Protein 2NAN (pdb70)

GO terms:
  GO:0005938 cell cortex (C, IDA)
  GO:0030175 filopodium (C, IDA)
  GO:0006909 phagocytosis (P, IDA)
  GO:0005886 plasma membrane (C, EXP)
  GO:0005515 protein binding (F, IPI)
  GO:0016020 membrane (C, HDA)

Nearest PDB structures (foldseek):
  2nan-assembly1_A  TM=9.999E-01  e=1.757E-28  Homo sapiens
  1lit-assembly1_A  TM=7.882E-01  e=9.837E-07  Homo sapiens
  1qdd-assembly1_A  TM=8.097E-01  e=1.261E-06  Homo sapiens
  7juf-assembly2_B  TM=7.656E-01  e=2.655E-06  Homo sapiens
  7jud-assembly2_B  TM=7.962E-01  e=1.253E-05  Homo sapiens

Structure (mmCIF, N/CA/C/O backbone):
data_2NAN
#
_entry.id   2NAN
#
loop_
_atom_site.group_PDB
_atom_site.id
_atom_site.type_symbol
_atom_site.label_atom_id
_atom_site.label_alt_id
_atom_site.label_comp_id
_atom_site.label_asym_id
_atom_site.label_entity_id
_atom_site.label_seq_id
_atom_site.pdbx_PDB_ins_code
_atom_site.Cartn_x
_atom_site.Cartn_y
_atom_site.Cartn_z
_atom_site.occupancy
_atom_site.B_iso_or_equiv
_atom_site.auth_seq_id
_atom_site.auth_comp_id
_atom_site.auth_asym_id
_atom_site.auth_atom_id
_atom_site.pdbx_PDB_model_num
ATOM 1 N N . MET A 1 1 ? -1.049 -22.628 5.256 1.00 0.00 22 MET A N 1
ATOM 2 C CA . MET A 1 1 ? -1.149 -21.269 4.717 1.00 0.00 22 MET A CA 1
ATOM 3 C C . MET A 1 1 ? -2.003 -20.397 5.625 1.00 0.00 22 MET A C 1
ATOM 4 O O . MET A 1 1 ? -3.201 -20.647 5.805 1.00 0.00 22 MET A O 1
ATOM 20 N N . ASP A 1 2 ? -1.389 -19.402 6.229 1.00 0.00 23 ASP A N 1
ATOM 21 C CA . ASP A 1 2 ? -2.114 -18.478 7.097 1.00 0.00 23 ASP A CA 1
ATOM 22 C C . ASP A 1 2 ? -2.832 -17.486 6.249 1.00 0.00 23 ASP A C 1
ATOM 23 O O . ASP A 1 2 ? -3.974 -17.109 6.508 1.00 0.00 23 ASP A O 1
ATOM 32 N N . CYS A 1 3 ? -2.165 -17.099 5.224 1.00 0.00 24 CYS A N 1
ATOM 33 C CA . CYS A 1 3 ? -2.678 -16.194 4.255 1.00 0.00 24 CYS A CA 1
ATOM 34 C C . CYS A 1 3 ? -3.583 -16.961 3.274 1.00 0.00 24 CYS A C 1
ATOM 35 O O . CYS A 1 3 ? -3.464 -18.193 3.153 1.00 0.00 24 CYS A O 1
ATOM 42 N N . PRO A 1 4 ? -4.533 -16.268 2.599 1.00 0.00 25 PRO A N 1
ATOM 43 C CA . PRO A 1 4 ? -5.441 -16.900 1.612 1.00 0.00 25 PRO A CA 1
ATOM 44 C C . PRO A 1 4 ? -4.699 -17.602 0.464 1.00 0.00 25 PRO A C 1
ATOM 45 O O . PRO A 1 4 ? -4.922 -18.783 0.186 1.00 0.00 25 PRO A O 1
ATOM 56 N N . SER A 1 5 ? -3.802 -16.890 -0.166 1.00 0.00 26 SER A N 1
ATOM 57 C CA . SER A 1 5 ? -3.089 -17.403 -1.305 1.00 0.00 26 SER A CA 1
ATOM 58 C C . SER A 1 5 ? -1.604 -17.080 -1.178 1.00 0.00 26 SER A C 1
ATOM 59 O O . SER A 1 5 ? -1.209 -16.341 -0.273 1.00 0.00 26 SER A O 1
ATOM 67 N N . SER A 1 6 ? -0.804 -17.577 -2.100 1.00 0.00 27 SER A N 1
ATOM 68 C CA . SER A 1 6 ? 0.639 -17.427 -2.039 1.00 0.00 27 SER A CA 1
ATOM 69 C C . SER A 1 6 ? 1.103 -16.026 -2.459 1.00 0.00 27 SER A C 1
ATOM 70 O O . SER A 1 6 ? 2.266 -15.669 -2.288 1.00 0.00 27 SER A O 1
ATOM 78 N N . THR A 1 7 ? 0.192 -15.239 -3.000 1.00 0.00 28 THR A N 1
ATOM 79 C CA . THR A 1 7 ? 0.486 -13.868 -3.368 1.00 0.00 28 THR A CA 1
ATOM 80 C C . THR A 1 7 ? 0.415 -12.978 -2.104 1.00 0.00 28 THR A C 1
ATOM 81 O O . THR A 1 7 ? 0.796 -11.802 -2.113 1.00 0.00 28 THR A O 1
ATOM 92 N N . TRP A 1 8 ? -0.045 -13.579 -1.019 1.00 0.00 29 TRP A N 1
ATOM 93 C CA . TRP A 1 8 ? -0.163 -12.911 0.240 1.00 0.00 29 TRP A CA 1
ATOM 94 C C . TRP A 1 8 ? 1.069 -13.165 1.066 1.00 0.00 29 TRP A C 1
ATOM 95 O O . TRP A 1 8 ? 1.435 -14.313 1.351 1.00 0.00 29 TRP A O 1
ATOM 116 N N . ILE A 1 9 ? 1.680 -12.113 1.442 1.00 0.00 30 ILE A N 1
ATOM 117 C CA . ILE A 1 9 ? 2.899 -12.125 2.173 1.00 0.00 30 ILE A CA 1
ATOM 118 C C . ILE A 1 9 ? 2.621 -11.959 3.662 1.00 0.00 30 ILE A C 1
ATOM 119 O O . ILE A 1 9 ? 1.981 -11.004 4.074 1.00 0.00 30 ILE A O 1
ATOM 135 N N . GLN A 1 10 ? 3.061 -12.919 4.441 1.00 0.00 31 GLN A N 1
ATOM 136 C CA . GLN A 1 10 ? 2.826 -12.931 5.873 1.00 0.00 31 GLN A CA 1
ATOM 137 C C . GLN A 1 10 ? 3.925 -12.174 6.583 1.00 0.00 31 GLN A C 1
ATOM 138 O O . GLN A 1 10 ? 5.122 -12.420 6.354 1.00 0.00 31 GLN A O 1
ATOM 152 N N . PHE A 1 11 ? 3.539 -11.263 7.415 1.00 0.00 32 PHE A N 1
ATOM 153 C CA . PHE A 1 11 ? 4.459 -10.485 8.148 1.00 0.00 32 PHE A CA 1
ATOM 154 C C . PHE A 1 11 ? 3.940 -10.256 9.543 1.00 0.00 32 PHE A C 1
ATOM 155 O O . PHE A 1 11 ? 2.862 -9.673 9.724 1.00 0.00 32 PHE A O 1
ATOM 172 N N . GLN A 1 12 ? 4.702 -10.757 10.509 1.00 0.00 33 GLN A N 1
ATOM 173 C CA . GLN A 1 12 ? 4.439 -10.693 11.952 1.00 0.00 33 GLN A CA 1
ATOM 174 C C . GLN A 1 12 ? 3.157 -11.430 12.349 1.00 0.00 33 GLN A C 1
ATOM 175 O O . GLN A 1 12 ? 3.213 -12.472 13.008 1.00 0.00 33 GLN A O 1
ATOM 189 N N . ASP A 1 13 ? 2.029 -10.910 11.936 1.00 0.00 34 ASP A N 1
ATOM 190 C CA . ASP A 1 13 ? 0.727 -11.494 12.243 1.00 0.00 34 ASP A CA 1
ATOM 191 C C . ASP A 1 13 ? -0.296 -11.062 11.209 1.00 0.00 34 ASP A C 1
ATOM 192 O O . ASP A 1 13 ? -1.508 -11.131 11.435 1.00 0.00 34 ASP A O 1
ATOM 201 N N . SER A 1 14 ? 0.163 -10.651 10.066 1.00 0.00 35 SER A N 1
ATOM 202 C CA . SER A 1 14 ? -0.741 -10.204 9.053 1.00 0.00 35 SER A CA 1
ATOM 203 C C . SER A 1 14 ? -0.315 -10.677 7.694 1.00 0.00 35 SER A C 1
ATOM 204 O O . SER A 1 14 ? 0.792 -11.181 7.517 1.00 0.00 35 SER A O 1
ATOM 212 N N . CYS A 1 15 ? -1.190 -10.493 6.757 1.00 0.00 36 CYS A N 1
ATOM 213 C CA . CYS A 1 15 ? -0.982 -10.849 5.400 1.00 0.00 36 CYS A CA 1
ATOM 214 C C . CYS A 1 15 ? -1.187 -9.661 4.518 1.00 0.00 36 CYS A C 1
ATOM 215 O O . CYS A 1 15 ? -2.096 -8.844 4.717 1.00 0.00 36 CYS A O 1
ATOM 222 N N . TYR A 1 16 ? -0.283 -9.553 3.617 1.00 0.00 37 TYR A N 1
ATOM 223 C CA . TYR A 1 16 ? -0.117 -8.448 2.747 1.00 0.00 37 TYR A CA 1
ATOM 224 C C . TYR A 1 16 ? -0.234 -8.848 1.294 1.00 0.00 37 TYR A C 1
ATOM 225 O O . TYR A 1 16 ? 0.242 -9.896 0.908 1.00 0.00 37 TYR A O 1
ATOM 243 N N . ILE A 1 17 ? -0.876 -8.022 0.505 1.00 0.00 38 ILE A N 1
ATOM 244 C CA . ILE A 1 17 ? -0.996 -8.260 -0.925 1.00 0.00 38 ILE A CA 1
ATOM 245 C C . ILE A 1 17 ? -1.088 -6.935 -1.682 1.00 0.00 38 ILE A C 1
ATOM 246 O O . ILE A 1 17 ? -1.745 -6.006 -1.217 1.00 0.00 38 ILE A O 1
ATOM 262 N N . PHE A 1 18 ? -0.380 -6.809 -2.791 1.00 0.00 39 PHE A N 1
ATOM 263 C CA . PHE A 1 18 ? -0.506 -5.623 -3.607 1.00 0.00 39 PHE A CA 1
ATOM 264 C C . PHE A 1 18 ? -1.264 -5.984 -4.785 1.00 0.00 39 PHE A C 1
ATOM 265 O O . PHE A 1 18 ? -0.893 -6.918 -5.517 1.00 0.00 39 PHE A O 1
ATOM 282 N N . LEU A 1 19 ? -2.296 -5.328 -4.983 1.00 0.00 40 LEU A N 1
ATOM 283 C CA . LEU A 1 19 ? -3.015 -5.515 -6.109 1.00 0.00 40 LEU A CA 1
ATOM 284 C C . LEU A 1 19 ? -3.147 -4.235 -6.823 1.00 0.00 40 LEU A C 1
ATOM 285 O O . LEU A 1 19 ? -3.863 -3.336 -6.393 1.00 0.00 40 LEU A O 1
ATOM 301 N N . GLN A 1 20 ? -2.325 -4.062 -7.794 1.00 0.00 41 GLN A N 1
ATOM 302 C CA . GLN A 1 20 ? -2.496 -2.929 -8.631 1.00 0.00 41 GLN A CA 1
ATOM 303 C C . GLN A 1 20 ? -3.787 -3.050 -9.451 1.00 0.00 41 GLN A C 1
ATOM 304 O O . GLN A 1 20 ? -3.829 -3.668 -10.522 1.00 0.00 41 GLN A O 1
ATOM 318 N N . GLU A 1 21 ? -4.825 -2.455 -8.908 1.00 0.00 42 GLU A N 1
ATOM 319 C CA . GLU A 1 21 ? -6.143 -2.413 -9.491 1.00 0.00 42 GLU A CA 1
ATOM 320 C C . GLU A 1 21 ? -6.493 -0.989 -9.877 1.00 0.00 42 GLU A C 1
ATOM 321 O O . GLU A 1 21 ? -6.505 -0.095 -9.029 1.00 0.00 42 GLU A O 1
ATOM 333 N N . ALA A 1 22 ? -6.765 -0.770 -11.129 1.00 0.00 43 ALA A N 1
ATOM 334 C CA . ALA A 1 22 ? -7.189 0.532 -11.578 1.00 0.00 43 ALA A CA 1
ATOM 335 C C . ALA A 1 22 ? -8.693 0.625 -11.431 1.00 0.00 43 ALA A C 1
ATOM 336 O O . ALA A 1 22 ? -9.428 -0.144 -12.055 1.00 0.00 43 ALA A O 1
ATOM 343 N N . ILE A 1 23 ? -9.143 1.530 -10.595 1.00 0.00 44 ILE A N 1
ATOM 344 C CA . ILE A 1 23 ? -10.575 1.736 -10.336 1.00 0.00 44 ILE A CA 1
ATOM 345 C C . ILE A 1 23 ? -10.835 3.201 -10.067 1.00 0.00 44 ILE A C 1
ATOM 346 O O . ILE A 1 23 ? -9.911 3.945 -9.703 1.00 0.00 44 ILE A O 1
ATOM 362 N N . LYS A 1 24 ? -12.048 3.631 -10.292 1.00 0.00 45 LYS A N 1
ATOM 363 C CA . LYS A 1 24 ? -12.444 4.972 -9.988 1.00 0.00 45 LYS A CA 1
ATOM 364 C C . LYS A 1 24 ? -12.435 5.155 -8.473 1.00 0.00 45 LYS A C 1
ATOM 365 O O . LYS A 1 24 ? -13.258 4.583 -7.763 1.00 0.00 45 LYS A O 1
ATOM 384 N N . VAL A 1 25 ? -11.497 5.890 -7.992 1.00 0.00 46 VAL A N 1
ATOM 385 C CA . VAL A 1 25 ? -11.404 6.166 -6.592 1.00 0.00 46 VAL A CA 1
ATOM 386 C C . VAL A 1 25 ? -11.988 7.523 -6.308 1.00 0.00 46 VAL A C 1
ATOM 387 O O . VAL A 1 25 ? -11.490 8.555 -6.762 1.00 0.00 46 VAL A O 1
ATOM 400 N N . GLU A 1 26 ? -13.056 7.501 -5.626 1.00 0.00 47 GLU A N 1
ATOM 401 C CA . GLU A 1 26 ? -13.760 8.687 -5.246 1.00 0.00 47 GLU A CA 1
ATOM 402 C C . GLU A 1 26 ? -13.180 9.196 -3.940 1.00 0.00 47 GLU A C 1
ATOM 403 O O . GLU A 1 26 ? -12.925 10.391 -3.761 1.00 0.00 47 GLU A O 1
ATOM 415 N N . SER A 1 27 ? -12.931 8.274 -3.075 1.00 0.00 48 SER A N 1
ATOM 416 C CA . SER A 1 27 ? -12.424 8.515 -1.784 1.00 0.00 48 SER A CA 1
ATOM 417 C C . SER A 1 27 ? -11.480 7.432 -1.465 1.00 0.00 48 SER A C 1
ATOM 418 O O . SER A 1 27 ? -11.481 6.419 -2.140 1.00 0.00 48 SER A O 1
ATOM 426 N N . ILE A 1 28 ? -10.684 7.593 -0.444 1.00 0.00 49 ILE A N 1
ATOM 427 C CA . ILE A 1 28 ? -9.753 6.581 -0.103 1.00 0.00 49 ILE A CA 1
ATOM 428 C C . ILE A 1 28 ? -10.478 5.290 0.325 1.00 0.00 49 ILE A C 1
ATOM 429 O O . ILE A 1 28 ? -9.972 4.207 0.204 1.00 0.00 49 ILE A O 1
ATOM 445 N N . GLU A 1 29 ? -11.671 5.445 0.751 1.00 0.00 50 GLU A N 1
ATOM 446 C CA . GLU A 1 29 ? -12.548 4.316 1.063 1.00 0.00 50 GLU A CA 1
ATOM 447 C C . GLU A 1 29 ? -12.745 3.438 -0.203 1.00 0.00 50 GLU A C 1
ATOM 448 O O . GLU A 1 29 ? -12.893 2.235 -0.106 1.00 0.00 50 GLU A O 1
ATOM 460 N N . ASP A 1 30 ? -12.693 4.058 -1.370 1.00 0.00 51 ASP A N 1
ATOM 461 C CA . ASP A 1 30 ? -12.878 3.398 -2.638 1.00 0.00 51 ASP A CA 1
ATOM 462 C C . ASP A 1 30 ? -11.700 2.572 -3.007 1.00 0.00 51 ASP A C 1
ATOM 463 O O . ASP A 1 30 ? -11.829 1.512 -3.567 1.00 0.00 51 ASP A O 1
ATOM 472 N N . VAL A 1 31 ? -10.559 3.040 -2.656 1.00 0.00 52 VAL A N 1
ATOM 473 C CA . VAL A 1 31 ? -9.340 2.379 -3.006 1.00 0.00 52 VAL A CA 1
ATOM 474 C C . VAL A 1 31 ? -9.050 1.329 -2.005 1.00 0.00 52 VAL A C 1
ATOM 475 O O . VAL A 1 31 ? -8.527 0.271 -2.302 1.00 0.00 52 VAL A O 1
ATOM 488 N N . ARG A 1 32 ? -9.483 1.595 -0.834 1.00 0.00 53 ARG A N 1
ATOM 489 C CA . ARG A 1 32 ? -9.301 0.728 0.239 1.00 0.00 53 ARG A CA 1
ATOM 490 C C . ARG A 1 32 ? -10.235 -0.498 0.045 1.00 0.00 53 ARG A C 1
ATOM 491 O O . ARG A 1 32 ? -9.987 -1.593 0.556 1.00 0.00 53 ARG A O 1
ATOM 512 N N . ASN A 1 33 ? -11.250 -0.282 -0.790 1.00 0.00 54 ASN A N 1
ATOM 513 C CA . ASN A 1 33 ? -12.217 -1.310 -1.222 1.00 0.00 54 ASN A CA 1
ATOM 514 C C . ASN A 1 33 ? -11.539 -2.420 -1.968 1.00 0.00 54 ASN A C 1
ATOM 515 O O . ASN A 1 33 ? -11.976 -3.565 -1.915 1.00 0.00 54 ASN A O 1
ATOM 526 N N . GLN A 1 34 ? -10.459 -2.084 -2.657 1.00 0.00 55 GLN A N 1
ATOM 527 C CA . GLN A 1 34 ? -9.695 -3.056 -3.432 1.00 0.00 55 GLN A CA 1
ATOM 528 C C . GLN A 1 34 ? -9.180 -4.126 -2.507 1.00 0.00 55 GLN A C 1
ATOM 529 O O . GLN A 1 34 ? -9.145 -5.295 -2.841 1.00 0.00 55 GLN A O 1
ATOM 543 N N . CYS A 1 35 ? -8.842 -3.720 -1.313 1.00 0.00 56 CYS A N 1
ATOM 544 C CA . CYS A 1 35 ? -8.362 -4.607 -0.337 1.00 0.00 56 CYS A CA 1
ATOM 545 C C . CYS A 1 35 ? -9.473 -5.308 0.375 1.00 0.00 56 CYS A C 1
ATOM 546 O O . CYS A 1 35 ? -9.392 -6.525 0.608 1.00 0.00 56 CYS A O 1
ATOM 553 N N . THR A 1 36 ? -10.533 -4.581 0.686 1.00 0.00 57 THR A N 1
ATOM 554 C CA . THR A 1 36 ? -11.652 -5.141 1.422 1.00 0.00 57 THR A CA 1
ATOM 555 C C . THR A 1 36 ? -12.359 -6.194 0.615 1.00 0.00 57 THR A C 1
ATOM 556 O O . THR A 1 36 ? -13.001 -7.092 1.157 1.00 0.00 57 THR A O 1
ATOM 567 N N . ASP A 1 37 ? -12.149 -6.126 -0.677 1.00 0.00 58 ASP A N 1
ATOM 568 C CA . ASP A 1 37 ? -12.670 -7.108 -1.618 1.00 0.00 58 ASP A CA 1
ATOM 569 C C . ASP A 1 37 ? -12.052 -8.472 -1.348 1.00 0.00 58 ASP A C 1
ATOM 570 O O . ASP A 1 37 ? -12.663 -9.502 -1.578 1.00 0.00 58 ASP A O 1
ATOM 579 N N . HIS A 1 38 ? -10.863 -8.464 -0.775 1.00 0.00 59 HIS A N 1
ATOM 580 C CA . HIS A 1 38 ? -10.129 -9.682 -0.513 1.00 0.00 59 HIS A CA 1
ATOM 581 C C . HIS A 1 38 ? -10.253 -10.055 0.941 1.00 0.00 59 HIS A C 1
ATOM 582 O O . HIS A 1 38 ? -9.596 -10.978 1.406 1.00 0.00 59 HIS A O 1
ATOM 597 N N . GLY A 1 39 ? -11.097 -9.337 1.660 1.00 0.00 60 GLY A N 1
ATOM 598 C CA . GLY A 1 39 ? -11.220 -9.574 3.078 1.00 0.00 60 GLY A CA 1
ATOM 599 C C . GLY A 1 39 ? -10.084 -8.925 3.836 1.00 0.00 60 GLY A C 1
ATOM 600 O O . GLY A 1 39 ? -9.779 -9.276 4.968 1.00 0.00 60 GLY A O 1
ATOM 604 N N . ALA A 1 40 ? -9.463 -7.981 3.192 1.00 0.00 61 ALA A N 1
ATOM 605 C CA . ALA A 1 40 ? -8.341 -7.261 3.747 1.00 0.00 61 ALA A CA 1
ATOM 606 C C . ALA A 1 40 ? -8.711 -5.809 3.837 1.00 0.00 61 ALA A C 1
ATOM 607 O O . ALA A 1 40 ? -9.830 -5.460 3.560 1.00 0.00 61 ALA A O 1
ATOM 614 N N . ASP A 1 41 ? -7.831 -4.995 4.287 1.00 0.00 62 ASP A N 1
ATOM 615 C CA . ASP A 1 41 ? -8.043 -3.561 4.264 1.00 0.00 62 ASP A CA 1
ATOM 616 C C . ASP A 1 41 ? -6.704 -2.972 3.909 1.00 0.00 62 ASP A C 1
ATOM 617 O O . ASP A 1 41 ? -5.748 -3.731 3.792 1.00 0.00 62 ASP A O 1
ATOM 626 N N . MET A 1 42 ? -6.614 -1.706 3.635 1.00 0.00 63 MET A N 1
ATOM 627 C CA . MET A 1 42 ? -5.324 -1.125 3.240 1.00 0.00 63 MET A CA 1
ATOM 628 C C . MET A 1 42 ? -4.255 -1.252 4.338 1.00 0.00 63 MET A C 1
ATOM 629 O O . MET A 1 42 ? -4.565 -1.361 5.537 1.00 0.00 63 MET A O 1
ATOM 643 N N . ILE A 1 43 ? -3.023 -1.336 3.875 1.00 0.00 64 ILE A N 1
ATOM 644 C CA . ILE A 1 43 ? -1.779 -1.390 4.673 1.00 0.00 64 ILE A CA 1
ATOM 645 C C . ILE A 1 43 ? -1.782 -0.430 5.910 1.00 0.00 64 ILE A C 1
ATOM 646 O O . ILE A 1 43 ? -2.393 0.618 5.890 1.00 0.00 64 ILE A O 1
ATOM 662 N N . SER A 1 44 ? -1.060 -0.783 6.958 1.00 0.00 65 SER A N 1
ATOM 663 C CA . SER A 1 44 ? -1.043 -0.016 8.179 1.00 0.00 65 SER A CA 1
ATOM 664 C C . SER A 1 44 ? 0.230 -0.284 8.962 1.00 0.00 65 SER A C 1
ATOM 665 O O . SER A 1 44 ? 0.481 -1.408 9.424 1.00 0.00 65 SER A O 1
ATOM 673 N N . ILE A 1 45 ? 0.974 0.764 9.162 1.00 0.00 66 ILE A N 1
ATOM 674 C CA . ILE A 1 45 ? 2.290 0.697 9.717 1.00 0.00 66 ILE A CA 1
ATOM 675 C C . ILE A 1 45 ? 2.297 1.048 11.173 1.00 0.00 66 ILE A C 1
ATOM 676 O O . ILE A 1 45 ? 1.843 2.112 11.584 1.00 0.00 66 ILE A O 1
ATOM 692 N N . HIS A 1 46 ? 2.777 0.153 11.955 1.00 0.00 67 HIS A N 1
ATOM 693 C CA . HIS A 1 46 ? 2.909 0.404 13.348 1.00 0.00 67 HIS A CA 1
ATOM 694 C C . HIS A 1 46 ? 4.348 0.365 13.757 1.00 0.00 67 HIS A C 1
ATOM 695 O O . HIS A 1 46 ? 4.659 0.594 14.917 1.00 0.00 67 HIS A O 1
ATOM 710 N N . ASN A 1 47 ? 5.262 0.110 12.789 1.00 0.00 68 ASN A N 1
ATOM 711 C CA . ASN A 1 47 ? 6.700 0.033 13.099 1.00 0.00 68 ASN A CA 1
ATOM 712 C C . ASN A 1 47 ? 7.430 0.165 11.806 1.00 0.00 68 ASN A C 1
ATOM 713 O O . ASN A 1 47 ? 6.846 -0.075 10.760 1.00 0.00 68 ASN A O 1
ATOM 724 N N . GLU A 1 48 ? 8.718 0.488 11.852 1.00 0.00 69 GLU A N 1
ATOM 725 C CA . GLU A 1 48 ? 9.492 0.570 10.648 1.00 0.00 69 GLU A CA 1
ATOM 726 C C . GLU A 1 48 ? 9.711 -0.791 10.079 1.00 0.00 69 GLU A C 1
ATOM 727 O O . GLU A 1 48 ? 10.045 -0.927 8.923 1.00 0.00 69 GLU A O 1
ATOM 739 N N . GLU A 1 49 ? 9.509 -1.792 10.915 1.00 0.00 70 GLU A N 1
ATOM 740 C CA . GLU A 1 49 ? 9.560 -3.151 10.525 1.00 0.00 70 GLU A CA 1
ATOM 741 C C . GLU A 1 49 ? 8.568 -3.340 9.383 1.00 0.00 70 GLU A C 1
ATOM 742 O O . GLU A 1 49 ? 8.923 -3.853 8.343 1.00 0.00 70 GLU A O 1
ATOM 754 N N . GLU A 1 50 ? 7.346 -2.832 9.590 1.00 0.00 71 GLU A N 1
ATOM 755 C CA . GLU A 1 50 ? 6.271 -2.881 8.595 1.00 0.00 71 GLU A CA 1
ATOM 756 C C . GLU A 1 50 ? 6.679 -1.997 7.450 1.00 0.00 71 GLU A C 1
ATOM 757 O O . GLU A 1 50 ? 6.813 -2.457 6.352 1.00 0.00 71 GLU A O 1
ATOM 769 N N . ASN A 1 51 ? 7.014 -0.750 7.775 1.00 0.00 72 ASN A N 1
ATOM 770 C CA . ASN A 1 51 ? 7.277 0.286 6.800 1.00 0.00 72 ASN A CA 1
ATOM 771 C C . ASN A 1 51 ? 8.301 -0.174 5.781 1.00 0.00 72 ASN A C 1
ATOM 772 O O . ASN A 1 51 ? 8.076 -0.177 4.571 1.00 0.00 72 ASN A O 1
ATOM 783 N N . ALA A 1 52 ? 9.404 -0.615 6.298 1.00 0.00 73 ALA A N 1
ATOM 784 C CA . ALA A 1 52 ? 10.516 -1.038 5.510 1.00 0.00 73 ALA A CA 1
ATOM 785 C C . ALA A 1 52 ? 10.301 -2.446 4.916 1.00 0.00 73 ALA A C 1
ATOM 786 O O . ALA A 1 52 ? 10.986 -2.837 3.962 1.00 0.00 73 ALA A O 1
ATOM 793 N N . PHE A 1 53 ? 9.366 -3.199 5.489 1.00 0.00 74 PHE A N 1
ATOM 794 C CA . PHE A 1 53 ? 8.937 -4.490 4.943 1.00 0.00 74 PHE A CA 1
ATOM 795 C C . PHE A 1 53 ? 8.294 -4.255 3.611 1.00 0.00 74 PHE A C 1
ATOM 796 O O . PHE A 1 53 ? 8.760 -4.731 2.595 1.00 0.00 74 PHE A O 1
ATOM 813 N N . ILE A 1 54 ? 7.294 -3.395 3.648 1.00 0.00 75 ILE A N 1
ATOM 814 C CA . ILE A 1 54 ? 6.356 -3.081 2.548 1.00 0.00 75 ILE A CA 1
ATOM 815 C C . ILE A 1 54 ? 7.137 -2.607 1.432 1.00 0.00 75 ILE A C 1
ATOM 816 O O . ILE A 1 54 ? 6.966 -3.003 0.297 1.00 0.00 75 ILE A O 1
ATOM 832 N N . LEU A 1 55 ? 8.053 -1.837 1.816 1.00 0.00 76 LEU A N 1
ATOM 833 C CA . LEU A 1 55 ? 8.928 -1.163 1.007 1.00 0.00 76 LEU A CA 1
ATOM 834 C C . LEU A 1 55 ? 9.672 -2.077 0.060 1.00 0.00 76 LEU A C 1
ATOM 835 O O . LEU A 1 55 ? 9.754 -1.817 -1.106 1.00 0.00 76 LEU A O 1
ATOM 851 N N . ASP A 1 56 ? 10.217 -3.118 0.566 1.00 0.00 77 ASP A N 1
ATOM 852 C CA . ASP A 1 56 ? 10.941 -4.079 -0.290 1.00 0.00 77 ASP A CA 1
ATOM 853 C C . ASP A 1 56 ? 10.007 -5.075 -0.850 1.00 0.00 77 ASP A C 1
ATOM 854 O O . ASP A 1 56 ? 10.135 -5.485 -1.979 1.00 0.00 77 ASP A O 1
ATOM 863 N N . THR A 1 57 ? 9.012 -5.360 -0.092 1.00 0.00 78 THR A N 1
ATOM 864 C CA . THR A 1 57 ? 8.137 -6.466 -0.328 1.00 0.00 78 THR A CA 1
ATOM 865 C C . THR A 1 57 ? 7.298 -6.213 -1.517 1.00 0.00 78 THR A C 1
ATOM 866 O O . THR A 1 57 ? 6.964 -7.134 -2.290 1.00 0.00 78 THR A O 1
ATOM 877 N N . LEU A 1 58 ? 7.018 -4.967 -1.677 1.00 0.00 79 LEU A N 1
ATOM 878 C CA . LEU A 1 58 ? 6.286 -4.486 -2.730 1.00 0.00 79 LEU A CA 1
ATOM 879 C C . LEU A 1 58 ? 6.939 -4.911 -4.031 1.00 0.00 79 LEU A C 1
ATOM 880 O O . LEU A 1 58 ? 6.367 -5.621 -4.831 1.00 0.00 79 LEU A O 1
ATOM 896 N N . LYS A 1 59 ? 8.147 -4.477 -4.186 1.00 0.00 80 LYS A N 1
ATOM 897 C CA . LYS A 1 59 ? 8.956 -4.784 -5.343 1.00 0.00 80 LYS A CA 1
ATOM 898 C C . LYS A 1 59 ? 9.457 -6.246 -5.393 1.00 0.00 80 LYS A C 1
ATOM 899 O O . LYS A 1 59 ? 9.675 -6.787 -6.479 1.00 0.00 80 LYS A O 1
ATOM 918 N N . LYS A 1 60 ? 9.678 -6.866 -4.238 1.00 0.00 81 LYS A N 1
ATOM 919 C CA . LYS A 1 60 ? 10.166 -8.183 -4.164 1.00 0.00 81 LYS A CA 1
ATOM 920 C C . LYS A 1 60 ? 9.158 -9.233 -4.705 1.00 0.00 81 LYS A C 1
ATOM 921 O O . LYS A 1 60 ? 9.544 -10.144 -5.432 1.00 0.00 81 LYS A O 1
ATOM 940 N N . GLN A 1 61 ? 7.885 -9.092 -4.366 1.00 0.00 82 GLN A N 1
ATOM 941 C CA . GLN A 1 61 ? 6.871 -10.037 -4.807 1.00 0.00 82 GLN A CA 1
ATOM 942 C C . GLN A 1 61 ? 6.095 -9.504 -5.974 1.00 0.00 82 GLN A C 1
ATOM 943 O O . GLN A 1 61 ? 5.837 -10.216 -6.954 1.00 0.00 82 GLN A O 1
ATOM 957 N N . TRP A 1 62 ? 5.735 -8.259 -5.875 1.00 0.00 83 TRP A N 1
ATOM 958 C CA . TRP A 1 62 ? 4.847 -7.643 -6.812 1.00 0.00 83 TRP A CA 1
ATOM 959 C C . TRP A 1 62 ? 5.640 -6.662 -7.688 1.00 0.00 83 TRP A C 1
ATOM 960 O O . TRP A 1 62 ? 6.864 -6.777 -7.777 1.00 0.00 83 TRP A O 1
ATOM 981 N N . LYS A 1 63 ? 4.965 -5.740 -8.350 1.00 0.00 84 LYS A N 1
ATOM 982 C CA . LYS A 1 63 ? 5.649 -4.779 -9.220 1.00 0.00 84 LYS A CA 1
ATOM 983 C C . LYS A 1 63 ? 6.454 -3.784 -8.406 1.00 0.00 84 LYS A C 1
ATOM 984 O O . LYS A 1 63 ? 7.684 -3.877 -8.299 1.00 0.00 84 LYS A O 1
ATOM 1003 N N . GLY A 1 64 ? 5.759 -2.857 -7.844 1.00 0.00 85 GLY A N 1
ATOM 1004 C CA . GLY A 1 64 ? 6.324 -1.862 -7.071 1.00 0.00 85 GLY A CA 1
ATOM 1005 C C . GLY A 1 64 ? 6.377 -0.574 -7.762 1.00 0.00 85 GLY A C 1
ATOM 1006 O O . GLY A 1 64 ? 7.025 -0.419 -8.788 1.00 0.00 85 GLY A O 1
ATOM 1010 N N . PRO A 1 65 ? 5.661 0.327 -7.250 1.00 0.00 86 PRO A N 1
ATOM 1011 C CA . PRO A 1 65 ? 5.638 1.682 -7.688 1.00 0.00 86 PRO A CA 1
ATOM 1012 C C . PRO A 1 65 ? 6.704 2.476 -6.947 1.00 0.00 86 PRO A C 1
ATOM 1013 O O . PRO A 1 65 ? 7.488 1.891 -6.212 1.00 0.00 86 PRO A O 1
ATOM 1024 N N . ASP A 1 66 ? 6.808 3.756 -7.187 1.00 0.00 87 ASP A N 1
ATOM 1025 C CA . ASP A 1 66 ? 7.797 4.562 -6.432 1.00 0.00 87 ASP A CA 1
ATOM 1026 C C . ASP A 1 66 ? 7.273 4.791 -5.058 1.00 0.00 87 ASP A C 1
ATOM 1027 O O . ASP A 1 66 ? 8.013 4.942 -4.101 1.00 0.00 87 ASP A O 1
ATOM 1036 N N . ASP A 1 67 ? 5.988 4.842 -4.986 1.00 0.00 88 ASP A N 1
ATOM 1037 C CA . ASP A 1 67 ? 5.261 4.972 -3.747 1.00 0.00 88 ASP A CA 1
ATOM 1038 C C . ASP A 1 67 ? 3.924 4.284 -3.817 1.00 0.00 88 ASP A C 1
ATOM 1039 O O . ASP A 1 67 ? 3.214 4.352 -4.827 1.00 0.00 88 ASP A O 1
ATOM 1048 N N . ILE A 1 68 ? 3.622 3.580 -2.762 1.00 0.00 89 ILE A N 1
ATOM 1049 C CA . ILE A 1 68 ? 2.384 2.816 -2.600 1.00 0.00 89 ILE A CA 1
ATOM 1050 C C . ILE A 1 68 ? 1.491 3.544 -1.672 1.00 0.00 89 ILE A C 1
ATOM 1051 O O . ILE A 1 68 ? 1.977 4.264 -0.806 1.00 0.00 89 ILE A O 1
ATOM 1067 N N . LEU A 1 69 ? 0.213 3.389 -1.804 1.00 0.00 90 LEU A N 1
ATOM 1068 C CA . LEU A 1 69 ? -0.640 4.099 -0.938 1.00 0.00 90 LEU A CA 1
ATOM 1069 C C . LEU A 1 69 ? -0.591 3.469 0.425 1.00 0.00 90 LEU A C 1
ATOM 1070 O O . LEU A 1 69 ? -0.557 2.245 0.549 1.00 0.00 90 LEU A O 1
ATOM 1086 N N . LEU A 1 70 ? -0.549 4.306 1.427 1.00 0.00 91 LEU A N 1
ATOM 1087 C CA . LEU A 1 70 ? -0.628 3.846 2.756 1.00 0.00 91 LEU A CA 1
ATOM 1088 C C . LEU A 1 70 ? -2.047 3.709 3.052 1.00 0.00 91 LEU A C 1
ATOM 1089 O O . LEU A 1 70 ? -2.884 4.401 2.481 1.00 0.00 91 LEU A O 1
ATOM 1105 N N . GLY A 1 71 ? -2.314 2.929 3.990 1.00 0.00 92 GLY A N 1
ATOM 1106 C CA . GLY A 1 71 ? -3.661 2.670 4.332 1.00 0.00 92 GLY A CA 1
ATOM 1107 C C . GLY A 1 71 ? -4.073 3.583 5.411 1.00 0.00 92 GLY A C 1
ATOM 1108 O O . GLY A 1 71 ? -4.559 3.162 6.460 1.00 0.00 92 GLY A O 1
ATOM 1112 N N . MET A 1 72 ? -3.873 4.835 5.158 1.00 0.00 93 MET A N 1
ATOM 1113 C CA . MET A 1 72 ? -4.086 5.824 6.092 1.00 0.00 93 MET A CA 1
ATOM 1114 C C . MET A 1 72 ? -4.955 6.850 5.515 1.00 0.00 93 MET A C 1
ATOM 1115 O O . MET A 1 72 ? -4.763 7.259 4.367 1.00 0.00 93 MET A O 1
ATOM 1129 N N . PHE A 1 73 ? -5.885 7.280 6.266 1.00 0.00 94 PHE A N 1
ATOM 1130 C CA . PHE A 1 73 ? -6.822 8.170 5.760 1.00 0.00 94 PHE A CA 1
ATOM 1131 C C . PHE A 1 73 ? -6.833 9.385 6.561 1.00 0.00 94 PHE A C 1
ATOM 1132 O O . PHE A 1 73 ? -6.432 9.377 7.719 1.00 0.00 94 PHE A O 1
ATOM 1149 N N . TYR A 1 74 ? -7.266 10.411 5.971 1.00 0.00 95 TYR A N 1
ATOM 1150 C CA . TYR A 1 74 ? -7.280 11.660 6.618 1.00 0.00 95 TYR A CA 1
ATOM 1151 C C . TYR A 1 74 ? -8.689 12.018 6.976 1.00 0.00 95 TYR A C 1
ATOM 1152 O O . TYR A 1 74 ? -9.509 12.352 6.121 1.00 0.00 95 TYR A O 1
ATOM 1170 N N . ASP A 1 75 ? -8.973 11.873 8.235 1.00 0.00 96 ASP A N 1
ATOM 1171 C CA . ASP A 1 75 ? -10.239 12.226 8.778 1.00 0.00 96 ASP A CA 1
ATOM 1172 C C . ASP A 1 75 ? -10.170 13.697 8.922 1.00 0.00 96 ASP A C 1
ATOM 1173 O O . ASP A 1 75 ? -9.330 14.173 9.653 1.00 0.00 96 ASP A O 1
ATOM 1182 N N . THR A 1 76 ? -10.957 14.415 8.219 1.00 0.00 97 THR A N 1
ATOM 1183 C CA . THR A 1 76 ? -10.836 15.852 8.219 1.00 0.00 97 THR A CA 1
ATOM 1184 C C . THR A 1 76 ? -11.488 16.502 9.419 1.00 0.00 97 THR A C 1
ATOM 1185 O O . THR A 1 76 ? -11.225 17.664 9.739 1.00 0.00 97 THR A O 1
ATOM 1196 N N . ASP A 1 77 ? -12.316 15.761 10.082 1.00 0.00 98 ASP A N 1
ATOM 1197 C CA . ASP A 1 77 ? -12.987 16.246 11.279 1.00 0.00 98 ASP A CA 1
ATOM 1198 C C . ASP A 1 77 ? -12.030 16.243 12.437 1.00 0.00 98 ASP A C 1
ATOM 1199 O O . ASP A 1 77 ? -11.867 17.246 13.148 1.00 0.00 98 ASP A O 1
ATOM 1208 N N . ASP A 1 78 ? -11.351 15.138 12.576 1.00 0.00 99 ASP A N 1
ATOM 1209 C CA . ASP A 1 78 ? -10.382 14.940 13.649 1.00 0.00 99 ASP A CA 1
ATOM 1210 C C . ASP A 1 78 ? -9.102 15.573 13.218 1.00 0.00 99 ASP A C 1
ATOM 1211 O O . ASP A 1 78 ? -8.256 15.971 14.035 1.00 0.00 99 ASP A O 1
ATOM 1220 N N . ALA A 1 79 ? -8.998 15.690 11.901 1.00 0.00 100 ALA A N 1
ATOM 1221 C CA . ALA A 1 79 ? -7.835 16.149 11.207 1.00 0.00 100 ALA A CA 1
ATOM 1222 C C . ALA A 1 79 ? -6.677 15.235 11.539 1.00 0.00 100 ALA A C 1
ATOM 1223 O O . ALA A 1 79 ? -5.600 15.666 11.948 1.00 0.00 100 ALA A O 1
ATOM 1230 N N . SER A 1 80 ? -6.912 13.951 11.365 1.00 0.00 101 SER A N 1
ATOM 1231 C CA . SER A 1 80 ? -5.940 12.988 11.705 1.00 0.00 101 SER A CA 1
ATOM 1232 C C . SER A 1 80 ? -5.783 11.979 10.657 1.00 0.00 101 SER A C 1
ATOM 1233 O O . SER A 1 80 ? -6.708 11.701 9.876 1.00 0.00 101 SER A O 1
ATOM 1241 N N . PHE A 1 81 ? -4.624 11.447 10.636 1.00 0.00 102 PHE A N 1
ATOM 1242 C CA . PHE A 1 81 ? -4.314 10.382 9.797 1.00 0.00 102 PHE A CA 1
ATOM 1243 C C . PHE A 1 81 ? -4.546 9.109 10.544 1.00 0.00 102 PHE A C 1
ATOM 1244 O O . PHE A 1 81 ? -4.032 8.909 11.652 1.00 0.00 102 PHE A O 1
ATOM 1261 N N . LYS A 1 82 ? -5.314 8.266 9.959 1.00 0.00 103 LYS A N 1
ATOM 1262 C CA . LYS A 1 82 ? -5.801 7.104 10.621 1.00 0.00 103 LYS A CA 1
ATOM 1263 C C . LYS A 1 82 ? -5.535 5.909 9.788 1.00 0.00 103 LYS A C 1
ATOM 1264 O O . LYS A 1 82 ? -5.580 5.997 8.593 1.00 0.00 103 LYS A O 1
ATOM 1283 N N . TRP A 1 83 ? -5.251 4.816 10.399 1.00 0.00 104 TRP A N 1
ATOM 1284 C CA . TRP A 1 83 ? -5.048 3.605 9.681 1.00 0.00 104 TRP A CA 1
ATOM 1285 C C . TRP A 1 83 ? -6.368 2.950 9.413 1.00 0.00 104 TRP A C 1
ATOM 1286 O O . TRP A 1 83 ? -7.249 2.938 10.283 1.00 0.00 104 TRP A O 1
ATOM 1307 N N . PHE A 1 84 ? -6.510 2.382 8.231 1.00 0.00 105 PHE A N 1
ATOM 1308 C CA . PHE A 1 84 ? -7.686 1.599 7.917 1.00 0.00 105 PHE A CA 1
ATOM 1309 C C . PHE A 1 84 ? -7.702 0.315 8.741 1.00 0.00 105 PHE A C 1
ATOM 1310 O O . PHE A 1 84 ? -8.720 -0.365 8.843 1.00 0.00 105 PHE A O 1
ATOM 1327 N N . ASP A 1 85 ? -6.554 0.017 9.365 1.00 0.00 106 ASP A N 1
ATOM 1328 C CA . ASP A 1 85 ? -6.415 -1.129 10.307 1.00 0.00 106 ASP A CA 1
ATOM 1329 C C . ASP A 1 85 ? -7.265 -0.865 11.555 1.00 0.00 106 ASP A C 1
ATOM 1330 O O . ASP A 1 85 ? -7.507 -1.765 12.359 1.00 0.00 106 ASP A O 1
ATOM 1339 N N . ASN A 1 86 ? -7.714 0.405 11.689 1.00 0.00 107 ASN A N 1
ATOM 1340 C CA . ASN A 1 86 ? -8.593 0.891 12.778 1.00 0.00 107 ASN A CA 1
ATOM 1341 C C . ASN A 1 86 ? -7.834 1.017 14.068 1.00 0.00 107 ASN A C 1
ATOM 1342 O O . ASN A 1 86 ? -8.421 1.128 15.152 1.00 0.00 107 ASN A O 1
ATOM 1353 N N . SER A 1 87 ? -6.543 1.053 13.951 1.00 0.00 108 SER A N 1
ATOM 1354 C CA . SER A 1 87 ? -5.695 1.137 15.086 1.00 0.00 108 SER A CA 1
ATOM 1355 C C . SER A 1 87 ? -4.883 2.414 15.019 1.00 0.00 108 SER A C 1
ATOM 1356 O O . SER A 1 87 ? -4.648 2.938 13.923 1.00 0.00 108 SER A O 1
ATOM 1364 N N . ASN A 1 88 ? -4.471 2.902 16.178 1.00 0.00 109 ASN A N 1
ATOM 1365 C CA . ASN A 1 88 ? -3.718 4.159 16.322 1.00 0.00 109 ASN A CA 1
ATOM 1366 C C . ASN A 1 88 ? -2.465 4.164 15.476 1.00 0.00 109 ASN A C 1
ATOM 1367 O O . ASN A 1 88 ? -1.807 3.127 15.303 1.00 0.00 109 ASN A O 1
ATOM 1378 N N . MET A 1 89 ? -2.136 5.306 14.949 1.00 0.00 110 MET A N 1
ATOM 1379 C CA . MET A 1 89 ? -0.897 5.464 14.258 1.00 0.00 110 MET A CA 1
ATOM 1380 C C . MET A 1 89 ? 0.202 5.632 15.288 1.00 0.00 110 MET A C 1
ATOM 1381 O O . MET A 1 89 ? 0.481 6.735 15.761 1.00 0.00 110 MET A O 1
ATOM 1395 N N . THR A 1 90 ? 0.768 4.521 15.670 1.00 0.00 111 THR A N 1
ATOM 1396 C CA . THR A 1 90 ? 1.757 4.466 16.702 1.00 0.00 111 THR A CA 1
ATOM 1397 C C . THR A 1 90 ? 3.182 4.602 16.149 1.00 0.00 111 THR A C 1
ATOM 1398 O O . THR A 1 90 ? 4.151 4.670 16.905 1.00 0.00 111 THR A O 1
ATOM 1409 N N . PHE A 1 91 ? 3.296 4.638 14.837 1.00 0.00 112 PHE A N 1
ATOM 1410 C CA . PHE A 1 91 ? 4.565 4.807 14.185 1.00 0.00 112 PHE A CA 1
ATOM 1411 C C . PHE A 1 91 ? 4.343 5.595 12.953 1.00 0.00 112 PHE A C 1
ATOM 1412 O O . PHE A 1 91 ? 3.259 5.504 12.360 1.00 0.00 112 PHE A O 1
ATOM 1429 N N . ASP A 1 92 ? 5.335 6.355 12.553 1.00 0.00 113 ASP A N 1
ATOM 1430 C CA . ASP A 1 92 ? 5.243 7.133 11.363 1.00 0.00 113 ASP A CA 1
ATOM 1431 C C . ASP A 1 92 ? 6.572 7.460 10.780 1.00 0.00 113 ASP A C 1
ATOM 1432 O O . ASP A 1 92 ? 7.554 7.653 11.486 1.00 0.00 113 ASP A O 1
ATOM 1441 N N . LYS A 1 93 ? 6.610 7.461 9.472 1.00 0.00 114 LYS A N 1
ATOM 1442 C CA . LYS A 1 93 ? 7.781 7.823 8.755 1.00 0.00 114 LYS A CA 1
ATOM 1443 C C . LYS A 1 93 ? 7.450 9.023 7.911 1.00 0.00 114 LYS A C 1
ATOM 1444 O O . LYS A 1 93 ? 7.403 8.955 6.697 1.00 0.00 114 LYS A O 1
ATOM 1463 N N . TRP A 1 94 ? 7.221 10.111 8.550 1.00 0.00 115 TRP A N 1
ATOM 1464 C CA . TRP A 1 94 ? 6.869 11.318 7.851 1.00 0.00 115 TRP A CA 1
ATOM 1465 C C . TRP A 1 94 ? 8.101 12.045 7.385 1.00 0.00 115 TRP A C 1
ATOM 1466 O O . TRP A 1 94 ? 9.065 12.227 8.153 1.00 0.00 115 TRP A O 1
ATOM 1487 N N . THR A 1 95 ? 8.091 12.434 6.148 1.00 0.00 116 THR A N 1
ATOM 1488 C CA . THR A 1 95 ? 9.164 13.194 5.591 1.00 0.00 116 THR A CA 1
ATOM 1489 C C . THR A 1 95 ? 8.743 14.655 5.626 1.00 0.00 116 THR A C 1
ATOM 1490 O O . THR A 1 95 ? 7.558 14.951 5.898 1.00 0.00 116 THR A O 1
ATOM 1501 N N . ASP A 1 96 ? 9.653 15.561 5.401 1.00 0.00 117 ASP A N 1
ATOM 1502 C CA . ASP A 1 96 ? 9.266 16.953 5.392 1.00 0.00 117 ASP A CA 1
ATOM 1503 C C . ASP A 1 96 ? 8.742 17.292 4.022 1.00 0.00 117 ASP A C 1
ATOM 1504 O O . ASP A 1 96 ? 9.470 17.231 3.025 1.00 0.00 117 ASP A O 1
ATOM 1513 N N . GLN A 1 97 ? 7.489 17.613 3.971 1.00 0.00 118 GLN A N 1
ATOM 1514 C CA . GLN A 1 97 ? 6.775 17.820 2.811 1.00 0.00 118 GLN A CA 1
ATOM 1515 C C . GLN A 1 97 ? 6.198 19.219 2.898 1.00 0.00 118 GLN A C 1
ATOM 1516 O O . GLN A 1 97 ? 6.307 19.887 3.932 1.00 0.00 118 GLN A O 1
ATOM 1530 N N . ASP A 1 98 ? 5.583 19.625 1.863 1.00 0.00 119 ASP A N 1
ATOM 1531 C CA . ASP A 1 98 ? 4.872 20.837 1.817 1.00 0.00 119 ASP A CA 1
ATOM 1532 C C . ASP A 1 98 ? 3.473 20.560 2.333 1.00 0.00 119 ASP A C 1
ATOM 1533 O O . ASP A 1 98 ? 2.903 19.491 2.079 1.00 0.00 119 ASP A O 1
ATOM 1542 N N . ASP A 1 99 ? 2.937 21.472 3.054 1.00 0.00 120 ASP A N 1
ATOM 1543 C CA . ASP A 1 99 ? 1.699 21.241 3.773 1.00 0.00 120 ASP A CA 1
ATOM 1544 C C . ASP A 1 99 ? 0.938 22.544 3.917 1.00 0.00 120 ASP A C 1
ATOM 1545 O O . ASP A 1 99 ? 1.443 23.520 4.477 1.00 0.00 120 ASP A O 1
ATOM 1554 N N . ASP A 1 100 ? -0.234 22.581 3.332 1.00 0.00 121 ASP A N 1
ATOM 1555 C CA . ASP A 1 100 ? -1.091 23.758 3.360 1.00 0.00 121 ASP A CA 1
ATOM 1556 C C . ASP A 1 100 ? -2.084 23.559 4.511 1.00 0.00 121 ASP A C 1
ATOM 1557 O O . ASP A 1 100 ? -1.728 22.929 5.498 1.00 0.00 121 ASP A O 1
ATOM 1566 N N . GLU A 1 101 ? -3.278 24.107 4.440 1.00 0.00 122 GLU A N 1
ATOM 1567 C CA . GLU A 1 101 ? -4.251 23.902 5.493 1.00 0.00 122 GLU A CA 1
ATOM 1568 C C . GLU A 1 101 ? -4.695 22.487 5.411 1.00 0.00 122 GLU A C 1
ATOM 1569 O O . GLU A 1 101 ? -4.544 21.687 6.336 1.00 0.00 122 GLU A O 1
ATOM 1581 N N . ASP A 1 102 ? -5.229 22.204 4.280 1.00 0.00 123 ASP A N 1
ATOM 1582 C CA . ASP A 1 102 ? -5.737 20.911 3.951 1.00 0.00 123 ASP A CA 1
ATOM 1583 C C . ASP A 1 102 ? -4.762 20.227 3.095 1.00 0.00 123 ASP A C 1
ATOM 1584 O O . ASP A 1 102 ? -4.252 20.800 2.134 1.00 0.00 123 ASP A O 1
ATOM 1593 N N . LEU A 1 103 ? -4.504 19.019 3.415 1.00 0.00 124 LEU A N 1
ATOM 1594 C CA . LEU A 1 103 ? -3.664 18.205 2.627 1.00 0.00 124 LEU A CA 1
ATOM 1595 C C . LEU A 1 103 ? -4.510 17.122 1.995 1.00 0.00 124 LEU A C 1
ATOM 1596 O O . LEU A 1 103 ? -4.068 16.029 1.718 1.00 0.00 124 LEU A O 1
ATOM 1612 N N . VAL A 1 104 ? -5.731 17.492 1.715 1.00 0.00 125 VAL A N 1
ATOM 1613 C CA . VAL A 1 104 ? -6.720 16.603 1.150 1.00 0.00 125 VAL A CA 1
ATOM 1614 C C . VAL A 1 104 ? -6.445 16.419 -0.348 1.00 0.00 125 VAL A C 1
ATOM 1615 O O . VAL A 1 104 ? -6.861 15.441 -0.960 1.00 0.00 125 VAL A O 1
ATOM 1628 N N . ASP A 1 105 ? -5.690 17.354 -0.889 1.00 0.00 126 ASP A N 1
ATOM 1629 C CA . ASP A 1 105 ? -5.287 17.382 -2.315 1.00 0.00 126 ASP A CA 1
ATOM 1630 C C . ASP A 1 105 ? -4.341 16.235 -2.666 1.00 0.00 126 ASP A C 1
ATOM 1631 O O . ASP A 1 105 ? -4.249 15.801 -3.822 1.00 0.00 126 ASP A O 1
ATOM 1640 N N . THR A 1 106 ? -3.716 15.731 -1.671 1.00 0.00 127 THR A N 1
ATOM 1641 C CA . THR A 1 106 ? -2.730 14.703 -1.786 1.00 0.00 127 THR A CA 1
ATOM 1642 C C . THR A 1 106 ? -3.168 13.532 -0.920 1.00 0.00 127 THR A C 1
ATOM 1643 O O . THR A 1 106 ? -4.175 13.634 -0.205 1.00 0.00 127 THR A O 1
ATOM 1654 N N . CYS A 1 107 ? -2.449 12.445 -0.974 1.00 0.00 128 CYS A N 1
ATOM 1655 C CA . CYS A 1 107 ? -2.782 11.291 -0.184 1.00 0.00 128 CYS A CA 1
ATOM 1656 C C . CYS A 1 107 ? -1.552 10.847 0.559 1.00 0.00 128 CYS A C 1
ATOM 1657 O O . CYS A 1 107 ? -0.520 11.515 0.500 1.00 0.00 128 CYS A O 1
ATOM 1664 N N . ALA A 1 108 ? -1.603 9.683 1.178 1.00 0.00 129 ALA A N 1
ATOM 1665 C CA . ALA A 1 108 ? -0.470 9.247 1.896 1.00 0.00 129 ALA A CA 1
ATOM 1666 C C . ALA A 1 108 ? 0.097 8.087 1.205 1.00 0.00 129 ALA A C 1
ATOM 1667 O O . ALA A 1 108 ? -0.540 7.066 1.076 1.00 0.00 129 ALA A O 1
ATOM 1674 N N . PHE A 1 109 ? 1.298 8.201 0.794 1.00 0.00 130 PHE A N 1
ATOM 1675 C CA . PHE A 1 109 ? 1.923 7.095 0.184 1.00 0.00 130 PHE A CA 1
ATOM 1676 C C . PHE A 1 109 ? 3.231 6.907 0.792 1.00 0.00 130 PHE A C 1
ATOM 1677 O O . PHE A 1 109 ? 3.946 7.874 1.063 1.00 0.00 130 PHE A O 1
ATOM 1694 N N . LEU A 1 110 ? 3.495 5.715 1.083 1.00 0.00 131 LEU A N 1
ATOM 1695 C CA . LEU A 1 110 ? 4.796 5.300 1.476 1.00 0.00 131 LEU A CA 1
ATOM 1696 C C . LEU A 1 110 ? 5.734 5.189 0.268 1.00 0.00 131 LEU A C 1
ATOM 1697 O O . LEU A 1 110 ? 5.434 4.530 -0.720 1.00 0.00 131 LEU A O 1
ATOM 1713 N N . HIS A 1 111 ? 6.849 5.862 0.367 1.00 0.00 132 HIS A N 1
ATOM 1714 C CA . HIS A 1 111 ? 7.875 5.879 -0.657 1.00 0.00 132 HIS A CA 1
ATOM 1715 C C . HIS A 1 111 ? 8.634 4.582 -0.647 1.00 0.00 132 HIS A C 1
ATOM 1716 O O . HIS A 1 111 ? 9.296 4.278 0.294 1.00 0.00 132 HIS A O 1
ATOM 1731 N N . ILE A 1 112 ? 8.599 3.916 -1.744 1.00 0.00 133 ILE A N 1
ATOM 1732 C CA . ILE A 1 112 ? 9.243 2.646 -1.971 1.00 0.00 133 ILE A CA 1
ATOM 1733 C C . ILE A 1 112 ? 10.744 2.735 -1.866 1.00 0.00 133 ILE A C 1
ATOM 1734 O O . ILE A 1 112 ? 11.419 1.759 -1.524 1.00 0.00 133 ILE A O 1
ATOM 1750 N N . LYS A 1 113 ? 11.252 3.888 -2.134 1.00 0.00 134 LYS A N 1
ATOM 1751 C CA . LYS A 1 113 ? 12.680 4.063 -2.118 1.00 0.00 134 LYS A CA 1
ATOM 1752 C C . LYS A 1 113 ? 13.215 4.235 -0.710 1.00 0.00 134 LYS A C 1
ATOM 1753 O O . LYS A 1 113 ? 14.044 3.449 -0.257 1.00 0.00 134 LYS A O 1
ATOM 1772 N N . THR A 1 114 ? 12.692 5.203 -0.002 1.00 0.00 135 THR A N 1
ATOM 1773 C CA . THR A 1 114 ? 13.229 5.547 1.301 1.00 0.00 135 THR A CA 1
ATOM 1774 C C . THR A 1 114 ? 12.338 5.095 2.449 1.00 0.00 135 THR A C 1
ATOM 1775 O O . THR A 1 114 ? 12.816 4.806 3.542 1.00 0.00 135 THR A O 1
ATOM 1786 N N . GLY A 1 115 ? 11.058 5.019 2.200 1.00 0.00 136 GLY A N 1
ATOM 1787 C CA . GLY A 1 115 ? 10.144 4.618 3.243 1.00 0.00 136 GLY A CA 1
ATOM 1788 C C . GLY A 1 115 ? 9.643 5.774 3.996 1.00 0.00 136 GLY A C 1
ATOM 1789 O O . GLY A 1 115 ? 9.584 5.751 5.205 1.00 0.00 136 GLY A O 1
ATOM 1793 N N . GLU A 1 116 ? 9.294 6.777 3.273 1.00 0.00 137 GLU A N 1
ATOM 1794 C CA . GLU A 1 116 ? 8.808 7.993 3.827 1.00 0.00 137 GLU A CA 1
ATOM 1795 C C . GLU A 1 116 ? 7.422 8.243 3.331 1.00 0.00 137 GLU A C 1
ATOM 1796 O O . GLU A 1 116 ? 7.067 7.784 2.250 1.00 0.00 137 GLU A O 1
ATOM 1808 N N . TRP A 1 117 ? 6.644 8.928 4.110 1.00 0.00 138 TRP A N 1
ATOM 1809 C CA . TRP A 1 117 ? 5.250 9.097 3.821 1.00 0.00 138 TRP A CA 1
ATOM 1810 C C . TRP A 1 117 ? 4.907 10.502 3.437 1.00 0.00 138 TRP A C 1
ATOM 1811 O O . TRP A 1 117 ? 5.568 11.461 3.831 1.00 0.00 138 TRP A O 1
ATOM 1832 N N . LYS A 1 118 ? 3.838 10.590 2.722 1.00 0.00 139 LYS A N 1
ATOM 1833 C CA . LYS A 1 118 ? 3.225 11.819 2.299 1.00 0.00 139 LYS A CA 1
ATOM 1834 C C . LYS A 1 118 ? 1.941 11.939 2.980 1.00 0.00 139 LYS A C 1
ATOM 1835 O O . LYS A 1 118 ? 1.327 10.954 3.320 1.00 0.00 139 LYS A O 1
ATOM 1854 N N . LYS A 1 119 ? 1.581 13.117 3.218 1.00 0.00 140 LYS A N 1
ATOM 1855 C CA . LYS A 1 119 ? 0.359 13.415 3.923 1.00 0.00 140 LYS A CA 1
ATOM 1856 C C . LYS A 1 119 ? -0.795 13.491 2.990 1.00 0.00 140 LYS A C 1
ATOM 1857 O O . LYS A 1 119 ? -0.638 13.939 1.874 1.00 0.00 140 LYS A O 1
ATOM 1876 N N . GLY A 1 120 ? -1.939 13.040 3.440 1.00 0.00 141 GLY A N 1
ATOM 1877 C CA . GLY A 1 120 ? -3.134 13.209 2.694 1.00 0.00 141 GLY A CA 1
ATOM 1878 C C . GLY A 1 120 ? -4.084 12.050 2.808 1.00 0.00 141 GLY A C 1
ATOM 1879 O O . GLY A 1 120 ? -3.939 11.184 3.666 1.00 0.00 141 GLY A O 1
ATOM 1883 N N . ASN A 1 121 ? -5.026 12.048 1.916 1.00 0.00 142 ASN A N 1
ATOM 1884 C CA . ASN A 1 121 ? -6.044 11.033 1.775 1.00 0.00 142 ASN A CA 1
ATOM 1885 C C . ASN A 1 121 ? -6.318 10.865 0.306 1.00 0.00 142 ASN A C 1
ATOM 1886 O O . ASN A 1 121 ? -6.354 11.844 -0.422 1.00 0.00 142 ASN A O 1
ATOM 1897 N N . CYS A 1 122 ? -6.487 9.671 -0.159 1.00 0.00 143 CYS A N 1
ATOM 1898 C CA . CYS A 1 122 ? -6.657 9.495 -1.568 1.00 0.00 143 CYS A CA 1
ATOM 1899 C C . CYS A 1 122 ? -8.046 9.648 -2.026 1.00 0.00 143 CYS A C 1
ATOM 1900 O O . CYS A 1 122 ? -8.730 8.700 -2.343 1.00 0.00 143 CYS A O 1
ATOM 1907 N N . GLU A 1 123 ? -8.449 10.861 -2.021 1.00 0.00 144 GLU A N 1
ATOM 1908 C CA . GLU A 1 123 ? -9.736 11.277 -2.506 1.00 0.00 144 GLU A CA 1
ATOM 1909 C C . GLU A 1 123 ? -9.615 11.631 -3.996 1.00 0.00 144 GLU A C 1
ATOM 1910 O O . GLU A 1 123 ? -10.365 12.448 -4.541 1.00 0.00 144 GLU A O 1
ATOM 1922 N N . VAL A 1 124 ? -8.693 10.967 -4.636 1.00 0.00 145 VAL A N 1
ATOM 1923 C CA . VAL A 1 124 ? -8.402 11.123 -6.042 1.00 0.00 145 VAL A CA 1
ATOM 1924 C C . VAL A 1 124 ? -8.572 9.789 -6.722 1.00 0.00 145 VAL A C 1
ATOM 1925 O O . VAL A 1 124 ? -8.396 8.750 -6.101 1.00 0.00 145 VAL A O 1
ATOM 1938 N N . SER A 1 125 ? -8.884 9.819 -7.979 1.00 0.00 146 SER A N 1
ATOM 1939 C CA . SER A 1 125 ? -9.118 8.612 -8.738 1.00 0.00 146 SER A CA 1
ATOM 1940 C C . SER A 1 125 ? -7.829 7.995 -9.250 1.00 0.00 146 SER A C 1
ATOM 1941 O O . SER A 1 125 ? -7.822 6.890 -9.773 1.00 0.00 146 SER A O 1
ATOM 1949 N N . SER A 1 126 ? -6.745 8.687 -9.026 1.00 0.00 147 SER A N 1
ATOM 1950 C CA . SER A 1 126 ? -5.438 8.342 -9.541 1.00 0.00 147 SER A CA 1
ATOM 1951 C C . SER A 1 126 ? -4.759 7.161 -8.799 1.00 0.00 147 SER A C 1
ATOM 1952 O O . SER A 1 126 ? -3.536 7.000 -8.858 1.00 0.00 147 SER A O 1
ATOM 1960 N N . VAL A 1 127 ? -5.529 6.327 -8.147 1.00 0.00 148 VAL A N 1
ATOM 1961 C CA . VAL A 1 127 ? -4.940 5.195 -7.457 1.00 0.00 148 VAL A CA 1
ATOM 1962 C C . VAL A 1 127 ? -5.215 3.934 -8.212 1.00 0.00 148 VAL A C 1
ATOM 1963 O O . VAL A 1 127 ? -6.365 3.581 -8.480 1.00 0.00 148 VAL A O 1
ATOM 1976 N N . GLU A 1 128 ? -4.166 3.289 -8.563 1.00 0.00 149 GLU A N 1
ATOM 1977 C CA . GLU A 1 128 ? -4.199 2.092 -9.361 1.00 0.00 149 GLU A CA 1
ATOM 1978 C C . GLU A 1 128 ? -3.564 0.933 -8.655 1.00 0.00 149 GLU A C 1
ATOM 1979 O O . GLU A 1 128 ? -3.240 -0.061 -9.283 1.00 0.00 149 GLU A O 1
ATOM 1991 N N . GLY A 1 129 ? -3.296 1.090 -7.392 1.00 0.00 150 GLY A N 1
ATOM 1992 C CA . GLY A 1 129 ? -2.749 0.017 -6.641 1.00 0.00 150 GLY A CA 1
ATOM 1993 C C . GLY A 1 129 ? -2.611 0.350 -5.199 1.00 0.00 150 GLY A C 1
ATOM 1994 O O . GLY A 1 129 ? -2.157 1.437 -4.841 1.00 0.00 150 GLY A O 1
ATOM 1998 N N . THR A 1 130 ? -2.997 -0.564 -4.378 1.00 0.00 151 THR A N 1
ATOM 1999 C CA . THR A 1 130 ? -2.906 -0.408 -2.971 1.00 0.00 151 THR A CA 1
ATOM 2000 C C . THR A 1 130 ? -2.392 -1.678 -2.360 1.00 0.00 151 THR A C 1
ATOM 2001 O O . THR A 1 130 ? -2.543 -2.774 -2.943 1.00 0.00 151 THR A O 1
ATOM 2012 N N . LEU A 1 131 ? -1.728 -1.543 -1.243 1.00 0.00 152 LEU A N 1
ATOM 2013 C CA . LEU A 1 131 ? -1.284 -2.671 -0.530 1.00 0.00 152 LEU A CA 1
ATOM 2014 C C . LEU A 1 131 ? -2.317 -2.989 0.491 1.00 0.00 152 LEU A C 1
ATOM 2015 O O . LEU A 1 131 ? -2.853 -2.093 1.154 1.00 0.00 152 LEU A O 1
ATOM 2031 N N . CYS A 1 132 ? -2.617 -4.208 0.610 1.00 0.00 153 CYS A N 1
ATOM 2032 C CA . CYS A 1 132 ? -3.587 -4.625 1.531 1.00 0.00 153 CYS A CA 1
ATOM 2033 C C . CYS A 1 132 ? -2.946 -5.335 2.665 1.00 0.00 153 CYS A C 1
ATOM 2034 O O . CYS A 1 132 ? -1.975 -6.072 2.487 1.00 0.00 153 CYS A O 1
ATOM 2041 N N . LYS A 1 133 ? -3.474 -5.102 3.803 1.00 0.00 154 LYS A N 1
ATOM 2042 C CA . LYS A 1 133 ? -3.059 -5.726 4.998 1.00 0.00 154 LYS A CA 1
ATOM 2043 C C . LYS A 1 133 ? -4.287 -6.273 5.679 1.00 0.00 154 LYS A C 1
ATOM 2044 O O . LYS A 1 133 ? -5.297 -5.585 5.820 1.00 0.00 154 LYS A O 1
ATOM 2063 N N . THR A 1 134 ? -4.215 -7.476 6.048 1.00 0.00 155 THR A N 1
ATOM 2064 C CA . THR A 1 134 ? -5.257 -8.126 6.751 1.00 0.00 155 THR A CA 1
ATOM 2065 C C . THR A 1 134 ? -4.549 -8.879 7.825 1.00 0.00 155 THR A C 1
ATOM 2066 O O . THR A 1 134 ? -3.400 -9.264 7.620 1.00 0.00 155 THR A O 1
ATOM 2077 N N . ALA A 1 135 ? -5.125 -9.036 8.943 1.00 0.00 156 ALA A N 1
ATOM 2078 C CA . ALA A 1 135 ? -4.462 -9.793 9.947 1.00 0.00 156 ALA A CA 1
ATOM 2079 C C . ALA A 1 135 ? -4.940 -11.183 9.901 1.00 0.00 156 ALA A C 1
ATOM 2080 O O . ALA A 1 135 ? -6.050 -11.453 9.429 1.00 0.00 156 ALA A O 1
ATOM 2087 N N . ILE A 1 136 ? -4.132 -12.063 10.374 1.00 0.00 157 ILE A N 1
ATOM 2088 C CA . ILE A 1 136 ? -4.488 -13.404 10.410 1.00 0.00 157 ILE A CA 1
ATOM 2089 C C . ILE A 1 136 ? -4.839 -13.856 11.812 1.00 0.00 157 ILE A C 1
ATOM 2090 O O . ILE A 1 136 ? -4.003 -13.912 12.713 1.00 0.00 157 ILE A O 1
ATOM 2106 N N . PRO A 1 137 ? -6.096 -14.170 11.997 1.00 0.00 158 PRO A N 1
ATOM 2107 C CA . PRO A 1 137 ? -6.661 -14.683 13.254 1.00 0.00 158 PRO A CA 1
ATOM 2108 C C . PRO A 1 137 ? -6.064 -16.017 13.673 1.00 0.00 158 PRO A C 1
ATOM 2109 O O . PRO A 1 137 ? -6.260 -16.492 14.776 1.00 0.00 158 PRO A O 1
ATOM 2120 N N . TYR A 1 138 ? -5.304 -16.552 12.792 1.00 0.00 159 TYR A N 1
ATOM 2121 C CA . TYR A 1 138 ? -4.579 -17.789 12.993 1.00 0.00 159 TYR A CA 1
ATOM 2122 C C . TYR A 1 138 ? -3.470 -17.532 14.003 1.00 0.00 159 TYR A C 1
ATOM 2123 O O . TYR A 1 138 ? -3.151 -18.367 14.847 1.00 0.00 159 TYR A O 1
ATOM 2141 N N . LYS A 1 139 ? -2.928 -16.331 13.917 1.00 0.00 160 LYS A N 1
ATOM 2142 C CA . LYS A 1 139 ? -1.808 -15.888 14.725 1.00 0.00 160 LYS A CA 1
ATOM 2143 C C . LYS A 1 139 ? -2.228 -14.697 15.584 1.00 0.00 160 LYS A C 1
ATOM 2144 O O . LYS A 1 139 ? -1.382 -13.913 16.050 1.00 0.00 160 LYS A O 1
ATOM 2163 N N . ARG A 1 140 ? -3.514 -14.578 15.815 1.00 0.00 161 ARG A N 1
ATOM 2164 C CA . ARG A 1 140 ? -4.046 -13.496 16.607 1.00 0.00 161 ARG A CA 1
ATOM 2165 C C . ARG A 1 140 ? -4.565 -14.085 17.898 1.00 0.00 161 ARG A C 1
ATOM 2166 O O . ARG A 1 140 ? -5.734 -14.493 17.940 1.00 0.00 161 ARG A O 1
ATOM 2188 N N . MET A 1 1 ? -1.902 -21.790 5.277 1.00 0.00 22 MET A N 2
ATOM 2189 C CA . MET A 1 1 ? -3.343 -21.533 5.209 1.00 0.00 22 MET A CA 2
ATOM 2190 C C . MET A 1 1 ? -3.720 -20.244 5.930 1.00 0.00 22 MET A C 2
ATOM 2191 O O . MET A 1 1 ? -4.901 -19.895 5.997 1.00 0.00 22 MET A O 2
ATOM 2207 N N . ASP A 1 2 ? -2.719 -19.520 6.454 1.00 0.00 23 ASP A N 2
ATOM 2208 C CA . ASP A 1 2 ? -2.970 -18.241 7.144 1.00 0.00 23 ASP A CA 2
ATOM 2209 C C . ASP A 1 2 ? -3.443 -17.235 6.136 1.00 0.00 23 ASP A C 2
ATOM 2210 O O . ASP A 1 2 ? -4.428 -16.515 6.334 1.00 0.00 23 ASP A O 2
ATOM 2219 N N . CYS A 1 3 ? -2.743 -17.215 5.065 1.00 0.00 24 CYS A N 2
ATOM 2220 C CA . CYS A 1 3 ? -3.001 -16.354 3.969 1.00 0.00 24 CYS A CA 2
ATOM 2221 C C . CYS A 1 3 ? -3.781 -17.113 2.884 1.00 0.00 24 CYS A C 2
ATOM 2222 O O . CYS A 1 3 ? -3.598 -18.330 2.730 1.00 0.00 24 CYS A O 2
ATOM 2229 N N . PRO A 1 4 ? -4.691 -16.432 2.155 1.00 0.00 25 PRO A N 2
ATOM 2230 C CA . PRO A 1 4 ? -5.475 -17.050 1.065 1.00 0.00 25 PRO A CA 2
ATOM 2231 C C . PRO A 1 4 ? -4.597 -17.737 0.002 1.00 0.00 25 PRO A C 2
ATOM 2232 O O . PRO A 1 4 ? -4.777 -18.923 -0.303 1.00 0.00 25 PRO A O 2
ATOM 2243 N N . SER A 1 5 ? -3.626 -17.026 -0.517 1.00 0.00 26 SER A N 2
ATOM 2244 C CA . SER A 1 5 ? -2.764 -17.573 -1.530 1.00 0.00 26 SER A CA 2
ATOM 2245 C C . SER A 1 5 ? -1.317 -17.164 -1.281 1.00 0.00 26 SER A C 2
ATOM 2246 O O . SER A 1 5 ? -1.045 -16.375 -0.380 1.00 0.00 26 SER A O 2
ATOM 2254 N N . SER A 1 6 ? -0.401 -17.674 -2.082 1.00 0.00 27 SER A N 2
ATOM 2255 C CA . SER A 1 6 ? 1.015 -17.399 -1.925 1.00 0.00 27 SER A CA 2
ATOM 2256 C C . SER A 1 6 ? 1.398 -16.020 -2.485 1.00 0.00 27 SER A C 2
ATOM 2257 O O . SER A 1 6 ? 2.564 -15.613 -2.450 1.00 0.00 27 SER A O 2
ATOM 2265 N N . THR A 1 7 ? 0.409 -15.308 -2.998 1.00 0.00 28 THR A N 2
ATOM 2266 C CA . THR A 1 7 ? 0.585 -13.948 -3.452 1.00 0.00 28 THR A CA 2
ATOM 2267 C C . THR A 1 7 ? 0.548 -13.040 -2.217 1.00 0.00 28 THR A C 2
ATOM 2268 O O . THR A 1 7 ? 0.952 -11.873 -2.249 1.00 0.00 28 THR A O 2
ATOM 2279 N N . TRP A 1 8 ? 0.059 -13.620 -1.142 1.00 0.00 29 TRP A N 2
ATOM 2280 C CA . TRP A 1 8 ? -0.067 -12.974 0.113 1.00 0.00 29 TRP A CA 2
ATOM 2281 C C . TRP A 1 8 ? 1.189 -13.193 0.918 1.00 0.00 29 TRP A C 2
ATOM 2282 O O . TRP A 1 8 ? 1.712 -14.313 1.007 1.00 0.00 29 TRP A O 2
ATOM 2303 N N . ILE A 1 9 ? 1.666 -12.137 1.468 1.00 0.00 30 ILE A N 2
ATOM 2304 C CA . ILE A 1 9 ? 2.892 -12.111 2.195 1.00 0.00 30 ILE A CA 2
ATOM 2305 C C . ILE A 1 9 ? 2.632 -11.871 3.666 1.00 0.00 30 ILE A C 2
ATOM 2306 O O . ILE A 1 9 ? 2.175 -10.813 4.060 1.00 0.00 30 ILE A O 2
ATOM 2322 N N . GLN A 1 10 ? 2.892 -12.864 4.454 1.00 0.00 31 GLN A N 2
ATOM 2323 C CA . GLN A 1 10 ? 2.671 -12.796 5.870 1.00 0.00 31 GLN A CA 2
ATOM 2324 C C . GLN A 1 10 ? 3.840 -12.104 6.526 1.00 0.00 31 GLN A C 2
ATOM 2325 O O . GLN A 1 10 ? 5.003 -12.408 6.227 1.00 0.00 31 GLN A O 2
ATOM 2339 N N . PHE A 1 11 ? 3.538 -11.175 7.374 1.00 0.00 32 PHE A N 2
ATOM 2340 C CA . PHE A 1 11 ? 4.506 -10.468 8.106 1.00 0.00 32 PHE A CA 2
ATOM 2341 C C . PHE A 1 11 ? 3.987 -10.269 9.505 1.00 0.00 32 PHE A C 2
ATOM 2342 O O . PHE A 1 11 ? 2.924 -9.659 9.701 1.00 0.00 32 PHE A O 2
ATOM 2359 N N . GLN A 1 12 ? 4.715 -10.830 10.456 1.00 0.00 33 GLN A N 2
ATOM 2360 C CA . GLN A 1 12 ? 4.374 -10.840 11.876 1.00 0.00 33 GLN A CA 2
ATOM 2361 C C . GLN A 1 12 ? 3.047 -11.541 12.150 1.00 0.00 33 GLN A C 2
ATOM 2362 O O . GLN A 1 12 ? 3.020 -12.748 12.415 1.00 0.00 33 GLN A O 2
ATOM 2376 N N . ASP A 1 13 ? 1.964 -10.823 12.050 1.00 0.00 34 ASP A N 2
ATOM 2377 C CA . ASP A 1 13 ? 0.656 -11.396 12.304 1.00 0.00 34 ASP A CA 2
ATOM 2378 C C . ASP A 1 13 ? -0.346 -10.886 11.296 1.00 0.00 34 ASP A C 2
ATOM 2379 O O . ASP A 1 13 ? -1.555 -10.963 11.499 1.00 0.00 34 ASP A O 2
ATOM 2388 N N . SER A 1 14 ? 0.140 -10.391 10.202 1.00 0.00 35 SER A N 2
ATOM 2389 C CA . SER A 1 14 ? -0.728 -9.952 9.154 1.00 0.00 35 SER A CA 2
ATOM 2390 C C . SER A 1 14 ? -0.276 -10.504 7.831 1.00 0.00 35 SER A C 2
ATOM 2391 O O . SER A 1 14 ? 0.840 -10.995 7.709 1.00 0.00 35 SER A O 2
ATOM 2399 N N . CYS A 1 15 ? -1.130 -10.420 6.862 1.00 0.00 36 CYS A N 2
ATOM 2400 C CA . CYS A 1 15 ? -0.801 -10.830 5.542 1.00 0.00 36 CYS A CA 2
ATOM 2401 C C . CYS A 1 15 ? -1.066 -9.692 4.612 1.00 0.00 36 CYS A C 2
ATOM 2402 O O . CYS A 1 15 ? -1.985 -8.887 4.814 1.00 0.00 36 CYS A O 2
ATOM 2409 N N . TYR A 1 16 ? -0.204 -9.590 3.677 1.00 0.00 37 TYR A N 2
ATOM 2410 C CA . TYR A 1 16 ? -0.109 -8.498 2.782 1.00 0.00 37 TYR A CA 2
ATOM 2411 C C . TYR A 1 16 ? -0.254 -8.898 1.337 1.00 0.00 37 TYR A C 2
ATOM 2412 O O . TYR A 1 16 ? 0.209 -9.946 0.940 1.00 0.00 37 TYR A O 2
ATOM 2430 N N . ILE A 1 17 ? -0.902 -8.061 0.566 1.00 0.00 38 ILE A N 2
ATOM 2431 C CA . ILE A 1 17 ? -1.024 -8.270 -0.863 1.00 0.00 38 ILE A CA 2
ATOM 2432 C C . ILE A 1 17 ? -1.127 -6.927 -1.585 1.00 0.00 38 ILE A C 2
ATOM 2433 O O . ILE A 1 17 ? -1.779 -6.012 -1.089 1.00 0.00 38 ILE A O 2
ATOM 2449 N N . PHE A 1 18 ? -0.430 -6.777 -2.694 1.00 0.00 39 PHE A N 2
ATOM 2450 C CA . PHE A 1 18 ? -0.559 -5.574 -3.486 1.00 0.00 39 PHE A CA 2
ATOM 2451 C C . PHE A 1 18 ? -1.290 -5.930 -4.680 1.00 0.00 39 PHE A C 2
ATOM 2452 O O . PHE A 1 18 ? -0.906 -6.866 -5.398 1.00 0.00 39 PHE A O 2
ATOM 2469 N N . LEU A 1 19 ? -2.313 -5.270 -4.907 1.00 0.00 40 LEU A N 2
ATOM 2470 C CA . LEU A 1 19 ? -3.005 -5.475 -6.045 1.00 0.00 40 LEU A CA 2
ATOM 2471 C C . LEU A 1 19 ? -3.125 -4.214 -6.799 1.00 0.00 40 LEU A C 2
ATOM 2472 O O . LEU A 1 19 ? -3.877 -3.316 -6.425 1.00 0.00 40 LEU A O 2
ATOM 2488 N N . GLN A 1 20 ? -2.263 -4.045 -7.753 1.00 0.00 41 GLN A N 2
ATOM 2489 C CA . GLN A 1 20 ? -2.437 -2.927 -8.620 1.00 0.00 41 GLN A CA 2
ATOM 2490 C C . GLN A 1 20 ? -3.687 -3.097 -9.492 1.00 0.00 41 GLN A C 2
ATOM 2491 O O . GLN A 1 20 ? -3.675 -3.766 -10.536 1.00 0.00 41 GLN A O 2
ATOM 2505 N N . GLU A 1 21 ? -4.757 -2.520 -9.000 1.00 0.00 42 GLU A N 2
ATOM 2506 C CA . GLU A 1 21 ? -6.051 -2.469 -9.645 1.00 0.00 42 GLU A CA 2
ATOM 2507 C C . GLU A 1 21 ? -6.386 -1.017 -9.979 1.00 0.00 42 GLU A C 2
ATOM 2508 O O . GLU A 1 21 ? -6.527 -0.186 -9.081 1.00 0.00 42 GLU A O 2
ATOM 2520 N N . ALA A 1 22 ? -6.493 -0.708 -11.236 1.00 0.00 43 ALA A N 2
ATOM 2521 C CA . ALA A 1 22 ? -6.838 0.641 -11.653 1.00 0.00 43 ALA A CA 2
ATOM 2522 C C . ALA A 1 22 ? -8.344 0.810 -11.618 1.00 0.00 43 ALA A C 2
ATOM 2523 O O . ALA A 1 22 ? -9.070 0.124 -12.355 1.00 0.00 43 ALA A O 2
ATOM 2530 N N . ILE A 1 23 ? -8.815 1.695 -10.774 1.00 0.00 44 ILE A N 2
ATOM 2531 C CA . ILE A 1 23 ? -10.243 1.931 -10.606 1.00 0.00 44 ILE A CA 2
ATOM 2532 C C . ILE A 1 23 ? -10.481 3.409 -10.386 1.00 0.00 44 ILE A C 2
ATOM 2533 O O . ILE A 1 23 ? -9.557 4.138 -10.004 1.00 0.00 44 ILE A O 2
ATOM 2549 N N . LYS A 1 24 ? -11.671 3.860 -10.688 1.00 0.00 45 LYS A N 2
ATOM 2550 C CA . LYS A 1 24 ? -12.056 5.202 -10.432 1.00 0.00 45 LYS A CA 2
ATOM 2551 C C . LYS A 1 24 ? -12.154 5.396 -8.928 1.00 0.00 45 LYS A C 2
ATOM 2552 O O . LYS A 1 24 ? -13.053 4.868 -8.279 1.00 0.00 45 LYS A O 2
ATOM 2571 N N . VAL A 1 25 ? -11.228 6.101 -8.388 1.00 0.00 46 VAL A N 2
ATOM 2572 C CA . VAL A 1 25 ? -11.204 6.356 -6.993 1.00 0.00 46 VAL A CA 2
ATOM 2573 C C . VAL A 1 25 ? -11.798 7.704 -6.722 1.00 0.00 46 VAL A C 2
ATOM 2574 O O . VAL A 1 25 ? -11.335 8.722 -7.218 1.00 0.00 46 VAL A O 2
ATOM 2587 N N . GLU A 1 26 ? -12.858 7.682 -6.016 1.00 0.00 47 GLU A N 2
ATOM 2588 C CA . GLU A 1 26 ? -13.551 8.865 -5.627 1.00 0.00 47 GLU A CA 2
ATOM 2589 C C . GLU A 1 26 ? -13.036 9.301 -4.273 1.00 0.00 47 GLU A C 2
ATOM 2590 O O . GLU A 1 26 ? -12.824 10.487 -4.003 1.00 0.00 47 GLU A O 2
ATOM 2602 N N . SER A 1 27 ? -12.805 8.330 -3.448 1.00 0.00 48 SER A N 2
ATOM 2603 C CA . SER A 1 27 ? -12.356 8.517 -2.122 1.00 0.00 48 SER A CA 2
ATOM 2604 C C . SER A 1 27 ? -11.418 7.431 -1.805 1.00 0.00 48 SER A C 2
ATOM 2605 O O . SER A 1 27 ? -11.406 6.436 -2.497 1.00 0.00 48 SER A O 2
ATOM 2613 N N . ILE A 1 28 ? -10.653 7.570 -0.751 1.00 0.00 49 ILE A N 2
ATOM 2614 C CA . ILE A 1 28 ? -9.737 6.552 -0.380 1.00 0.00 49 ILE A CA 2
ATOM 2615 C C . ILE A 1 28 ? -10.506 5.273 -0.009 1.00 0.00 49 ILE A C 2
ATOM 2616 O O . ILE A 1 28 ? -10.021 4.182 -0.126 1.00 0.00 49 ILE A O 2
ATOM 2632 N N . GLU A 1 29 ? -11.715 5.467 0.373 1.00 0.00 50 GLU A N 2
ATOM 2633 C CA . GLU A 1 29 ? -12.679 4.390 0.590 1.00 0.00 50 GLU A CA 2
ATOM 2634 C C . GLU A 1 29 ? -12.821 3.528 -0.675 1.00 0.00 50 GLU A C 2
ATOM 2635 O O . GLU A 1 29 ? -12.952 2.331 -0.596 1.00 0.00 50 GLU A O 2
ATOM 2647 N N . ASP A 1 30 ? -12.733 4.147 -1.820 1.00 0.00 51 ASP A N 2
ATOM 2648 C CA . ASP A 1 30 ? -12.848 3.474 -3.077 1.00 0.00 51 ASP A CA 2
ATOM 2649 C C . ASP A 1 30 ? -11.665 2.585 -3.320 1.00 0.00 51 ASP A C 2
ATOM 2650 O O . ASP A 1 30 ? -11.795 1.503 -3.844 1.00 0.00 51 ASP A O 2
ATOM 2659 N N . VAL A 1 31 ? -10.528 3.016 -2.867 1.00 0.00 52 VAL A N 2
ATOM 2660 C CA . VAL A 1 31 ? -9.309 2.326 -3.132 1.00 0.00 52 VAL A CA 2
ATOM 2661 C C . VAL A 1 31 ? -9.076 1.287 -2.078 1.00 0.00 52 VAL A C 2
ATOM 2662 O O . VAL A 1 31 ? -8.598 0.204 -2.342 1.00 0.00 52 VAL A O 2
ATOM 2675 N N . ARG A 1 32 ? -9.490 1.604 -0.896 1.00 0.00 53 ARG A N 2
ATOM 2676 C CA . ARG A 1 32 ? -9.376 0.739 0.205 1.00 0.00 53 ARG A CA 2
ATOM 2677 C C . ARG A 1 32 ? -10.270 -0.510 -0.025 1.00 0.00 53 ARG A C 2
ATOM 2678 O O . ARG A 1 32 ? -9.987 -1.605 0.473 1.00 0.00 53 ARG A O 2
ATOM 2699 N N . ASN A 1 33 ? -11.310 -0.312 -0.855 1.00 0.00 54 ASN A N 2
ATOM 2700 C CA . ASN A 1 33 ? -12.278 -1.356 -1.244 1.00 0.00 54 ASN A CA 2
ATOM 2701 C C . ASN A 1 33 ? -11.595 -2.492 -1.940 1.00 0.00 54 ASN A C 2
ATOM 2702 O O . ASN A 1 33 ? -12.057 -3.631 -1.908 1.00 0.00 54 ASN A O 2
ATOM 2713 N N . GLN A 1 34 ? -10.492 -2.175 -2.558 1.00 0.00 55 GLN A N 2
ATOM 2714 C CA . GLN A 1 34 ? -9.688 -3.146 -3.276 1.00 0.00 55 GLN A CA 2
ATOM 2715 C C . GLN A 1 34 ? -9.122 -4.170 -2.305 1.00 0.00 55 GLN A C 2
ATOM 2716 O O . GLN A 1 34 ? -8.996 -5.342 -2.625 1.00 0.00 55 GLN A O 2
ATOM 2730 N N . CYS A 1 35 ? -8.818 -3.734 -1.109 1.00 0.00 56 CYS A N 2
ATOM 2731 C CA . CYS A 1 35 ? -8.287 -4.595 -0.122 1.00 0.00 56 CYS A CA 2
ATOM 2732 C C . CYS A 1 35 ? -9.363 -5.305 0.623 1.00 0.00 56 CYS A C 2
ATOM 2733 O O . CYS A 1 35 ? -9.261 -6.517 0.874 1.00 0.00 56 CYS A O 2
ATOM 2740 N N . THR A 1 36 ? -10.428 -4.591 0.925 1.00 0.00 57 THR A N 2
ATOM 2741 C CA . THR A 1 36 ? -11.545 -5.142 1.669 1.00 0.00 57 THR A CA 2
ATOM 2742 C C . THR A 1 36 ? -12.237 -6.221 0.867 1.00 0.00 57 THR A C 2
ATOM 2743 O O . THR A 1 36 ? -12.895 -7.103 1.405 1.00 0.00 57 THR A O 2
ATOM 2754 N N . ASP A 1 37 ? -11.982 -6.178 -0.423 1.00 0.00 58 ASP A N 2
ATOM 2755 C CA . ASP A 1 37 ? -12.457 -7.156 -1.396 1.00 0.00 58 ASP A CA 2
ATOM 2756 C C . ASP A 1 37 ? -11.837 -8.534 -1.132 1.00 0.00 58 ASP A C 2
ATOM 2757 O O . ASP A 1 37 ? -12.324 -9.558 -1.605 1.00 0.00 58 ASP A O 2
ATOM 2766 N N . HIS A 1 38 ? -10.770 -8.557 -0.360 1.00 0.00 59 HIS A N 2
ATOM 2767 C CA . HIS A 1 38 ? -10.074 -9.793 -0.065 1.00 0.00 59 HIS A CA 2
ATOM 2768 C C . HIS A 1 38 ? -10.121 -10.083 1.419 1.00 0.00 59 HIS A C 2
ATOM 2769 O O . HIS A 1 38 ? -9.340 -10.891 1.919 1.00 0.00 59 HIS A O 2
ATOM 2784 N N . GLY A 1 39 ? -11.012 -9.425 2.130 1.00 0.00 60 GLY A N 2
ATOM 2785 C CA . GLY A 1 39 ? -11.050 -9.606 3.565 1.00 0.00 60 GLY A CA 2
ATOM 2786 C C . GLY A 1 39 ? -9.847 -8.966 4.219 1.00 0.00 60 GLY A C 2
ATOM 2787 O O . GLY A 1 39 ? -9.377 -9.390 5.275 1.00 0.00 60 GLY A O 2
ATOM 2791 N N . ALA A 1 40 ? -9.326 -7.979 3.561 1.00 0.00 61 ALA A N 2
ATOM 2792 C CA . ALA A 1 40 ? -8.190 -7.240 4.041 1.00 0.00 61 ALA A CA 2
ATOM 2793 C C . ALA A 1 40 ? -8.588 -5.792 4.110 1.00 0.00 61 ALA A C 2
ATOM 2794 O O . ALA A 1 40 ? -9.709 -5.471 3.817 1.00 0.00 61 ALA A O 2
ATOM 2801 N N . ASP A 1 41 ? -7.718 -4.946 4.516 1.00 0.00 62 ASP A N 2
ATOM 2802 C CA . ASP A 1 41 ? -7.968 -3.517 4.455 1.00 0.00 62 ASP A CA 2
ATOM 2803 C C . ASP A 1 41 ? -6.652 -2.902 4.084 1.00 0.00 62 ASP A C 2
ATOM 2804 O O . ASP A 1 41 ? -5.664 -3.636 3.992 1.00 0.00 62 ASP A O 2
ATOM 2813 N N . MET A 1 42 ? -6.610 -1.643 3.773 1.00 0.00 63 MET A N 2
ATOM 2814 C CA . MET A 1 42 ? -5.344 -1.045 3.352 1.00 0.00 63 MET A CA 2
ATOM 2815 C C . MET A 1 42 ? -4.266 -1.115 4.445 1.00 0.00 63 MET A C 2
ATOM 2816 O O . MET A 1 42 ? -4.559 -1.073 5.646 1.00 0.00 63 MET A O 2
ATOM 2830 N N . ILE A 1 43 ? -3.046 -1.266 3.973 1.00 0.00 64 ILE A N 2
ATOM 2831 C CA . ILE A 1 43 ? -1.786 -1.352 4.743 1.00 0.00 64 ILE A CA 2
ATOM 2832 C C . ILE A 1 43 ? -1.711 -0.434 6.006 1.00 0.00 64 ILE A C 2
ATOM 2833 O O . ILE A 1 43 ? -2.203 0.689 6.015 1.00 0.00 64 ILE A O 2
ATOM 2849 N N . SER A 1 44 ? -1.032 -0.907 7.037 1.00 0.00 65 SER A N 2
ATOM 2850 C CA . SER A 1 44 ? -0.926 -0.176 8.256 1.00 0.00 65 SER A CA 2
ATOM 2851 C C . SER A 1 44 ? 0.416 -0.424 8.918 1.00 0.00 65 SER A C 2
ATOM 2852 O O . SER A 1 44 ? 0.747 -1.559 9.292 1.00 0.00 65 SER A O 2
ATOM 2860 N N . ILE A 1 45 ? 1.131 0.650 9.142 1.00 0.00 66 ILE A N 2
ATOM 2861 C CA . ILE A 1 45 ? 2.451 0.586 9.661 1.00 0.00 66 ILE A CA 2
ATOM 2862 C C . ILE A 1 45 ? 2.472 0.852 11.132 1.00 0.00 66 ILE A C 2
ATOM 2863 O O . ILE A 1 45 ? 2.053 1.914 11.611 1.00 0.00 66 ILE A O 2
ATOM 2879 N N . HIS A 1 46 ? 2.922 -0.123 11.854 1.00 0.00 67 HIS A N 2
ATOM 2880 C CA . HIS A 1 46 ? 3.072 0.010 13.265 1.00 0.00 67 HIS A CA 2
ATOM 2881 C C . HIS A 1 46 ? 4.531 -0.018 13.651 1.00 0.00 67 HIS A C 2
ATOM 2882 O O . HIS A 1 46 ? 4.858 0.165 14.819 1.00 0.00 67 HIS A O 2
ATOM 2897 N N . ASN A 1 47 ? 5.438 -0.174 12.654 1.00 0.00 68 ASN A N 2
ATOM 2898 C CA . ASN A 1 47 ? 6.886 -0.237 12.942 1.00 0.00 68 ASN A CA 2
ATOM 2899 C C . ASN A 1 47 ? 7.654 0.022 11.679 1.00 0.00 68 ASN A C 2
ATOM 2900 O O . ASN A 1 47 ? 7.103 -0.069 10.596 1.00 0.00 68 ASN A O 2
ATOM 2911 N N . GLU A 1 48 ? 8.950 0.286 11.826 1.00 0.00 69 GLU A N 2
ATOM 2912 C CA . GLU A 1 48 ? 9.862 0.432 10.711 1.00 0.00 69 GLU A CA 2
ATOM 2913 C C . GLU A 1 48 ? 9.931 -0.886 9.991 1.00 0.00 69 GLU A C 2
ATOM 2914 O O . GLU A 1 48 ? 10.176 -0.946 8.818 1.00 0.00 69 GLU A O 2
ATOM 2926 N N . GLU A 1 49 ? 9.683 -1.936 10.756 1.00 0.00 70 GLU A N 2
ATOM 2927 C CA . GLU A 1 49 ? 9.653 -3.240 10.342 1.00 0.00 70 GLU A CA 2
ATOM 2928 C C . GLU A 1 49 ? 8.639 -3.400 9.250 1.00 0.00 70 GLU A C 2
ATOM 2929 O O . GLU A 1 49 ? 8.952 -3.906 8.210 1.00 0.00 70 GLU A O 2
ATOM 2941 N N . GLU A 1 50 ? 7.442 -2.904 9.502 1.00 0.00 71 GLU A N 2
ATOM 2942 C CA . GLU A 1 50 ? 6.357 -2.918 8.536 1.00 0.00 71 GLU A CA 2
ATOM 2943 C C . GLU A 1 50 ? 6.770 -2.008 7.394 1.00 0.00 71 GLU A C 2
ATOM 2944 O O . GLU A 1 50 ? 6.863 -2.438 6.284 1.00 0.00 71 GLU A O 2
ATOM 2956 N N . ASN A 1 51 ? 7.169 -0.783 7.742 1.00 0.00 72 ASN A N 2
ATOM 2957 C CA . ASN A 1 51 ? 7.465 0.259 6.778 1.00 0.00 72 ASN A CA 2
ATOM 2958 C C . ASN A 1 51 ? 8.478 -0.223 5.738 1.00 0.00 72 ASN A C 2
ATOM 2959 O O . ASN A 1 51 ? 8.246 -0.166 4.537 1.00 0.00 72 ASN A O 2
ATOM 2970 N N . ALA A 1 52 ? 9.571 -0.732 6.234 1.00 0.00 73 ALA A N 2
ATOM 2971 C CA . ALA A 1 52 ? 10.663 -1.217 5.422 1.00 0.00 73 ALA A CA 2
ATOM 2972 C C . ALA A 1 52 ? 10.347 -2.580 4.783 1.00 0.00 73 ALA A C 2
ATOM 2973 O O . ALA A 1 52 ? 10.948 -2.959 3.761 1.00 0.00 73 ALA A O 2
ATOM 2980 N N . PHE A 1 53 ? 9.429 -3.314 5.395 1.00 0.00 74 PHE A N 2
ATOM 2981 C CA . PHE A 1 53 ? 8.915 -4.556 4.843 1.00 0.00 74 PHE A CA 2
ATOM 2982 C C . PHE A 1 53 ? 8.265 -4.266 3.528 1.00 0.00 74 PHE A C 2
ATOM 2983 O O . PHE A 1 53 ? 8.719 -4.709 2.495 1.00 0.00 74 PHE A O 2
ATOM 3000 N N . ILE A 1 54 ? 7.290 -3.388 3.599 1.00 0.00 75 ILE A N 2
ATOM 3001 C CA . ILE A 1 54 ? 6.348 -3.039 2.521 1.00 0.00 75 ILE A CA 2
ATOM 3002 C C . ILE A 1 54 ? 7.125 -2.560 1.398 1.00 0.00 75 ILE A C 2
ATOM 3003 O O . ILE A 1 54 ? 6.953 -2.964 0.258 1.00 0.00 75 ILE A O 2
ATOM 3019 N N . LEU A 1 55 ? 8.040 -1.788 1.782 1.00 0.00 76 LEU A N 2
ATOM 3020 C CA . LEU A 1 55 ? 8.923 -1.115 0.972 1.00 0.00 76 LEU A CA 2
ATOM 3021 C C . LEU A 1 55 ? 9.654 -2.036 0.008 1.00 0.00 76 LEU A C 2
ATOM 3022 O O . LEU A 1 55 ? 9.726 -1.771 -1.160 1.00 0.00 76 LEU A O 2
ATOM 3038 N N . ASP A 1 56 ? 10.186 -3.091 0.499 1.00 0.00 77 ASP A N 2
ATOM 3039 C CA . ASP A 1 56 ? 10.907 -4.059 -0.360 1.00 0.00 77 ASP A CA 2
ATOM 3040 C C . ASP A 1 56 ? 9.958 -5.040 -0.932 1.00 0.00 77 ASP A C 2
ATOM 3041 O O . ASP A 1 56 ? 10.069 -5.424 -2.071 1.00 0.00 77 ASP A O 2
ATOM 3050 N N . THR A 1 57 ? 8.953 -5.323 -0.169 1.00 0.00 78 THR A N 2
ATOM 3051 C CA . THR A 1 57 ? 8.066 -6.429 -0.406 1.00 0.00 78 THR A CA 2
ATO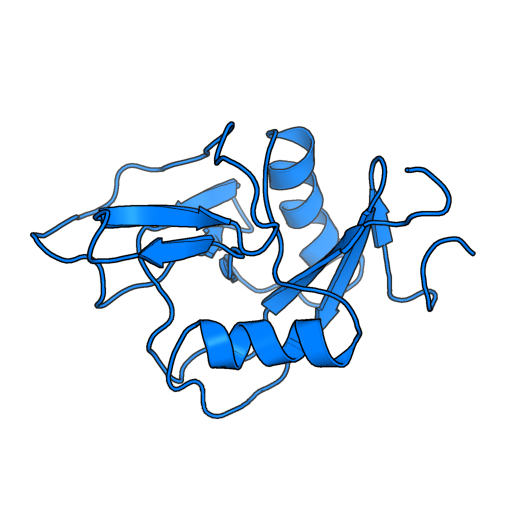M 3052 C C . THR A 1 57 ? 7.225 -6.177 -1.593 1.00 0.00 78 THR A C 2
ATOM 3053 O O . THR A 1 57 ? 6.880 -7.095 -2.363 1.00 0.00 78 THR A O 2
ATOM 3064 N N . LEU A 1 58 ? 6.958 -4.940 -1.757 1.00 0.00 79 LEU A N 2
ATOM 3065 C CA . LEU A 1 58 ? 6.221 -4.456 -2.804 1.00 0.00 79 LEU A CA 2
ATOM 3066 C C . LEU A 1 58 ? 6.862 -4.867 -4.121 1.00 0.00 79 LEU A C 2
ATOM 3067 O O . LEU A 1 58 ? 6.266 -5.545 -4.932 1.00 0.00 79 LEU A O 2
ATOM 3083 N N . LYS A 1 59 ? 8.074 -4.445 -4.279 1.00 0.00 80 LYS A N 2
ATOM 3084 C CA . LYS A 1 59 ? 8.886 -4.750 -5.441 1.00 0.00 80 LYS A CA 2
ATOM 3085 C C . LYS A 1 59 ? 9.367 -6.216 -5.488 1.00 0.00 80 LYS A C 2
ATOM 3086 O O . LYS A 1 59 ? 9.586 -6.768 -6.565 1.00 0.00 80 LYS A O 2
ATOM 3105 N N . LYS A 1 60 ? 9.572 -6.827 -4.330 1.00 0.00 81 LYS A N 2
ATOM 3106 C CA . LYS A 1 60 ? 10.047 -8.141 -4.246 1.00 0.00 81 LYS A CA 2
ATOM 3107 C C . LYS A 1 60 ? 9.024 -9.196 -4.762 1.00 0.00 81 LYS A C 2
ATOM 3108 O O . LYS A 1 60 ? 9.398 -10.155 -5.451 1.00 0.00 81 LYS A O 2
ATOM 3127 N N . GLN A 1 61 ? 7.758 -9.038 -4.417 1.00 0.00 82 GLN A N 2
ATOM 3128 C CA . GLN A 1 61 ? 6.742 -9.986 -4.835 1.00 0.00 82 GLN A CA 2
ATOM 3129 C C . GLN A 1 61 ? 5.944 -9.469 -6.002 1.00 0.00 82 GLN A C 2
ATOM 3130 O O . GLN A 1 61 ? 5.647 -10.201 -6.954 1.00 0.00 82 GLN A O 2
ATOM 3144 N N . TRP A 1 62 ? 5.586 -8.224 -5.922 1.00 0.00 83 TRP A N 2
ATOM 3145 C CA . TRP A 1 62 ? 4.688 -7.632 -6.866 1.00 0.00 83 TRP A CA 2
ATOM 3146 C C . TRP A 1 62 ? 5.468 -6.650 -7.738 1.00 0.00 83 TRP A C 2
ATOM 3147 O O . TRP A 1 62 ? 6.691 -6.758 -7.836 1.00 0.00 83 TRP A O 2
ATOM 3168 N N . LYS A 1 63 ? 4.777 -5.728 -8.373 1.00 0.00 84 LYS A N 2
ATOM 3169 C CA . LYS A 1 63 ? 5.419 -4.757 -9.255 1.00 0.00 84 LYS A CA 2
ATOM 3170 C C . LYS A 1 63 ? 6.285 -3.776 -8.478 1.00 0.00 84 LYS A C 2
ATOM 3171 O O . LYS A 1 63 ? 7.516 -3.818 -8.526 1.00 0.00 84 LYS A O 2
ATOM 3190 N N . GLY A 1 64 ? 5.633 -2.911 -7.785 1.00 0.00 85 GLY A N 2
ATOM 3191 C CA . GLY A 1 64 ? 6.265 -1.911 -7.047 1.00 0.00 85 GLY A CA 2
ATOM 3192 C C . GLY A 1 64 ? 6.331 -0.625 -7.752 1.00 0.00 85 GLY A C 2
ATOM 3193 O O . GLY A 1 64 ? 7.044 -0.459 -8.747 1.00 0.00 85 GLY A O 2
ATOM 3197 N N . PRO A 1 65 ? 5.568 0.272 -7.273 1.00 0.00 86 PRO A N 2
ATOM 3198 C CA . PRO A 1 65 ? 5.488 1.619 -7.750 1.00 0.00 86 PRO A CA 2
ATOM 3199 C C . PRO A 1 65 ? 6.498 2.518 -7.034 1.00 0.00 86 PRO A C 2
ATOM 3200 O O . PRO A 1 65 ? 7.284 2.031 -6.233 1.00 0.00 86 PRO A O 2
ATOM 3211 N N . ASP A 1 66 ? 6.518 3.796 -7.361 1.00 0.00 87 ASP A N 2
ATOM 3212 C CA . ASP A 1 66 ? 7.406 4.751 -6.659 1.00 0.00 87 ASP A CA 2
ATOM 3213 C C . ASP A 1 66 ? 6.982 4.886 -5.222 1.00 0.00 87 ASP A C 2
ATOM 3214 O O . ASP A 1 66 ? 7.813 4.875 -4.306 1.00 0.00 87 ASP A O 2
ATOM 3223 N N . ASP A 1 67 ? 5.696 5.019 -5.012 1.00 0.00 88 ASP A N 2
ATOM 3224 C CA . ASP A 1 67 ? 5.147 5.009 -3.677 1.00 0.00 88 ASP A CA 2
ATOM 3225 C C . ASP A 1 67 ? 3.891 4.219 -3.733 1.00 0.00 88 ASP A C 2
ATOM 3226 O O . ASP A 1 67 ? 3.211 4.181 -4.770 1.00 0.00 88 ASP A O 2
ATOM 3235 N N . ILE A 1 68 ? 3.608 3.565 -2.675 1.00 0.00 89 ILE A N 2
ATOM 3236 C CA . ILE A 1 68 ? 2.393 2.791 -2.523 1.00 0.00 89 ILE A CA 2
ATOM 3237 C C . ILE A 1 68 ? 1.472 3.522 -1.624 1.00 0.00 89 ILE A C 2
ATOM 3238 O O . ILE A 1 68 ? 1.931 4.268 -0.763 1.00 0.00 89 ILE A O 2
ATOM 3254 N N . LEU A 1 69 ? 0.192 3.343 -1.776 1.00 0.00 90 LEU A N 2
ATOM 3255 C CA . LEU A 1 69 ? -0.677 4.032 -0.919 1.00 0.00 90 LEU A CA 2
ATOM 3256 C C . LEU A 1 69 ? -0.637 3.385 0.429 1.00 0.00 90 LEU A C 2
ATOM 3257 O O . LEU A 1 69 ? -0.605 2.160 0.539 1.00 0.00 90 LEU A O 2
ATOM 3273 N N . LEU A 1 70 ? -0.592 4.209 1.426 1.00 0.00 91 LEU A N 2
ATOM 3274 C CA . LEU A 1 70 ? -0.643 3.761 2.763 1.00 0.00 91 LEU A CA 2
ATOM 3275 C C . LEU A 1 70 ? -2.053 3.627 3.064 1.00 0.00 91 LEU A C 2
ATOM 3276 O O . LEU A 1 70 ? -2.897 4.286 2.463 1.00 0.00 91 LEU A O 2
ATOM 3292 N N . GLY A 1 71 ? -2.313 2.897 4.028 1.00 0.00 92 GLY A N 2
ATOM 3293 C CA . GLY A 1 71 ? -3.666 2.647 4.373 1.00 0.00 92 GLY A CA 2
ATOM 3294 C C . GLY A 1 71 ? -4.063 3.595 5.413 1.00 0.00 92 GLY A C 2
ATOM 3295 O O . GLY A 1 71 ? -4.552 3.229 6.478 1.00 0.00 92 GLY A O 2
ATOM 3299 N N . MET A 1 72 ? -3.843 4.819 5.100 1.00 0.00 93 MET A N 2
ATOM 3300 C CA . MET A 1 72 ? -3.973 5.850 5.967 1.00 0.00 93 MET A CA 2
ATOM 3301 C C . MET A 1 72 ? -4.899 6.835 5.418 1.00 0.00 93 MET A C 2
ATOM 3302 O O . MET A 1 72 ? -4.752 7.259 4.271 1.00 0.00 93 MET A O 2
ATOM 3316 N N . PHE A 1 73 ? -5.831 7.223 6.197 1.00 0.00 94 PHE A N 2
ATOM 3317 C CA . PHE A 1 73 ? -6.778 8.118 5.717 1.00 0.00 94 PHE A CA 2
ATOM 3318 C C . PHE A 1 73 ? -6.779 9.325 6.517 1.00 0.00 94 PHE A C 2
ATOM 3319 O O . PHE A 1 73 ? -6.589 9.289 7.729 1.00 0.00 94 PHE A O 2
ATOM 3336 N N . TYR A 1 74 ? -6.946 10.380 5.859 1.00 0.00 95 TYR A N 2
ATOM 3337 C CA . TYR A 1 74 ? -6.957 11.637 6.501 1.00 0.00 95 TYR A CA 2
ATOM 3338 C C . TYR A 1 74 ? -8.364 11.982 6.848 1.00 0.00 95 TYR A C 2
ATOM 3339 O O . TYR A 1 74 ? -9.151 12.375 6.000 1.00 0.00 95 TYR A O 2
ATOM 3357 N N . ASP A 1 75 ? -8.691 11.777 8.078 1.00 0.00 96 ASP A N 2
ATOM 3358 C CA . ASP A 1 75 ? -9.980 12.099 8.561 1.00 0.00 96 ASP A CA 2
ATOM 3359 C C . ASP A 1 75 ? -9.964 13.561 8.775 1.00 0.00 96 ASP A C 2
ATOM 3360 O O . ASP A 1 75 ? -9.212 14.029 9.590 1.00 0.00 96 ASP A O 2
ATOM 3369 N N . THR A 1 76 ? -10.719 14.277 8.039 1.00 0.00 97 THR A N 2
ATOM 3370 C CA . THR A 1 76 ? -10.684 15.716 8.093 1.00 0.00 97 THR A CA 2
ATOM 3371 C C . THR A 1 76 ? -11.447 16.268 9.279 1.00 0.00 97 THR A C 2
ATOM 3372 O O . THR A 1 76 ? -11.268 17.415 9.684 1.00 0.00 97 THR A O 2
ATOM 3383 N N . ASP A 1 77 ? -12.262 15.438 9.842 1.00 0.00 98 ASP A N 2
ATOM 3384 C CA . ASP A 1 77 ? -13.063 15.794 10.998 1.00 0.00 98 ASP A CA 2
ATOM 3385 C C . ASP A 1 77 ? -12.184 15.838 12.234 1.00 0.00 98 ASP A C 2
ATOM 3386 O O . ASP A 1 77 ? -12.222 16.780 13.014 1.00 0.00 98 ASP A O 2
ATOM 3395 N N . ASP A 1 78 ? -11.381 14.814 12.377 1.00 0.00 99 ASP A N 2
ATOM 3396 C CA . ASP A 1 78 ? -10.412 14.681 13.487 1.00 0.00 99 ASP A CA 2
ATOM 3397 C C . ASP A 1 78 ? -9.183 15.422 13.109 1.00 0.00 99 ASP A C 2
ATOM 3398 O O . ASP A 1 78 ? -8.395 15.853 13.950 1.00 0.00 99 ASP A O 2
ATOM 3407 N N . ALA A 1 79 ? -9.042 15.547 11.809 1.00 0.00 100 ALA A N 2
ATOM 3408 C CA . ALA A 1 79 ? -7.937 16.155 11.154 1.00 0.00 100 ALA A CA 2
ATOM 3409 C C . ALA A 1 79 ? -6.685 15.339 11.391 1.00 0.00 100 ALA A C 2
ATOM 3410 O O . ALA A 1 79 ? -5.611 15.882 11.622 1.00 0.00 100 ALA A O 2
ATOM 3417 N N . SER A 1 80 ? -6.801 14.019 11.274 1.00 0.00 101 SER A N 2
ATOM 3418 C CA . SER A 1 80 ? -5.659 13.215 11.500 1.00 0.00 101 SER A CA 2
ATOM 3419 C C . SER A 1 80 ? -5.631 12.094 10.564 1.00 0.00 101 SER A C 2
ATOM 3420 O O . SER A 1 80 ? -6.623 11.770 9.897 1.00 0.00 101 SER A O 2
ATOM 3428 N N . PHE A 1 81 ? -4.530 11.484 10.560 1.00 0.00 102 PHE A N 2
ATOM 3429 C CA . PHE A 1 81 ? -4.299 10.370 9.751 1.00 0.00 102 PHE A CA 2
ATOM 3430 C C . PHE A 1 81 ? -4.618 9.141 10.522 1.00 0.00 102 PHE A C 2
ATOM 3431 O O . PHE A 1 81 ? -4.434 9.106 11.733 1.00 0.00 102 PHE A O 2
ATOM 3448 N N . LYS A 1 82 ? -5.096 8.132 9.850 1.00 0.00 103 LYS A N 2
ATOM 3449 C CA . LYS A 1 82 ? -5.672 6.996 10.524 1.00 0.00 103 LYS A CA 2
ATOM 3450 C C . LYS A 1 82 ? -5.400 5.791 9.731 1.00 0.00 103 LYS A C 2
ATOM 3451 O O . LYS A 1 82 ? -5.236 5.890 8.538 1.00 0.00 103 LYS A O 2
ATOM 3470 N N . TRP A 1 83 ? -5.338 4.677 10.362 1.00 0.00 104 TRP A N 2
ATOM 3471 C CA . TRP A 1 83 ? -5.135 3.469 9.667 1.00 0.00 104 TRP A CA 2
ATOM 3472 C C . TRP A 1 83 ? -6.444 2.831 9.334 1.00 0.00 104 TRP A C 2
ATOM 3473 O O . TRP A 1 83 ? -7.336 2.744 10.180 1.00 0.00 104 TRP A O 2
ATOM 3494 N N . PHE A 1 84 ? -6.551 2.354 8.110 1.00 0.00 105 PHE A N 2
ATOM 3495 C CA . PHE A 1 84 ? -7.693 1.572 7.692 1.00 0.00 105 PHE A CA 2
ATOM 3496 C C . PHE A 1 84 ? -7.723 0.261 8.451 1.00 0.00 105 PHE A C 2
ATOM 3497 O O . PHE A 1 84 ? -8.740 -0.386 8.561 1.00 0.00 105 PHE A O 2
ATOM 3514 N N . ASP A 1 85 ? -6.590 -0.075 9.037 1.00 0.00 106 ASP A N 2
ATOM 3515 C CA . ASP A 1 85 ? -6.454 -1.279 9.878 1.00 0.00 106 ASP A CA 2
ATOM 3516 C C . ASP A 1 85 ? -7.307 -1.150 11.157 1.00 0.00 106 ASP A C 2
ATOM 3517 O O . ASP A 1 85 ? -7.561 -2.136 11.858 1.00 0.00 106 ASP A O 2
ATOM 3526 N N . ASN A 1 86 ? -7.766 0.093 11.419 1.00 0.00 107 ASN A N 2
ATOM 3527 C CA . ASN A 1 86 ? -8.638 0.485 12.554 1.00 0.00 107 ASN A CA 2
ATOM 3528 C C . ASN A 1 86 ? -7.850 0.739 13.811 1.00 0.00 107 ASN A C 2
ATOM 3529 O O . ASN A 1 86 ? -8.368 1.302 14.782 1.00 0.00 107 ASN A O 2
ATOM 3540 N N . SER A 1 87 ? -6.603 0.370 13.784 1.00 0.00 108 SER A N 2
ATOM 3541 C CA . SER A 1 87 ? -5.749 0.509 14.924 1.00 0.00 108 SER A CA 2
ATOM 3542 C C . SER A 1 87 ? -5.073 1.886 14.949 1.00 0.00 108 SER A C 2
ATOM 3543 O O . SER A 1 87 ? -5.112 2.632 13.952 1.00 0.00 108 SER A O 2
ATOM 3551 N N . ASN A 1 88 ? -4.478 2.208 16.084 1.00 0.00 109 ASN A N 2
ATOM 3552 C CA . ASN A 1 88 ? -3.802 3.487 16.323 1.00 0.00 109 ASN A CA 2
ATOM 3553 C C . ASN A 1 88 ? -2.585 3.636 15.444 1.00 0.00 109 ASN A C 2
ATOM 3554 O O . ASN A 1 88 ? -1.882 2.650 15.148 1.00 0.00 109 ASN A O 2
ATOM 3565 N N . MET A 1 89 ? -2.338 4.835 15.012 1.00 0.00 110 MET A N 2
ATOM 3566 C CA . MET A 1 89 ? -1.124 5.134 14.329 1.00 0.00 110 MET A CA 2
ATOM 3567 C C . MET A 1 89 ? -0.020 5.274 15.353 1.00 0.00 110 MET A C 2
ATOM 3568 O O . MET A 1 89 ? 0.175 6.328 15.959 1.00 0.00 110 MET A O 2
ATOM 3582 N N . THR A 1 90 ? 0.627 4.182 15.607 1.00 0.00 111 THR A N 2
ATOM 3583 C CA . THR A 1 90 ? 1.635 4.117 16.596 1.00 0.00 111 THR A CA 2
ATOM 3584 C C . THR A 1 90 ? 3.017 4.486 16.033 1.00 0.00 111 THR A C 2
ATOM 3585 O O . THR A 1 90 ? 3.812 5.143 16.702 1.00 0.00 111 THR A O 2
ATOM 3596 N N . PHE A 1 91 ? 3.278 4.125 14.791 1.00 0.00 112 PHE A N 2
ATOM 3597 C CA . PHE A 1 91 ? 4.567 4.402 14.181 1.00 0.00 112 PHE A CA 2
ATOM 3598 C C . PHE A 1 91 ? 4.383 5.300 12.997 1.00 0.00 112 PHE A C 2
ATOM 3599 O O . PHE A 1 91 ? 3.292 5.329 12.412 1.00 0.00 112 PHE A O 2
ATOM 3616 N N . ASP A 1 92 ? 5.431 6.024 12.641 1.00 0.00 113 ASP A N 2
ATOM 3617 C CA . ASP A 1 92 ? 5.384 6.922 11.523 1.00 0.00 113 ASP A CA 2
ATOM 3618 C C . ASP A 1 92 ? 6.730 7.179 10.953 1.00 0.00 113 ASP A C 2
ATOM 3619 O O . ASP A 1 92 ? 7.737 7.177 11.653 1.00 0.00 113 ASP A O 2
ATOM 3628 N N . LYS A 1 93 ? 6.736 7.324 9.655 1.00 0.00 114 LYS A N 2
ATOM 3629 C CA . LYS A 1 93 ? 7.896 7.699 8.920 1.00 0.00 114 LYS A CA 2
ATOM 3630 C C . LYS A 1 93 ? 7.519 8.872 8.045 1.00 0.00 114 LYS A C 2
ATOM 3631 O O . LYS A 1 93 ? 7.430 8.755 6.837 1.00 0.00 114 LYS A O 2
ATOM 3650 N N . TRP A 1 94 ? 7.277 9.980 8.648 1.00 0.00 115 TRP A N 2
ATOM 3651 C CA . TRP A 1 94 ? 6.848 11.148 7.916 1.00 0.00 115 TRP A CA 2
ATOM 3652 C C . TRP A 1 94 ? 7.999 11.903 7.331 1.00 0.00 115 TRP A C 2
ATOM 3653 O O . TRP A 1 94 ? 9.139 11.802 7.800 1.00 0.00 115 TRP A O 2
ATOM 3674 N N . THR A 1 95 ? 7.714 12.623 6.299 1.00 0.00 116 THR A N 2
ATOM 3675 C CA . THR A 1 95 ? 8.658 13.486 5.708 1.00 0.00 116 THR A CA 2
ATOM 3676 C C . THR A 1 95 ? 7.996 14.840 5.565 1.00 0.00 116 THR A C 2
ATOM 3677 O O . THR A 1 95 ? 6.766 14.956 5.731 1.00 0.00 116 THR A O 2
ATOM 3688 N N . ASP A 1 96 ? 8.761 15.847 5.298 1.00 0.00 117 ASP A N 2
ATOM 3689 C CA . ASP A 1 96 ? 8.205 17.165 5.096 1.00 0.00 117 ASP A CA 2
ATOM 3690 C C . ASP A 1 96 ? 7.698 17.299 3.687 1.00 0.00 117 ASP A C 2
ATOM 3691 O O . ASP A 1 96 ? 8.474 17.239 2.717 1.00 0.00 117 ASP A O 2
ATOM 3700 N N . GLN A 1 97 ? 6.406 17.461 3.559 1.00 0.00 118 GLN A N 2
ATOM 3701 C CA . GLN A 1 97 ? 5.762 17.573 2.350 1.00 0.00 118 GLN A CA 2
ATOM 3702 C C . GLN A 1 97 ? 5.138 18.949 2.307 1.00 0.00 118 GLN A C 2
ATOM 3703 O O . GLN A 1 97 ? 5.091 19.652 3.321 1.00 0.00 118 GLN A O 2
ATOM 3717 N N . ASP A 1 98 ? 4.717 19.316 1.158 1.00 0.00 119 ASP A N 2
ATOM 3718 C CA . ASP A 1 98 ? 3.917 20.459 0.931 1.00 0.00 119 ASP A CA 2
ATOM 3719 C C . ASP A 1 98 ? 2.660 20.437 1.770 1.00 0.00 119 ASP A C 2
ATOM 3720 O O . ASP A 1 98 ? 2.041 19.368 2.027 1.00 0.00 119 ASP A O 2
ATOM 3729 N N . ASP A 1 99 ? 2.316 21.609 2.141 1.00 0.00 120 ASP A N 2
ATOM 3730 C CA . ASP A 1 99 ? 1.174 21.974 3.004 1.00 0.00 120 ASP A CA 2
ATOM 3731 C C . ASP A 1 99 ? 1.367 21.561 4.465 1.00 0.00 120 ASP A C 2
ATOM 3732 O O . ASP A 1 99 ? 2.371 20.934 4.844 1.00 0.00 120 ASP A O 2
ATOM 3741 N N . ASP A 1 100 ? 0.382 21.905 5.269 1.00 0.00 121 ASP A N 2
ATOM 3742 C CA . ASP A 1 100 ? 0.359 21.657 6.699 1.00 0.00 121 ASP A CA 2
ATOM 3743 C C . ASP A 1 100 ? -1.061 21.483 7.153 1.00 0.00 121 ASP A C 2
ATOM 3744 O O . ASP A 1 100 ? -1.355 20.636 7.996 1.00 0.00 121 ASP A O 2
ATOM 3753 N N . GLU A 1 101 ? -1.948 22.274 6.576 1.00 0.00 122 GLU A N 2
ATOM 3754 C CA . GLU A 1 101 ? -3.311 22.311 6.976 1.00 0.00 122 GLU A CA 2
ATOM 3755 C C . GLU A 1 101 ? -4.114 21.326 6.160 1.00 0.00 122 GLU A C 2
ATOM 3756 O O . GLU A 1 101 ? -4.471 20.255 6.639 1.00 0.00 122 GLU A O 2
ATOM 3768 N N . ASP A 1 102 ? -4.367 21.668 4.924 1.00 0.00 123 ASP A N 2
ATOM 3769 C CA . ASP A 1 102 ? -5.137 20.826 4.068 1.00 0.00 123 ASP A CA 2
ATOM 3770 C C . ASP A 1 102 ? -4.289 20.167 3.046 1.00 0.00 123 ASP A C 2
ATOM 3771 O O . ASP A 1 102 ? -3.793 20.779 2.114 1.00 0.00 123 ASP A O 2
ATOM 3780 N N . LEU A 1 103 ? -4.106 18.919 3.240 1.00 0.00 124 LEU A N 2
ATOM 3781 C CA . LEU A 1 103 ? -3.359 18.102 2.347 1.00 0.00 124 LEU A CA 2
ATOM 3782 C C . LEU A 1 103 ? -4.277 17.075 1.723 1.00 0.00 124 LEU A C 2
ATOM 3783 O O . LEU A 1 103 ? -3.888 15.972 1.400 1.00 0.00 124 LEU A O 2
ATOM 3799 N N . VAL A 1 104 ? -5.487 17.497 1.488 1.00 0.00 125 VAL A N 2
ATOM 3800 C CA . VAL A 1 104 ? -6.540 16.641 0.979 1.00 0.00 125 VAL A CA 2
ATOM 3801 C C . VAL A 1 104 ? -6.376 16.454 -0.544 1.00 0.00 125 VAL A C 2
ATOM 3802 O O . VAL A 1 104 ? -6.967 15.555 -1.159 1.00 0.00 125 VAL A O 2
ATOM 3815 N N . ASP A 1 105 ? -5.530 17.278 -1.123 1.00 0.00 126 ASP A N 2
ATOM 3816 C CA . ASP A 1 105 ? -5.256 17.256 -2.571 1.00 0.00 126 ASP A CA 2
ATOM 3817 C C . ASP A 1 105 ? -4.306 16.112 -2.927 1.00 0.00 126 ASP A C 2
ATOM 3818 O O . ASP A 1 105 ? -4.183 15.692 -4.089 1.00 0.00 126 ASP A O 2
ATOM 3827 N N . THR A 1 106 ? -3.702 15.586 -1.922 1.00 0.00 127 THR A N 2
ATOM 3828 C CA . THR A 1 106 ? -2.761 14.526 -2.033 1.00 0.00 127 THR A CA 2
ATOM 3829 C C . THR A 1 106 ? -3.190 13.423 -1.084 1.00 0.00 127 THR A C 2
ATOM 3830 O O . THR A 1 106 ? -4.184 13.581 -0.363 1.00 0.00 127 THR A O 2
ATOM 3841 N N . CYS A 1 107 ? -2.478 12.333 -1.075 1.00 0.00 128 CYS A N 2
ATOM 3842 C CA . CYS A 1 107 ? -2.808 11.236 -0.222 1.00 0.00 128 CYS A CA 2
ATOM 3843 C C . CYS A 1 107 ? -1.572 10.834 0.532 1.00 0.00 128 CYS A C 2
ATOM 3844 O O . CYS A 1 107 ? -0.560 11.544 0.479 1.00 0.00 128 CYS A O 2
ATOM 3851 N N . ALA A 1 108 ? -1.602 9.684 1.170 1.00 0.00 129 ALA A N 2
ATOM 3852 C CA . ALA A 1 108 ? -0.463 9.264 1.889 1.00 0.00 129 ALA A CA 2
ATOM 3853 C C . ALA A 1 108 ? 0.098 8.083 1.215 1.00 0.00 129 ALA A C 2
ATOM 3854 O O . ALA A 1 108 ? -0.543 7.053 1.117 1.00 0.00 129 ALA A O 2
ATOM 3861 N N . PHE A 1 109 ? 1.296 8.192 0.786 1.00 0.00 130 PHE A N 2
ATOM 3862 C CA . PHE A 1 109 ? 1.921 7.094 0.190 1.00 0.00 130 PHE A CA 2
ATOM 3863 C C . PHE A 1 109 ? 3.229 6.928 0.818 1.00 0.00 130 PHE A C 2
ATOM 3864 O O . PHE A 1 109 ? 3.931 7.910 1.076 1.00 0.00 130 PHE A O 2
ATOM 3881 N N . LEU A 1 110 ? 3.506 5.748 1.137 1.00 0.00 131 LEU A N 2
ATOM 3882 C CA . LEU A 1 110 ? 4.812 5.367 1.554 1.00 0.00 131 LEU A CA 2
ATOM 3883 C C . LEU A 1 110 ? 5.751 5.244 0.350 1.00 0.00 131 LEU A C 2
ATOM 3884 O O . LEU A 1 110 ? 5.447 4.567 -0.627 1.00 0.00 131 LEU A O 2
ATOM 3900 N N . HIS A 1 111 ? 6.873 5.919 0.430 1.00 0.00 132 HIS A N 2
ATOM 3901 C CA . HIS A 1 111 ? 7.867 5.911 -0.632 1.00 0.00 132 HIS A CA 2
ATOM 3902 C C . HIS A 1 111 ? 8.622 4.620 -0.652 1.00 0.00 132 HIS A C 2
ATOM 3903 O O . HIS A 1 111 ? 9.327 4.318 0.269 1.00 0.00 132 HIS A O 2
ATOM 3918 N N . ILE A 1 112 ? 8.529 3.939 -1.750 1.00 0.00 133 ILE A N 2
ATOM 3919 C CA . ILE A 1 112 ? 9.199 2.688 -2.001 1.00 0.00 133 ILE A CA 2
ATOM 3920 C C . ILE A 1 112 ? 10.703 2.830 -1.925 1.00 0.00 133 ILE A C 2
ATOM 3921 O O . ILE A 1 112 ? 11.412 1.896 -1.541 1.00 0.00 133 ILE A O 2
ATOM 3937 N N . LYS A 1 113 ? 11.180 3.993 -2.254 1.00 0.00 134 LYS A N 2
ATOM 3938 C CA . LYS A 1 113 ? 12.604 4.212 -2.258 1.00 0.00 134 LYS A CA 2
ATOM 3939 C C . LYS A 1 113 ? 13.152 4.542 -0.882 1.00 0.00 134 LYS A C 2
ATOM 3940 O O . LYS A 1 113 ? 14.129 3.953 -0.459 1.00 0.00 134 LYS A O 2
ATOM 3959 N N . THR A 1 114 ? 12.512 5.451 -0.170 1.00 0.00 135 THR A N 2
ATOM 3960 C CA . THR A 1 114 ? 13.088 5.890 1.110 1.00 0.00 135 THR A CA 2
ATOM 3961 C C . THR A 1 114 ? 12.264 5.501 2.337 1.00 0.00 135 THR A C 2
ATOM 3962 O O . THR A 1 114 ? 12.787 5.445 3.461 1.00 0.00 135 THR A O 2
ATOM 3973 N N . GLY A 1 115 ? 10.995 5.240 2.141 1.00 0.00 136 GLY A N 2
ATOM 3974 C CA . GLY A 1 115 ? 10.150 4.878 3.246 1.00 0.00 136 GLY A CA 2
ATOM 3975 C C . GLY A 1 115 ? 9.699 6.067 4.002 1.00 0.00 136 GLY A C 2
ATOM 3976 O O . GLY A 1 115 ? 9.733 6.080 5.229 1.00 0.00 136 GLY A O 2
ATOM 3980 N N . GLU A 1 116 ? 9.306 7.051 3.264 1.00 0.00 137 GLU A N 2
ATOM 3981 C CA . GLU A 1 116 ? 8.826 8.300 3.792 1.00 0.00 137 GLU A CA 2
ATOM 3982 C C . GLU A 1 116 ? 7.397 8.451 3.396 1.00 0.00 137 GLU A C 2
ATOM 3983 O O . GLU A 1 116 ? 7.016 8.000 2.308 1.00 0.00 137 GLU A O 2
ATOM 3995 N N . TRP A 1 117 ? 6.601 9.003 4.266 1.00 0.00 138 TRP A N 2
ATOM 3996 C CA . TRP A 1 117 ? 5.194 9.127 4.001 1.00 0.00 138 TRP A CA 2
ATOM 3997 C C . TRP A 1 117 ? 4.815 10.525 3.594 1.00 0.00 138 TRP A C 2
ATOM 3998 O O . TRP A 1 117 ? 5.428 11.509 4.013 1.00 0.00 138 TRP A O 2
ATOM 4019 N N . LYS A 1 118 ? 3.768 10.590 2.846 1.00 0.00 139 LYS A N 2
ATOM 4020 C CA . LYS A 1 118 ? 3.197 11.771 2.342 1.00 0.00 139 LYS A CA 2
ATOM 4021 C C . LYS A 1 118 ? 1.898 11.937 2.979 1.00 0.00 139 LYS A C 2
ATOM 4022 O O . LYS A 1 118 ? 1.292 10.979 3.381 1.00 0.00 139 LYS A O 2
ATOM 4041 N N . LYS A 1 119 ? 1.508 13.123 3.129 1.00 0.00 140 LYS A N 2
ATOM 4042 C CA . LYS A 1 119 ? 0.306 13.412 3.856 1.00 0.00 140 LYS A CA 2
ATOM 4043 C C . LYS A 1 119 ? -0.861 13.600 2.957 1.00 0.00 140 LYS A C 2
ATOM 4044 O O . LYS A 1 119 ? -0.751 14.300 1.972 1.00 0.00 140 LYS A O 2
ATOM 4063 N N . GLY A 1 120 ? -1.965 12.978 3.292 1.00 0.00 141 GLY A N 2
ATOM 4064 C CA . GLY A 1 120 ? -3.169 13.191 2.579 1.00 0.00 141 GLY A CA 2
ATOM 4065 C C . GLY A 1 120 ? -4.133 12.047 2.695 1.00 0.00 141 GLY A C 2
ATOM 4066 O O . GLY A 1 120 ? -3.980 11.158 3.526 1.00 0.00 141 GLY A O 2
ATOM 4070 N N . ASN A 1 121 ? -5.086 12.067 1.822 1.00 0.00 142 ASN A N 2
ATOM 4071 C CA . ASN A 1 121 ? -6.125 11.073 1.693 1.00 0.00 142 ASN A CA 2
ATOM 4072 C C . ASN A 1 121 ? -6.376 10.876 0.219 1.00 0.00 142 ASN A C 2
ATOM 4073 O O . ASN A 1 121 ? -6.379 11.843 -0.530 1.00 0.00 142 ASN A O 2
ATOM 4084 N N . CYS A 1 122 ? -6.549 9.672 -0.230 1.00 0.00 143 CYS A N 2
ATOM 4085 C CA . CYS A 1 122 ? -6.699 9.475 -1.648 1.00 0.00 143 CYS A CA 2
ATOM 4086 C C . CYS A 1 122 ? -8.066 9.670 -2.150 1.00 0.00 143 CYS A C 2
ATOM 4087 O O . CYS A 1 122 ? -8.746 8.750 -2.538 1.00 0.00 143 CYS A O 2
ATOM 4094 N N . GLU A 1 123 ? -8.452 10.893 -2.122 1.00 0.00 144 GLU A N 2
ATOM 4095 C CA . GLU A 1 123 ? -9.720 11.335 -2.626 1.00 0.00 144 GLU A CA 2
ATOM 4096 C C . GLU A 1 123 ? -9.549 11.755 -4.089 1.00 0.00 144 GLU A C 2
ATOM 4097 O O . GLU A 1 123 ? -10.268 12.606 -4.610 1.00 0.00 144 GLU A O 2
ATOM 4109 N N . VAL A 1 124 ? -8.605 11.112 -4.727 1.00 0.00 145 VAL A N 2
ATOM 4110 C CA . VAL A 1 124 ? -8.259 11.328 -6.108 1.00 0.00 145 VAL A CA 2
ATOM 4111 C C . VAL A 1 124 ? -8.396 10.014 -6.840 1.00 0.00 145 VAL A C 2
ATOM 4112 O O . VAL A 1 124 ? -8.296 8.955 -6.230 1.00 0.00 145 VAL A O 2
ATOM 4125 N N . SER A 1 125 ? -8.574 10.077 -8.119 1.00 0.00 146 SER A N 2
ATOM 4126 C CA . SER A 1 125 ? -8.813 8.895 -8.917 1.00 0.00 146 SER A CA 2
ATOM 4127 C C . SER A 1 125 ? -7.536 8.209 -9.361 1.00 0.00 146 SER A C 2
ATOM 4128 O O . SER A 1 125 ? -7.570 7.110 -9.925 1.00 0.00 146 SER A O 2
ATOM 4136 N N . SER A 1 126 ? -6.430 8.826 -9.069 1.00 0.00 147 SER A N 2
ATOM 4137 C CA . SER A 1 126 ? -5.129 8.379 -9.519 1.00 0.00 147 SER A CA 2
ATOM 4138 C C . SER A 1 126 ? -4.560 7.157 -8.753 1.00 0.00 147 SER A C 2
ATOM 4139 O O . SER A 1 126 ? -3.351 6.917 -8.777 1.00 0.00 147 SER A O 2
ATOM 4147 N N . VAL A 1 127 ? -5.401 6.370 -8.125 1.00 0.00 148 VAL A N 2
ATOM 4148 C CA . VAL A 1 127 ? -4.886 5.212 -7.418 1.00 0.00 148 VAL A CA 2
ATOM 4149 C C . VAL A 1 127 ? -5.150 3.966 -8.201 1.00 0.00 148 VAL A C 2
ATOM 4150 O O . VAL A 1 127 ? -6.292 3.628 -8.517 1.00 0.00 148 VAL A O 2
ATOM 4163 N N . GLU A 1 128 ? -4.096 3.307 -8.506 1.00 0.00 149 GLU A N 2
ATOM 4164 C CA . GLU A 1 128 ? -4.117 2.143 -9.338 1.00 0.00 149 GLU A CA 2
ATOM 4165 C C . GLU A 1 128 ? -3.562 0.939 -8.636 1.00 0.00 149 GLU A C 2
ATOM 4166 O O . GLU A 1 128 ? -3.272 -0.060 -9.275 1.00 0.00 149 GLU A O 2
ATOM 4178 N N . GLY A 1 129 ? -3.361 1.052 -7.354 1.00 0.00 150 GLY A N 2
ATOM 4179 C CA . GLY A 1 129 ? -2.850 -0.044 -6.603 1.00 0.00 150 GLY A CA 2
ATOM 4180 C C . GLY A 1 129 ? -2.680 0.291 -5.159 1.00 0.00 150 GLY A C 2
ATOM 4181 O O . GLY A 1 129 ? -2.186 1.366 -4.816 1.00 0.00 150 GLY A O 2
ATOM 4185 N N . THR A 1 130 ? -3.086 -0.602 -4.325 1.00 0.00 151 THR A N 2
ATOM 4186 C CA . THR A 1 130 ? -2.976 -0.431 -2.914 1.00 0.00 151 THR A CA 2
ATOM 4187 C C . THR A 1 130 ? -2.452 -1.693 -2.288 1.00 0.00 151 THR A C 2
ATOM 4188 O O . THR A 1 130 ? -2.599 -2.795 -2.857 1.00 0.00 151 THR A O 2
ATOM 4199 N N . LEU A 1 131 ? -1.775 -1.539 -1.173 1.00 0.00 152 LEU A N 2
ATOM 4200 C CA . LEU A 1 131 ? -1.321 -2.658 -0.448 1.00 0.00 152 LEU A CA 2
ATOM 4201 C C . LEU A 1 131 ? -2.337 -2.969 0.589 1.00 0.00 152 LEU A C 2
ATOM 4202 O O . LEU A 1 131 ? -2.886 -2.069 1.236 1.00 0.00 152 LEU A O 2
ATOM 4218 N N . CYS A 1 132 ? -2.605 -4.189 0.739 1.00 0.00 153 CYS A N 2
ATOM 4219 C CA . CYS A 1 132 ? -3.570 -4.616 1.658 1.00 0.00 153 CYS A CA 2
ATOM 4220 C C . CYS A 1 132 ? -2.922 -5.353 2.770 1.00 0.00 153 CYS A C 2
ATOM 4221 O O . CYS A 1 132 ? -1.944 -6.079 2.565 1.00 0.00 153 CYS A O 2
ATOM 4228 N N . LYS A 1 133 ? -3.448 -5.160 3.915 1.00 0.00 154 LYS A N 2
ATOM 4229 C CA . LYS A 1 133 ? -3.021 -5.805 5.089 1.00 0.00 154 LYS A CA 2
ATOM 4230 C C . LYS A 1 133 ? -4.237 -6.439 5.728 1.00 0.00 154 LYS A C 2
ATOM 4231 O O . LYS A 1 133 ? -5.321 -5.868 5.717 1.00 0.00 154 LYS A O 2
ATOM 4250 N N . THR A 1 134 ? -4.079 -7.608 6.205 1.00 0.00 155 THR A N 2
ATOM 4251 C CA . THR A 1 134 ? -5.132 -8.309 6.857 1.00 0.00 155 THR A CA 2
ATOM 4252 C C . THR A 1 134 ? -4.523 -8.998 8.049 1.00 0.00 155 THR A C 2
ATOM 4253 O O . THR A 1 134 ? -3.414 -9.509 7.956 1.00 0.00 155 THR A O 2
ATOM 4264 N N . ALA A 1 135 ? -5.170 -8.949 9.158 1.00 0.00 156 ALA A N 2
ATOM 4265 C CA . ALA A 1 135 ? -4.669 -9.616 10.319 1.00 0.00 156 ALA A CA 2
ATOM 4266 C C . ALA A 1 135 ? -4.983 -11.056 10.195 1.00 0.00 156 ALA A C 2
ATOM 4267 O O . ALA A 1 135 ? -6.090 -11.413 9.751 1.00 0.00 156 ALA A O 2
ATOM 4274 N N . ILE A 1 136 ? -4.051 -11.897 10.516 1.00 0.00 157 ILE A N 2
ATOM 4275 C CA . ILE A 1 136 ? -4.337 -13.250 10.524 1.00 0.00 157 ILE A CA 2
ATOM 4276 C C . ILE A 1 136 ? -4.713 -13.703 11.926 1.00 0.00 157 ILE A C 2
ATOM 4277 O O . ILE A 1 136 ? -3.904 -13.716 12.853 1.00 0.00 157 ILE A O 2
ATOM 4293 N N . PRO A 1 137 ? -5.956 -14.082 12.083 1.00 0.00 158 PRO A N 2
ATOM 4294 C CA . PRO A 1 137 ? -6.523 -14.518 13.353 1.00 0.00 158 PRO A CA 2
ATOM 4295 C C . PRO A 1 137 ? -6.114 -15.930 13.701 1.00 0.00 158 PRO A C 2
ATOM 4296 O O . PRO A 1 137 ? -6.552 -16.509 14.685 1.00 0.00 158 PRO A O 2
ATOM 4307 N N . TYR A 1 138 ? -5.270 -16.448 12.876 1.00 0.00 159 TYR A N 2
ATOM 4308 C CA . TYR A 1 138 ? -4.705 -17.767 13.030 1.00 0.00 159 TYR A CA 2
ATOM 4309 C C . TYR A 1 138 ? -3.635 -17.714 14.095 1.00 0.00 159 TYR A C 2
ATOM 4310 O O . TYR A 1 138 ? -3.419 -18.667 14.841 1.00 0.00 159 TYR A O 2
ATOM 4328 N N . LYS A 1 139 ? -2.986 -16.576 14.169 1.00 0.00 160 LYS A N 2
ATOM 4329 C CA . LYS A 1 139 ? -1.936 -16.333 15.120 1.00 0.00 160 LYS A CA 2
ATOM 4330 C C . LYS A 1 139 ? -2.319 -15.117 15.930 1.00 0.00 160 LYS A C 2
ATOM 4331 O O . LYS A 1 139 ? -1.922 -13.983 15.623 1.00 0.00 160 LYS A O 2
ATOM 4350 N N . ARG A 1 140 ? -3.155 -15.338 16.898 1.00 0.00 161 ARG A N 2
ATOM 4351 C CA . ARG A 1 140 ? -3.684 -14.279 17.689 1.00 0.00 161 ARG A CA 2
ATOM 4352 C C . ARG A 1 140 ? -3.749 -14.724 19.129 1.00 0.00 161 ARG A C 2
ATOM 4353 O O . ARG A 1 140 ? -2.882 -14.314 19.917 1.00 0.00 161 ARG A O 2
ATOM 4375 N N . MET A 1 1 ? -4.459 -22.127 4.942 1.00 0.00 22 MET A N 3
ATOM 4376 C CA . MET A 1 1 ? -3.392 -21.148 5.027 1.00 0.00 22 MET A CA 3
ATOM 4377 C C . MET A 1 1 ? -3.895 -19.965 5.807 1.00 0.00 22 MET A C 3
ATOM 4378 O O . MET A 1 1 ? -5.105 -19.781 5.934 1.00 0.00 22 MET A O 3
ATOM 4394 N N . ASP A 1 2 ? -2.988 -19.174 6.341 1.00 0.00 23 ASP A N 3
ATOM 4395 C CA . ASP A 1 2 ? -3.346 -17.953 7.064 1.00 0.00 23 ASP A CA 3
ATOM 4396 C C . ASP A 1 2 ? -3.829 -16.957 6.051 1.00 0.00 23 ASP A C 3
ATOM 4397 O O . ASP A 1 2 ? -4.813 -16.229 6.245 1.00 0.00 23 ASP A O 3
ATOM 4406 N N . CYS A 1 3 ? -3.135 -16.966 4.970 1.00 0.00 24 CYS A N 3
ATOM 4407 C CA . CYS A 1 3 ? -3.353 -16.104 3.869 1.00 0.00 24 CYS A CA 3
ATOM 4408 C C . CYS A 1 3 ? -4.200 -16.789 2.789 1.00 0.00 24 CYS A C 3
ATOM 4409 O O . CYS A 1 3 ? -4.019 -17.972 2.525 1.00 0.00 24 CYS A O 3
ATOM 4416 N N . PRO A 1 4 ? -5.148 -16.044 2.181 1.00 0.00 25 PRO A N 3
ATOM 4417 C CA . PRO A 1 4 ? -6.034 -16.536 1.092 1.00 0.00 25 PRO A CA 3
ATOM 4418 C C . PRO A 1 4 ? -5.315 -17.298 -0.048 1.00 0.00 25 PRO A C 3
ATOM 4419 O O . PRO A 1 4 ? -5.797 -18.336 -0.522 1.00 0.00 25 PRO A O 3
ATOM 4430 N N . SER A 1 5 ? -4.198 -16.775 -0.507 1.00 0.00 26 SER A N 3
ATOM 4431 C CA . SER A 1 5 ? -3.453 -17.381 -1.600 1.00 0.00 26 SER A CA 3
ATOM 4432 C C . SER A 1 5 ? -1.956 -17.107 -1.425 1.00 0.00 26 SER A C 3
ATOM 4433 O O . SER A 1 5 ? -1.567 -16.376 -0.515 1.00 0.00 26 SER A O 3
ATOM 4441 N N . SER A 1 6 ? -1.132 -17.653 -2.297 1.00 0.00 27 SER A N 3
ATOM 4442 C CA . SER A 1 6 ? 0.309 -17.510 -2.201 1.00 0.00 27 SER A CA 3
ATOM 4443 C C . SER A 1 6 ? 0.806 -16.134 -2.680 1.00 0.00 27 SER A C 3
ATOM 4444 O O . SER A 1 6 ? 1.980 -15.804 -2.535 1.00 0.00 27 SER A O 3
ATOM 4452 N N . THR A 1 7 ? -0.083 -15.331 -3.254 1.00 0.00 28 THR A N 3
ATOM 4453 C CA . THR A 1 7 ? 0.268 -13.966 -3.640 1.00 0.00 28 THR A CA 3
ATOM 4454 C C . THR A 1 7 ? 0.331 -13.095 -2.366 1.00 0.00 28 THR A C 3
ATOM 4455 O O . THR A 1 7 ? 0.871 -11.985 -2.362 1.00 0.00 28 THR A O 3
ATOM 4466 N N . TRP A 1 8 ? -0.209 -13.647 -1.299 1.00 0.00 29 TRP A N 3
ATOM 4467 C CA . TRP A 1 8 ? -0.290 -13.004 -0.026 1.00 0.00 29 TRP A CA 3
ATOM 4468 C C . TRP A 1 8 ? 0.965 -13.276 0.782 1.00 0.00 29 TRP A C 3
ATOM 4469 O O . TRP A 1 8 ? 1.427 -14.422 0.881 1.00 0.00 29 TRP A O 3
ATOM 4490 N N . ILE A 1 9 ? 1.508 -12.235 1.322 1.00 0.00 30 ILE A N 3
ATOM 4491 C CA . ILE A 1 9 ? 2.740 -12.267 2.065 1.00 0.00 30 ILE A CA 3
ATOM 4492 C C . ILE A 1 9 ? 2.478 -12.102 3.548 1.00 0.00 30 ILE A C 3
ATOM 4493 O O . ILE A 1 9 ? 1.969 -11.081 3.982 1.00 0.00 30 ILE A O 3
ATOM 4509 N N . GLN A 1 10 ? 2.796 -13.112 4.306 1.00 0.00 31 GLN A N 3
ATOM 4510 C CA . GLN A 1 10 ? 2.568 -13.091 5.728 1.00 0.00 31 GLN A CA 3
ATOM 4511 C C . GLN A 1 10 ? 3.764 -12.488 6.441 1.00 0.00 31 GLN A C 3
ATOM 4512 O O . GLN A 1 10 ? 4.873 -13.028 6.387 1.00 0.00 31 GLN A O 3
ATOM 4526 N N . PHE A 1 11 ? 3.544 -11.390 7.097 1.00 0.00 32 PHE A N 3
ATOM 4527 C CA . PHE A 1 11 ? 4.574 -10.707 7.805 1.00 0.00 32 PHE A CA 3
ATOM 4528 C C . PHE A 1 11 ? 4.147 -10.526 9.230 1.00 0.00 32 PHE A C 3
ATOM 4529 O O . PHE A 1 11 ? 3.115 -9.897 9.495 1.00 0.00 32 PHE A O 3
ATOM 4546 N N . GLN A 1 12 ? 4.918 -11.117 10.128 1.00 0.00 33 GLN A N 3
ATOM 4547 C CA . GLN A 1 12 ? 4.694 -11.108 11.570 1.00 0.00 33 GLN A CA 3
ATOM 4548 C C . GLN A 1 12 ? 3.351 -11.736 11.954 1.00 0.00 33 GLN A C 3
ATOM 4549 O O . GLN A 1 12 ? 3.295 -12.915 12.301 1.00 0.00 33 GLN A O 3
ATOM 4563 N N . ASP A 1 13 ? 2.283 -10.979 11.858 1.00 0.00 34 ASP A N 3
ATOM 4564 C CA . ASP A 1 13 ? 0.956 -11.471 12.202 1.00 0.00 34 ASP A CA 3
ATOM 4565 C C . ASP A 1 13 ? -0.117 -10.865 11.306 1.00 0.00 34 ASP A C 3
ATOM 4566 O O . ASP A 1 13 ? -1.307 -10.834 11.652 1.00 0.00 34 ASP A O 3
ATOM 4575 N N . SER A 1 14 ? 0.294 -10.445 10.131 1.00 0.00 35 SER A N 3
ATOM 4576 C CA . SER A 1 14 ? -0.619 -9.942 9.131 1.00 0.00 35 SER A CA 3
ATOM 4577 C C . SER A 1 14 ? -0.270 -10.544 7.785 1.00 0.00 35 SER A C 3
ATOM 4578 O O . SER A 1 14 ? 0.784 -11.170 7.632 1.00 0.00 35 SER A O 3
ATOM 4586 N N . CYS A 1 15 ? -1.131 -10.359 6.829 1.00 0.00 36 CYS A N 3
ATOM 4587 C CA . CYS A 1 15 ? -0.869 -10.792 5.492 1.00 0.00 36 CYS A CA 3
ATOM 4588 C C . CYS A 1 15 ? -1.094 -9.644 4.567 1.00 0.00 36 CYS A C 3
ATOM 4589 O O . CYS A 1 15 ? -1.952 -8.788 4.801 1.00 0.00 36 CYS A O 3
ATOM 4596 N N . TYR A 1 16 ? -0.274 -9.604 3.586 1.00 0.00 37 TYR A N 3
ATOM 4597 C CA . TYR A 1 16 ? -0.141 -8.511 2.694 1.00 0.00 37 TYR A CA 3
ATOM 4598 C C . TYR A 1 16 ? -0.284 -8.907 1.257 1.00 0.00 37 TYR A C 3
ATOM 4599 O O . TYR A 1 16 ? 0.154 -9.970 0.861 1.00 0.00 37 TYR A O 3
ATOM 4617 N N . ILE A 1 17 ? -0.912 -8.064 0.493 1.00 0.00 38 ILE A N 3
ATOM 4618 C CA . ILE A 1 17 ? -1.023 -8.263 -0.927 1.00 0.00 38 ILE A CA 3
ATOM 4619 C C . ILE A 1 17 ? -1.120 -6.922 -1.647 1.00 0.00 38 ILE A C 3
ATOM 4620 O O . ILE A 1 17 ? -1.774 -6.006 -1.156 1.00 0.00 38 ILE A O 3
ATOM 4636 N N . PHE A 1 18 ? -0.426 -6.774 -2.755 1.00 0.00 39 PHE A N 3
ATOM 4637 C CA . PHE A 1 18 ? -0.568 -5.586 -3.546 1.00 0.00 39 PHE A CA 3
ATOM 4638 C C . PHE A 1 18 ? -1.328 -5.978 -4.703 1.00 0.00 39 PHE A C 3
ATOM 4639 O O . PHE A 1 18 ? -0.973 -6.947 -5.378 1.00 0.00 39 PHE A O 3
ATOM 4656 N N . LEU A 1 19 ? -2.352 -5.327 -4.929 1.00 0.00 40 LEU A N 3
ATOM 4657 C CA . LEU A 1 19 ? -3.063 -5.559 -6.055 1.00 0.00 40 LEU A CA 3
ATOM 4658 C C . LEU A 1 19 ? -3.167 -4.309 -6.812 1.00 0.00 40 LEU A C 3
ATOM 4659 O O . LEU A 1 19 ? -3.883 -3.391 -6.426 1.00 0.00 40 LEU A O 3
ATOM 4675 N N . GLN A 1 20 ? -2.321 -4.178 -7.784 1.00 0.00 41 GLN A N 3
ATOM 4676 C CA . GLN A 1 20 ? -2.434 -3.039 -8.626 1.00 0.00 41 GLN A CA 3
ATOM 4677 C C . GLN A 1 20 ? -3.705 -3.167 -9.468 1.00 0.00 41 GLN A C 3
ATOM 4678 O O . GLN A 1 20 ? -3.732 -3.837 -10.504 1.00 0.00 41 GLN A O 3
ATOM 4692 N N . GLU A 1 21 ? -4.748 -2.559 -8.959 1.00 0.00 42 GLU A N 3
ATOM 4693 C CA . GLU A 1 21 ? -6.044 -2.496 -9.576 1.00 0.00 42 GLU A CA 3
ATOM 4694 C C . GLU A 1 21 ? -6.358 -1.055 -9.940 1.00 0.00 42 GLU A C 3
ATOM 4695 O O . GLU A 1 21 ? -6.448 -0.193 -9.068 1.00 0.00 42 GLU A O 3
ATOM 4707 N N . ALA A 1 22 ? -6.498 -0.794 -11.203 1.00 0.00 43 ALA A N 3
ATOM 4708 C CA . ALA A 1 22 ? -6.841 0.532 -11.666 1.00 0.00 43 ALA A CA 3
ATOM 4709 C C . ALA A 1 22 ? -8.345 0.695 -11.573 1.00 0.00 43 ALA A C 3
ATOM 4710 O O . ALA A 1 22 ? -9.099 -0.042 -12.223 1.00 0.00 43 ALA A O 3
ATOM 4717 N N . ILE A 1 23 ? -8.786 1.618 -10.756 1.00 0.00 44 ILE A N 3
ATOM 4718 C CA . ILE A 1 23 ? -10.213 1.855 -10.559 1.00 0.00 44 ILE A CA 3
ATOM 4719 C C . ILE A 1 23 ? -10.458 3.330 -10.355 1.00 0.00 44 ILE A C 3
ATOM 4720 O O . ILE A 1 23 ? -9.534 4.079 -9.992 1.00 0.00 44 ILE A O 3
ATOM 4736 N N . LYS A 1 24 ? -11.658 3.761 -10.648 1.00 0.00 45 LYS A N 3
ATOM 4737 C CA . LYS A 1 24 ? -12.068 5.085 -10.370 1.00 0.00 45 LYS A CA 3
ATOM 4738 C C . LYS A 1 24 ? -12.128 5.255 -8.855 1.00 0.00 45 LYS A C 3
ATOM 4739 O O . LYS A 1 24 ? -13.002 4.699 -8.184 1.00 0.00 45 LYS A O 3
ATOM 4758 N N . VAL A 1 25 ? -11.194 5.977 -8.332 1.00 0.00 46 VAL A N 3
ATOM 4759 C CA . VAL A 1 25 ? -11.129 6.231 -6.935 1.00 0.00 46 VAL A CA 3
ATOM 4760 C C . VAL A 1 25 ? -11.682 7.576 -6.675 1.00 0.00 46 VAL A C 3
ATOM 4761 O O . VAL A 1 25 ? -11.242 8.575 -7.242 1.00 0.00 46 VAL A O 3
ATOM 4774 N N . GLU A 1 26 ? -12.675 7.592 -5.892 1.00 0.00 47 GLU A N 3
ATOM 4775 C CA . GLU A 1 26 ? -13.342 8.780 -5.575 1.00 0.00 47 GLU A CA 3
ATOM 4776 C C . GLU A 1 26 ? -12.921 9.240 -4.215 1.00 0.00 47 GLU A C 3
ATOM 4777 O O . GLU A 1 26 ? -12.743 10.436 -3.965 1.00 0.00 47 GLU A O 3
ATOM 4789 N N . SER A 1 27 ? -12.730 8.287 -3.375 1.00 0.00 48 SER A N 3
ATOM 4790 C CA . SER A 1 27 ? -12.304 8.477 -2.036 1.00 0.00 48 SER A CA 3
ATOM 4791 C C . SER A 1 27 ? -11.333 7.416 -1.719 1.00 0.00 48 SER A C 3
ATOM 4792 O O . SER A 1 27 ? -11.290 6.421 -2.417 1.00 0.00 48 SER A O 3
ATOM 4800 N N . ILE A 1 28 ? -10.584 7.562 -0.651 1.00 0.00 49 ILE A N 3
ATOM 4801 C CA . ILE A 1 28 ? -9.672 6.541 -0.277 1.00 0.00 49 ILE A CA 3
ATOM 4802 C C . ILE A 1 28 ? -10.464 5.288 0.123 1.00 0.00 49 ILE A C 3
ATOM 4803 O O . ILE A 1 28 ? -10.010 4.179 0.020 1.00 0.00 49 ILE A O 3
ATOM 4819 N N . GLU A 1 29 ? -11.673 5.521 0.497 1.00 0.00 50 GLU A N 3
ATOM 4820 C CA . GLU A 1 29 ? -12.651 4.479 0.777 1.00 0.00 50 GLU A CA 3
ATOM 4821 C C . GLU A 1 29 ? -12.862 3.599 -0.495 1.00 0.00 50 GLU A C 3
ATOM 4822 O O . GLU A 1 29 ? -13.158 2.430 -0.393 1.00 0.00 50 GLU A O 3
ATOM 4834 N N . ASP A 1 30 ? -12.655 4.173 -1.671 1.00 0.00 51 ASP A N 3
ATOM 4835 C CA . ASP A 1 30 ? -12.799 3.476 -2.927 1.00 0.00 51 ASP A CA 3
ATOM 4836 C C . ASP A 1 30 ? -11.637 2.580 -3.192 1.00 0.00 51 ASP A C 3
ATOM 4837 O O . ASP A 1 30 ? -11.784 1.502 -3.730 1.00 0.00 51 ASP A O 3
ATOM 4846 N N . VAL A 1 31 ? -10.498 3.000 -2.763 1.00 0.00 52 VAL A N 3
ATOM 4847 C CA . VAL A 1 31 ? -9.288 2.295 -3.034 1.00 0.00 52 VAL A CA 3
ATOM 4848 C C . VAL A 1 31 ? -9.067 1.263 -1.975 1.00 0.00 52 VAL A C 3
ATOM 4849 O O . VAL A 1 31 ? -8.579 0.180 -2.221 1.00 0.00 52 VAL A O 3
ATOM 4862 N N . ARG A 1 32 ? -9.522 1.580 -0.812 1.00 0.00 53 ARG A N 3
ATOM 4863 C CA . ARG A 1 32 ? -9.443 0.716 0.294 1.00 0.00 53 ARG A CA 3
ATOM 4864 C C . ARG A 1 32 ? -10.387 -0.496 0.056 1.00 0.00 53 ARG A C 3
ATOM 4865 O O . ARG A 1 32 ? -10.204 -1.579 0.626 1.00 0.00 53 ARG A O 3
ATOM 4886 N N . ASN A 1 33 ? -11.366 -0.283 -0.845 1.00 0.00 54 ASN A N 3
ATOM 4887 C CA . ASN A 1 33 ? -12.340 -1.306 -1.272 1.00 0.00 54 ASN A CA 3
ATOM 4888 C C . ASN A 1 33 ? -11.643 -2.440 -1.949 1.00 0.00 54 ASN A C 3
ATOM 4889 O O . ASN A 1 33 ? -12.085 -3.583 -1.888 1.00 0.00 54 ASN A O 3
ATOM 4900 N N . GLN A 1 34 ? -10.537 -2.119 -2.569 1.00 0.00 55 GLN A N 3
ATOM 4901 C CA . GLN A 1 34 ? -9.740 -3.092 -3.305 1.00 0.00 55 GLN A CA 3
ATOM 4902 C C . GLN A 1 34 ? -9.209 -4.151 -2.363 1.00 0.00 55 GLN A C 3
ATOM 4903 O O . GLN A 1 34 ? -9.061 -5.312 -2.729 1.00 0.00 55 GLN A O 3
ATOM 4917 N N . CYS A 1 35 ? -8.950 -3.757 -1.147 1.00 0.00 56 CYS A N 3
ATOM 4918 C CA . CYS A 1 35 ? -8.464 -4.649 -0.174 1.00 0.00 56 CYS A CA 3
ATOM 4919 C C . CYS A 1 35 ? -9.578 -5.385 0.497 1.00 0.00 56 CYS A C 3
ATOM 4920 O O . CYS A 1 35 ? -9.490 -6.601 0.707 1.00 0.00 56 CYS A O 3
ATOM 4927 N N . THR A 1 36 ? -10.655 -4.680 0.783 1.00 0.00 57 THR A N 3
ATOM 4928 C CA . THR A 1 36 ? -11.799 -5.262 1.468 1.00 0.00 57 THR A CA 3
ATOM 4929 C C . THR A 1 36 ? -12.480 -6.293 0.585 1.00 0.00 57 THR A C 3
ATOM 4930 O O . THR A 1 36 ? -13.183 -7.175 1.053 1.00 0.00 57 THR A O 3
ATOM 4941 N N . ASP A 1 37 ? -12.168 -6.199 -0.693 1.00 0.00 58 ASP A N 3
ATOM 4942 C CA . ASP A 1 37 ? -12.589 -7.153 -1.727 1.00 0.00 58 ASP A CA 3
ATOM 4943 C C . ASP A 1 37 ? -12.040 -8.537 -1.411 1.00 0.00 58 ASP A C 3
ATOM 4944 O O . ASP A 1 37 ? -12.633 -9.553 -1.733 1.00 0.00 58 ASP A O 3
ATOM 4953 N N . HIS A 1 38 ? -10.918 -8.556 -0.724 1.00 0.00 59 HIS A N 3
ATOM 4954 C CA . HIS A 1 38 ? -10.252 -9.788 -0.380 1.00 0.00 59 HIS A CA 3
ATOM 4955 C C . HIS A 1 38 ? -10.407 -10.052 1.097 1.00 0.00 59 HIS A C 3
ATOM 4956 O O . HIS A 1 38 ? -9.783 -10.962 1.647 1.00 0.00 59 HIS A O 3
ATOM 4971 N N . GLY A 1 39 ? -11.252 -9.265 1.733 1.00 0.00 60 GLY A N 3
ATOM 4972 C CA . GLY A 1 39 ? -11.435 -9.379 3.153 1.00 0.00 60 GLY A CA 3
ATOM 4973 C C . GLY A 1 39 ? -10.267 -8.797 3.911 1.00 0.00 60 GLY A C 3
ATOM 4974 O O . GLY A 1 39 ? -9.999 -9.166 5.049 1.00 0.00 60 GLY A O 3
ATOM 4978 N N . ALA A 1 40 ? -9.569 -7.909 3.268 1.00 0.00 61 ALA A N 3
ATOM 4979 C CA . ALA A 1 40 ? -8.415 -7.252 3.858 1.00 0.00 61 ALA A CA 3
ATOM 4980 C C . ALA A 1 40 ? -8.698 -5.765 3.978 1.00 0.00 61 ALA A C 3
ATOM 4981 O O . ALA A 1 40 ? -9.782 -5.328 3.639 1.00 0.00 61 ALA A O 3
ATOM 4988 N N . ASP A 1 41 ? -7.774 -5.014 4.479 1.00 0.00 62 ASP A N 3
ATOM 4989 C CA . ASP A 1 41 ? -7.887 -3.559 4.551 1.00 0.00 62 ASP A CA 3
ATOM 4990 C C . ASP A 1 41 ? -6.604 -2.971 4.066 1.00 0.00 62 ASP A C 3
ATOM 4991 O O . ASP A 1 41 ? -5.681 -3.717 3.784 1.00 0.00 62 ASP A O 3
ATOM 5000 N N . MET A 1 42 ? -6.553 -1.682 3.841 1.00 0.00 63 MET A N 3
ATOM 5001 C CA . MET A 1 42 ? -5.307 -1.094 3.381 1.00 0.00 63 MET A CA 3
ATOM 5002 C C . MET A 1 42 ? -4.243 -1.131 4.465 1.00 0.00 63 MET A C 3
ATOM 5003 O O . MET A 1 42 ? -4.539 -1.024 5.653 1.00 0.00 63 MET A O 3
ATOM 5017 N N . ILE A 1 43 ? -3.031 -1.305 4.007 1.00 0.00 64 ILE A N 3
ATOM 5018 C CA . ILE A 1 43 ? -1.785 -1.368 4.790 1.00 0.00 64 ILE A CA 3
ATOM 5019 C C . ILE A 1 43 ? -1.721 -0.401 6.024 1.00 0.00 64 ILE A C 3
ATOM 5020 O O . ILE A 1 43 ? -2.168 0.726 5.975 1.00 0.00 64 ILE A O 3
ATOM 5036 N N . SER A 1 44 ? -1.095 -0.849 7.094 1.00 0.00 65 SER A N 3
ATOM 5037 C CA . SER A 1 44 ? -0.998 -0.066 8.284 1.00 0.00 65 SER A CA 3
ATOM 5038 C C . SER A 1 44 ? 0.321 -0.319 9.021 1.00 0.00 65 SER A C 3
ATOM 5039 O O . SER A 1 44 ? 0.608 -1.437 9.454 1.00 0.00 65 SER A O 3
ATOM 5047 N N . ILE A 1 45 ? 1.080 0.740 9.201 1.00 0.00 66 ILE A N 3
ATOM 5048 C CA . ILE A 1 45 ? 2.398 0.666 9.766 1.00 0.00 66 ILE A CA 3
ATOM 5049 C C . ILE A 1 45 ? 2.425 1.037 11.223 1.00 0.00 66 ILE A C 3
ATOM 5050 O O . ILE A 1 45 ? 2.001 2.120 11.632 1.00 0.00 66 ILE A O 3
ATOM 5066 N N . HIS A 1 46 ? 2.896 0.119 12.008 1.00 0.00 67 HIS A N 3
ATOM 5067 C CA . HIS A 1 46 ? 3.089 0.344 13.407 1.00 0.00 67 HIS A CA 3
ATOM 5068 C C . HIS A 1 46 ? 4.566 0.177 13.747 1.00 0.00 67 HIS A C 3
ATOM 5069 O O . HIS A 1 46 ? 4.935 0.167 14.914 1.00 0.00 67 HIS A O 3
ATOM 5084 N N . ASN A 1 47 ? 5.429 0.074 12.710 1.00 0.00 68 ASN A N 3
ATOM 5085 C CA . ASN A 1 47 ? 6.885 -0.076 12.908 1.00 0.00 68 ASN A CA 3
ATOM 5086 C C . ASN A 1 47 ? 7.645 0.107 11.659 1.00 0.00 68 ASN A C 3
ATOM 5087 O O . ASN A 1 47 ? 7.110 0.012 10.571 1.00 0.00 68 ASN A O 3
ATOM 5098 N N . GLU A 1 48 ? 8.922 0.345 11.830 1.00 0.00 69 GLU A N 3
ATOM 5099 C CA . GLU A 1 48 ? 9.838 0.504 10.753 1.00 0.00 69 GLU A CA 3
ATOM 5100 C C . GLU A 1 48 ? 9.990 -0.796 10.047 1.00 0.00 69 GLU A C 3
ATOM 5101 O O . GLU A 1 48 ? 10.271 -0.813 8.864 1.00 0.00 69 GLU A O 3
ATOM 5113 N N . GLU A 1 49 ? 9.718 -1.896 10.760 1.00 0.00 70 GLU A N 3
ATOM 5114 C CA . GLU A 1 49 ? 9.827 -3.154 10.188 1.00 0.00 70 GLU A CA 3
ATOM 5115 C C . GLU A 1 49 ? 8.740 -3.343 9.164 1.00 0.00 70 GLU A C 3
ATOM 5116 O O . GLU A 1 49 ? 8.995 -3.855 8.094 1.00 0.00 70 GLU A O 3
ATOM 5128 N N . GLU A 1 50 ? 7.543 -2.886 9.505 1.00 0.00 71 GLU A N 3
ATOM 5129 C CA . GLU A 1 50 ? 6.407 -2.874 8.596 1.00 0.00 71 GLU A CA 3
ATOM 5130 C C . GLU A 1 50 ? 6.783 -1.986 7.432 1.00 0.00 71 GLU A C 3
ATOM 5131 O O . GLU A 1 50 ? 6.837 -2.424 6.316 1.00 0.00 71 GLU A O 3
ATOM 5143 N N . ASN A 1 51 ? 7.171 -0.748 7.761 1.00 0.00 72 ASN A N 3
ATOM 5144 C CA . ASN A 1 51 ? 7.443 0.285 6.791 1.00 0.00 72 ASN A CA 3
ATOM 5145 C C . ASN A 1 51 ? 8.420 -0.201 5.748 1.00 0.00 72 ASN A C 3
ATOM 5146 O O . ASN A 1 51 ? 8.164 -0.147 4.548 1.00 0.00 72 ASN A O 3
ATOM 5157 N N . ALA A 1 52 ? 9.514 -0.706 6.231 1.00 0.00 73 ALA A N 3
ATOM 5158 C CA . ALA A 1 52 ? 10.577 -1.181 5.386 1.00 0.00 73 ALA A CA 3
ATOM 5159 C C . ALA A 1 52 ? 10.229 -2.504 4.683 1.00 0.00 73 ALA A C 3
ATOM 5160 O O . ALA A 1 52 ? 10.769 -2.804 3.617 1.00 0.00 73 ALA A O 3
ATOM 5167 N N . PHE A 1 53 ? 9.328 -3.262 5.266 1.00 0.00 74 PHE A N 3
ATOM 5168 C CA . PHE A 1 53 ? 8.839 -4.509 4.676 1.00 0.00 74 PHE A CA 3
ATOM 5169 C C . PHE A 1 53 ? 8.075 -4.205 3.436 1.00 0.00 74 PHE A C 3
ATOM 5170 O O . PHE A 1 53 ? 8.326 -4.748 2.396 1.00 0.00 74 PHE A O 3
ATOM 5187 N N . ILE A 1 54 ? 7.176 -3.291 3.573 1.00 0.00 75 ILE A N 3
ATOM 5188 C CA . ILE A 1 54 ? 6.219 -2.922 2.549 1.00 0.00 75 ILE A CA 3
ATOM 5189 C C . ILE A 1 54 ? 6.976 -2.431 1.415 1.00 0.00 75 ILE A C 3
ATOM 5190 O O . ILE A 1 54 ? 6.754 -2.784 0.271 1.00 0.00 75 ILE A O 3
ATOM 5206 N N . LEU A 1 55 ? 7.937 -1.720 1.789 1.00 0.00 76 LEU A N 3
ATOM 5207 C CA . LEU A 1 55 ? 8.835 -1.111 0.965 1.00 0.00 76 LEU A CA 3
ATOM 5208 C C . LEU A 1 55 ? 9.558 -2.109 0.077 1.00 0.00 76 LEU A C 3
ATOM 5209 O O . LEU A 1 55 ? 9.631 -1.932 -1.103 1.00 0.00 76 LEU A O 3
ATOM 5225 N N . ASP A 1 56 ? 10.058 -3.147 0.644 1.00 0.00 77 ASP A N 3
ATOM 5226 C CA . ASP A 1 56 ? 10.845 -4.122 -0.135 1.00 0.00 77 ASP A CA 3
ATOM 5227 C C . ASP A 1 56 ? 9.956 -5.107 -0.799 1.00 0.00 77 ASP A C 3
ATOM 5228 O O . ASP A 1 56 ? 10.141 -5.441 -1.951 1.00 0.00 77 ASP A O 3
ATOM 5237 N N . THR A 1 57 ? 8.942 -5.435 -0.121 1.00 0.00 78 THR A N 3
ATOM 5238 C CA . THR A 1 57 ? 8.104 -6.533 -0.438 1.00 0.00 78 THR A CA 3
ATOM 5239 C C . THR A 1 57 ? 7.267 -6.235 -1.608 1.00 0.00 78 THR A C 3
ATOM 5240 O O . THR A 1 57 ? 6.945 -7.129 -2.420 1.00 0.00 78 THR A O 3
ATOM 5251 N N . LEU A 1 58 ? 6.991 -4.979 -1.730 1.00 0.00 79 LEU A N 3
ATOM 5252 C CA . LEU A 1 58 ? 6.254 -4.472 -2.773 1.00 0.00 79 LEU A CA 3
ATOM 5253 C C . LEU A 1 58 ? 6.925 -4.838 -4.087 1.00 0.00 79 LEU A C 3
ATOM 5254 O O . LEU A 1 58 ? 6.368 -5.520 -4.916 1.00 0.00 79 LEU A O 3
ATOM 5270 N N . LYS A 1 59 ? 8.138 -4.390 -4.213 1.00 0.00 80 LYS A N 3
ATOM 5271 C CA . LYS A 1 59 ? 8.969 -4.633 -5.384 1.00 0.00 80 LYS A CA 3
ATOM 5272 C C . LYS A 1 59 ? 9.473 -6.063 -5.487 1.00 0.00 80 LYS A C 3
ATOM 5273 O O . LYS A 1 59 ? 9.821 -6.537 -6.567 1.00 0.00 80 LYS A O 3
ATOM 5292 N N . LYS A 1 60 ? 9.532 -6.718 -4.374 1.00 0.00 81 LYS A N 3
ATOM 5293 C CA . LYS A 1 60 ? 10.079 -8.046 -4.275 1.00 0.00 81 LYS A CA 3
ATOM 5294 C C . LYS A 1 60 ? 9.144 -9.090 -4.863 1.00 0.00 81 LYS A C 3
ATOM 5295 O O . LYS A 1 60 ? 9.520 -9.862 -5.749 1.00 0.00 81 LYS A O 3
ATOM 5314 N N . GLN A 1 61 ? 7.935 -9.070 -4.415 1.00 0.00 82 GLN A N 3
ATOM 5315 C CA . GLN A 1 61 ? 6.948 -10.040 -4.852 1.00 0.00 82 GLN A CA 3
ATOM 5316 C C . GLN A 1 61 ? 6.131 -9.506 -5.997 1.00 0.00 82 GLN A C 3
ATOM 5317 O O . GLN A 1 61 ? 5.875 -10.206 -6.978 1.00 0.00 82 GLN A O 3
ATOM 5331 N N . TRP A 1 62 ? 5.741 -8.278 -5.880 1.00 0.00 83 TRP A N 3
ATOM 5332 C CA . TRP A 1 62 ? 4.881 -7.667 -6.840 1.00 0.00 83 TRP A CA 3
ATOM 5333 C C . TRP A 1 62 ? 5.734 -6.699 -7.678 1.00 0.00 83 TRP A C 3
ATOM 5334 O O . TRP A 1 62 ? 6.971 -6.842 -7.705 1.00 0.00 83 TRP A O 3
ATOM 5355 N N . LYS A 1 63 ? 5.127 -5.764 -8.369 1.00 0.00 84 LYS A N 3
ATOM 5356 C CA . LYS A 1 63 ? 5.902 -4.831 -9.184 1.00 0.00 84 LYS A CA 3
ATOM 5357 C C . LYS A 1 63 ? 6.607 -3.802 -8.331 1.00 0.00 84 LYS A C 3
ATOM 5358 O O . LYS A 1 63 ? 7.832 -3.819 -8.175 1.00 0.00 84 LYS A O 3
ATOM 5377 N N . GLY A 1 64 ? 5.843 -2.916 -7.804 1.00 0.00 85 GLY A N 3
ATOM 5378 C CA . GLY A 1 64 ? 6.328 -1.903 -6.986 1.00 0.00 85 GLY A CA 3
ATOM 5379 C C . GLY A 1 64 ? 6.434 -0.614 -7.671 1.00 0.00 85 GLY A C 3
ATOM 5380 O O . GLY A 1 64 ? 7.261 -0.423 -8.566 1.00 0.00 85 GLY A O 3
ATOM 5384 N N . PRO A 1 65 ? 5.624 0.267 -7.265 1.00 0.00 86 PRO A N 3
ATOM 5385 C CA . PRO A 1 65 ? 5.579 1.603 -7.756 1.00 0.00 86 PRO A CA 3
ATOM 5386 C C . PRO A 1 65 ? 6.525 2.504 -6.957 1.00 0.00 86 PRO A C 3
ATOM 5387 O O . PRO A 1 65 ? 7.238 2.015 -6.094 1.00 0.00 86 PRO A O 3
ATOM 5398 N N . ASP A 1 66 ? 6.580 3.778 -7.274 1.00 0.00 87 ASP A N 3
ATOM 5399 C CA . ASP A 1 66 ? 7.461 4.700 -6.541 1.00 0.00 87 ASP A CA 3
ATOM 5400 C C . ASP A 1 66 ? 6.999 4.863 -5.122 1.00 0.00 87 ASP A C 3
ATOM 5401 O O . ASP A 1 66 ? 7.802 4.845 -4.192 1.00 0.00 87 ASP A O 3
ATOM 5410 N N . ASP A 1 67 ? 5.720 5.027 -4.938 1.00 0.00 88 ASP A N 3
ATOM 5411 C CA . ASP A 1 67 ? 5.157 5.049 -3.612 1.00 0.00 88 ASP A CA 3
ATOM 5412 C C . ASP A 1 67 ? 3.890 4.275 -3.678 1.00 0.00 88 ASP A C 3
ATOM 5413 O O . ASP A 1 67 ? 3.214 4.274 -4.703 1.00 0.00 88 ASP A O 3
ATOM 5422 N N . ILE A 1 68 ? 3.598 3.594 -2.641 1.00 0.00 89 ILE A N 3
ATOM 5423 C CA . ILE A 1 68 ? 2.381 2.812 -2.523 1.00 0.00 89 ILE A CA 3
ATOM 5424 C C . ILE A 1 68 ? 1.444 3.516 -1.614 1.00 0.00 89 ILE A C 3
ATOM 5425 O O . ILE A 1 68 ? 1.896 4.252 -0.732 1.00 0.00 89 ILE A O 3
ATOM 5441 N N . LEU A 1 69 ? 0.159 3.338 -1.779 1.00 0.00 90 LEU A N 3
ATOM 5442 C CA . LEU A 1 69 ? -0.716 4.016 -0.915 1.00 0.00 90 LEU A CA 3
ATOM 5443 C C . LEU A 1 69 ? -0.657 3.385 0.441 1.00 0.00 90 LEU A C 3
ATOM 5444 O O . LEU A 1 69 ? -0.623 2.161 0.566 1.00 0.00 90 LEU A O 3
ATOM 5460 N N . LEU A 1 70 ? -0.598 4.223 1.433 1.00 0.00 91 LEU A N 3
ATOM 5461 C CA . LEU A 1 70 ? -0.646 3.778 2.771 1.00 0.00 91 LEU A CA 3
ATOM 5462 C C . LEU A 1 70 ? -2.056 3.653 3.095 1.00 0.00 91 LEU A C 3
ATOM 5463 O O . LEU A 1 70 ? -2.903 4.327 2.514 1.00 0.00 91 LEU A O 3
ATOM 5479 N N . GLY A 1 71 ? -2.311 2.907 4.051 1.00 0.00 92 GLY A N 3
ATOM 5480 C CA . GLY A 1 71 ? -3.655 2.653 4.406 1.00 0.00 92 GLY A CA 3
ATOM 5481 C C . GLY A 1 71 ? -4.069 3.593 5.457 1.00 0.00 92 GLY A C 3
ATOM 5482 O O . GLY A 1 71 ? -4.577 3.204 6.506 1.00 0.00 92 GLY A O 3
ATOM 5486 N N . MET A 1 72 ? -3.857 4.837 5.172 1.00 0.00 93 MET A N 3
ATOM 5487 C CA . MET A 1 72 ? -4.067 5.852 6.073 1.00 0.00 93 MET A CA 3
ATOM 5488 C C . MET A 1 72 ? -4.942 6.868 5.488 1.00 0.00 93 MET A C 3
ATOM 5489 O O . MET A 1 72 ? -4.752 7.270 4.337 1.00 0.00 93 MET A O 3
ATOM 5503 N N . PHE A 1 73 ? -5.877 7.297 6.242 1.00 0.00 94 PHE A N 3
ATOM 5504 C CA . PHE A 1 73 ? -6.809 8.201 5.744 1.00 0.00 94 PHE A CA 3
ATOM 5505 C C . PHE A 1 73 ? -6.802 9.412 6.563 1.00 0.00 94 PHE A C 3
ATOM 5506 O O . PHE A 1 73 ? -6.391 9.380 7.724 1.00 0.00 94 PHE A O 3
ATOM 5523 N N . TYR A 1 74 ? -7.224 10.458 5.998 1.00 0.00 95 TYR A N 3
ATOM 5524 C CA . TYR A 1 74 ? -7.169 11.700 6.675 1.00 0.00 95 TYR A CA 3
ATOM 5525 C C . TYR A 1 74 ? -8.530 12.123 7.082 1.00 0.00 95 TYR A C 3
ATOM 5526 O O . TYR A 1 74 ? -9.320 12.622 6.283 1.00 0.00 95 TYR A O 3
ATOM 5544 N N . ASP A 1 75 ? -8.814 11.869 8.316 1.00 0.00 96 ASP A N 3
ATOM 5545 C CA . ASP A 1 75 ? -10.043 12.256 8.899 1.00 0.00 96 ASP A CA 3
ATOM 5546 C C . ASP A 1 75 ? -9.911 13.701 9.220 1.00 0.00 96 ASP A C 3
ATOM 5547 O O . ASP A 1 75 ? -9.135 14.056 10.092 1.00 0.00 96 ASP A O 3
ATOM 5556 N N . THR A 1 76 ? -10.601 14.530 8.520 1.00 0.00 97 THR A N 3
ATOM 5557 C CA . THR A 1 76 ? -10.460 15.949 8.675 1.00 0.00 97 THR A CA 3
ATOM 5558 C C . THR A 1 76 ? -11.197 16.436 9.903 1.00 0.00 97 THR A C 3
ATOM 5559 O O . THR A 1 76 ? -10.867 17.474 10.476 1.00 0.00 97 THR A O 3
ATOM 5570 N N . ASP A 1 77 ? -12.151 15.644 10.320 1.00 0.00 98 ASP A N 3
ATOM 5571 C CA . ASP A 1 77 ? -12.982 15.924 11.472 1.00 0.00 98 ASP A CA 3
ATOM 5572 C C . ASP A 1 77 ? -12.135 15.968 12.732 1.00 0.00 98 ASP A C 3
ATOM 5573 O O . ASP A 1 77 ? -12.215 16.908 13.532 1.00 0.00 98 ASP A O 3
ATOM 5582 N N . ASP A 1 78 ? -11.301 14.973 12.885 1.00 0.00 99 ASP A N 3
ATOM 5583 C CA . ASP A 1 78 ? -10.383 14.891 14.028 1.00 0.00 99 ASP A CA 3
ATOM 5584 C C . ASP A 1 78 ? -9.106 15.572 13.657 1.00 0.00 99 ASP A C 3
ATOM 5585 O O . ASP A 1 78 ? -8.338 16.031 14.516 1.00 0.00 99 ASP A O 3
ATOM 5594 N N . ALA A 1 79 ? -8.907 15.635 12.352 1.00 0.00 100 ALA A N 3
ATOM 5595 C CA . ALA A 1 79 ? -7.703 16.095 11.720 1.00 0.00 100 ALA A CA 3
ATOM 5596 C C . ALA A 1 79 ? -6.590 15.128 12.054 1.00 0.00 100 ALA A C 3
ATOM 5597 O O . ALA A 1 79 ? -5.536 15.509 12.553 1.00 0.00 100 ALA A O 3
ATOM 5604 N N . SER A 1 80 ? -6.851 13.860 11.802 1.00 0.00 101 SER A N 3
ATOM 5605 C CA . SER A 1 80 ? -5.924 12.833 12.110 1.00 0.00 101 SER A CA 3
ATOM 5606 C C . SER A 1 80 ? -5.769 11.894 10.990 1.00 0.00 101 SER A C 3
ATOM 5607 O O . SER A 1 80 ? -6.699 11.678 10.193 1.00 0.00 101 SER A O 3
ATOM 5615 N N . PHE A 1 81 ? -4.609 11.360 10.907 1.00 0.00 102 PHE A N 3
ATOM 5616 C CA . PHE A 1 81 ? -4.348 10.342 9.993 1.00 0.00 102 PHE A CA 3
ATOM 5617 C C . PHE A 1 81 ? -4.625 9.051 10.655 1.00 0.00 102 PHE A C 3
ATOM 5618 O O . PHE A 1 81 ? -4.186 8.802 11.785 1.00 0.00 102 PHE A O 3
ATOM 5635 N N . LYS A 1 82 ? -5.355 8.247 9.990 1.00 0.00 103 LYS A N 3
ATOM 5636 C CA . LYS A 1 82 ? -5.890 7.088 10.585 1.00 0.00 103 LYS A CA 3
ATOM 5637 C C . LYS A 1 82 ? -5.593 5.912 9.768 1.00 0.00 103 LYS A C 3
ATOM 5638 O O . LYS A 1 82 ? -5.623 5.988 8.565 1.00 0.00 103 LYS A O 3
ATOM 5657 N N . TRP A 1 83 ? -5.289 4.842 10.393 1.00 0.00 104 TRP A N 3
ATOM 5658 C CA . TRP A 1 83 ? -5.085 3.641 9.695 1.00 0.00 104 TRP A CA 3
ATOM 5659 C C . TRP A 1 83 ? -6.417 3.020 9.393 1.00 0.00 104 TRP A C 3
ATOM 5660 O O . TRP A 1 83 ? -7.336 3.078 10.212 1.00 0.00 104 TRP A O 3
ATOM 5681 N N . PHE A 1 84 ? -6.529 2.419 8.228 1.00 0.00 105 PHE A N 3
ATOM 5682 C CA . PHE A 1 84 ? -7.694 1.614 7.887 1.00 0.00 105 PHE A CA 3
ATOM 5683 C C . PHE A 1 84 ? -7.744 0.366 8.775 1.00 0.00 105 PHE A C 3
ATOM 5684 O O . PHE A 1 84 ? -8.731 -0.376 8.808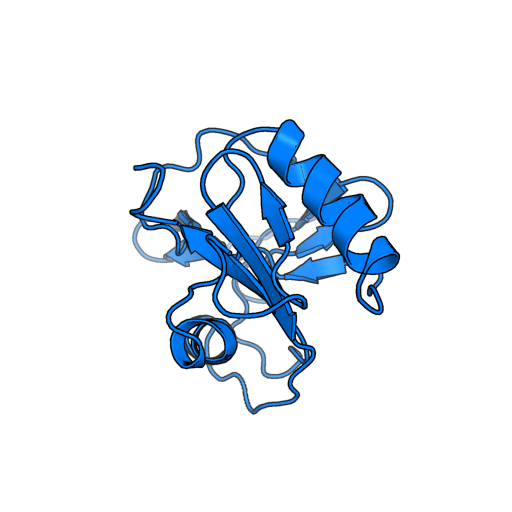 1.00 0.00 105 PHE A O 3
ATOM 5701 N N . ASP A 1 85 ? -6.641 0.164 9.488 1.00 0.00 106 ASP A N 3
ATOM 5702 C CA . ASP A 1 85 ? -6.498 -0.887 10.498 1.00 0.00 106 ASP A CA 3
ATOM 5703 C C . ASP A 1 85 ? -7.330 -0.528 11.739 1.00 0.00 106 ASP A C 3
ATOM 5704 O O . ASP A 1 85 ? -7.588 -1.370 12.598 1.00 0.00 106 ASP A O 3
ATOM 5713 N N . ASN A 1 86 ? -7.758 0.748 11.805 1.00 0.00 107 ASN A N 3
ATOM 5714 C CA . ASN A 1 86 ? -8.529 1.328 12.933 1.00 0.00 107 ASN A CA 3
ATOM 5715 C C . ASN A 1 86 ? -7.723 1.425 14.202 1.00 0.00 107 ASN A C 3
ATOM 5716 O O . ASN A 1 86 ? -8.235 1.811 15.258 1.00 0.00 107 ASN A O 3
ATOM 5727 N N . SER A 1 87 ? -6.473 1.109 14.111 1.00 0.00 108 SER A N 3
ATOM 5728 C CA . SER A 1 87 ? -5.619 1.197 15.232 1.00 0.00 108 SER A CA 3
ATOM 5729 C C . SER A 1 87 ? -4.833 2.479 15.136 1.00 0.00 108 SER A C 3
ATOM 5730 O O . SER A 1 87 ? -4.675 3.029 14.036 1.00 0.00 108 SER A O 3
ATOM 5738 N N . ASN A 1 88 ? -4.377 2.956 16.265 1.00 0.00 109 ASN A N 3
ATOM 5739 C CA . ASN A 1 88 ? -3.635 4.205 16.369 1.00 0.00 109 ASN A CA 3
ATOM 5740 C C . ASN A 1 88 ? -2.393 4.175 15.512 1.00 0.00 109 ASN A C 3
ATOM 5741 O O . ASN A 1 88 ? -1.743 3.127 15.363 1.00 0.00 109 ASN A O 3
ATOM 5752 N N . MET A 1 89 ? -2.070 5.288 14.939 1.00 0.00 110 MET A N 3
ATOM 5753 C CA . MET A 1 89 ? -0.843 5.410 14.236 1.00 0.00 110 MET A CA 3
ATOM 5754 C C . MET A 1 89 ? 0.266 5.598 15.251 1.00 0.00 110 MET A C 3
ATOM 5755 O O . MET A 1 89 ? 0.532 6.700 15.707 1.00 0.00 110 MET A O 3
ATOM 5769 N N . THR A 1 90 ? 0.840 4.499 15.653 1.00 0.00 111 THR A N 3
ATOM 5770 C CA . THR A 1 90 ? 1.839 4.478 16.680 1.00 0.00 111 THR A CA 3
ATOM 5771 C C . THR A 1 90 ? 3.265 4.605 16.123 1.00 0.00 111 THR A C 3
ATOM 5772 O O . THR A 1 90 ? 4.234 4.705 16.884 1.00 0.00 111 THR A O 3
ATOM 5783 N N . PHE A 1 91 ? 3.394 4.602 14.808 1.00 0.00 112 PHE A N 3
ATOM 5784 C CA . PHE A 1 91 ? 4.677 4.732 14.167 1.00 0.00 112 PHE A CA 3
ATOM 5785 C C . PHE A 1 91 ? 4.506 5.581 12.962 1.00 0.00 112 PHE A C 3
ATOM 5786 O O . PHE A 1 91 ? 3.406 5.619 12.402 1.00 0.00 112 PHE A O 3
ATOM 5803 N N . ASP A 1 92 ? 5.563 6.247 12.547 1.00 0.00 113 ASP A N 3
ATOM 5804 C CA . ASP A 1 92 ? 5.506 7.071 11.378 1.00 0.00 113 ASP A CA 3
ATOM 5805 C C . ASP A 1 92 ? 6.844 7.296 10.796 1.00 0.00 113 ASP A C 3
ATOM 5806 O O . ASP A 1 92 ? 7.859 7.313 11.496 1.00 0.00 113 ASP A O 3
ATOM 5815 N N . LYS A 1 93 ? 6.842 7.397 9.500 1.00 0.00 114 LYS A N 3
ATOM 5816 C CA . LYS A 1 93 ? 7.993 7.748 8.750 1.00 0.00 114 LYS A CA 3
ATOM 5817 C C . LYS A 1 93 ? 7.599 8.903 7.852 1.00 0.00 114 LYS A C 3
ATOM 5818 O O . LYS A 1 93 ? 7.486 8.760 6.650 1.00 0.00 114 LYS A O 3
ATOM 5837 N N . TRP A 1 94 ? 7.362 10.025 8.438 1.00 0.00 115 TRP A N 3
ATOM 5838 C CA . TRP A 1 94 ? 6.900 11.178 7.698 1.00 0.00 115 TRP A CA 3
ATOM 5839 C C . TRP A 1 94 ? 8.037 11.944 7.063 1.00 0.00 115 TRP A C 3
ATOM 5840 O O . TRP A 1 94 ? 9.194 11.848 7.489 1.00 0.00 115 TRP A O 3
ATOM 5861 N N . THR A 1 95 ? 7.704 12.683 6.040 1.00 0.00 116 THR A N 3
ATOM 5862 C CA . THR A 1 95 ? 8.635 13.528 5.379 1.00 0.00 116 THR A CA 3
ATOM 5863 C C . THR A 1 95 ? 8.030 14.920 5.327 1.00 0.00 116 THR A C 3
ATOM 5864 O O . THR A 1 95 ? 6.843 15.090 5.666 1.00 0.00 116 THR A O 3
ATOM 5875 N N . ASP A 1 96 ? 8.795 15.894 4.914 1.00 0.00 117 ASP A N 3
ATOM 5876 C CA . ASP A 1 96 ? 8.286 17.238 4.823 1.00 0.00 117 ASP A CA 3
ATOM 5877 C C . ASP A 1 96 ? 7.660 17.459 3.463 1.00 0.00 117 ASP A C 3
ATOM 5878 O O . ASP A 1 96 ? 8.332 17.382 2.425 1.00 0.00 117 ASP A O 3
ATOM 5887 N N . GLN A 1 97 ? 6.384 17.675 3.478 1.00 0.00 118 GLN A N 3
ATOM 5888 C CA . GLN A 1 97 ? 5.603 17.953 2.387 1.00 0.00 118 GLN A CA 3
ATOM 5889 C C . GLN A 1 97 ? 4.917 19.232 2.791 1.00 0.00 118 GLN A C 3
ATOM 5890 O O . GLN A 1 97 ? 5.183 19.756 3.892 1.00 0.00 118 GLN A O 3
ATOM 5904 N N . ASP A 1 98 ? 4.115 19.763 1.955 1.00 0.00 119 ASP A N 3
ATOM 5905 C CA . ASP A 1 98 ? 3.251 20.817 2.349 1.00 0.00 119 ASP A CA 3
ATOM 5906 C C . ASP A 1 98 ? 2.271 20.272 3.380 1.00 0.00 119 ASP A C 3
ATOM 5907 O O . ASP A 1 98 ? 1.722 19.155 3.225 1.00 0.00 119 ASP A O 3
ATOM 5916 N N . ASP A 1 99 ? 2.119 21.021 4.435 1.00 0.00 120 ASP A N 3
ATOM 5917 C CA . ASP A 1 99 ? 1.324 20.631 5.587 1.00 0.00 120 ASP A CA 3
ATOM 5918 C C . ASP A 1 99 ? 1.253 21.751 6.589 1.00 0.00 120 ASP A C 3
ATOM 5919 O O . ASP A 1 99 ? 2.155 21.933 7.421 1.00 0.00 120 ASP A O 3
ATOM 5928 N N . ASP A 1 100 ? 0.262 22.565 6.441 1.00 0.00 121 ASP A N 3
ATOM 5929 C CA . ASP A 1 100 ? -0.020 23.587 7.407 1.00 0.00 121 ASP A CA 3
ATOM 5930 C C . ASP A 1 100 ? -1.420 23.365 7.894 1.00 0.00 121 ASP A C 3
ATOM 5931 O O . ASP A 1 100 ? -1.637 22.956 9.025 1.00 0.00 121 ASP A O 3
ATOM 5940 N N . GLU A 1 101 ? -2.365 23.586 7.013 1.00 0.00 122 GLU A N 3
ATOM 5941 C CA . GLU A 1 101 ? -3.735 23.371 7.297 1.00 0.00 122 GLU A CA 3
ATOM 5942 C C . GLU A 1 101 ? -4.204 22.042 6.755 1.00 0.00 122 GLU A C 3
ATOM 5943 O O . GLU A 1 101 ? -3.961 20.990 7.338 1.00 0.00 122 GLU A O 3
ATOM 5955 N N . ASP A 1 102 ? -4.835 22.105 5.632 1.00 0.00 123 ASP A N 3
ATOM 5956 C CA . ASP A 1 102 ? -5.366 20.936 4.965 1.00 0.00 123 ASP A CA 3
ATOM 5957 C C . ASP A 1 102 ? -4.395 20.393 3.942 1.00 0.00 123 ASP A C 3
ATOM 5958 O O . ASP A 1 102 ? -3.669 21.141 3.281 1.00 0.00 123 ASP A O 3
ATOM 5967 N N . LEU A 1 103 ? -4.339 19.086 3.875 1.00 0.00 124 LEU A N 3
ATOM 5968 C CA . LEU A 1 103 ? -3.535 18.369 2.925 1.00 0.00 124 LEU A CA 3
ATOM 5969 C C . LEU A 1 103 ? -4.408 17.342 2.202 1.00 0.00 124 LEU A C 3
ATOM 5970 O O . LEU A 1 103 ? -3.975 16.270 1.815 1.00 0.00 124 LEU A O 3
ATOM 5986 N N . VAL A 1 104 ? -5.619 17.749 1.957 1.00 0.00 125 VAL A N 3
ATOM 5987 C CA . VAL A 1 104 ? -6.666 16.906 1.400 1.00 0.00 125 VAL A CA 3
ATOM 5988 C C . VAL A 1 104 ? -6.519 16.793 -0.133 1.00 0.00 125 VAL A C 3
ATOM 5989 O O . VAL A 1 104 ? -7.160 15.958 -0.789 1.00 0.00 125 VAL A O 3
ATOM 6002 N N . ASP A 1 105 ? -5.659 17.604 -0.676 1.00 0.00 126 ASP A N 3
ATOM 6003 C CA . ASP A 1 105 ? -5.400 17.627 -2.118 1.00 0.00 126 ASP A CA 3
ATOM 6004 C C . ASP A 1 105 ? -4.498 16.464 -2.544 1.00 0.00 126 ASP A C 3
ATOM 6005 O O . ASP A 1 105 ? -4.444 16.079 -3.710 1.00 0.00 126 ASP A O 3
ATOM 6014 N N . THR A 1 106 ? -3.862 15.882 -1.590 1.00 0.00 127 THR A N 3
ATOM 6015 C CA . THR A 1 106 ? -2.914 14.826 -1.812 1.00 0.00 127 THR A CA 3
ATOM 6016 C C . THR A 1 106 ? -3.289 13.646 -0.926 1.00 0.00 127 THR A C 3
ATOM 6017 O O . THR A 1 106 ? -4.242 13.752 -0.147 1.00 0.00 127 THR A O 3
ATOM 6028 N N . CYS A 1 107 ? -2.571 12.541 -1.034 1.00 0.00 128 CYS A N 3
ATOM 6029 C CA . CYS A 1 107 ? -2.869 11.371 -0.235 1.00 0.00 128 CYS A CA 3
ATOM 6030 C C . CYS A 1 107 ? -1.634 10.951 0.542 1.00 0.00 128 CYS A C 3
ATOM 6031 O O . CYS A 1 107 ? -0.636 11.676 0.564 1.00 0.00 128 CYS A O 3
ATOM 6038 N N . ALA A 1 108 ? -1.671 9.755 1.137 1.00 0.00 129 ALA A N 3
ATOM 6039 C CA . ALA A 1 108 ? -0.537 9.284 1.859 1.00 0.00 129 ALA A CA 3
ATOM 6040 C C . ALA A 1 108 ? 0.035 8.110 1.156 1.00 0.00 129 ALA A C 3
ATOM 6041 O O . ALA A 1 108 ? -0.608 7.092 1.024 1.00 0.00 129 ALA A O 3
ATOM 6048 N N . PHE A 1 109 ? 1.250 8.207 0.755 1.00 0.00 130 PHE A N 3
ATOM 6049 C CA . PHE A 1 109 ? 1.879 7.096 0.158 1.00 0.00 130 PHE A CA 3
ATOM 6050 C C . PHE A 1 109 ? 3.204 6.933 0.774 1.00 0.00 130 PHE A C 3
ATOM 6051 O O . PHE A 1 109 ? 3.916 7.918 1.005 1.00 0.00 130 PHE A O 3
ATOM 6068 N N . LEU A 1 110 ? 3.491 5.750 1.102 1.00 0.00 131 LEU A N 3
ATOM 6069 C CA . LEU A 1 110 ? 4.807 5.375 1.519 1.00 0.00 131 LEU A CA 3
ATOM 6070 C C . LEU A 1 110 ? 5.754 5.246 0.324 1.00 0.00 131 LEU A C 3
ATOM 6071 O O . LEU A 1 110 ? 5.463 4.549 -0.638 1.00 0.00 131 LEU A O 3
ATOM 6087 N N . HIS A 1 111 ? 6.873 5.931 0.400 1.00 0.00 132 HIS A N 3
ATOM 6088 C CA . HIS A 1 111 ? 7.872 5.909 -0.654 1.00 0.00 132 HIS A CA 3
ATOM 6089 C C . HIS A 1 111 ? 8.638 4.626 -0.633 1.00 0.00 132 HIS A C 3
ATOM 6090 O O . HIS A 1 111 ? 9.373 4.376 0.272 1.00 0.00 132 HIS A O 3
ATOM 6105 N N . ILE A 1 112 ? 8.520 3.901 -1.684 1.00 0.00 133 ILE A N 3
ATOM 6106 C CA . ILE A 1 112 ? 9.193 2.651 -1.918 1.00 0.00 133 ILE A CA 3
ATOM 6107 C C . ILE A 1 112 ? 10.703 2.777 -1.850 1.00 0.00 133 ILE A C 3
ATOM 6108 O O . ILE A 1 112 ? 11.401 1.820 -1.524 1.00 0.00 133 ILE A O 3
ATOM 6124 N N . LYS A 1 113 ? 11.187 3.934 -2.163 1.00 0.00 134 LYS A N 3
ATOM 6125 C CA . LYS A 1 113 ? 12.606 4.155 -2.158 1.00 0.00 134 LYS A CA 3
ATOM 6126 C C . LYS A 1 113 ? 13.126 4.513 -0.780 1.00 0.00 134 LYS A C 3
ATOM 6127 O O . LYS A 1 113 ? 14.035 3.869 -0.283 1.00 0.00 134 LYS A O 3
ATOM 6146 N N . THR A 1 114 ? 12.526 5.505 -0.152 1.00 0.00 135 THR A N 3
ATOM 6147 C CA . THR A 1 114 ? 13.086 6.012 1.113 1.00 0.00 135 THR A CA 3
ATOM 6148 C C . THR A 1 114 ? 12.270 5.636 2.338 1.00 0.00 135 THR A C 3
ATOM 6149 O O . THR A 1 114 ? 12.751 5.725 3.463 1.00 0.00 135 THR A O 3
ATOM 6160 N N . GLY A 1 115 ? 11.038 5.249 2.125 1.00 0.00 136 GLY A N 3
ATOM 6161 C CA . GLY A 1 115 ? 10.187 4.901 3.225 1.00 0.00 136 GLY A CA 3
ATOM 6162 C C . GLY A 1 115 ? 9.699 6.114 3.919 1.00 0.00 136 GLY A C 3
ATOM 6163 O O . GLY A 1 115 ? 9.715 6.188 5.136 1.00 0.00 136 GLY A O 3
ATOM 6167 N N . GLU A 1 116 ? 9.298 7.064 3.126 1.00 0.00 137 GLU A N 3
ATOM 6168 C CA . GLU A 1 116 ? 8.807 8.329 3.594 1.00 0.00 137 GLU A CA 3
ATOM 6169 C C . GLU A 1 116 ? 7.363 8.457 3.224 1.00 0.00 137 GLU A C 3
ATOM 6170 O O . GLU A 1 116 ? 6.967 8.048 2.128 1.00 0.00 137 GLU A O 3
ATOM 6182 N N . TRP A 1 117 ? 6.581 8.972 4.116 1.00 0.00 138 TRP A N 3
ATOM 6183 C CA . TRP A 1 117 ? 5.168 9.086 3.892 1.00 0.00 138 TRP A CA 3
ATOM 6184 C C . TRP A 1 117 ? 4.774 10.482 3.508 1.00 0.00 138 TRP A C 3
ATOM 6185 O O . TRP A 1 117 ? 5.400 11.455 3.914 1.00 0.00 138 TRP A O 3
ATOM 6206 N N . LYS A 1 118 ? 3.706 10.558 2.790 1.00 0.00 139 LYS A N 3
ATOM 6207 C CA . LYS A 1 118 ? 3.116 11.787 2.339 1.00 0.00 139 LYS A CA 3
ATOM 6208 C C . LYS A 1 118 ? 1.842 11.947 3.016 1.00 0.00 139 LYS A C 3
ATOM 6209 O O . LYS A 1 118 ? 1.205 10.982 3.345 1.00 0.00 139 LYS A O 3
ATOM 6228 N N . LYS A 1 119 ? 1.515 13.134 3.290 1.00 0.00 140 LYS A N 3
ATOM 6229 C CA . LYS A 1 119 ? 0.312 13.413 4.028 1.00 0.00 140 LYS A CA 3
ATOM 6230 C C . LYS A 1 119 ? -0.841 13.638 3.124 1.00 0.00 140 LYS A C 3
ATOM 6231 O O . LYS A 1 119 ? -0.698 14.315 2.135 1.00 0.00 140 LYS A O 3
ATOM 6250 N N . GLY A 1 120 ? -1.968 13.062 3.458 1.00 0.00 141 GLY A N 3
ATOM 6251 C CA . GLY A 1 120 ? -3.145 13.286 2.704 1.00 0.00 141 GLY A CA 3
ATOM 6252 C C . GLY A 1 120 ? -4.131 12.164 2.817 1.00 0.00 141 GLY A C 3
ATOM 6253 O O . GLY A 1 120 ? -3.985 11.265 3.640 1.00 0.00 141 GLY A O 3
ATOM 6257 N N . ASN A 1 121 ? -5.098 12.222 1.959 1.00 0.00 142 ASN A N 3
ATOM 6258 C CA . ASN A 1 121 ? -6.161 11.261 1.831 1.00 0.00 142 ASN A CA 3
ATOM 6259 C C . ASN A 1 121 ? -6.383 11.025 0.357 1.00 0.00 142 ASN A C 3
ATOM 6260 O O . ASN A 1 121 ? -6.408 11.972 -0.417 1.00 0.00 142 ASN A O 3
ATOM 6271 N N . CYS A 1 122 ? -6.501 9.801 -0.071 1.00 0.00 143 CYS A N 3
ATOM 6272 C CA . CYS A 1 122 ? -6.588 9.575 -1.489 1.00 0.00 143 CYS A CA 3
ATOM 6273 C C . CYS A 1 122 ? -7.955 9.690 -2.035 1.00 0.00 143 CYS A C 3
ATOM 6274 O O . CYS A 1 122 ? -8.585 8.727 -2.412 1.00 0.00 143 CYS A O 3
ATOM 6281 N N . GLU A 1 123 ? -8.398 10.893 -2.046 1.00 0.00 144 GLU A N 3
ATOM 6282 C CA . GLU A 1 123 ? -9.667 11.274 -2.591 1.00 0.00 144 GLU A CA 3
ATOM 6283 C C . GLU A 1 123 ? -9.468 11.680 -4.064 1.00 0.00 144 GLU A C 3
ATOM 6284 O O . GLU A 1 123 ? -10.132 12.577 -4.593 1.00 0.00 144 GLU A O 3
ATOM 6296 N N . VAL A 1 124 ? -8.562 10.985 -4.708 1.00 0.00 145 VAL A N 3
ATOM 6297 C CA . VAL A 1 124 ? -8.226 11.195 -6.100 1.00 0.00 145 VAL A CA 3
ATOM 6298 C C . VAL A 1 124 ? -8.298 9.866 -6.820 1.00 0.00 145 VAL A C 3
ATOM 6299 O O . VAL A 1 124 ? -8.150 8.820 -6.203 1.00 0.00 145 VAL A O 3
ATOM 6312 N N . SER A 1 125 ? -8.481 9.910 -8.105 1.00 0.00 146 SER A N 3
ATOM 6313 C CA . SER A 1 125 ? -8.648 8.711 -8.905 1.00 0.00 146 SER A CA 3
ATOM 6314 C C . SER A 1 125 ? -7.344 8.056 -9.314 1.00 0.00 146 SER A C 3
ATOM 6315 O O . SER A 1 125 ? -7.346 6.966 -9.876 1.00 0.00 146 SER A O 3
ATOM 6323 N N . SER A 1 126 ? -6.247 8.688 -8.997 1.00 0.00 147 SER A N 3
ATOM 6324 C CA . SER A 1 126 ? -4.937 8.265 -9.450 1.00 0.00 147 SER A CA 3
ATOM 6325 C C . SER A 1 126 ? -4.377 7.027 -8.706 1.00 0.00 147 SER A C 3
ATOM 6326 O O . SER A 1 126 ? -3.171 6.769 -8.744 1.00 0.00 147 SER A O 3
ATOM 6334 N N . VAL A 1 127 ? -5.230 6.236 -8.105 1.00 0.00 148 VAL A N 3
ATOM 6335 C CA . VAL A 1 127 ? -4.742 5.070 -7.407 1.00 0.00 148 VAL A CA 3
ATOM 6336 C C . VAL A 1 127 ? -5.023 3.831 -8.203 1.00 0.00 148 VAL A C 3
ATOM 6337 O O . VAL A 1 127 ? -6.171 3.509 -8.520 1.00 0.00 148 VAL A O 3
ATOM 6350 N N . GLU A 1 128 ? -3.973 3.167 -8.522 1.00 0.00 149 GLU A N 3
ATOM 6351 C CA . GLU A 1 128 ? -4.005 1.992 -9.353 1.00 0.00 149 GLU A CA 3
ATOM 6352 C C . GLU A 1 128 ? -3.440 0.804 -8.645 1.00 0.00 149 GLU A C 3
ATOM 6353 O O . GLU A 1 128 ? -3.176 -0.208 -9.267 1.00 0.00 149 GLU A O 3
ATOM 6365 N N . GLY A 1 129 ? -3.220 0.941 -7.373 1.00 0.00 150 GLY A N 3
ATOM 6366 C CA . GLY A 1 129 ? -2.696 -0.130 -6.605 1.00 0.00 150 GLY A CA 3
ATOM 6367 C C . GLY A 1 129 ? -2.615 0.232 -5.162 1.00 0.00 150 GLY A C 3
ATOM 6368 O O . GLY A 1 129 ? -2.191 1.334 -4.818 1.00 0.00 150 GLY A O 3
ATOM 6372 N N . THR A 1 130 ? -3.028 -0.656 -4.332 1.00 0.00 151 THR A N 3
ATOM 6373 C CA . THR A 1 130 ? -2.941 -0.467 -2.927 1.00 0.00 151 THR A CA 3
ATOM 6374 C C . THR A 1 130 ? -2.419 -1.713 -2.309 1.00 0.00 151 THR A C 3
ATOM 6375 O O . THR A 1 130 ? -2.558 -2.818 -2.882 1.00 0.00 151 THR A O 3
ATOM 6386 N N . LEU A 1 131 ? -1.761 -1.559 -1.203 1.00 0.00 152 LEU A N 3
ATOM 6387 C CA . LEU A 1 131 ? -1.317 -2.667 -0.496 1.00 0.00 152 LEU A CA 3
ATOM 6388 C C . LEU A 1 131 ? -2.344 -2.976 0.530 1.00 0.00 152 LEU A C 3
ATOM 6389 O O . LEU A 1 131 ? -2.859 -2.080 1.215 1.00 0.00 152 LEU A O 3
ATOM 6405 N N . CYS A 1 132 ? -2.656 -4.182 0.628 1.00 0.00 153 CYS A N 3
ATOM 6406 C CA . CYS A 1 132 ? -3.618 -4.604 1.540 1.00 0.00 153 CYS A CA 3
ATOM 6407 C C . CYS A 1 132 ? -2.963 -5.362 2.620 1.00 0.00 153 CYS A C 3
ATOM 6408 O O . CYS A 1 132 ? -2.001 -6.103 2.388 1.00 0.00 153 CYS A O 3
ATOM 6415 N N . LYS A 1 133 ? -3.460 -5.172 3.767 1.00 0.00 154 LYS A N 3
ATOM 6416 C CA . LYS A 1 133 ? -2.991 -5.793 4.929 1.00 0.00 154 LYS A CA 3
ATOM 6417 C C . LYS A 1 133 ? -4.176 -6.347 5.662 1.00 0.00 154 LYS A C 3
ATOM 6418 O O . LYS A 1 133 ? -5.230 -5.729 5.721 1.00 0.00 154 LYS A O 3
ATOM 6437 N N . THR A 1 134 ? -4.037 -7.511 6.132 1.00 0.00 155 THR A N 3
ATOM 6438 C CA . THR A 1 134 ? -5.075 -8.142 6.837 1.00 0.00 155 THR A CA 3
ATOM 6439 C C . THR A 1 134 ? -4.482 -8.783 8.057 1.00 0.00 155 THR A C 3
ATOM 6440 O O . THR A 1 134 ? -3.406 -9.389 7.983 1.00 0.00 155 THR A O 3
ATOM 6451 N N . ALA A 1 135 ? -5.084 -8.556 9.175 1.00 0.00 156 ALA A N 3
ATOM 6452 C CA . ALA A 1 135 ? -4.701 -9.254 10.347 1.00 0.00 156 ALA A CA 3
ATOM 6453 C C . ALA A 1 135 ? -5.173 -10.634 10.188 1.00 0.00 156 ALA A C 3
ATOM 6454 O O . ALA A 1 135 ? -6.298 -10.853 9.716 1.00 0.00 156 ALA A O 3
ATOM 6461 N N . ILE A 1 136 ? -4.367 -11.556 10.526 1.00 0.00 157 ILE A N 3
ATOM 6462 C CA . ILE A 1 136 ? -4.760 -12.878 10.410 1.00 0.00 157 ILE A CA 3
ATOM 6463 C C . ILE A 1 136 ? -5.175 -13.461 11.740 1.00 0.00 157 ILE A C 3
ATOM 6464 O O . ILE A 1 136 ? -4.370 -13.626 12.658 1.00 0.00 157 ILE A O 3
ATOM 6480 N N . PRO A 1 137 ? -6.450 -13.792 11.840 1.00 0.00 158 PRO A N 3
ATOM 6481 C CA . PRO A 1 137 ? -7.078 -14.369 13.045 1.00 0.00 158 PRO A CA 3
ATOM 6482 C C . PRO A 1 137 ? -6.521 -15.736 13.412 1.00 0.00 158 PRO A C 3
ATOM 6483 O O . PRO A 1 137 ? -6.856 -16.324 14.436 1.00 0.00 158 PRO A O 3
ATOM 6494 N N . TYR A 1 138 ? -5.669 -16.196 12.580 1.00 0.00 159 TYR A N 3
ATOM 6495 C CA . TYR A 1 138 ? -4.970 -17.443 12.757 1.00 0.00 159 TYR A CA 3
ATOM 6496 C C . TYR A 1 138 ? -3.901 -17.274 13.821 1.00 0.00 159 TYR A C 3
ATOM 6497 O O . TYR A 1 138 ? -3.600 -18.187 14.582 1.00 0.00 159 TYR A O 3
ATOM 6515 N N . LYS A 1 139 ? -3.384 -16.059 13.909 1.00 0.00 160 LYS A N 3
ATOM 6516 C CA . LYS A 1 139 ? -2.374 -15.699 14.892 1.00 0.00 160 LYS A CA 3
ATOM 6517 C C . LYS A 1 139 ? -3.047 -15.015 16.080 1.00 0.00 160 LYS A C 3
ATOM 6518 O O . LYS A 1 139 ? -2.399 -14.377 16.908 1.00 0.00 160 LYS A O 3
ATOM 6537 N N . ARG A 1 140 ? -4.344 -15.146 16.142 1.00 0.00 161 ARG A N 3
ATOM 6538 C CA . ARG A 1 140 ? -5.118 -14.617 17.220 1.00 0.00 161 ARG A CA 3
ATOM 6539 C C . ARG A 1 140 ? -5.495 -15.766 18.114 1.00 0.00 161 ARG A C 3
ATOM 6540 O O . ARG A 1 140 ? -4.985 -15.850 19.248 1.00 0.00 161 ARG A O 3
ATOM 6562 N N . MET A 1 1 ? -4.123 -20.834 3.563 1.00 0.00 22 MET A N 4
ATOM 6563 C CA . MET A 1 1 ? -4.316 -21.319 4.935 1.00 0.00 22 MET A CA 4
ATOM 6564 C C . MET A 1 1 ? -4.545 -20.145 5.890 1.00 0.00 22 MET A C 4
ATOM 6565 O O . MET A 1 1 ? -5.661 -19.911 6.322 1.00 0.00 22 MET A O 4
ATOM 6581 N N . ASP A 1 2 ? -3.492 -19.400 6.201 1.00 0.00 23 ASP A N 4
ATOM 6582 C CA . ASP A 1 2 ? -3.610 -18.215 7.065 1.00 0.00 23 ASP A CA 4
ATOM 6583 C C . ASP A 1 2 ? -3.961 -17.076 6.171 1.00 0.00 23 ASP A C 4
ATOM 6584 O O . ASP A 1 2 ? -4.863 -16.269 6.434 1.00 0.00 23 ASP A O 4
ATOM 6593 N N . CYS A 1 3 ? -3.232 -17.028 5.121 1.00 0.00 24 CYS A N 4
ATOM 6594 C CA . CYS A 1 3 ? -3.428 -16.123 4.060 1.00 0.00 24 CYS A CA 4
ATOM 6595 C C . CYS A 1 3 ? -4.186 -16.845 2.938 1.00 0.00 24 CYS A C 4
ATOM 6596 O O . CYS A 1 3 ? -4.061 -18.069 2.802 1.00 0.00 24 CYS A O 4
ATOM 6603 N N . PRO A 1 4 ? -5.022 -16.123 2.168 1.00 0.00 25 PRO A N 4
ATOM 6604 C CA . PRO A 1 4 ? -5.784 -16.692 1.030 1.00 0.00 25 PRO A CA 4
ATOM 6605 C C . PRO A 1 4 ? -4.919 -17.382 -0.042 1.00 0.00 25 PRO A C 4
ATOM 6606 O O . PRO A 1 4 ? -5.353 -18.355 -0.657 1.00 0.00 25 PRO A O 4
ATOM 6617 N N . SER A 1 5 ? -3.722 -16.888 -0.266 1.00 0.00 26 SER A N 4
ATOM 6618 C CA . SER A 1 5 ? -2.864 -17.426 -1.292 1.00 0.00 26 SER A CA 4
ATOM 6619 C C . SER A 1 5 ? -1.407 -17.126 -0.955 1.00 0.00 26 SER A C 4
ATOM 6620 O O . SER A 1 5 ? -1.131 -16.393 -0.002 1.00 0.00 26 SER A O 4
ATOM 6628 N N . SER A 1 6 ? -0.499 -17.658 -1.751 1.00 0.00 27 SER A N 4
ATOM 6629 C CA . SER A 1 6 ? 0.921 -17.470 -1.594 1.00 0.00 27 SER A CA 4
ATOM 6630 C C . SER A 1 6 ? 1.352 -16.091 -2.112 1.00 0.00 27 SER A C 4
ATOM 6631 O O . SER A 1 6 ? 2.478 -15.649 -1.895 1.00 0.00 27 SER A O 4
ATOM 6639 N N . THR A 1 7 ? 0.431 -15.420 -2.800 1.00 0.00 28 THR A N 4
ATOM 6640 C CA . THR A 1 7 ? 0.637 -14.057 -3.267 1.00 0.00 28 THR A CA 4
ATOM 6641 C C . THR A 1 7 ? 0.541 -13.097 -2.065 1.00 0.00 28 THR A C 4
ATOM 6642 O O . THR A 1 7 ? 0.931 -11.923 -2.130 1.00 0.00 28 THR A O 4
ATOM 6653 N N . TRP A 1 8 ? 0.034 -13.631 -0.980 1.00 0.00 29 TRP A N 4
ATOM 6654 C CA . TRP A 1 8 ? -0.116 -12.930 0.235 1.00 0.00 29 TRP A CA 4
ATOM 6655 C C . TRP A 1 8 ? 1.124 -13.133 1.071 1.00 0.00 29 TRP A C 4
ATOM 6656 O O . TRP A 1 8 ? 1.626 -14.258 1.222 1.00 0.00 29 TRP A O 4
ATOM 6677 N N . ILE A 1 9 ? 1.619 -12.066 1.569 1.00 0.00 30 ILE A N 4
ATOM 6678 C CA . ILE A 1 9 ? 2.837 -12.026 2.316 1.00 0.00 30 ILE A CA 4
ATOM 6679 C C . ILE A 1 9 ? 2.533 -11.748 3.778 1.00 0.00 30 ILE A C 4
ATOM 6680 O O . ILE A 1 9 ? 1.947 -10.739 4.109 1.00 0.00 30 ILE A O 4
ATOM 6696 N N . GLN A 1 10 ? 2.912 -12.649 4.633 1.00 0.00 31 GLN A N 4
ATOM 6697 C CA . GLN A 1 10 ? 2.564 -12.558 6.036 1.00 0.00 31 GLN A CA 4
ATOM 6698 C C . GLN A 1 10 ? 3.684 -11.902 6.834 1.00 0.00 31 GLN A C 4
ATOM 6699 O O . GLN A 1 10 ? 4.794 -12.447 6.924 1.00 0.00 31 GLN A O 4
ATOM 6713 N N . PHE A 1 11 ? 3.419 -10.745 7.402 1.00 0.00 32 PHE A N 4
ATOM 6714 C CA . PHE A 1 11 ? 4.382 -10.073 8.170 1.00 0.00 32 PHE A CA 4
ATOM 6715 C C . PHE A 1 11 ? 3.880 -9.936 9.583 1.00 0.00 32 PHE A C 4
ATOM 6716 O O . PHE A 1 11 ? 2.786 -9.394 9.804 1.00 0.00 32 PHE A O 4
ATOM 6733 N N . GLN A 1 12 ? 4.670 -10.439 10.524 1.00 0.00 33 GLN A N 4
ATOM 6734 C CA . GLN A 1 12 ? 4.373 -10.455 11.956 1.00 0.00 33 GLN A CA 4
ATOM 6735 C C . GLN A 1 12 ? 3.122 -11.286 12.286 1.00 0.00 33 GLN A C 4
ATOM 6736 O O . GLN A 1 12 ? 3.225 -12.423 12.746 1.00 0.00 33 GLN A O 4
ATOM 6750 N N . ASP A 1 13 ? 1.971 -10.726 12.030 1.00 0.00 34 ASP A N 4
ATOM 6751 C CA . ASP A 1 13 ? 0.699 -11.375 12.297 1.00 0.00 34 ASP A CA 4
ATOM 6752 C C . ASP A 1 13 ? -0.364 -10.811 11.363 1.00 0.00 34 ASP A C 4
ATOM 6753 O O . ASP A 1 13 ? -1.567 -10.870 11.637 1.00 0.00 34 ASP A O 4
ATOM 6762 N N . SER A 1 14 ? 0.080 -10.331 10.230 1.00 0.00 35 SER A N 4
ATOM 6763 C CA . SER A 1 14 ? -0.803 -9.780 9.236 1.00 0.00 35 SER A CA 4
ATOM 6764 C C . SER A 1 14 ? -0.432 -10.332 7.892 1.00 0.00 35 SER A C 4
ATOM 6765 O O . SER A 1 14 ? 0.636 -10.898 7.738 1.00 0.00 35 SER A O 4
ATOM 6773 N N . CYS A 1 15 ? -1.280 -10.148 6.926 1.00 0.00 36 CYS A N 4
ATOM 6774 C CA . CYS A 1 15 ? -0.987 -10.591 5.603 1.00 0.00 36 CYS A CA 4
ATOM 6775 C C . CYS A 1 15 ? -1.216 -9.471 4.640 1.00 0.00 36 CYS A C 4
ATOM 6776 O O . CYS A 1 15 ? -2.142 -8.669 4.786 1.00 0.00 36 CYS A O 4
ATOM 6783 N N . TYR A 1 16 ? -0.316 -9.403 3.727 1.00 0.00 37 TYR A N 4
ATOM 6784 C CA . TYR A 1 16 ? -0.162 -8.345 2.798 1.00 0.00 37 TYR A CA 4
ATOM 6785 C C . TYR A 1 16 ? -0.272 -8.789 1.366 1.00 0.00 37 TYR A C 4
ATOM 6786 O O . TYR A 1 16 ? 0.185 -9.858 1.013 1.00 0.00 37 TYR A O 4
ATOM 6804 N N . ILE A 1 17 ? -0.906 -7.973 0.563 1.00 0.00 38 ILE A N 4
ATOM 6805 C CA . ILE A 1 17 ? -1.006 -8.206 -0.859 1.00 0.00 38 ILE A CA 4
ATOM 6806 C C . ILE A 1 17 ? -1.106 -6.876 -1.600 1.00 0.00 38 ILE A C 4
ATOM 6807 O O . ILE A 1 17 ? -1.763 -5.954 -1.120 1.00 0.00 38 ILE A O 4
ATOM 6823 N N . PHE A 1 18 ? -0.397 -6.739 -2.704 1.00 0.00 39 PHE A N 4
ATOM 6824 C CA . PHE A 1 18 ? -0.522 -5.550 -3.509 1.00 0.00 39 PHE A CA 4
ATOM 6825 C C . PHE A 1 18 ? -1.289 -5.911 -4.672 1.00 0.00 39 PHE A C 4
ATOM 6826 O O . PHE A 1 18 ? -0.954 -6.874 -5.373 1.00 0.00 39 PHE A O 4
ATOM 6843 N N . LEU A 1 19 ? -2.295 -5.228 -4.892 1.00 0.00 40 LEU A N 4
ATOM 6844 C CA . LEU A 1 19 ? -3.002 -5.430 -6.021 1.00 0.00 40 LEU A CA 4
ATOM 6845 C C . LEU A 1 19 ? -3.094 -4.179 -6.778 1.00 0.00 40 LEU A C 4
ATOM 6846 O O . LEU A 1 19 ? -3.788 -3.242 -6.385 1.00 0.00 40 LEU A O 4
ATOM 6862 N N . GLN A 1 20 ? -2.271 -4.073 -7.764 1.00 0.00 41 GLN A N 4
ATOM 6863 C CA . GLN A 1 20 ? -2.434 -2.981 -8.650 1.00 0.00 41 GLN A CA 4
ATOM 6864 C C . GLN A 1 20 ? -3.712 -3.166 -9.472 1.00 0.00 41 GLN A C 4
ATOM 6865 O O . GLN A 1 20 ? -3.751 -3.901 -10.460 1.00 0.00 41 GLN A O 4
ATOM 6879 N N . GLU A 1 21 ? -4.763 -2.555 -8.966 1.00 0.00 42 GLU A N 4
ATOM 6880 C CA . GLU A 1 21 ? -6.077 -2.501 -9.573 1.00 0.00 42 GLU A CA 4
ATOM 6881 C C . GLU A 1 21 ? -6.392 -1.053 -9.934 1.00 0.00 42 GLU A C 4
ATOM 6882 O O . GLU A 1 21 ? -6.426 -0.185 -9.055 1.00 0.00 42 GLU A O 4
ATOM 6894 N N . ALA A 1 22 ? -6.620 -0.785 -11.184 1.00 0.00 43 ALA A N 4
ATOM 6895 C CA . ALA A 1 22 ? -6.936 0.563 -11.602 1.00 0.00 43 ALA A CA 4
ATOM 6896 C C . ALA A 1 22 ? -8.437 0.750 -11.550 1.00 0.00 43 ALA A C 4
ATOM 6897 O O . ALA A 1 22 ? -9.183 0.118 -12.317 1.00 0.00 43 ALA A O 4
ATOM 6904 N N . ILE A 1 23 ? -8.881 1.628 -10.693 1.00 0.00 44 ILE A N 4
ATOM 6905 C CA . ILE A 1 23 ? -10.302 1.870 -10.490 1.00 0.00 44 ILE A CA 4
ATOM 6906 C C . ILE A 1 23 ? -10.530 3.336 -10.231 1.00 0.00 44 ILE A C 4
ATOM 6907 O O . ILE A 1 23 ? -9.602 4.049 -9.830 1.00 0.00 44 ILE A O 4
ATOM 6923 N N . LYS A 1 24 ? -11.726 3.793 -10.506 1.00 0.00 45 LYS A N 4
ATOM 6924 C CA . LYS A 1 24 ? -12.102 5.132 -10.252 1.00 0.00 45 LYS A CA 4
ATOM 6925 C C . LYS A 1 24 ? -12.194 5.338 -8.750 1.00 0.00 45 LYS A C 4
ATOM 6926 O O . LYS A 1 24 ? -13.095 4.799 -8.083 1.00 0.00 45 LYS A O 4
ATOM 6945 N N . VAL A 1 25 ? -11.261 6.063 -8.229 1.00 0.00 46 VAL A N 4
ATOM 6946 C CA . VAL A 1 25 ? -11.203 6.330 -6.831 1.00 0.00 46 VAL A CA 4
ATOM 6947 C C . VAL A 1 25 ? -11.761 7.695 -6.554 1.00 0.00 46 VAL A C 4
ATOM 6948 O O . VAL A 1 25 ? -11.253 8.707 -7.021 1.00 0.00 46 VAL A O 4
ATOM 6961 N N . GLU A 1 26 ? -12.829 7.693 -5.863 1.00 0.00 47 GLU A N 4
ATOM 6962 C CA . GLU A 1 26 ? -13.511 8.886 -5.468 1.00 0.00 47 GLU A CA 4
ATOM 6963 C C . GLU A 1 26 ? -13.050 9.301 -4.088 1.00 0.00 47 GLU A C 4
ATOM 6964 O O . GLU A 1 26 ? -12.893 10.484 -3.784 1.00 0.00 47 GLU A O 4
ATOM 6976 N N . SER A 1 27 ? -12.812 8.317 -3.287 1.00 0.00 48 SER A N 4
ATOM 6977 C CA . SER A 1 27 ? -12.399 8.476 -1.953 1.00 0.00 48 SER A CA 4
ATOM 6978 C C . SER A 1 27 ? -11.437 7.410 -1.657 1.00 0.00 48 SER A C 4
ATOM 6979 O O . SER A 1 27 ? -11.395 6.433 -2.378 1.00 0.00 48 SER A O 4
ATOM 6987 N N . ILE A 1 28 ? -10.687 7.535 -0.592 1.00 0.00 49 ILE A N 4
ATOM 6988 C CA . ILE A 1 28 ? -9.757 6.520 -0.248 1.00 0.00 49 ILE A CA 4
ATOM 6989 C C . ILE A 1 28 ? -10.514 5.233 0.093 1.00 0.00 49 ILE A C 4
ATOM 6990 O O . ILE A 1 28 ? -10.025 4.150 -0.044 1.00 0.00 49 ILE A O 4
ATOM 7006 N N . GLU A 1 29 ? -11.729 5.418 0.462 1.00 0.00 50 GLU A N 4
ATOM 7007 C CA . GLU A 1 29 ? -12.696 4.348 0.676 1.00 0.00 50 GLU A CA 4
ATOM 7008 C C . GLU A 1 29 ? -12.838 3.492 -0.599 1.00 0.00 50 GLU A C 4
ATOM 7009 O O . GLU A 1 29 ? -13.004 2.300 -0.527 1.00 0.00 50 GLU A O 4
ATOM 7021 N N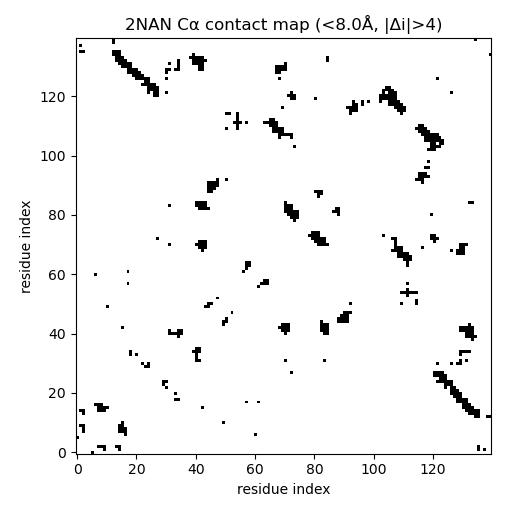 . ASP A 1 30 ? -12.706 4.113 -1.743 1.00 0.00 51 ASP A N 4
ATOM 7022 C CA . ASP A 1 30 ? -12.818 3.452 -3.010 1.00 0.00 51 ASP A CA 4
ATOM 7023 C C . ASP A 1 30 ? -11.628 2.592 -3.271 1.00 0.00 51 ASP A C 4
ATOM 7024 O O . ASP A 1 30 ? -11.740 1.519 -3.816 1.00 0.00 51 ASP A O 4
ATOM 7033 N N . VAL A 1 31 ? -10.500 3.035 -2.820 1.00 0.00 52 VAL A N 4
ATOM 7034 C CA . VAL A 1 31 ? -9.276 2.366 -3.099 1.00 0.00 52 VAL A CA 4
ATOM 7035 C C . VAL A 1 31 ? -9.036 1.322 -2.059 1.00 0.00 52 VAL A C 4
ATOM 7036 O O . VAL A 1 31 ? -8.525 0.255 -2.328 1.00 0.00 52 VAL A O 4
ATOM 7049 N N . ARG A 1 32 ? -9.493 1.609 -0.886 1.00 0.00 53 ARG A N 4
ATOM 7050 C CA . ARG A 1 32 ? -9.396 0.722 0.195 1.00 0.00 53 ARG A CA 4
ATOM 7051 C C . ARG A 1 32 ? -10.320 -0.493 -0.064 1.00 0.00 53 ARG A C 4
ATOM 7052 O O . ARG A 1 32 ? -10.095 -1.592 0.450 1.00 0.00 53 ARG A O 4
ATOM 7073 N N . ASN A 1 33 ? -11.328 -0.262 -0.925 1.00 0.00 54 ASN A N 4
ATOM 7074 C CA . ASN A 1 33 ? -12.313 -1.283 -1.342 1.00 0.00 54 ASN A CA 4
ATOM 7075 C C . ASN A 1 33 ? -11.622 -2.425 -1.993 1.00 0.00 54 ASN A C 4
ATOM 7076 O O . ASN A 1 33 ? -12.045 -3.569 -1.889 1.00 0.00 54 ASN A O 4
ATOM 7087 N N . GLN A 1 34 ? -10.535 -2.105 -2.641 1.00 0.00 55 GLN A N 4
ATOM 7088 C CA . GLN A 1 34 ? -9.730 -3.083 -3.356 1.00 0.00 55 GLN A CA 4
ATOM 7089 C C . GLN A 1 34 ? -9.209 -4.128 -2.390 1.00 0.00 55 GLN A C 4
ATOM 7090 O O . GLN A 1 34 ? -9.157 -5.304 -2.699 1.00 0.00 55 GLN A O 4
ATOM 7104 N N . CYS A 1 35 ? -8.883 -3.698 -1.203 1.00 0.00 56 CYS A N 4
ATOM 7105 C CA . CYS A 1 35 ? -8.377 -4.572 -0.221 1.00 0.00 56 CYS A CA 4
ATOM 7106 C C . CYS A 1 35 ? -9.468 -5.276 0.521 1.00 0.00 56 CYS A C 4
ATOM 7107 O O . CYS A 1 35 ? -9.366 -6.481 0.789 1.00 0.00 56 CYS A O 4
ATOM 7114 N N . THR A 1 36 ? -10.532 -4.561 0.821 1.00 0.00 57 THR A N 4
ATOM 7115 C CA . THR A 1 36 ? -11.642 -5.122 1.574 1.00 0.00 57 THR A CA 4
ATOM 7116 C C . THR A 1 36 ? -12.352 -6.192 0.777 1.00 0.00 57 THR A C 4
ATOM 7117 O O . THR A 1 36 ? -12.973 -7.105 1.327 1.00 0.00 57 THR A O 4
ATOM 7128 N N . ASP A 1 37 ? -12.139 -6.120 -0.519 1.00 0.00 58 ASP A N 4
ATOM 7129 C CA . ASP A 1 37 ? -12.634 -7.100 -1.491 1.00 0.00 58 ASP A CA 4
ATOM 7130 C C . ASP A 1 37 ? -11.992 -8.461 -1.228 1.00 0.00 58 ASP A C 4
ATOM 7131 O O . ASP A 1 37 ? -12.552 -9.507 -1.545 1.00 0.00 58 ASP A O 4
ATOM 7140 N N . HIS A 1 38 ? -10.831 -8.434 -0.591 1.00 0.00 59 HIS A N 4
ATOM 7141 C CA . HIS A 1 38 ? -10.075 -9.634 -0.326 1.00 0.00 59 HIS A CA 4
ATOM 7142 C C . HIS A 1 38 ? -10.138 -9.991 1.132 1.00 0.00 59 HIS A C 4
ATOM 7143 O O . HIS A 1 38 ? -9.412 -10.869 1.587 1.00 0.00 59 HIS A O 4
ATOM 7158 N N . GLY A 1 39 ? -10.996 -9.321 1.871 1.00 0.00 60 GLY A N 4
ATOM 7159 C CA . GLY A 1 39 ? -11.063 -9.575 3.289 1.00 0.00 60 GLY A CA 4
ATOM 7160 C C . GLY A 1 39 ? -9.886 -8.958 4.003 1.00 0.00 60 GLY A C 4
ATOM 7161 O O . GLY A 1 39 ? -9.432 -9.426 5.056 1.00 0.00 60 GLY A O 4
ATOM 7165 N N . ALA A 1 40 ? -9.374 -7.940 3.397 1.00 0.00 61 ALA A N 4
ATOM 7166 C CA . ALA A 1 40 ? -8.252 -7.192 3.904 1.00 0.00 61 ALA A CA 4
ATOM 7167 C C . ALA A 1 40 ? -8.661 -5.746 3.978 1.00 0.00 61 ALA A C 4
ATOM 7168 O O . ALA A 1 40 ? -9.806 -5.440 3.739 1.00 0.00 61 ALA A O 4
ATOM 7175 N N . ASP A 1 41 ? -7.793 -4.896 4.382 1.00 0.00 62 ASP A N 4
ATOM 7176 C CA . ASP A 1 41 ? -8.047 -3.467 4.349 1.00 0.00 62 ASP A CA 4
ATOM 7177 C C . ASP A 1 41 ? -6.735 -2.847 3.968 1.00 0.00 62 ASP A C 4
ATOM 7178 O O . ASP A 1 41 ? -5.762 -3.582 3.835 1.00 0.00 62 ASP A O 4
ATOM 7187 N N . MET A 1 42 ? -6.684 -1.584 3.681 1.00 0.00 63 MET A N 4
ATOM 7188 C CA . MET A 1 42 ? -5.406 -0.994 3.266 1.00 0.00 63 MET A CA 4
ATOM 7189 C C . MET A 1 42 ? -4.319 -1.094 4.347 1.00 0.00 63 MET A C 4
ATOM 7190 O O . MET A 1 42 ? -4.600 -1.129 5.550 1.00 0.00 63 MET A O 4
ATOM 7204 N N . ILE A 1 43 ? -3.104 -1.188 3.860 1.00 0.00 64 ILE A N 4
ATOM 7205 C CA . ILE A 1 43 ? -1.847 -1.302 4.612 1.00 0.00 64 ILE A CA 4
ATOM 7206 C C . ILE A 1 43 ? -1.734 -0.403 5.885 1.00 0.00 64 ILE A C 4
ATOM 7207 O O . ILE A 1 43 ? -2.248 0.690 5.949 1.00 0.00 64 ILE A O 4
ATOM 7223 N N . SER A 1 44 ? -0.982 -0.877 6.849 1.00 0.00 65 SER A N 4
ATOM 7224 C CA . SER A 1 44 ? -0.774 -0.198 8.069 1.00 0.00 65 SER A CA 4
ATOM 7225 C C . SER A 1 44 ? 0.593 -0.557 8.589 1.00 0.00 65 SER A C 4
ATOM 7226 O O . SER A 1 44 ? 0.985 -1.708 8.562 1.00 0.00 65 SER A O 4
ATOM 7234 N N . ILE A 1 45 ? 1.306 0.432 9.023 1.00 0.00 66 ILE A N 4
ATOM 7235 C CA . ILE A 1 45 ? 2.626 0.275 9.528 1.00 0.00 66 ILE A CA 4
ATOM 7236 C C . ILE A 1 45 ? 2.633 0.568 10.988 1.00 0.00 66 ILE A C 4
ATOM 7237 O O . ILE A 1 45 ? 2.235 1.649 11.425 1.00 0.00 66 ILE A O 4
ATOM 7253 N N . HIS A 1 46 ? 3.031 -0.387 11.751 1.00 0.00 67 HIS A N 4
ATOM 7254 C CA . HIS A 1 46 ? 3.142 -0.177 13.153 1.00 0.00 67 HIS A CA 4
ATOM 7255 C C . HIS A 1 46 ? 4.594 -0.177 13.580 1.00 0.00 67 HIS A C 4
ATOM 7256 O O . HIS A 1 46 ? 4.887 -0.001 14.762 1.00 0.00 67 HIS A O 4
ATOM 7271 N N . ASN A 1 47 ? 5.533 -0.316 12.601 1.00 0.00 68 ASN A N 4
ATOM 7272 C CA . ASN A 1 47 ? 6.983 -0.356 12.925 1.00 0.00 68 ASN A CA 4
ATOM 7273 C C . ASN A 1 47 ? 7.779 -0.077 11.679 1.00 0.00 68 ASN A C 4
ATOM 7274 O O . ASN A 1 47 ? 7.256 -0.198 10.590 1.00 0.00 68 ASN A O 4
ATOM 7285 N N . GLU A 1 48 ? 9.069 0.240 11.831 1.00 0.00 69 GLU A N 4
ATOM 7286 C CA . GLU A 1 48 ? 9.938 0.423 10.697 1.00 0.00 69 GLU A CA 4
ATOM 7287 C C . GLU A 1 48 ? 10.142 -0.896 10.039 1.00 0.00 69 GLU A C 4
ATOM 7288 O O . GLU A 1 48 ? 10.391 -0.958 8.855 1.00 0.00 69 GLU A O 4
ATOM 7300 N N . GLU A 1 49 ? 10.004 -1.965 10.831 1.00 0.00 70 GLU A N 4
ATOM 7301 C CA . GLU A 1 49 ? 10.084 -3.276 10.359 1.00 0.00 70 GLU A CA 4
ATOM 7302 C C . GLU A 1 49 ? 9.028 -3.470 9.290 1.00 0.00 70 GLU A C 4
ATOM 7303 O O . GLU A 1 49 ? 9.300 -4.016 8.242 1.00 0.00 70 GLU A O 4
ATOM 7315 N N . GLU A 1 50 ? 7.846 -2.925 9.559 1.00 0.00 71 GLU A N 4
ATOM 7316 C CA . GLU A 1 50 ? 6.716 -2.994 8.651 1.00 0.00 71 GLU A CA 4
ATOM 7317 C C . GLU A 1 50 ? 6.967 -2.058 7.498 1.00 0.00 71 GLU A C 4
ATOM 7318 O O . GLU A 1 50 ? 6.830 -2.420 6.373 1.00 0.00 71 GLU A O 4
ATOM 7330 N N . ASN A 1 51 ? 7.401 -0.853 7.808 1.00 0.00 72 ASN A N 4
ATOM 7331 C CA . ASN A 1 51 ? 7.615 0.167 6.810 1.00 0.00 72 ASN A CA 4
ATOM 7332 C C . ASN A 1 51 ? 8.603 -0.302 5.772 1.00 0.00 72 ASN A C 4
ATOM 7333 O O . ASN A 1 51 ? 8.323 -0.308 4.577 1.00 0.00 72 ASN A O 4
ATOM 7344 N N . ALA A 1 52 ? 9.725 -0.748 6.251 1.00 0.00 73 ALA A N 4
ATOM 7345 C CA . ALA A 1 52 ? 10.786 -1.210 5.423 1.00 0.00 73 ALA A CA 4
ATOM 7346 C C . ALA A 1 52 ? 10.440 -2.575 4.795 1.00 0.00 73 ALA A C 4
ATOM 7347 O O . ALA A 1 52 ? 10.996 -2.952 3.751 1.00 0.00 73 ALA A O 4
ATOM 7354 N N . PHE A 1 53 ? 9.522 -3.303 5.438 1.00 0.00 74 PHE A N 4
ATOM 7355 C CA . PHE A 1 53 ? 8.965 -4.534 4.893 1.00 0.00 74 PHE A CA 4
ATOM 7356 C C . PHE A 1 53 ? 8.302 -4.236 3.592 1.00 0.00 74 PHE A C 4
ATOM 7357 O O . PHE A 1 53 ? 8.733 -4.692 2.555 1.00 0.00 74 PHE A O 4
ATOM 7374 N N . ILE A 1 54 ? 7.335 -3.335 3.675 1.00 0.00 75 ILE A N 4
ATOM 7375 C CA . ILE A 1 54 ? 6.387 -3.000 2.616 1.00 0.00 75 ILE A CA 4
ATOM 7376 C C . ILE A 1 54 ? 7.158 -2.531 1.474 1.00 0.00 75 ILE A C 4
ATOM 7377 O O . ILE A 1 54 ? 6.953 -2.926 0.337 1.00 0.00 75 ILE A O 4
ATOM 7393 N N . LEU A 1 55 ? 8.109 -1.787 1.837 1.00 0.00 76 LEU A N 4
ATOM 7394 C CA . LEU A 1 55 ? 8.992 -1.143 1.001 1.00 0.00 76 LEU A CA 4
ATOM 7395 C C . LEU A 1 55 ? 9.688 -2.100 0.044 1.00 0.00 76 LEU A C 4
ATOM 7396 O O . LEU A 1 55 ? 9.688 -1.895 -1.138 1.00 0.00 76 LEU A O 4
ATOM 7412 N N . ASP A 1 56 ? 10.238 -3.141 0.547 1.00 0.00 77 ASP A N 4
ATOM 7413 C CA . ASP A 1 56 ? 10.938 -4.121 -0.322 1.00 0.00 77 ASP A CA 4
ATOM 7414 C C . ASP A 1 56 ? 9.979 -5.096 -0.866 1.00 0.00 77 ASP A C 4
ATOM 7415 O O . ASP A 1 56 ? 10.104 -5.530 -1.999 1.00 0.00 77 ASP A O 4
ATOM 7424 N N . THR A 1 57 ? 8.967 -5.330 -0.107 1.00 0.00 78 THR A N 4
ATOM 7425 C CA . THR A 1 57 ? 8.069 -6.419 -0.322 1.00 0.00 78 THR A CA 4
ATOM 7426 C C . THR A 1 57 ? 7.217 -6.165 -1.492 1.00 0.00 78 THR A C 4
ATOM 7427 O O . THR A 1 57 ? 6.848 -7.084 -2.248 1.00 0.00 78 THR A O 4
ATOM 7438 N N . LEU A 1 58 ? 6.973 -4.927 -1.668 1.00 0.00 79 LEU A N 4
ATOM 7439 C CA . LEU A 1 58 ? 6.239 -4.452 -2.715 1.00 0.00 79 LEU A CA 4
ATOM 7440 C C . LEU A 1 58 ? 6.879 -4.879 -4.027 1.00 0.00 79 LEU A C 4
ATOM 7441 O O . LEU A 1 58 ? 6.291 -5.577 -4.821 1.00 0.00 79 LEU A O 4
ATOM 7457 N N . LYS A 1 59 ? 8.095 -4.459 -4.193 1.00 0.00 80 LYS A N 4
ATOM 7458 C CA . LYS A 1 59 ? 8.881 -4.758 -5.370 1.00 0.00 80 LYS A CA 4
ATOM 7459 C C . LYS A 1 59 ? 9.347 -6.221 -5.459 1.00 0.00 80 LYS A C 4
ATOM 7460 O O . LYS A 1 59 ? 9.528 -6.746 -6.558 1.00 0.00 80 LYS A O 4
ATOM 7479 N N . LYS A 1 60 ? 9.566 -6.864 -4.313 1.00 0.00 81 LYS A N 4
ATOM 7480 C CA . LYS A 1 60 ? 10.056 -8.177 -4.257 1.00 0.00 81 LYS A CA 4
ATOM 7481 C C . LYS A 1 60 ? 9.061 -9.219 -4.830 1.00 0.00 81 LYS A C 4
ATOM 7482 O O . LYS A 1 60 ? 9.435 -10.052 -5.653 1.00 0.00 81 LYS A O 4
ATOM 7501 N N . GLN A 1 61 ? 7.811 -9.146 -4.424 1.00 0.00 82 GLN A N 4
ATOM 7502 C CA . GLN A 1 61 ? 6.820 -10.121 -4.822 1.00 0.00 82 GLN A CA 4
ATOM 7503 C C . GLN A 1 61 ? 5.970 -9.589 -5.932 1.00 0.00 82 GLN A C 4
ATOM 7504 O O . GLN A 1 61 ? 5.660 -10.292 -6.904 1.00 0.00 82 GLN A O 4
ATOM 7518 N N . TRP A 1 62 ? 5.594 -8.353 -5.791 1.00 0.00 83 TRP A N 4
ATOM 7519 C CA . TRP A 1 62 ? 4.697 -7.728 -6.697 1.00 0.00 83 TRP A CA 4
ATOM 7520 C C . TRP A 1 62 ? 5.498 -6.754 -7.572 1.00 0.00 83 TRP A C 4
ATOM 7521 O O . TRP A 1 62 ? 6.733 -6.817 -7.588 1.00 0.00 83 TRP A O 4
ATOM 7542 N N . LYS A 1 63 ? 4.824 -5.885 -8.294 1.00 0.00 84 LYS A N 4
ATOM 7543 C CA . LYS A 1 63 ? 5.496 -4.933 -9.184 1.00 0.00 84 LYS A CA 4
ATOM 7544 C C . LYS A 1 63 ? 6.325 -3.929 -8.405 1.00 0.00 84 LYS A C 4
ATOM 7545 O O . LYS A 1 63 ? 7.566 -3.972 -8.403 1.00 0.00 84 LYS A O 4
ATOM 7564 N N . GLY A 1 64 ? 5.642 -3.044 -7.765 1.00 0.00 85 GLY A N 4
ATOM 7565 C CA . GLY A 1 64 ? 6.235 -2.047 -6.998 1.00 0.00 85 GLY A CA 4
ATOM 7566 C C . GLY A 1 64 ? 6.343 -0.762 -7.693 1.00 0.00 85 GLY A C 4
ATOM 7567 O O . GLY A 1 64 ? 7.116 -0.593 -8.631 1.00 0.00 85 GLY A O 4
ATOM 7571 N N . PRO A 1 65 ? 5.588 0.144 -7.245 1.00 0.00 86 PRO A N 4
ATOM 7572 C CA . PRO A 1 65 ? 5.572 1.480 -7.729 1.00 0.00 86 PRO A CA 4
ATOM 7573 C C . PRO A 1 65 ? 6.599 2.308 -6.973 1.00 0.00 86 PRO A C 4
ATOM 7574 O O . PRO A 1 65 ? 7.348 1.756 -6.182 1.00 0.00 86 PRO A O 4
ATOM 7585 N N . ASP A 1 66 ? 6.709 3.578 -7.251 1.00 0.00 87 ASP A N 4
ATOM 7586 C CA . ASP A 1 66 ? 7.705 4.388 -6.522 1.00 0.00 87 ASP A CA 4
ATOM 7587 C C . ASP A 1 66 ? 7.187 4.684 -5.159 1.00 0.00 87 ASP A C 4
ATOM 7588 O O . ASP A 1 66 ? 7.928 4.783 -4.198 1.00 0.00 87 ASP A O 4
ATOM 7597 N N . ASP A 1 67 ? 5.919 4.849 -5.093 1.00 0.00 88 ASP A N 4
ATOM 7598 C CA . ASP A 1 67 ? 5.221 5.004 -3.840 1.00 0.00 88 ASP A CA 4
ATOM 7599 C C . ASP A 1 67 ? 3.887 4.319 -3.868 1.00 0.00 88 ASP A C 4
ATOM 7600 O O . ASP A 1 67 ? 3.157 4.387 -4.850 1.00 0.00 88 ASP A O 4
ATOM 7609 N N . ILE A 1 68 ? 3.614 3.605 -2.812 1.00 0.00 89 ILE A N 4
ATOM 7610 C CA . ILE A 1 68 ? 2.378 2.839 -2.645 1.00 0.00 89 ILE A CA 4
ATOM 7611 C C . ILE A 1 68 ? 1.485 3.562 -1.712 1.00 0.00 89 ILE A C 4
ATOM 7612 O O . ILE A 1 68 ? 1.970 4.274 -0.843 1.00 0.00 89 ILE A O 4
ATOM 7628 N N . LEU A 1 69 ? 0.199 3.407 -1.845 1.00 0.00 90 LEU A N 4
ATOM 7629 C CA . LEU A 1 69 ? -0.653 4.096 -0.963 1.00 0.00 90 LEU A CA 4
ATOM 7630 C C . LEU A 1 69 ? -0.589 3.434 0.380 1.00 0.00 90 LEU A C 4
ATOM 7631 O O . LEU A 1 69 ? -0.552 2.208 0.470 1.00 0.00 90 LEU A O 4
ATOM 7647 N N . LEU A 1 70 ? -0.532 4.244 1.400 1.00 0.00 91 LEU A N 4
ATOM 7648 C CA . LEU A 1 70 ? -0.608 3.757 2.722 1.00 0.00 91 LEU A CA 4
ATOM 7649 C C . LEU A 1 70 ? -2.020 3.634 3.021 1.00 0.00 91 LEU A C 4
ATOM 7650 O O . LEU A 1 70 ? -2.855 4.332 2.451 1.00 0.00 91 LEU A O 4
ATOM 7666 N N . GLY A 1 71 ? -2.293 2.85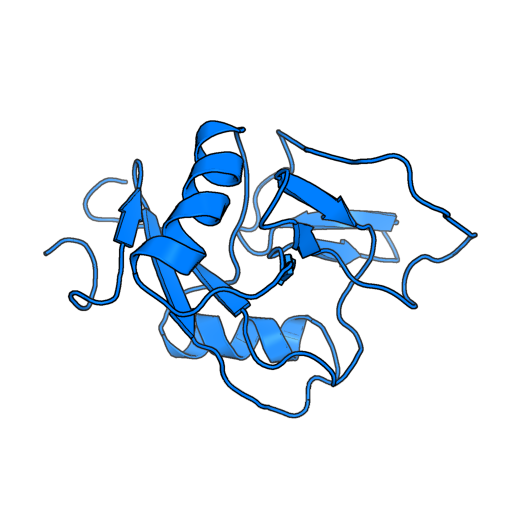9 3.951 1.00 0.00 92 GLY A N 4
ATOM 7667 C CA . GLY A 1 71 ? -3.637 2.628 4.290 1.00 0.00 92 GLY A CA 4
ATOM 7668 C C . GLY A 1 71 ? -4.025 3.524 5.380 1.00 0.00 92 GLY A C 4
ATOM 7669 O O . GLY A 1 71 ? -4.505 3.095 6.424 1.00 0.00 92 GLY A O 4
ATOM 7673 N N . MET A 1 72 ? -3.807 4.773 5.150 1.00 0.00 93 MET A N 4
ATOM 7674 C CA . MET A 1 72 ? -4.046 5.734 6.099 1.00 0.00 93 MET A CA 4
ATOM 7675 C C . MET A 1 72 ? -4.927 6.748 5.520 1.00 0.00 93 MET A C 4
ATOM 7676 O O . MET A 1 72 ? -4.755 7.142 4.361 1.00 0.00 93 MET A O 4
ATOM 7690 N N . PHE A 1 73 ? -5.850 7.171 6.271 1.00 0.00 94 PHE A N 4
ATOM 7691 C CA . PHE A 1 73 ? -6.793 8.059 5.777 1.00 0.00 94 PHE A CA 4
ATOM 7692 C C . PHE A 1 73 ? -6.847 9.246 6.604 1.00 0.00 94 PHE A C 4
ATOM 7693 O O . PHE A 1 73 ? -6.640 9.191 7.814 1.00 0.00 94 PHE A O 4
ATOM 7710 N N . TYR A 1 74 ? -7.088 10.306 5.978 1.00 0.00 95 TYR A N 4
ATOM 7711 C CA . TYR A 1 74 ? -7.158 11.535 6.662 1.00 0.00 95 TYR A CA 4
ATOM 7712 C C . TYR A 1 74 ? -8.567 11.788 7.046 1.00 0.00 95 TYR A C 4
ATOM 7713 O O . TYR A 1 74 ? -9.406 12.119 6.223 1.00 0.00 95 TYR A O 4
ATOM 7731 N N . ASP A 1 75 ? -8.829 11.556 8.270 1.00 0.00 96 ASP A N 4
ATOM 7732 C CA . ASP A 1 75 ? -10.092 11.803 8.823 1.00 0.00 96 ASP A CA 4
ATOM 7733 C C . ASP A 1 75 ? -10.149 13.257 9.083 1.00 0.00 96 ASP A C 4
ATOM 7734 O O . ASP A 1 75 ? -9.331 13.759 9.831 1.00 0.00 96 ASP A O 4
ATOM 7743 N N . THR A 1 76 ? -11.035 13.938 8.477 1.00 0.00 97 THR A N 4
ATOM 7744 C CA . THR A 1 76 ? -11.085 15.364 8.619 1.00 0.00 97 THR A CA 4
ATOM 7745 C C . THR A 1 76 ? -11.914 15.799 9.815 1.00 0.00 97 THR A C 4
ATOM 7746 O O . THR A 1 76 ? -11.913 16.965 10.205 1.00 0.00 97 THR A O 4
ATOM 7757 N N . ASP A 1 77 ? -12.585 14.856 10.403 1.00 0.00 98 ASP A N 4
ATOM 7758 C CA . ASP A 1 77 ? -13.459 15.124 11.541 1.00 0.00 98 ASP A CA 4
ATOM 7759 C C . ASP A 1 77 ? -12.618 15.351 12.786 1.00 0.00 98 ASP A C 4
ATOM 7760 O O . ASP A 1 77 ? -12.818 16.313 13.530 1.00 0.00 98 ASP A O 4
ATOM 7769 N N . ASP A 1 78 ? -11.659 14.480 12.981 1.00 0.00 99 ASP A N 4
ATOM 7770 C CA . ASP A 1 78 ? -10.691 14.604 14.084 1.00 0.00 99 ASP A CA 4
ATOM 7771 C C . ASP A 1 78 ? -9.486 15.313 13.590 1.00 0.00 99 ASP A C 4
ATOM 7772 O O . ASP A 1 78 ? -8.749 15.944 14.354 1.00 0.00 99 ASP A O 4
ATOM 7781 N N . ALA A 1 79 ? -9.301 15.208 12.291 1.00 0.00 100 ALA A N 4
ATOM 7782 C CA . ALA A 1 79 ? -8.171 15.714 11.584 1.00 0.00 100 ALA A CA 4
ATOM 7783 C C . ALA A 1 79 ? -6.940 14.960 11.980 1.00 0.00 100 ALA A C 4
ATOM 7784 O O . ALA A 1 79 ? -6.013 15.499 12.577 1.00 0.00 100 ALA A O 4
ATOM 7791 N N . SER A 1 80 ? -6.973 13.679 11.703 1.00 0.00 101 SER A N 4
ATOM 7792 C CA . SER A 1 80 ? -5.902 12.801 12.023 1.00 0.00 101 SER A CA 4
ATOM 7793 C C . SER A 1 80 ? -5.769 11.798 10.906 1.00 0.00 101 SER A C 4
ATOM 7794 O O . SER A 1 80 ? -6.725 11.571 10.149 1.00 0.00 101 SER A O 4
ATOM 7802 N N . PHE A 1 81 ? -4.632 11.229 10.797 1.00 0.00 102 PHE A N 4
ATOM 7803 C CA . PHE A 1 81 ? -4.394 10.183 9.870 1.00 0.00 102 PHE A CA 4
ATOM 7804 C C . PHE A 1 81 ? -4.627 8.906 10.578 1.00 0.00 102 PHE A C 4
ATOM 7805 O O . PHE A 1 81 ? -4.082 8.664 11.661 1.00 0.00 102 PHE A O 4
ATOM 7822 N N . LYS A 1 82 ? -5.442 8.119 10.006 1.00 0.00 103 LYS A N 4
ATOM 7823 C CA . LYS A 1 82 ? -5.928 6.954 10.636 1.00 0.00 103 LYS A CA 4
ATOM 7824 C C . LYS A 1 82 ? -5.618 5.781 9.791 1.00 0.00 103 LYS A C 4
ATOM 7825 O O . LYS A 1 82 ? -5.612 5.891 8.594 1.00 0.00 103 LYS A O 4
ATOM 7844 N N . TRP A 1 83 ? -5.333 4.686 10.391 1.00 0.00 104 TRP A N 4
ATOM 7845 C CA . TRP A 1 83 ? -5.069 3.506 9.656 1.00 0.00 104 TRP A CA 4
ATOM 7846 C C . TRP A 1 83 ? -6.360 2.818 9.322 1.00 0.00 104 TRP A C 4
ATOM 7847 O O . TRP A 1 83 ? -7.264 2.743 10.156 1.00 0.00 104 TRP A O 4
ATOM 7868 N N . PHE A 1 84 ? -6.443 2.281 8.123 1.00 0.00 105 PHE A N 4
ATOM 7869 C CA . PHE A 1 84 ? -7.569 1.458 7.747 1.00 0.00 105 PHE A CA 4
ATOM 7870 C C . PHE A 1 84 ? -7.545 0.149 8.532 1.00 0.00 105 PHE A C 4
ATOM 7871 O O . PHE A 1 84 ? -8.509 -0.581 8.568 1.00 0.00 105 PHE A O 4
ATOM 7888 N N . ASP A 1 85 ? -6.413 -0.096 9.183 1.00 0.00 106 ASP A N 4
ATOM 7889 C CA . ASP A 1 85 ? -6.214 -1.241 10.094 1.00 0.00 106 ASP A CA 4
ATOM 7890 C C . ASP A 1 85 ? -7.057 -1.049 11.360 1.00 0.00 106 ASP A C 4
ATOM 7891 O O . ASP A 1 85 ? -7.244 -1.975 12.150 1.00 0.00 106 ASP A O 4
ATOM 7900 N N . ASN A 1 86 ? -7.555 0.193 11.528 1.00 0.00 107 ASN A N 4
ATOM 7901 C CA . ASN A 1 86 ? -8.434 0.619 12.633 1.00 0.00 107 ASN A CA 4
ATOM 7902 C C . ASN A 1 86 ? -7.684 0.747 13.932 1.00 0.00 107 ASN A C 4
ATOM 7903 O O . ASN A 1 86 ? -8.274 0.944 14.989 1.00 0.00 107 ASN A O 4
ATOM 7914 N N . SER A 1 87 ? -6.395 0.673 13.852 1.00 0.00 108 SER A N 4
ATOM 7915 C CA . SER A 1 87 ? -5.569 0.799 15.005 1.00 0.00 108 SER A CA 4
ATOM 7916 C C . SER A 1 87 ? -4.852 2.138 14.954 1.00 0.00 108 SER A C 4
ATOM 7917 O O . SER A 1 87 ? -4.774 2.759 13.879 1.00 0.00 108 SER A O 4
ATOM 7925 N N . ASN A 1 88 ? -4.363 2.586 16.093 1.00 0.00 109 ASN A N 4
ATOM 7926 C CA . ASN A 1 88 ? -3.649 3.861 16.216 1.00 0.00 109 ASN A CA 4
ATOM 7927 C C . ASN A 1 88 ? -2.409 3.886 15.339 1.00 0.00 109 ASN A C 4
ATOM 7928 O O . ASN A 1 88 ? -1.767 2.841 15.104 1.00 0.00 109 ASN A O 4
ATOM 7939 N N . MET A 1 89 ? -2.073 5.052 14.844 1.00 0.00 110 MET A N 4
ATOM 7940 C CA . MET A 1 89 ? -0.846 5.219 14.147 1.00 0.00 110 MET A CA 4
ATOM 7941 C C . MET A 1 89 ? 0.242 5.375 15.185 1.00 0.00 110 MET A C 4
ATOM 7942 O O . MET A 1 89 ? 0.499 6.463 15.700 1.00 0.00 110 MET A O 4
ATOM 7956 N N . THR A 1 90 ? 0.801 4.263 15.546 1.00 0.00 111 THR A N 4
ATOM 7957 C CA . THR A 1 90 ? 1.776 4.185 16.582 1.00 0.00 111 THR A CA 4
ATOM 7958 C C . THR A 1 90 ? 3.192 4.353 16.033 1.00 0.00 111 THR A C 4
ATOM 7959 O O . THR A 1 90 ? 4.132 4.636 16.774 1.00 0.00 111 THR A O 4
ATOM 7970 N N . PHE A 1 91 ? 3.337 4.188 14.733 1.00 0.00 112 PHE A N 4
ATOM 7971 C CA . PHE A 1 91 ? 4.603 4.361 14.085 1.00 0.00 112 PHE A CA 4
ATOM 7972 C C . PHE A 1 91 ? 4.390 5.205 12.877 1.00 0.00 112 PHE A C 4
ATOM 7973 O O . PHE A 1 91 ? 3.271 5.243 12.352 1.00 0.00 112 PHE A O 4
ATOM 7990 N N . ASP A 1 92 ? 5.431 5.878 12.436 1.00 0.00 113 ASP A N 4
ATOM 7991 C CA . ASP A 1 92 ? 5.348 6.717 11.285 1.00 0.00 113 ASP A CA 4
ATOM 7992 C C . ASP A 1 92 ? 6.680 6.967 10.711 1.00 0.00 113 ASP A C 4
ATOM 7993 O O . ASP A 1 92 ? 7.702 6.897 11.404 1.00 0.00 113 ASP A O 4
ATOM 8002 N N . LYS A 1 93 ? 6.674 7.183 9.431 1.00 0.00 114 LYS A N 4
ATOM 8003 C CA . LYS A 1 93 ? 7.828 7.588 8.729 1.00 0.00 114 LYS A CA 4
ATOM 8004 C C . LYS A 1 93 ? 7.466 8.813 7.910 1.00 0.00 114 LYS A C 4
ATOM 8005 O O . LYS A 1 93 ? 7.407 8.768 6.698 1.00 0.00 114 LYS A O 4
ATOM 8024 N N . TRP A 1 94 ? 7.221 9.886 8.568 1.00 0.00 115 TRP A N 4
ATOM 8025 C CA . TRP A 1 94 ? 6.793 11.094 7.904 1.00 0.00 115 TRP A CA 4
ATOM 8026 C C . TRP A 1 94 ? 7.952 11.909 7.383 1.00 0.00 115 TRP A C 4
ATOM 8027 O O . TRP A 1 94 ? 8.993 12.032 8.047 1.00 0.00 115 TRP A O 4
ATOM 8048 N N . THR A 1 95 ? 7.775 12.442 6.201 1.00 0.00 116 THR A N 4
ATOM 8049 C CA . THR A 1 95 ? 8.719 13.345 5.616 1.00 0.00 116 THR A CA 4
ATOM 8050 C C . THR A 1 95 ? 8.066 14.724 5.616 1.00 0.00 116 THR A C 4
ATOM 8051 O O . THR A 1 95 ? 6.857 14.837 5.894 1.00 0.00 116 THR A O 4
ATOM 8062 N N . ASP A 1 96 ? 8.816 15.749 5.337 1.00 0.00 117 ASP A N 4
ATOM 8063 C CA . ASP A 1 96 ? 8.262 17.095 5.345 1.00 0.00 117 ASP A CA 4
ATOM 8064 C C . ASP A 1 96 ? 7.642 17.403 4.004 1.00 0.00 117 ASP A C 4
ATOM 8065 O O . ASP A 1 96 ? 8.338 17.448 2.986 1.00 0.00 117 ASP A O 4
ATOM 8074 N N . GLN A 1 97 ? 6.354 17.600 3.982 1.00 0.00 118 GLN A N 4
ATOM 8075 C CA . GLN A 1 97 ? 5.657 17.819 2.827 1.00 0.00 118 GLN A CA 4
ATOM 8076 C C . GLN A 1 97 ? 5.099 19.239 2.892 1.00 0.00 118 GLN A C 4
ATOM 8077 O O . GLN A 1 97 ? 5.234 19.939 3.905 1.00 0.00 118 GLN A O 4
ATOM 8091 N N . ASP A 1 98 ? 4.509 19.620 1.838 1.00 0.00 119 ASP A N 4
ATOM 8092 C CA . ASP A 1 98 ? 3.842 20.851 1.659 1.00 0.00 119 ASP A CA 4
ATOM 8093 C C . ASP A 1 98 ? 2.452 20.830 2.276 1.00 0.00 119 ASP A C 4
ATOM 8094 O O . ASP A 1 98 ? 1.970 19.770 2.743 1.00 0.00 119 ASP A O 4
ATOM 8103 N N . ASP A 1 99 ? 1.879 22.018 2.329 1.00 0.00 120 ASP A N 4
ATOM 8104 C CA . ASP A 1 99 ? 0.516 22.318 2.783 1.00 0.00 120 ASP A CA 4
ATOM 8105 C C . ASP A 1 99 ? 0.478 22.507 4.282 1.00 0.00 120 ASP A C 4
ATOM 8106 O O . ASP A 1 99 ? 1.495 22.328 4.960 1.00 0.00 120 ASP A O 4
ATOM 8115 N N . ASP A 1 100 ? -0.666 22.868 4.804 1.00 0.00 121 ASP A N 4
ATOM 8116 C CA . ASP A 1 100 ? -0.778 23.213 6.204 1.00 0.00 121 ASP A CA 4
ATOM 8117 C C . ASP A 1 100 ? -1.860 22.421 6.909 1.00 0.00 121 ASP A C 4
ATOM 8118 O O . ASP A 1 100 ? -1.594 21.375 7.503 1.00 0.00 121 ASP A O 4
ATOM 8127 N N . GLU A 1 101 ? -3.084 22.894 6.790 1.00 0.00 122 GLU A N 4
ATOM 8128 C CA . GLU A 1 101 ? -4.191 22.359 7.527 1.00 0.00 122 GLU A CA 4
ATOM 8129 C C . GLU A 1 101 ? -4.895 21.286 6.733 1.00 0.00 122 GLU A C 4
ATOM 8130 O O . GLU A 1 101 ? -5.050 20.159 7.189 1.00 0.00 122 GLU A O 4
ATOM 8142 N N . ASP A 1 102 ? -5.316 21.634 5.553 1.00 0.00 123 ASP A N 4
ATOM 8143 C CA . ASP A 1 102 ? -6.024 20.708 4.715 1.00 0.00 123 ASP A CA 4
ATOM 8144 C C . ASP A 1 102 ? -5.126 20.144 3.663 1.00 0.00 123 ASP A C 4
ATOM 8145 O O . ASP A 1 102 ? -4.650 20.832 2.784 1.00 0.00 123 ASP A O 4
ATOM 8154 N N . LEU A 1 103 ? -4.858 18.904 3.797 1.00 0.00 124 LEU A N 4
ATOM 8155 C CA . LEU A 1 103 ? -4.101 18.187 2.837 1.00 0.00 124 LEU A CA 4
ATOM 8156 C C . LEU A 1 103 ? -4.963 17.097 2.213 1.00 0.00 124 LEU A C 4
ATOM 8157 O O . LEU A 1 103 ? -4.555 15.960 2.038 1.00 0.00 124 LEU A O 4
ATOM 8173 N N . VAL A 1 104 ? -6.145 17.488 1.842 1.00 0.00 125 VAL A N 4
ATOM 8174 C CA . VAL A 1 104 ? -7.146 16.587 1.309 1.00 0.00 125 VAL A CA 4
ATOM 8175 C C . VAL A 1 104 ? -6.927 16.377 -0.204 1.00 0.00 125 VAL A C 4
ATOM 8176 O O . VAL A 1 104 ? -7.493 15.473 -0.826 1.00 0.00 125 VAL A O 4
ATOM 8189 N N . ASP A 1 105 ? -6.064 17.179 -0.762 1.00 0.00 126 ASP A N 4
ATOM 8190 C CA . ASP A 1 105 ? -5.752 17.110 -2.203 1.00 0.00 126 ASP A CA 4
ATOM 8191 C C . ASP A 1 105 ? -4.661 16.074 -2.470 1.00 0.00 126 ASP A C 4
ATOM 8192 O O . ASP A 1 105 ? -4.414 15.654 -3.602 1.00 0.00 126 ASP A O 4
ATOM 8201 N N . THR A 1 106 ? -4.060 15.635 -1.421 1.00 0.00 127 THR A N 4
ATOM 8202 C CA . THR A 1 106 ? -3.013 14.665 -1.480 1.00 0.00 127 THR A CA 4
ATOM 8203 C C . THR A 1 106 ? -3.429 13.471 -0.650 1.00 0.00 127 THR A C 4
ATOM 8204 O O . THR A 1 106 ? -4.455 13.527 0.026 1.00 0.00 127 THR A O 4
ATOM 8215 N N . CYS A 1 107 ? -2.648 12.421 -0.685 1.00 0.00 128 CYS A N 4
ATOM 8216 C CA . CYS A 1 107 ? -2.944 11.218 0.045 1.00 0.00 128 CYS A CA 4
ATOM 8217 C C . CYS A 1 107 ? -1.679 10.764 0.729 1.00 0.00 128 CYS A C 4
ATOM 8218 O O . CYS A 1 107 ? -0.654 11.441 0.629 1.00 0.00 128 CYS A O 4
ATOM 8225 N N . ALA A 1 108 ? -1.691 9.583 1.316 1.00 0.00 129 ALA A N 4
ATOM 8226 C CA . ALA A 1 108 ? -0.525 9.137 1.986 1.00 0.00 129 ALA A CA 4
ATOM 8227 C C . ALA A 1 108 ? 0.042 7.993 1.255 1.00 0.00 129 ALA A C 4
ATOM 8228 O O . ALA A 1 108 ? -0.580 6.972 1.124 1.00 0.00 129 ALA A O 4
ATOM 8235 N N . PHE A 1 109 ? 1.233 8.128 0.818 1.00 0.00 130 PHE A N 4
ATOM 8236 C CA . PHE A 1 109 ? 1.875 7.049 0.169 1.00 0.00 130 PHE A CA 4
ATOM 8237 C C . PHE A 1 109 ? 3.200 6.899 0.751 1.00 0.00 130 PHE A C 4
ATOM 8238 O O . PHE A 1 109 ? 3.897 7.887 0.988 1.00 0.00 130 PHE A O 4
ATOM 8255 N N . LEU A 1 110 ? 3.500 5.721 1.056 1.00 0.00 131 LEU A N 4
ATOM 8256 C CA . LEU A 1 110 ? 4.817 5.347 1.433 1.00 0.00 131 LEU A CA 4
ATOM 8257 C C . LEU A 1 110 ? 5.733 5.237 0.212 1.00 0.00 131 LEU A C 4
ATOM 8258 O O . LEU A 1 110 ? 5.405 4.591 -0.773 1.00 0.00 131 LEU A O 4
ATOM 8274 N N . HIS A 1 111 ? 6.856 5.904 0.285 1.00 0.00 132 HIS A N 4
ATOM 8275 C CA . HIS A 1 111 ? 7.854 5.877 -0.769 1.00 0.00 132 HIS A CA 4
ATOM 8276 C C . HIS A 1 111 ? 8.632 4.588 -0.712 1.00 0.00 132 HIS A C 4
ATOM 8277 O O . HIS A 1 111 ? 9.292 4.320 0.246 1.00 0.00 132 HIS A O 4
ATOM 8292 N N . ILE A 1 112 ? 8.613 3.890 -1.791 1.00 0.00 133 ILE A N 4
ATOM 8293 C CA . ILE A 1 112 ? 9.264 2.617 -1.988 1.00 0.00 133 ILE A CA 4
ATOM 8294 C C . ILE A 1 112 ? 10.783 2.678 -1.860 1.00 0.00 133 ILE A C 4
ATOM 8295 O O . ILE A 1 112 ? 11.432 1.671 -1.567 1.00 0.00 133 ILE A O 4
ATOM 8311 N N . LYS A 1 113 ? 11.335 3.828 -2.078 1.00 0.00 134 LYS A N 4
ATOM 8312 C CA . LYS A 1 113 ? 12.789 3.957 -1.974 1.00 0.00 134 LYS A CA 4
ATOM 8313 C C . LYS A 1 113 ? 13.209 4.246 -0.562 1.00 0.00 134 LYS A C 4
ATOM 8314 O O . LYS A 1 113 ? 13.991 3.525 0.038 1.00 0.00 134 LYS A O 4
ATOM 8333 N N . THR A 1 114 ? 12.660 5.294 -0.036 1.00 0.00 135 THR A N 4
ATOM 8334 C CA . THR A 1 114 ? 13.137 5.847 1.188 1.00 0.00 135 THR A CA 4
ATOM 8335 C C . THR A 1 114 ? 12.277 5.437 2.365 1.00 0.00 135 THR A C 4
ATOM 8336 O O . THR A 1 114 ? 12.763 5.241 3.468 1.00 0.00 135 THR A O 4
ATOM 8347 N N . GLY A 1 115 ? 11.009 5.276 2.116 1.00 0.00 136 GLY A N 4
ATOM 8348 C CA . GLY A 1 115 ? 10.117 4.907 3.169 1.00 0.00 136 GLY A CA 4
ATOM 8349 C C . GLY A 1 115 ? 9.617 6.093 3.888 1.00 0.00 136 GLY A C 4
ATOM 8350 O O . GLY A 1 115 ? 9.586 6.115 5.104 1.00 0.00 136 GLY A O 4
ATOM 8354 N N . GLU A 1 116 ? 9.252 7.067 3.133 1.00 0.00 137 GLU A N 4
ATOM 8355 C CA . GLU A 1 116 ? 8.753 8.309 3.638 1.00 0.00 137 GLU A CA 4
ATOM 8356 C C . GLU A 1 116 ? 7.316 8.416 3.275 1.00 0.00 137 GLU A C 4
ATOM 8357 O O . GLU A 1 116 ? 6.912 7.927 2.211 1.00 0.00 137 GLU A O 4
ATOM 8369 N N . TRP A 1 117 ? 6.539 8.976 4.153 1.00 0.00 138 TRP A N 4
ATOM 8370 C CA . TRP A 1 117 ? 5.127 9.075 3.939 1.00 0.00 138 TRP A CA 4
ATOM 8371 C C . TRP A 1 117 ? 4.715 10.472 3.550 1.00 0.00 138 TRP A C 4
ATOM 8372 O O . TRP A 1 117 ? 5.341 11.456 3.942 1.00 0.00 138 TRP A O 4
ATOM 8393 N N . LYS A 1 118 ? 3.636 10.532 2.840 1.00 0.00 139 LYS A N 4
ATOM 8394 C CA . LYS A 1 118 ? 3.014 11.744 2.389 1.00 0.00 139 LYS A CA 4
ATOM 8395 C C . LYS A 1 118 ? 1.745 11.873 3.087 1.00 0.00 139 LYS A C 4
ATOM 8396 O O . LYS A 1 118 ? 1.172 10.895 3.500 1.00 0.00 139 LYS A O 4
ATOM 8415 N N . LYS A 1 119 ? 1.345 13.051 3.263 1.00 0.00 140 LYS A N 4
ATOM 8416 C CA . LYS A 1 119 ? 0.144 13.329 4.027 1.00 0.00 140 LYS A CA 4
ATOM 8417 C C . LYS A 1 119 ? -1.040 13.419 3.135 1.00 0.00 140 LYS A C 4
ATOM 8418 O O . LYS A 1 119 ? -0.910 13.885 2.024 1.00 0.00 140 LYS A O 4
ATOM 8437 N N . GLY A 1 120 ? -2.172 12.943 3.602 1.00 0.00 141 GLY A N 4
ATOM 8438 C CA . GLY A 1 120 ? -3.393 13.129 2.889 1.00 0.00 141 GLY A CA 4
ATOM 8439 C C . GLY A 1 120 ? -4.339 11.960 2.968 1.00 0.00 141 GLY A C 4
ATOM 8440 O O . GLY A 1 120 ? -4.140 11.018 3.731 1.00 0.00 141 GLY A O 4
ATOM 8444 N N . ASN A 1 121 ? -5.345 12.039 2.152 1.00 0.00 142 ASN A N 4
ATOM 8445 C CA . ASN A 1 121 ? -6.361 11.032 1.965 1.00 0.00 142 ASN A CA 4
ATOM 8446 C C . ASN A 1 121 ? -6.546 10.859 0.479 1.00 0.00 142 ASN A C 4
ATOM 8447 O O . ASN A 1 121 ? -6.593 11.837 -0.244 1.00 0.00 142 ASN A O 4
ATOM 8458 N N . CYS A 1 122 ? -6.627 9.664 -0.007 1.00 0.00 143 CYS A N 4
ATOM 8459 C CA . CYS A 1 122 ? -6.693 9.513 -1.432 1.00 0.00 143 CYS A CA 4
ATOM 8460 C C . CYS A 1 122 ? -8.060 9.608 -1.970 1.00 0.00 143 CYS A C 4
ATOM 8461 O O . CYS A 1 122 ? -8.665 8.638 -2.364 1.00 0.00 143 CYS A O 4
ATOM 8468 N N . GLU A 1 123 ? -8.537 10.800 -1.949 1.00 0.00 144 GLU A N 4
ATOM 8469 C CA . GLU A 1 123 ? -9.828 11.154 -2.479 1.00 0.00 144 GLU A CA 4
ATOM 8470 C C . GLU A 1 123 ? -9.672 11.557 -3.953 1.00 0.00 144 GLU A C 4
ATOM 8471 O O . GLU A 1 123 ? -10.448 12.351 -4.503 1.00 0.00 144 GLU A O 4
ATOM 8483 N N . VAL A 1 124 ? -8.681 10.966 -4.573 1.00 0.00 145 VAL A N 4
ATOM 8484 C CA . VAL A 1 124 ? -8.335 11.204 -5.952 1.00 0.00 145 VAL A CA 4
ATOM 8485 C C . VAL A 1 124 ? -8.316 9.886 -6.705 1.00 0.00 145 VAL A C 4
ATOM 8486 O O . VAL A 1 124 ? -8.042 8.839 -6.126 1.00 0.00 145 VAL A O 4
ATOM 8499 N N . SER A 1 125 ? -8.563 9.950 -7.977 1.00 0.00 146 SER A N 4
ATOM 8500 C CA . SER A 1 125 ? -8.658 8.776 -8.823 1.00 0.00 146 SER A CA 4
ATOM 8501 C C . SER A 1 125 ? -7.312 8.232 -9.255 1.00 0.00 146 SER A C 4
ATOM 8502 O O . SER A 1 125 ? -7.234 7.177 -9.880 1.00 0.00 146 SER A O 4
ATOM 8510 N N . SER A 1 126 ? -6.268 8.918 -8.896 1.00 0.00 147 SER A N 4
ATOM 8511 C CA . SER A 1 126 ? -4.925 8.611 -9.334 1.00 0.00 147 SER A CA 4
ATOM 8512 C C . SER A 1 126 ? -4.310 7.370 -8.632 1.00 0.00 147 SER A C 4
ATOM 8513 O O . SER A 1 126 ? -3.091 7.219 -8.591 1.00 0.00 147 SER A O 4
ATOM 8521 N N . VAL A 1 127 ? -5.139 6.487 -8.111 1.00 0.00 148 VAL A N 4
ATOM 8522 C CA . VAL A 1 127 ? -4.627 5.292 -7.457 1.00 0.00 148 VAL A CA 4
ATOM 8523 C C . VAL A 1 127 ? -4.937 4.066 -8.278 1.00 0.00 148 VAL A C 4
ATOM 8524 O O . VAL A 1 127 ? -6.092 3.816 -8.653 1.00 0.00 148 VAL A O 4
ATOM 8537 N N . GLU A 1 128 ? -3.910 3.339 -8.578 1.00 0.00 149 GLU A N 4
ATOM 8538 C CA . GLU A 1 128 ? -4.006 2.142 -9.391 1.00 0.00 149 GLU A CA 4
ATOM 8539 C C . GLU A 1 128 ? -3.491 0.932 -8.681 1.00 0.00 149 GLU A C 4
ATOM 8540 O O . GLU A 1 128 ? -3.314 -0.109 -9.293 1.00 0.00 149 GLU A O 4
ATOM 8552 N N . GLY A 1 129 ? -3.218 1.067 -7.420 1.00 0.00 150 GLY A N 4
ATOM 8553 C CA . GLY A 1 129 ? -2.748 -0.039 -6.668 1.00 0.00 150 GLY A CA 4
ATOM 8554 C C . GLY A 1 129 ? -2.600 0.296 -5.230 1.00 0.00 150 GLY A C 4
ATOM 8555 O O . GLY A 1 129 ? -2.091 1.363 -4.884 1.00 0.00 150 GLY A O 4
ATOM 8559 N N . THR A 1 130 ? -3.040 -0.578 -4.401 1.00 0.00 151 THR A N 4
ATOM 8560 C CA . THR A 1 130 ? -2.943 -0.392 -2.996 1.00 0.00 151 THR A CA 4
ATOM 8561 C C . THR A 1 130 ? -2.425 -1.647 -2.361 1.00 0.00 151 THR A C 4
ATOM 8562 O O . THR A 1 130 ? -2.575 -2.754 -2.923 1.00 0.00 151 THR A O 4
ATOM 8573 N N . LEU A 1 131 ? -1.754 -1.489 -1.250 1.00 0.00 152 LEU A N 4
ATOM 8574 C CA . LEU A 1 131 ? -1.309 -2.604 -0.521 1.00 0.00 152 LEU A CA 4
ATOM 8575 C C . LEU A 1 131 ? -2.332 -2.894 0.513 1.00 0.00 152 LEU A C 4
ATOM 8576 O O . LEU A 1 131 ? -2.897 -1.981 1.126 1.00 0.00 152 LEU A O 4
ATOM 8592 N N . CYS A 1 132 ? -2.594 -4.107 0.696 1.00 0.00 153 CYS A N 4
ATOM 8593 C CA . CYS A 1 132 ? -3.571 -4.506 1.616 1.00 0.00 153 CYS A CA 4
ATOM 8594 C C . CYS A 1 132 ? -2.942 -5.214 2.753 1.00 0.00 153 CYS A C 4
ATOM 8595 O O . CYS A 1 132 ? -1.961 -5.942 2.580 1.00 0.00 153 CYS A O 4
ATOM 8602 N N . LYS A 1 133 ? -3.489 -4.994 3.886 1.00 0.00 154 LYS A N 4
ATOM 8603 C CA . LYS A 1 133 ? -3.094 -5.621 5.084 1.00 0.00 154 LYS A CA 4
ATOM 8604 C C . LYS A 1 133 ? -4.322 -6.235 5.699 1.00 0.00 154 LYS A C 4
ATOM 8605 O O . LYS A 1 133 ? -5.413 -5.690 5.602 1.00 0.00 154 LYS A O 4
ATOM 8624 N N . THR A 1 134 ? -4.168 -7.352 6.254 1.00 0.00 155 THR A N 4
ATOM 8625 C CA . THR A 1 134 ? -5.222 -7.970 6.960 1.00 0.00 155 THR A CA 4
ATOM 8626 C C . THR A 1 134 ? -4.597 -8.590 8.181 1.00 0.00 155 THR A C 4
ATOM 8627 O O . THR A 1 134 ? -3.467 -9.060 8.109 1.00 0.00 155 THR A O 4
ATOM 8638 N N . ALA A 1 135 ? -5.241 -8.509 9.292 1.00 0.00 156 ALA A N 4
ATOM 8639 C CA . ALA A 1 135 ? -4.741 -9.153 10.463 1.00 0.00 156 ALA A CA 4
ATOM 8640 C C . ALA A 1 135 ? -5.163 -10.574 10.401 1.00 0.00 156 ALA A C 4
ATOM 8641 O O . ALA A 1 135 ? -6.303 -10.870 9.995 1.00 0.00 156 ALA A O 4
ATOM 8648 N N . ILE A 1 136 ? -4.287 -11.470 10.714 1.00 0.00 157 ILE A N 4
ATOM 8649 C CA . ILE A 1 136 ? -4.675 -12.790 10.758 1.00 0.00 157 ILE A CA 4
ATOM 8650 C C . ILE A 1 136 ? -4.877 -13.254 12.203 1.00 0.00 157 ILE A C 4
ATOM 8651 O O . ILE A 1 136 ? -3.949 -13.286 13.024 1.00 0.00 157 ILE A O 4
ATOM 8667 N N . PRO A 1 137 ? -6.104 -13.621 12.518 1.00 0.00 158 PRO A N 4
ATOM 8668 C CA . PRO A 1 137 ? -6.498 -14.130 13.835 1.00 0.00 158 PRO A CA 4
ATOM 8669 C C . PRO A 1 137 ? -5.963 -15.522 14.072 1.00 0.00 158 PRO A C 4
ATOM 8670 O O . PRO A 1 137 ? -6.085 -16.091 15.138 1.00 0.00 158 PRO A O 4
ATOM 8681 N N . TYR A 1 138 ? -5.326 -16.008 13.071 1.00 0.00 159 TYR A N 4
ATOM 8682 C CA . TYR A 1 138 ? -4.698 -17.307 13.057 1.00 0.00 159 TYR A CA 4
ATOM 8683 C C . TYR A 1 138 ? -3.504 -17.293 13.994 1.00 0.00 159 TYR A C 4
ATOM 8684 O O . TYR A 1 138 ? -3.138 -18.303 14.590 1.00 0.00 159 TYR A O 4
ATOM 8702 N N . LYS A 1 139 ? -2.927 -16.121 14.152 1.00 0.00 160 LYS A N 4
ATOM 8703 C CA . LYS A 1 139 ? -1.765 -15.941 14.993 1.00 0.00 160 LYS A CA 4
ATOM 8704 C C . LYS A 1 139 ? -2.049 -14.906 16.065 1.00 0.00 160 LYS A C 4
ATOM 8705 O O . LYS A 1 139 ? -1.134 -14.369 16.675 1.00 0.00 160 LYS A O 4
ATOM 8724 N N . ARG A 1 140 ? -3.312 -14.655 16.309 1.00 0.00 161 ARG A N 4
ATOM 8725 C CA . ARG A 1 140 ? -3.707 -13.670 17.286 1.00 0.00 161 ARG A CA 4
ATOM 8726 C C . ARG A 1 140 ? -3.959 -14.372 18.599 1.00 0.00 161 ARG A C 4
ATOM 8727 O O . ARG A 1 140 ? -5.037 -14.941 18.774 1.00 0.00 161 ARG A O 4
ATOM 8749 N N . MET A 1 1 ? -1.687 -21.646 4.916 1.00 0.00 22 MET A N 5
ATOM 8750 C CA . MET A 1 1 ? -3.127 -21.457 4.719 1.00 0.00 22 MET A CA 5
ATOM 8751 C C . MET A 1 1 ? -3.692 -20.355 5.619 1.00 0.00 22 MET A C 5
ATOM 8752 O O . MET A 1 1 ? -4.913 -20.198 5.725 1.00 0.00 22 MET A O 5
ATOM 8768 N N . ASP A 1 2 ? -2.820 -19.573 6.255 1.00 0.00 23 ASP A N 5
ATOM 8769 C CA . ASP A 1 2 ? -3.268 -18.468 7.121 1.00 0.00 23 ASP A CA 5
ATOM 8770 C C . ASP A 1 2 ? -3.730 -17.326 6.256 1.00 0.00 23 ASP A C 5
ATOM 8771 O O . ASP A 1 2 ? -4.663 -16.595 6.583 1.00 0.00 23 ASP A O 5
ATOM 8780 N N . CYS A 1 3 ? -3.101 -17.224 5.142 1.00 0.00 24 CYS A N 5
ATOM 8781 C CA . CYS A 1 3 ? -3.400 -16.255 4.145 1.00 0.00 24 CYS A CA 5
ATOM 8782 C C . CYS A 1 3 ? -4.276 -16.897 3.072 1.00 0.00 24 CYS A C 5
ATOM 8783 O O . CYS A 1 3 ? -4.258 -18.117 2.920 1.00 0.00 24 CYS A O 5
ATOM 8790 N N . PRO A 1 4 ? -5.086 -16.098 2.348 1.00 0.00 25 PRO A N 5
ATOM 8791 C CA . PRO A 1 4 ? -5.947 -16.595 1.255 1.00 0.00 25 PRO A CA 5
ATOM 8792 C C . PRO A 1 4 ? -5.184 -17.357 0.161 1.00 0.00 25 PRO A C 5
ATOM 8793 O O . PRO A 1 4 ? -5.571 -18.453 -0.226 1.00 0.00 25 PRO A O 5
ATOM 8804 N N . SER A 1 5 ? -4.095 -16.793 -0.312 1.00 0.00 26 SER A N 5
ATOM 8805 C CA . SER A 1 5 ? -3.377 -17.381 -1.412 1.00 0.00 26 SER A CA 5
ATOM 8806 C C . SER A 1 5 ? -1.867 -17.156 -1.238 1.00 0.00 26 SER A C 5
ATOM 8807 O O . SER A 1 5 ? -1.437 -16.536 -0.259 1.00 0.00 26 SER A O 5
ATOM 8815 N N . SER A 1 6 ? -1.088 -17.627 -2.190 1.00 0.00 27 SER A N 5
ATOM 8816 C CA . SER A 1 6 ? 0.357 -17.544 -2.154 1.00 0.00 27 SER A CA 5
ATOM 8817 C C . SER A 1 6 ? 0.865 -16.157 -2.563 1.00 0.00 27 SER A C 5
ATOM 8818 O O . SER A 1 6 ? 2.024 -15.814 -2.330 1.00 0.00 27 SER A O 5
ATOM 8826 N N . THR A 1 7 ? -0.018 -15.356 -3.156 1.00 0.00 28 THR A N 5
ATOM 8827 C CA . THR A 1 7 ? 0.310 -13.983 -3.532 1.00 0.00 28 THR A CA 5
ATOM 8828 C C . THR A 1 7 ? 0.324 -13.096 -2.264 1.00 0.00 28 THR A C 5
ATOM 8829 O O . THR A 1 7 ? 0.777 -11.943 -2.279 1.00 0.00 28 THR A O 5
ATOM 8840 N N . TRP A 1 8 ? -0.157 -13.672 -1.180 1.00 0.00 29 TRP A N 5
ATOM 8841 C CA . TRP A 1 8 ? -0.260 -13.018 0.080 1.00 0.00 29 TRP A CA 5
ATOM 8842 C C . TRP A 1 8 ? 0.988 -13.271 0.886 1.00 0.00 29 TRP A C 5
ATOM 8843 O O . TRP A 1 8 ? 1.452 -14.406 0.999 1.00 0.00 29 TRP A O 5
ATOM 8864 N N . ILE A 1 9 ? 1.522 -12.225 1.408 1.00 0.00 30 ILE A N 5
ATOM 8865 C CA . ILE A 1 9 ? 2.749 -12.234 2.148 1.00 0.00 30 ILE A CA 5
ATOM 8866 C C . ILE A 1 9 ? 2.471 -12.001 3.615 1.00 0.00 30 ILE A C 5
ATOM 8867 O O . ILE A 1 9 ? 1.964 -10.963 3.992 1.00 0.00 30 ILE A O 5
ATOM 8883 N N . GLN A 1 10 ? 2.766 -12.974 4.425 1.00 0.00 31 GLN A N 5
ATOM 8884 C CA . GLN A 1 10 ? 2.479 -12.881 5.824 1.00 0.00 31 GLN A CA 5
ATOM 8885 C C . GLN A 1 10 ? 3.637 -12.231 6.548 1.00 0.00 31 GLN A C 5
ATOM 8886 O O . GLN A 1 10 ? 4.792 -12.608 6.346 1.00 0.00 31 GLN A O 5
ATOM 8900 N N . PHE A 1 11 ? 3.337 -11.273 7.367 1.00 0.00 32 PHE A N 5
ATOM 8901 C CA . PHE A 1 11 ? 4.316 -10.581 8.115 1.00 0.00 32 PHE A CA 5
ATOM 8902 C C . PHE A 1 11 ? 3.756 -10.317 9.495 1.00 0.00 32 PHE A C 5
ATOM 8903 O O . PHE A 1 11 ? 2.636 -9.801 9.621 1.00 0.00 32 PHE A O 5
ATOM 8920 N N . GLN A 1 12 ? 4.520 -10.711 10.511 1.00 0.00 33 GLN A N 5
ATOM 8921 C CA . GLN A 1 12 ? 4.141 -10.616 11.925 1.00 0.00 33 GLN A CA 5
ATOM 8922 C C . GLN A 1 12 ? 2.874 -11.424 12.243 1.00 0.00 33 GLN A C 5
ATOM 8923 O O . GLN A 1 12 ? 2.956 -12.607 12.606 1.00 0.00 33 GLN A O 5
ATOM 8937 N N . ASP A 1 13 ? 1.728 -10.815 12.063 1.00 0.00 34 ASP A N 5
ATOM 8938 C CA . ASP A 1 13 ? 0.449 -11.462 12.315 1.00 0.00 34 ASP A CA 5
ATOM 8939 C C . ASP A 1 13 ? -0.576 -10.951 11.318 1.00 0.00 34 ASP A C 5
ATOM 8940 O O . ASP A 1 13 ? -1.780 -10.961 11.555 1.00 0.00 34 ASP A O 5
ATOM 8949 N N . SER A 1 14 ? -0.101 -10.528 10.184 1.00 0.00 35 SER A N 5
ATOM 8950 C CA . SER A 1 14 ? -0.965 -10.070 9.141 1.00 0.00 35 SER A CA 5
ATOM 8951 C C . SER A 1 14 ? -0.494 -10.570 7.811 1.00 0.00 35 SER A C 5
ATOM 8952 O O . SER A 1 14 ? 0.621 -11.053 7.685 1.00 0.00 35 SER A O 5
ATOM 8960 N N . CYS A 1 15 ? -1.327 -10.434 6.834 1.00 0.00 36 CYS A N 5
ATOM 8961 C CA . CYS A 1 15 ? -0.998 -10.825 5.519 1.00 0.00 36 CYS A CA 5
ATOM 8962 C C . CYS A 1 15 ? -1.210 -9.671 4.600 1.00 0.00 36 CYS A C 5
ATOM 8963 O O . CYS A 1 15 ? -2.113 -8.842 4.792 1.00 0.00 36 CYS A O 5
ATOM 8970 N N . TYR A 1 16 ? -0.327 -9.594 3.677 1.00 0.00 37 TYR A N 5
ATOM 8971 C CA . TYR A 1 16 ? -0.167 -8.504 2.791 1.00 0.00 37 TYR A CA 5
ATOM 8972 C C . TYR A 1 16 ? -0.289 -8.901 1.352 1.00 0.00 37 TYR A C 5
ATOM 8973 O O . TYR A 1 16 ? 0.154 -9.964 0.963 1.00 0.00 37 TYR A O 5
ATOM 8991 N N . ILE A 1 17 ? -0.903 -8.059 0.575 1.00 0.00 38 ILE A N 5
ATOM 8992 C CA . ILE A 1 17 ? -0.992 -8.269 -0.846 1.00 0.00 38 ILE A CA 5
ATOM 8993 C C . ILE A 1 17 ? -1.077 -6.931 -1.575 1.00 0.00 38 ILE A C 5
ATOM 8994 O O . ILE A 1 17 ? -1.726 -6.008 -1.088 1.00 0.00 38 ILE A O 5
ATOM 9010 N N . PHE A 1 18 ? -0.373 -6.793 -2.678 1.00 0.00 39 PHE A N 5
ATOM 9011 C CA . PHE A 1 18 ? -0.493 -5.595 -3.471 1.00 0.00 39 PHE A CA 5
ATOM 9012 C C . PHE A 1 18 ? -1.239 -5.944 -4.648 1.00 0.00 39 PHE A C 5
ATOM 9013 O O . PHE A 1 18 ? -0.858 -6.868 -5.384 1.00 0.00 39 PHE A O 5
ATOM 9030 N N . LEU A 1 19 ? -2.264 -5.286 -4.855 1.00 0.00 40 LEU A N 5
ATOM 9031 C CA . LEU A 1 19 ? -2.963 -5.487 -5.983 1.00 0.00 40 LEU A CA 5
ATOM 9032 C C . LEU A 1 19 ? -3.089 -4.226 -6.723 1.00 0.00 40 LEU A C 5
ATOM 9033 O O . LEU A 1 19 ? -3.813 -3.318 -6.323 1.00 0.00 40 LEU A O 5
ATOM 9049 N N . GLN A 1 20 ? -2.258 -4.076 -7.695 1.00 0.00 41 GLN A N 5
ATOM 9050 C CA . GLN A 1 20 ? -2.449 -2.984 -8.575 1.00 0.00 41 GLN A CA 5
ATOM 9051 C C . GLN A 1 20 ? -3.742 -3.186 -9.378 1.00 0.00 41 GLN A C 5
ATOM 9052 O O . GLN A 1 20 ? -3.783 -3.920 -10.374 1.00 0.00 41 GLN A O 5
ATOM 9066 N N . GLU A 1 21 ? -4.800 -2.589 -8.858 1.00 0.00 42 GLU A N 5
ATOM 9067 C CA . GLU A 1 21 ? -6.114 -2.565 -9.457 1.00 0.00 42 GLU A CA 5
ATOM 9068 C C . GLU A 1 21 ? -6.459 -1.138 -9.864 1.00 0.00 42 GLU A C 5
ATOM 9069 O O . GLU A 1 21 ? -6.558 -0.251 -9.013 1.00 0.00 42 GLU A O 5
ATOM 9081 N N . ALA A 1 22 ? -6.646 -0.914 -11.134 1.00 0.00 43 ALA A N 5
ATOM 9082 C CA . ALA A 1 22 ? -6.994 0.412 -11.618 1.00 0.00 43 ALA A CA 5
ATOM 9083 C C . ALA A 1 22 ? -8.501 0.594 -11.529 1.00 0.00 43 ALA A C 5
ATOM 9084 O O . ALA A 1 22 ? -9.273 -0.118 -12.203 1.00 0.00 43 ALA A O 5
ATOM 9091 N N . ILE A 1 23 ? -8.924 1.525 -10.714 1.00 0.00 44 ILE A N 5
ATOM 9092 C CA . ILE A 1 23 ? -10.342 1.777 -10.479 1.00 0.00 44 ILE A CA 5
ATOM 9093 C C . ILE A 1 23 ? -10.569 3.251 -10.245 1.00 0.00 44 ILE A C 5
ATOM 9094 O O . ILE A 1 23 ? -9.630 3.974 -9.884 1.00 0.00 44 ILE A O 5
ATOM 9110 N N . LYS A 1 24 ? -11.776 3.702 -10.498 1.00 0.00 45 LYS A N 5
ATOM 9111 C CA . LYS A 1 24 ? -12.147 5.053 -10.216 1.00 0.00 45 LYS A CA 5
ATOM 9112 C C . LYS A 1 24 ? -12.149 5.261 -8.712 1.00 0.00 45 LYS A C 5
ATOM 9113 O O . LYS A 1 24 ? -13.000 4.718 -7.998 1.00 0.00 45 LYS A O 5
ATOM 9132 N N . VAL A 1 25 ? -11.198 5.985 -8.230 1.00 0.00 46 VAL A N 5
ATOM 9133 C CA . VAL A 1 25 ? -11.129 6.263 -6.839 1.00 0.00 46 VAL A CA 5
ATOM 9134 C C . VAL A 1 25 ? -11.752 7.600 -6.568 1.00 0.00 46 VAL A C 5
ATOM 9135 O O . VAL A 1 25 ? -11.276 8.655 -7.015 1.00 0.00 46 VAL A O 5
ATOM 9148 N N . GLU A 1 26 ? -12.842 7.532 -5.918 1.00 0.00 47 GLU A N 5
ATOM 9149 C CA . GLU A 1 26 ? -13.609 8.675 -5.541 1.00 0.00 47 GLU A CA 5
ATOM 9150 C C . GLU A 1 26 ? -13.127 9.143 -4.193 1.00 0.00 47 GLU A C 5
ATOM 9151 O O . GLU A 1 26 ? -12.971 10.338 -3.941 1.00 0.00 47 GLU A O 5
ATOM 9163 N N . SER A 1 27 ? -12.855 8.181 -3.364 1.00 0.00 48 SER A N 5
ATOM 9164 C CA . SER A 1 27 ? -12.434 8.384 -2.033 1.00 0.00 48 SER A CA 5
ATOM 9165 C C . SER A 1 27 ? -11.454 7.330 -1.708 1.00 0.00 48 SER A C 5
ATOM 9166 O O . SER A 1 27 ? -11.390 6.340 -2.417 1.00 0.00 48 SER A O 5
ATOM 9174 N N . ILE A 1 28 ? -10.718 7.477 -0.627 1.00 0.00 49 ILE A N 5
ATOM 9175 C CA . ILE A 1 28 ? -9.771 6.485 -0.261 1.00 0.00 49 ILE A CA 5
ATOM 9176 C C . ILE A 1 28 ? -10.509 5.188 0.095 1.00 0.00 49 ILE A C 5
ATOM 9177 O O . ILE A 1 28 ? -10.006 4.110 -0.032 1.00 0.00 49 ILE A O 5
ATOM 9193 N N . GLU A 1 29 ? -11.726 5.355 0.462 1.00 0.00 50 GLU A N 5
ATOM 9194 C CA . GLU A 1 29 ? -12.664 4.264 0.695 1.00 0.00 50 GLU A CA 5
ATOM 9195 C C . GLU A 1 29 ? -12.803 3.402 -0.583 1.00 0.00 50 GLU A C 5
ATOM 9196 O O . GLU A 1 29 ? -12.994 2.215 -0.506 1.00 0.00 50 GLU A O 5
ATOM 9208 N N . ASP A 1 30 ? -12.652 4.015 -1.737 1.00 0.00 51 ASP A N 5
ATOM 9209 C CA . ASP A 1 30 ? -12.748 3.334 -2.997 1.00 0.00 51 ASP A CA 5
ATOM 9210 C C . ASP A 1 30 ? -11.537 2.519 -3.264 1.00 0.00 51 ASP A C 5
ATOM 9211 O O . ASP A 1 30 ? -11.616 1.447 -3.804 1.00 0.00 51 ASP A O 5
ATOM 9220 N N . VAL A 1 31 ? -10.427 2.991 -2.822 1.00 0.00 52 VAL A N 5
ATOM 9221 C CA . VAL A 1 31 ? -9.189 2.345 -3.102 1.00 0.00 52 VAL A CA 5
ATOM 9222 C C . VAL A 1 31 ? -8.934 1.310 -2.065 1.00 0.00 52 VAL A C 5
ATOM 9223 O O . VAL A 1 31 ? -8.371 0.269 -2.320 1.00 0.00 52 VAL A O 5
ATOM 9236 N N . ARG A 1 32 ? -9.433 1.575 -0.913 1.00 0.00 53 ARG A N 5
ATOM 9237 C CA . ARG A 1 32 ? -9.331 0.694 0.162 1.00 0.00 53 ARG A CA 5
ATOM 9238 C C . ARG A 1 32 ? -10.255 -0.533 -0.120 1.00 0.00 53 ARG A C 5
ATOM 9239 O O . ARG A 1 32 ? -10.036 -1.631 0.403 1.00 0.00 53 ARG A O 5
ATOM 9260 N N . ASN A 1 33 ? -11.249 -0.309 -1.022 1.00 0.00 54 ASN A N 5
ATOM 9261 C CA . ASN A 1 33 ? -12.216 -1.348 -1.483 1.00 0.00 54 ASN A CA 5
ATOM 9262 C C . ASN A 1 33 ? -11.488 -2.466 -2.137 1.00 0.00 54 ASN A C 5
ATOM 9263 O O . ASN A 1 33 ? -11.913 -3.609 -2.114 1.00 0.00 54 ASN A O 5
ATOM 9274 N N . GLN A 1 34 ? -10.365 -2.121 -2.703 1.00 0.00 55 GLN A N 5
ATOM 9275 C CA . GLN A 1 34 ? -9.526 -3.066 -3.409 1.00 0.00 55 GLN A CA 5
ATOM 9276 C C . GLN A 1 34 ? -9.019 -4.121 -2.449 1.00 0.00 55 GLN A C 5
ATOM 9277 O O . GLN A 1 34 ? -8.868 -5.278 -2.802 1.00 0.00 55 GLN A O 5
ATOM 9291 N N . CYS A 1 35 ? -8.801 -3.727 -1.229 1.00 0.00 56 CYS A N 5
ATOM 9292 C CA . CYS A 1 35 ? -8.340 -4.617 -0.245 1.00 0.00 56 CYS A CA 5
ATOM 9293 C C . CYS A 1 35 ? -9.467 -5.336 0.416 1.00 0.00 56 CYS A C 5
ATOM 9294 O O . CYS A 1 35 ? -9.388 -6.553 0.648 1.00 0.00 56 CYS A O 5
ATOM 9301 N N . THR A 1 36 ? -10.539 -4.620 0.676 1.00 0.00 57 THR A N 5
ATOM 9302 C CA . THR A 1 36 ? -11.701 -5.178 1.339 1.00 0.00 57 THR A CA 5
ATOM 9303 C C . THR A 1 36 ? -12.377 -6.207 0.462 1.00 0.00 57 THR A C 5
ATOM 9304 O O . THR A 1 36 ? -13.066 -7.103 0.933 1.00 0.00 57 THR A O 5
ATOM 9315 N N . ASP A 1 37 ? -12.066 -6.120 -0.810 1.00 0.00 58 ASP A N 5
ATOM 9316 C CA . ASP A 1 37 ? -12.523 -7.065 -1.838 1.00 0.00 58 ASP A CA 5
ATOM 9317 C C . ASP A 1 37 ? -11.958 -8.452 -1.531 1.00 0.00 58 ASP A C 5
ATOM 9318 O O . ASP A 1 37 ? -12.526 -9.481 -1.891 1.00 0.00 58 ASP A O 5
ATOM 9327 N N . HIS A 1 38 ? -10.852 -8.459 -0.807 1.00 0.00 59 HIS A N 5
ATOM 9328 C CA . HIS A 1 38 ? -10.176 -9.678 -0.441 1.00 0.00 59 HIS A CA 5
ATOM 9329 C C . HIS A 1 38 ? -10.376 -9.952 1.031 1.00 0.00 59 HIS A C 5
ATOM 9330 O O . HIS A 1 38 ? -9.736 -10.837 1.600 1.00 0.00 59 HIS A O 5
ATOM 9345 N N . GLY A 1 39 ? -11.254 -9.189 1.656 1.00 0.00 60 GLY A N 5
ATOM 9346 C CA . GLY A 1 39 ? -11.469 -9.332 3.076 1.00 0.00 60 GLY A CA 5
ATOM 9347 C C . GLY A 1 39 ? -10.293 -8.794 3.864 1.00 0.00 60 GLY A C 5
ATOM 9348 O O . GLY A 1 39 ? -10.009 -9.240 4.973 1.00 0.00 60 GLY A O 5
ATOM 9352 N N . ALA A 1 40 ? -9.586 -7.890 3.252 1.00 0.00 61 ALA A N 5
ATOM 9353 C CA . ALA A 1 40 ? -8.437 -7.236 3.851 1.00 0.00 61 ALA A CA 5
ATOM 9354 C C . ALA A 1 40 ? -8.733 -5.757 3.911 1.00 0.00 61 ALA A C 5
ATOM 9355 O O . ALA A 1 40 ? -9.798 -5.354 3.531 1.00 0.00 61 ALA A O 5
ATOM 9362 N N . ASP A 1 41 ? -7.836 -4.966 4.402 1.00 0.00 62 ASP A N 5
ATOM 9363 C CA . ASP A 1 41 ? -8.017 -3.519 4.366 1.00 0.00 62 ASP A CA 5
ATOM 9364 C C . ASP A 1 41 ? -6.691 -2.946 3.957 1.00 0.00 62 ASP A C 5
ATOM 9365 O O . ASP A 1 41 ? -5.737 -3.708 3.817 1.00 0.00 62 ASP A O 5
ATOM 9374 N N . MET A 1 42 ? -6.616 -1.677 3.666 1.00 0.00 63 MET A N 5
ATOM 9375 C CA . MET A 1 42 ? -5.340 -1.094 3.242 1.00 0.00 63 MET A CA 5
ATOM 9376 C C . MET A 1 42 ? -4.269 -1.199 4.333 1.00 0.00 63 MET A C 5
ATOM 9377 O O . MET A 1 42 ? -4.577 -1.257 5.530 1.00 0.00 63 MET A O 5
ATOM 9391 N N . ILE A 1 43 ? -3.037 -1.293 3.876 1.00 0.00 64 ILE A N 5
ATOM 9392 C CA . ILE A 1 43 ? -1.802 -1.371 4.683 1.00 0.00 64 ILE A CA 5
ATOM 9393 C C . ILE A 1 43 ? -1.789 -0.413 5.927 1.00 0.00 64 ILE A C 5
ATOM 9394 O O . ILE A 1 43 ? -2.372 0.643 5.912 1.00 0.00 64 ILE A O 5
ATOM 9410 N N . SER A 1 44 ? -1.083 -0.784 6.975 1.00 0.00 65 SER A N 5
ATOM 9411 C CA . SER A 1 44 ? -1.059 -0.020 8.195 1.00 0.00 65 SER A CA 5
ATOM 9412 C C . SER A 1 44 ? 0.228 -0.276 8.968 1.00 0.00 65 SER A C 5
ATOM 9413 O O . SER A 1 44 ? 0.473 -1.379 9.463 1.00 0.00 65 SER A O 5
ATOM 9421 N N . ILE A 1 45 ? 0.992 0.769 9.128 1.00 0.00 66 ILE A N 5
ATOM 9422 C CA . ILE A 1 45 ? 2.310 0.693 9.677 1.00 0.00 66 ILE A CA 5
ATOM 9423 C C . ILE A 1 45 ? 2.335 1.074 11.122 1.00 0.00 66 ILE A C 5
ATOM 9424 O O . ILE A 1 45 ? 1.935 2.167 11.517 1.00 0.00 66 ILE A O 5
ATOM 9440 N N . HIS A 1 46 ? 2.771 0.170 11.912 1.00 0.00 67 HIS A N 5
ATOM 9441 C CA . HIS A 1 46 ? 2.947 0.432 13.290 1.00 0.00 67 HIS A CA 5
ATOM 9442 C C . HIS A 1 46 ? 4.399 0.214 13.662 1.00 0.00 67 HIS A C 5
ATOM 9443 O O . HIS A 1 46 ? 4.761 0.304 14.829 1.00 0.00 67 HIS A O 5
ATOM 9458 N N . ASN A 1 47 ? 5.272 -0.007 12.638 1.00 0.00 68 ASN A N 5
ATOM 9459 C CA . ASN A 1 47 ? 6.704 -0.229 12.894 1.00 0.00 68 ASN A CA 5
ATOM 9460 C C . ASN A 1 47 ? 7.470 0.031 11.630 1.00 0.00 68 ASN A C 5
ATOM 9461 O O . ASN A 1 47 ? 6.913 -0.060 10.555 1.00 0.00 68 ASN A O 5
ATOM 9472 N N . GLU A 1 48 ? 8.768 0.284 11.747 1.00 0.00 69 GLU A N 5
ATOM 9473 C CA . GLU A 1 48 ? 9.598 0.402 10.588 1.00 0.00 69 GLU A CA 5
ATOM 9474 C C . GLU A 1 48 ? 9.757 -0.948 9.973 1.00 0.00 69 GLU A C 5
ATOM 9475 O O . GLU A 1 48 ? 10.059 -1.055 8.815 1.00 0.00 69 GLU A O 5
ATOM 9487 N N . GLU A 1 49 ? 9.516 -1.976 10.785 1.00 0.00 70 GLU A N 5
ATOM 9488 C CA . GLU A 1 49 ? 9.498 -3.300 10.380 1.00 0.00 70 GLU A CA 5
ATOM 9489 C C . GLU A 1 49 ? 8.501 -3.458 9.262 1.00 0.00 70 GLU A C 5
ATOM 9490 O O . GLU A 1 49 ? 8.822 -3.996 8.223 1.00 0.00 70 GLU A O 5
ATOM 9502 N N . GLU A 1 50 ? 7.310 -2.917 9.493 1.00 0.00 71 GLU A N 5
ATOM 9503 C CA . GLU A 1 50 ? 6.225 -2.939 8.536 1.00 0.00 71 GLU A CA 5
ATOM 9504 C C . GLU A 1 50 ? 6.657 -2.064 7.380 1.00 0.00 71 GLU A C 5
ATOM 9505 O O . GLU A 1 50 ? 6.823 -2.547 6.299 1.00 0.00 71 GLU A O 5
ATOM 9517 N N . ASN A 1 51 ? 7.023 -0.809 7.697 1.00 0.00 72 ASN A N 5
ATOM 9518 C CA . ASN A 1 51 ? 7.317 0.217 6.715 1.00 0.00 72 ASN A CA 5
ATOM 9519 C C . ASN A 1 51 ? 8.329 -0.270 5.691 1.00 0.00 72 ASN A C 5
ATOM 9520 O O . ASN A 1 51 ? 8.109 -0.217 4.484 1.00 0.00 72 ASN A O 5
ATOM 9531 N N . ALA A 1 52 ? 9.418 -0.773 6.200 1.00 0.00 73 ALA A N 5
ATOM 9532 C CA . ALA A 1 52 ? 10.518 -1.241 5.391 1.00 0.00 73 ALA A CA 5
ATOM 9533 C C . ALA A 1 52 ? 10.207 -2.557 4.684 1.00 0.00 73 ALA A C 5
ATOM 9534 O O . ALA A 1 52 ? 10.758 -2.840 3.613 1.00 0.00 73 ALA A O 5
ATOM 9541 N N . PHE A 1 53 ? 9.333 -3.342 5.280 1.00 0.00 74 PHE A N 5
ATOM 9542 C CA . PHE A 1 53 ? 8.867 -4.599 4.704 1.00 0.00 74 PHE A CA 5
ATOM 9543 C C . PHE A 1 53 ? 8.115 -4.312 3.445 1.00 0.00 74 PHE A C 5
ATOM 9544 O O . PHE A 1 53 ? 8.394 -4.854 2.413 1.00 0.00 74 PHE A O 5
ATOM 9561 N N . ILE A 1 54 ? 7.200 -3.402 3.566 1.00 0.00 75 ILE A N 5
ATOM 9562 C CA . ILE A 1 54 ? 6.246 -3.029 2.523 1.00 0.00 75 ILE A CA 5
ATOM 9563 C C . ILE A 1 54 ? 7.011 -2.572 1.395 1.00 0.00 75 ILE A C 5
ATOM 9564 O O . ILE A 1 54 ? 6.837 -2.998 0.268 1.00 0.00 75 ILE A O 5
ATOM 9580 N N . LEU A 1 55 ? 7.927 -1.790 1.761 1.00 0.00 76 LEU A N 5
ATOM 9581 C CA . LEU A 1 55 ? 8.822 -1.164 0.936 1.00 0.00 76 LEU A CA 5
ATOM 9582 C C . LEU A 1 55 ? 9.554 -2.142 0.040 1.00 0.00 76 LEU A C 5
ATOM 9583 O O . LEU A 1 55 ? 9.610 -1.963 -1.144 1.00 0.00 76 LEU A O 5
ATOM 9599 N N . ASP A 1 56 ? 10.080 -3.167 0.604 1.00 0.00 77 ASP A N 5
ATOM 9600 C CA . ASP A 1 56 ? 10.865 -4.139 -0.177 1.00 0.00 77 ASP A CA 5
ATOM 9601 C C . ASP A 1 56 ? 9.964 -5.123 -0.844 1.00 0.00 77 ASP A C 5
ATOM 9602 O O . ASP A 1 56 ? 10.128 -5.439 -2.005 1.00 0.00 77 ASP A O 5
ATOM 9611 N N . THR A 1 57 ? 8.959 -5.465 -0.153 1.00 0.00 78 THR A N 5
ATOM 9612 C CA . THR A 1 57 ? 8.116 -6.566 -0.475 1.00 0.00 78 THR A CA 5
ATOM 9613 C C . THR A 1 57 ? 7.286 -6.262 -1.655 1.00 0.00 78 THR A C 5
ATOM 9614 O O . THR A 1 57 ? 6.977 -7.148 -2.483 1.00 0.00 78 THR A O 5
ATOM 9625 N N . LEU A 1 58 ? 7.002 -5.009 -1.762 1.00 0.00 79 LEU A N 5
ATOM 9626 C CA . LEU A 1 58 ? 6.266 -4.482 -2.794 1.00 0.00 79 LEU A CA 5
ATOM 9627 C C . LEU A 1 58 ? 6.920 -4.828 -4.126 1.00 0.00 79 LEU A C 5
ATOM 9628 O O . LEU A 1 58 ? 6.347 -5.502 -4.959 1.00 0.00 79 LEU A O 5
ATOM 9644 N N . LYS A 1 59 ? 8.126 -4.362 -4.273 1.00 0.00 80 LYS A N 5
ATOM 9645 C CA . LYS A 1 59 ? 8.934 -4.595 -5.463 1.00 0.00 80 LYS A CA 5
ATOM 9646 C C . LYS A 1 59 ? 9.409 -6.034 -5.593 1.00 0.00 80 LYS A C 5
ATOM 9647 O O . LYS A 1 59 ? 9.602 -6.546 -6.694 1.00 0.00 80 LYS A O 5
ATOM 9666 N N . LYS A 1 60 ? 9.600 -6.661 -4.477 1.00 0.00 81 LYS A N 5
ATOM 9667 C CA . LYS A 1 60 ? 10.144 -7.998 -4.394 1.00 0.00 81 LYS A CA 5
ATOM 9668 C C . LYS A 1 60 ? 9.191 -9.050 -4.950 1.00 0.00 81 LYS A C 5
ATOM 9669 O O . LYS A 1 60 ? 9.549 -9.829 -5.833 1.00 0.00 81 LYS A O 5
ATOM 9688 N N . GLN A 1 61 ? 7.986 -9.040 -4.468 1.00 0.00 82 GLN A N 5
ATOM 9689 C CA . GLN A 1 61 ? 6.998 -10.028 -4.884 1.00 0.00 82 GLN A CA 5
ATOM 9690 C C . GLN A 1 61 ? 6.143 -9.510 -6.014 1.00 0.00 82 GLN A C 5
ATOM 9691 O O . GLN A 1 61 ? 5.866 -10.222 -6.989 1.00 0.00 82 GLN A O 5
ATOM 9705 N N . TRP A 1 62 ? 5.735 -8.286 -5.893 1.00 0.00 83 TRP A N 5
ATOM 9706 C CA . TRP A 1 62 ? 4.827 -7.703 -6.831 1.00 0.00 83 TRP A CA 5
ATOM 9707 C C . TRP A 1 62 ? 5.613 -6.725 -7.717 1.00 0.00 83 TRP A C 5
ATOM 9708 O O . TRP A 1 62 ? 6.840 -6.868 -7.855 1.00 0.00 83 TRP A O 5
ATOM 9729 N N . LYS A 1 63 ? 4.940 -5.784 -8.338 1.00 0.00 84 LYS A N 5
ATOM 9730 C CA . LYS A 1 63 ? 5.616 -4.816 -9.198 1.00 0.00 84 LYS A CA 5
ATOM 9731 C C . LYS A 1 63 ? 6.414 -3.816 -8.381 1.00 0.00 84 LYS A C 5
ATOM 9732 O O . LYS A 1 63 ? 7.643 -3.867 -8.321 1.00 0.00 84 LYS A O 5
ATOM 9751 N N . GLY A 1 64 ? 5.709 -2.925 -7.774 1.00 0.00 85 GLY A N 5
ATOM 9752 C CA . GLY A 1 64 ? 6.274 -1.919 -6.992 1.00 0.00 85 GLY A CA 5
ATOM 9753 C C . GLY A 1 64 ? 6.340 -0.631 -7.685 1.00 0.00 85 GLY A C 5
ATOM 9754 O O . GLY A 1 64 ? 7.094 -0.446 -8.633 1.00 0.00 85 GLY A O 5
ATOM 9758 N N . PRO A 1 65 ? 5.549 0.253 -7.233 1.00 0.00 86 PRO A N 5
ATOM 9759 C CA . PRO A 1 65 ? 5.459 1.589 -7.732 1.00 0.00 86 PRO A CA 5
ATOM 9760 C C . PRO A 1 65 ? 6.450 2.502 -7.008 1.00 0.00 86 PRO A C 5
ATOM 9761 O O . PRO A 1 65 ? 7.234 2.025 -6.186 1.00 0.00 86 PRO A O 5
ATOM 9772 N N . ASP A 1 66 ? 6.473 3.773 -7.344 1.00 0.00 87 ASP A N 5
ATOM 9773 C CA . ASP A 1 66 ? 7.376 4.720 -6.659 1.00 0.00 87 ASP A CA 5
ATOM 9774 C C . ASP A 1 66 ? 6.979 4.870 -5.221 1.00 0.00 87 ASP A C 5
ATOM 9775 O O . ASP A 1 66 ? 7.827 4.880 -4.321 1.00 0.00 87 ASP A O 5
ATOM 9784 N N . ASP A 1 67 ? 5.699 4.991 -4.994 1.00 0.00 88 ASP A N 5
ATOM 9785 C CA . ASP A 1 67 ? 5.168 4.990 -3.658 1.00 0.00 88 ASP A CA 5
ATOM 9786 C C . ASP A 1 67 ? 3.918 4.202 -3.704 1.00 0.00 88 ASP A C 5
ATOM 9787 O O . ASP A 1 67 ? 3.240 4.166 -4.728 1.00 0.00 88 ASP A O 5
ATOM 9796 N N . ILE A 1 68 ? 3.629 3.556 -2.651 1.00 0.00 89 ILE A N 5
ATOM 9797 C CA . ILE A 1 68 ? 2.414 2.789 -2.515 1.00 0.00 89 ILE A CA 5
ATOM 9798 C C . ILE A 1 68 ? 1.492 3.535 -1.628 1.00 0.00 89 ILE A C 5
ATOM 9799 O O . ILE A 1 68 ? 1.958 4.281 -0.768 1.00 0.00 89 ILE A O 5
ATOM 9815 N N . LEU A 1 69 ? 0.211 3.380 -1.787 1.00 0.00 90 LEU A N 5
ATOM 9816 C CA . LEU A 1 69 ? -0.648 4.094 -0.936 1.00 0.00 90 LEU A CA 5
ATOM 9817 C C . LEU A 1 69 ? -0.604 3.467 0.427 1.00 0.00 90 LEU A C 5
ATOM 9818 O O . LEU A 1 69 ? -0.577 2.239 0.553 1.00 0.00 90 LEU A O 5
ATOM 9834 N N . LEU A 1 70 ? -0.554 4.301 1.427 1.00 0.00 91 LEU A N 5
ATOM 9835 C CA . LEU A 1 70 ? -0.629 3.836 2.750 1.00 0.00 91 LEU A CA 5
ATOM 9836 C C . LEU A 1 70 ? -2.035 3.697 3.050 1.00 0.00 91 LEU A C 5
ATOM 9837 O O . LEU A 1 70 ? -2.876 4.404 2.505 1.00 0.00 91 LEU A O 5
ATOM 9853 N N . GLY A 1 71 ? -2.290 2.893 3.963 1.00 0.00 92 GLY A N 5
ATOM 9854 C CA . GLY A 1 71 ? -3.618 2.621 4.307 1.00 0.00 92 GLY A CA 5
ATOM 9855 C C . GLY A 1 71 ? -4.027 3.495 5.409 1.00 0.00 92 GLY A C 5
ATOM 9856 O O . GLY A 1 71 ? -4.511 3.037 6.448 1.00 0.00 92 GLY A O 5
ATOM 9860 N N . MET A 1 72 ? -3.823 4.757 5.213 1.00 0.00 93 MET A N 5
ATOM 9861 C CA . MET A 1 72 ? -4.110 5.664 6.194 1.00 0.00 93 MET A CA 5
ATOM 9862 C C . MET A 1 72 ? -5.011 6.642 5.621 1.00 0.00 93 MET A C 5
ATOM 9863 O O . MET A 1 72 ? -4.941 6.932 4.430 1.00 0.00 93 MET A O 5
ATOM 9877 N N . PHE A 1 73 ? -5.798 7.167 6.413 1.00 0.00 94 PHE A N 5
ATOM 9878 C CA . PHE A 1 73 ? -6.740 8.062 5.967 1.00 0.00 94 PHE A CA 5
ATOM 9879 C C . PHE A 1 73 ? -6.716 9.261 6.795 1.00 0.00 94 PHE A C 5
ATOM 9880 O O . PHE A 1 73 ? -6.418 9.212 8.001 1.00 0.00 94 PHE A O 5
ATOM 9897 N N . TYR A 1 74 ? -6.998 10.319 6.178 1.00 0.00 95 TYR A N 5
ATOM 9898 C CA . TYR A 1 74 ? -6.983 11.565 6.833 1.00 0.00 95 TYR A CA 5
ATOM 9899 C C . TYR A 1 74 ? -8.363 11.919 7.243 1.00 0.00 95 TYR A C 5
ATOM 9900 O O . TYR A 1 74 ? -9.176 12.363 6.437 1.00 0.00 95 TYR A O 5
ATOM 9918 N N . ASP A 1 75 ? -8.648 11.662 8.477 1.00 0.00 96 ASP A N 5
ATOM 9919 C CA . ASP A 1 75 ? -9.905 12.025 9.027 1.00 0.00 96 ASP A CA 5
ATOM 9920 C C . ASP A 1 75 ? -9.821 13.451 9.375 1.00 0.00 96 ASP A C 5
ATOM 9921 O O . ASP A 1 75 ? -9.022 13.827 10.222 1.00 0.00 96 ASP A O 5
ATOM 9930 N N . THR A 1 76 ? -10.576 14.244 8.704 1.00 0.00 97 THR A N 5
ATOM 9931 C CA . THR A 1 76 ? -10.509 15.666 8.847 1.00 0.00 97 THR A CA 5
ATOM 9932 C C . THR A 1 76 ? -11.211 16.127 10.110 1.00 0.00 97 THR A C 5
ATOM 9933 O O . THR A 1 76 ? -10.924 17.204 10.638 1.00 0.00 97 THR A O 5
ATOM 9944 N N . ASP A 1 77 ? -12.097 15.284 10.603 1.00 0.00 98 ASP A N 5
ATOM 9945 C CA . ASP A 1 77 ? -12.895 15.590 11.792 1.00 0.00 98 ASP A CA 5
ATOM 9946 C C . ASP A 1 77 ? -12.018 15.770 13.008 1.00 0.00 98 ASP A C 5
ATOM 9947 O O . ASP A 1 77 ? -12.186 16.715 13.773 1.00 0.00 98 ASP A O 5
ATOM 9956 N N . ASP A 1 78 ? -11.082 14.870 13.189 1.00 0.00 99 ASP A N 5
ATOM 9957 C CA . ASP A 1 78 ? -10.112 15.025 14.275 1.00 0.00 99 ASP A CA 5
ATOM 9958 C C . ASP A 1 78 ? -8.851 15.601 13.736 1.00 0.00 99 ASP A C 5
ATOM 9959 O O . ASP A 1 78 ? -7.989 16.074 14.480 1.00 0.00 99 ASP A O 5
ATOM 9968 N N . ALA A 1 79 ? -8.755 15.551 12.426 1.00 0.00 100 ALA A N 5
ATOM 9969 C CA . ALA A 1 79 ? -7.613 15.987 11.674 1.00 0.00 100 ALA A CA 5
ATOM 9970 C C . ALA A 1 79 ? -6.398 15.212 12.057 1.00 0.00 100 ALA A C 5
ATOM 9971 O O . ALA A 1 79 ? -5.483 15.698 12.720 1.00 0.00 100 ALA A O 5
ATOM 9978 N N . SER A 1 80 ? -6.437 13.971 11.713 1.00 0.00 101 SER A N 5
ATOM 9979 C CA . SER A 1 80 ? -5.375 13.083 12.004 1.00 0.00 101 SER A CA 5
ATOM 9980 C C . SER A 1 80 ? -5.344 12.026 10.953 1.00 0.00 101 SER A C 5
ATOM 9981 O O . SER A 1 80 ? -6.373 11.725 10.321 1.00 0.00 101 SER A O 5
ATOM 9989 N N . PHE A 1 81 ? -4.217 11.463 10.779 1.00 0.00 102 PHE A N 5
ATOM 9990 C CA . PHE A 1 81 ? -4.059 10.361 9.915 1.00 0.00 102 PHE A CA 5
ATOM 9991 C C . PHE A 1 81 ? -4.191 9.152 10.744 1.00 0.00 102 PHE A C 5
ATOM 9992 O O . PHE A 1 81 ? -3.504 8.995 11.758 1.00 0.00 102 PHE A O 5
ATOM 10009 N N . LYS A 1 82 ? -5.062 8.342 10.366 1.00 0.00 103 LYS A N 5
ATOM 10010 C CA . LYS A 1 82 ? -5.372 7.163 11.084 1.00 0.00 103 LYS A CA 5
ATOM 10011 C C . LYS A 1 82 ? -5.361 6.016 10.147 1.00 0.00 103 LYS A C 5
ATOM 10012 O O . LYS A 1 82 ? -5.496 6.209 8.951 1.00 0.00 103 LYS A O 5
ATOM 10031 N N . TRP A 1 83 ? -5.142 4.864 10.654 1.00 0.00 104 TRP A N 5
ATOM 10032 C CA . TRP A 1 83 ? -4.992 3.707 9.833 1.00 0.00 104 TRP A CA 5
ATOM 10033 C C . TRP A 1 83 ? -6.307 3.061 9.542 1.00 0.00 104 TRP A C 5
ATOM 10034 O O . TRP A 1 83 ? -7.207 3.063 10.384 1.00 0.00 104 TRP A O 5
ATOM 10055 N N . PHE A 1 84 ? -6.413 2.482 8.352 1.00 0.00 105 PHE A N 5
ATOM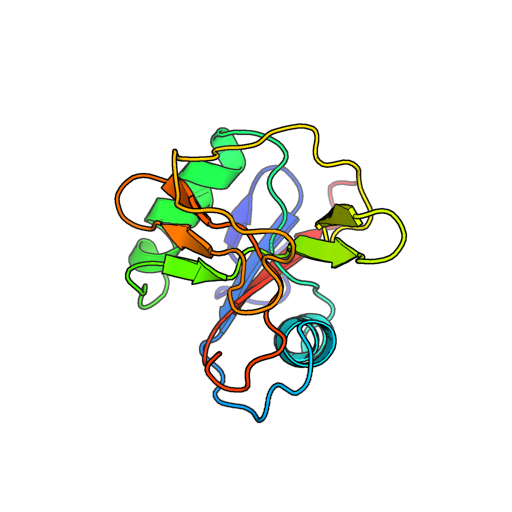 10056 C CA . PHE A 1 84 ? -7.555 1.667 7.989 1.00 0.00 105 PHE A CA 5
ATOM 10057 C C . PHE A 1 84 ? -7.609 0.408 8.855 1.00 0.00 105 PHE A C 5
ATOM 10058 O O . PHE A 1 84 ? -8.618 -0.289 8.913 1.00 0.00 105 PHE A O 5
ATOM 10075 N N . ASP A 1 85 ? -6.501 0.155 9.547 1.00 0.00 106 ASP A N 5
ATOM 10076 C CA . ASP A 1 85 ? -6.376 -0.904 10.565 1.00 0.00 106 ASP A CA 5
ATOM 10077 C C . ASP A 1 85 ? -7.249 -0.570 11.786 1.00 0.00 106 ASP A C 5
ATOM 10078 O O . ASP A 1 85 ? -7.447 -1.396 12.669 1.00 0.00 106 ASP A O 5
ATOM 10087 N N . ASN A 1 86 ? -7.757 0.683 11.822 1.00 0.00 107 ASN A N 5
ATOM 10088 C CA . ASN A 1 86 ? -8.666 1.184 12.874 1.00 0.00 107 ASN A CA 5
ATOM 10089 C C . ASN A 1 86 ? -7.928 1.365 14.171 1.00 0.00 107 ASN A C 5
ATOM 10090 O O . ASN A 1 86 ? -8.522 1.446 15.246 1.00 0.00 107 ASN A O 5
ATOM 10101 N N . SER A 1 87 ? -6.645 1.445 14.068 1.00 0.00 108 SER A N 5
ATOM 10102 C CA . SER A 1 87 ? -5.815 1.637 15.193 1.00 0.00 108 SER A CA 5
ATOM 10103 C C . SER A 1 87 ? -5.051 2.938 15.042 1.00 0.00 108 SER A C 5
ATOM 10104 O O . SER A 1 87 ? -4.911 3.461 13.912 1.00 0.00 108 SER A O 5
ATOM 10112 N N . ASN A 1 88 ? -4.593 3.458 16.164 1.00 0.00 109 ASN A N 5
ATOM 10113 C CA . ASN A 1 88 ? -3.854 4.712 16.230 1.00 0.00 109 ASN A CA 5
ATOM 10114 C C . ASN A 1 88 ? -2.623 4.641 15.380 1.00 0.00 109 ASN A C 5
ATOM 10115 O O . ASN A 1 88 ? -1.982 3.574 15.269 1.00 0.00 109 ASN A O 5
ATOM 10126 N N . MET A 1 89 ? -2.290 5.729 14.765 1.00 0.00 110 MET A N 5
ATOM 10127 C CA . MET A 1 89 ? -1.036 5.804 14.093 1.00 0.00 110 MET A CA 5
ATOM 10128 C C . MET A 1 89 ? 0.054 5.968 15.133 1.00 0.00 110 MET A C 5
ATOM 10129 O O . MET A 1 89 ? 0.369 7.071 15.572 1.00 0.00 110 MET A O 5
ATOM 10143 N N . THR A 1 90 ? 0.566 4.853 15.569 1.00 0.00 111 THR A N 5
ATOM 10144 C CA . THR A 1 90 ? 1.557 4.811 16.590 1.00 0.00 111 THR A CA 5
ATOM 10145 C C . THR A 1 90 ? 2.955 5.002 16.019 1.00 0.00 111 THR A C 5
ATOM 10146 O O . THR A 1 90 ? 3.805 5.626 16.638 1.00 0.00 111 THR A O 5
ATOM 10157 N N . PHE A 1 91 ? 3.167 4.517 14.817 1.00 0.00 112 PHE A N 5
ATOM 10158 C CA . PHE A 1 91 ? 4.441 4.663 14.169 1.00 0.00 112 PHE A CA 5
ATOM 10159 C C . PHE A 1 91 ? 4.250 5.458 12.931 1.00 0.00 112 PHE A C 5
ATOM 10160 O O . PHE A 1 91 ? 3.159 5.420 12.342 1.00 0.00 112 PHE A O 5
ATOM 10177 N N . ASP A 1 92 ? 5.278 6.164 12.526 1.00 0.00 113 ASP A N 5
ATOM 10178 C CA . ASP A 1 92 ? 5.212 6.958 11.348 1.00 0.00 113 ASP A CA 5
ATOM 10179 C C . ASP A 1 92 ? 6.552 7.231 10.795 1.00 0.00 113 ASP A C 5
ATOM 10180 O O . ASP A 1 92 ? 7.539 7.323 11.519 1.00 0.00 113 ASP A O 5
ATOM 10189 N N . LYS A 1 93 ? 6.597 7.291 9.495 1.00 0.00 114 LYS A N 5
ATOM 10190 C CA . LYS A 1 93 ? 7.776 7.648 8.812 1.00 0.00 114 LYS A CA 5
ATOM 10191 C C . LYS A 1 93 ? 7.427 8.819 7.930 1.00 0.00 114 LYS A C 5
ATOM 10192 O O . LYS A 1 93 ? 7.394 8.713 6.715 1.00 0.00 114 LYS A O 5
ATOM 10211 N N . TRP A 1 94 ? 7.155 9.922 8.538 1.00 0.00 115 TRP A N 5
ATOM 10212 C CA . TRP A 1 94 ? 6.738 11.088 7.803 1.00 0.00 115 TRP A CA 5
ATOM 10213 C C . TRP A 1 94 ? 7.910 11.869 7.276 1.00 0.00 115 TRP A C 5
ATOM 10214 O O . TRP A 1 94 ? 9.020 11.799 7.810 1.00 0.00 115 TRP A O 5
ATOM 10235 N N . THR A 1 95 ? 7.668 12.575 6.225 1.00 0.00 116 THR A N 5
ATOM 10236 C CA . THR A 1 95 ? 8.605 13.483 5.694 1.00 0.00 116 THR A CA 5
ATOM 10237 C C . THR A 1 95 ? 7.886 14.807 5.613 1.00 0.00 116 THR A C 5
ATOM 10238 O O . THR A 1 95 ? 6.642 14.845 5.716 1.00 0.00 116 THR A O 5
ATOM 10249 N N . ASP A 1 96 ? 8.600 15.863 5.482 1.00 0.00 117 ASP A N 5
ATOM 10250 C CA . ASP A 1 96 ? 7.969 17.164 5.417 1.00 0.00 117 ASP A CA 5
ATOM 10251 C C . ASP A 1 96 ? 7.545 17.470 4.016 1.00 0.00 117 ASP A C 5
ATOM 10252 O O . ASP A 1 96 ? 8.368 17.520 3.092 1.00 0.00 117 ASP A O 5
ATOM 10261 N N . GLN A 1 97 ? 6.267 17.637 3.840 1.00 0.00 118 GLN A N 5
ATOM 10262 C CA . GLN A 1 97 ? 5.685 17.850 2.619 1.00 0.00 118 GLN A CA 5
ATOM 10263 C C . GLN A 1 97 ? 4.873 19.130 2.709 1.00 0.00 118 GLN A C 5
ATOM 10264 O O . GLN A 1 97 ? 4.560 19.606 3.813 1.00 0.00 118 GLN A O 5
ATOM 10278 N N . ASP A 1 98 ? 4.570 19.658 1.565 1.00 0.00 119 ASP A N 5
ATOM 10279 C CA . ASP A 1 98 ? 3.634 20.733 1.360 1.00 0.00 119 ASP A CA 5
ATOM 10280 C C . ASP A 1 98 ? 2.268 20.344 1.887 1.00 0.00 119 ASP A C 5
ATOM 10281 O O . ASP A 1 98 ? 1.978 19.141 2.090 1.00 0.00 119 ASP A O 5
ATOM 10290 N N . ASP A 1 99 ? 1.452 21.339 2.027 1.00 0.00 120 ASP A N 5
ATOM 10291 C CA . ASP A 1 99 ? 0.110 21.250 2.620 1.00 0.00 120 ASP A CA 5
ATOM 10292 C C . ASP A 1 99 ? 0.234 20.942 4.095 1.00 0.00 120 ASP A C 5
ATOM 10293 O O . ASP A 1 99 ? 0.399 19.782 4.496 1.00 0.00 120 ASP A O 5
ATOM 10302 N N . ASP A 1 100 ? 0.207 21.963 4.901 1.00 0.00 121 ASP A N 5
ATOM 10303 C CA . ASP A 1 100 ? 0.414 21.792 6.326 1.00 0.00 121 ASP A CA 5
ATOM 10304 C C . ASP A 1 100 ? -0.908 21.843 7.072 1.00 0.00 121 ASP A C 5
ATOM 10305 O O . ASP A 1 100 ? -1.165 21.015 7.940 1.00 0.00 121 ASP A O 5
ATOM 10314 N N . GLU A 1 101 ? -1.754 22.796 6.719 1.00 0.00 122 GLU A N 5
ATOM 10315 C CA . GLU A 1 101 ? -3.067 22.922 7.318 1.00 0.00 122 GLU A CA 5
ATOM 10316 C C . GLU A 1 101 ? -3.959 21.832 6.767 1.00 0.00 122 GLU A C 5
ATOM 10317 O O . GLU A 1 101 ? -4.324 20.880 7.463 1.00 0.00 122 GLU A O 5
ATOM 10329 N N . ASP A 1 102 ? -4.319 21.977 5.532 1.00 0.00 123 ASP A N 5
ATOM 10330 C CA . ASP A 1 102 ? -5.076 20.974 4.844 1.00 0.00 123 ASP A CA 5
ATOM 10331 C C . ASP A 1 102 ? -4.204 20.293 3.848 1.00 0.00 123 ASP A C 5
ATOM 10332 O O . ASP A 1 102 ? -3.456 20.935 3.150 1.00 0.00 123 ASP A O 5
ATOM 10341 N N . LEU A 1 103 ? -4.259 18.999 3.832 1.00 0.00 124 LEU A N 5
ATOM 10342 C CA . LEU A 1 103 ? -3.507 18.198 2.911 1.00 0.00 124 LEU A CA 5
ATOM 10343 C C . LEU A 1 103 ? -4.429 17.218 2.210 1.00 0.00 124 LEU A C 5
ATOM 10344 O O . LEU A 1 103 ? -4.056 16.117 1.854 1.00 0.00 124 LEU A O 5
ATOM 10360 N N . VAL A 1 104 ? -5.616 17.686 1.949 1.00 0.00 125 VAL A N 5
ATOM 10361 C CA . VAL A 1 104 ? -6.678 16.883 1.368 1.00 0.00 125 VAL A CA 5
ATOM 10362 C C . VAL A 1 104 ? -6.480 16.730 -0.161 1.00 0.00 125 VAL A C 5
ATOM 10363 O O . VAL A 1 104 ? -7.086 15.864 -0.811 1.00 0.00 125 VAL A O 5
ATOM 10376 N N . ASP A 1 105 ? -5.600 17.540 -0.706 1.00 0.00 126 ASP A N 5
ATOM 10377 C CA . ASP A 1 105 ? -5.326 17.539 -2.159 1.00 0.00 126 ASP A CA 5
ATOM 10378 C C . ASP A 1 105 ? -4.492 16.323 -2.549 1.00 0.00 126 ASP A C 5
ATOM 10379 O O . ASP A 1 105 ? -4.535 15.836 -3.685 1.00 0.00 126 ASP A O 5
ATOM 10388 N N . THR A 1 106 ? -3.819 15.811 -1.581 1.00 0.00 127 THR A N 5
ATOM 10389 C CA . THR A 1 106 ? -2.890 14.731 -1.735 1.00 0.00 127 THR A CA 5
ATOM 10390 C C . THR A 1 106 ? -3.334 13.563 -0.856 1.00 0.00 127 THR A C 5
ATOM 10391 O O . THR A 1 106 ? -4.340 13.669 -0.145 1.00 0.00 127 THR A O 5
ATOM 10402 N N . CYS A 1 107 ? -2.596 12.474 -0.896 1.00 0.00 128 CYS A N 5
ATOM 10403 C CA . CYS A 1 107 ? -2.907 11.297 -0.116 1.00 0.00 128 CYS A CA 5
ATOM 10404 C C . CYS A 1 107 ? -1.646 10.844 0.588 1.00 0.00 128 CYS A C 5
ATOM 10405 O O . CYS A 1 107 ? -0.625 11.528 0.515 1.00 0.00 128 CYS A O 5
ATOM 10412 N N . ALA A 1 108 ? -1.663 9.656 1.181 1.00 0.00 129 ALA A N 5
ATOM 10413 C CA . ALA A 1 108 ? -0.498 9.213 1.871 1.00 0.00 129 ALA A CA 5
ATOM 10414 C C . ALA A 1 108 ? 0.082 8.071 1.158 1.00 0.00 129 ALA A C 5
ATOM 10415 O O . ALA A 1 108 ? -0.535 7.038 1.039 1.00 0.00 129 ALA A O 5
ATOM 10422 N N . PHE A 1 109 ? 1.280 8.207 0.727 1.00 0.00 130 PHE A N 5
ATOM 10423 C CA . PHE A 1 109 ? 1.920 7.116 0.130 1.00 0.00 130 PHE A CA 5
ATOM 10424 C C . PHE A 1 109 ? 3.229 6.949 0.767 1.00 0.00 130 PHE A C 5
ATOM 10425 O O . PHE A 1 109 ? 3.935 7.933 1.020 1.00 0.00 130 PHE A O 5
ATOM 10442 N N . LEU A 1 110 ? 3.500 5.764 1.096 1.00 0.00 131 LEU A N 5
ATOM 10443 C CA . LEU A 1 110 ? 4.809 5.376 1.517 1.00 0.00 131 LEU A CA 5
ATOM 10444 C C . LEU A 1 110 ? 5.750 5.249 0.322 1.00 0.00 131 LEU A C 5
ATOM 10445 O O . LEU A 1 110 ? 5.467 4.547 -0.639 1.00 0.00 131 LEU A O 5
ATOM 10461 N N . HIS A 1 111 ? 6.857 5.952 0.397 1.00 0.00 132 HIS A N 5
ATOM 10462 C CA . HIS A 1 111 ? 7.854 5.962 -0.661 1.00 0.00 132 HIS A CA 5
ATOM 10463 C C . HIS A 1 111 ? 8.634 4.685 -0.663 1.00 0.00 132 HIS A C 5
ATOM 10464 O O . HIS A 1 111 ? 9.319 4.394 0.273 1.00 0.00 132 HIS A O 5
ATOM 10479 N N . ILE A 1 112 ? 8.573 3.999 -1.750 1.00 0.00 133 ILE A N 5
ATOM 10480 C CA . ILE A 1 112 ? 9.274 2.761 -1.977 1.00 0.00 133 ILE A CA 5
ATOM 10481 C C . ILE A 1 112 ? 10.787 2.936 -1.913 1.00 0.00 133 ILE A C 5
ATOM 10482 O O . ILE A 1 112 ? 11.517 2.011 -1.539 1.00 0.00 133 ILE A O 5
ATOM 10498 N N . LYS A 1 113 ? 11.241 4.114 -2.260 1.00 0.00 134 LYS A N 5
ATOM 10499 C CA . LYS A 1 113 ? 12.671 4.370 -2.266 1.00 0.00 134 LYS A CA 5
ATOM 10500 C C . LYS A 1 113 ? 13.206 4.629 -0.868 1.00 0.00 134 LYS A C 5
ATOM 10501 O O . LYS A 1 113 ? 14.175 3.997 -0.439 1.00 0.00 134 LYS A O 5
ATOM 10520 N N . THR A 1 114 ? 12.566 5.521 -0.144 1.00 0.00 135 THR A N 5
ATOM 10521 C CA . THR A 1 114 ? 13.098 5.914 1.152 1.00 0.00 135 THR A CA 5
ATOM 10522 C C . THR A 1 114 ? 12.287 5.390 2.326 1.00 0.00 135 THR A C 5
ATOM 10523 O O . THR A 1 114 ? 12.839 5.037 3.372 1.00 0.00 135 THR A O 5
ATOM 10534 N N . GLY A 1 115 ? 11.005 5.294 2.146 1.00 0.00 136 GLY A N 5
ATOM 10535 C CA . GLY A 1 115 ? 10.158 4.887 3.230 1.00 0.00 136 GLY A CA 5
ATOM 10536 C C . GLY A 1 115 ? 9.680 6.065 3.989 1.00 0.00 136 GLY A C 5
ATOM 10537 O O . GLY A 1 115 ? 9.692 6.068 5.215 1.00 0.00 136 GLY A O 5
ATOM 10541 N N . GLU A 1 116 ? 9.281 7.057 3.243 1.00 0.00 137 GLU A N 5
ATOM 10542 C CA . GLU A 1 116 ? 8.786 8.309 3.759 1.00 0.00 137 GLU A CA 5
ATOM 10543 C C . GLU A 1 116 ? 7.392 8.485 3.293 1.00 0.00 137 GLU A C 5
ATOM 10544 O O . GLU A 1 116 ? 7.075 8.149 2.146 1.00 0.00 137 GLU A O 5
ATOM 10556 N N . TRP A 1 117 ? 6.564 8.972 4.152 1.00 0.00 138 TRP A N 5
ATOM 10557 C CA . TRP A 1 117 ? 5.174 9.097 3.859 1.00 0.00 138 TRP A CA 5
ATOM 10558 C C . TRP A 1 117 ? 4.812 10.491 3.426 1.00 0.00 138 TRP A C 5
ATOM 10559 O O . TRP A 1 117 ? 5.450 11.470 3.808 1.00 0.00 138 TRP A O 5
ATOM 10580 N N . LYS A 1 118 ? 3.767 10.554 2.683 1.00 0.00 139 LYS A N 5
ATOM 10581 C CA . LYS A 1 118 ? 3.181 11.765 2.192 1.00 0.00 139 LYS A CA 5
ATOM 10582 C C . LYS A 1 118 ? 1.892 11.924 2.852 1.00 0.00 139 LYS A C 5
ATOM 10583 O O . LYS A 1 118 ? 1.270 10.962 3.201 1.00 0.00 139 LYS A O 5
ATOM 10602 N N . LYS A 1 119 ? 1.534 13.114 3.082 1.00 0.00 140 LYS A N 5
ATOM 10603 C CA . LYS A 1 119 ? 0.337 13.399 3.848 1.00 0.00 140 LYS A CA 5
ATOM 10604 C C . LYS A 1 119 ? -0.860 13.532 2.971 1.00 0.00 140 LYS A C 5
ATOM 10605 O O . LYS A 1 119 ? -0.743 14.054 1.885 1.00 0.00 140 LYS A O 5
ATOM 10624 N N . GLY A 1 120 ? -1.991 13.029 3.426 1.00 0.00 141 GLY A N 5
ATOM 10625 C CA . GLY A 1 120 ? -3.220 13.243 2.728 1.00 0.00 141 GLY A CA 5
ATOM 10626 C C . GLY A 1 120 ? -4.196 12.096 2.843 1.00 0.00 141 GLY A C 5
ATOM 10627 O O . GLY A 1 120 ? -3.969 11.132 3.569 1.00 0.00 141 GLY A O 5
ATOM 10631 N N . ASN A 1 121 ? -5.259 12.214 2.095 1.00 0.00 142 ASN A N 5
ATOM 10632 C CA . ASN A 1 121 ? -6.302 11.212 1.964 1.00 0.00 142 ASN A CA 5
ATOM 10633 C C . ASN A 1 121 ? -6.517 10.986 0.490 1.00 0.00 142 ASN A C 5
ATOM 10634 O O . ASN A 1 121 ? -6.573 11.942 -0.269 1.00 0.00 142 ASN A O 5
ATOM 10645 N N . CYS A 1 122 ? -6.608 9.765 0.048 1.00 0.00 143 CYS A N 5
ATOM 10646 C CA . CYS A 1 122 ? -6.682 9.556 -1.370 1.00 0.00 143 CYS A CA 5
ATOM 10647 C C . CYS A 1 122 ? -8.048 9.633 -1.914 1.00 0.00 143 CYS A C 5
ATOM 10648 O O . CYS A 1 122 ? -8.652 8.651 -2.274 1.00 0.00 143 CYS A O 5
ATOM 10655 N N . GLU A 1 123 ? -8.523 10.825 -1.935 1.00 0.00 144 GLU A N 5
ATOM 10656 C CA . GLU A 1 123 ? -9.808 11.155 -2.482 1.00 0.00 144 GLU A CA 5
ATOM 10657 C C . GLU A 1 123 ? -9.654 11.528 -3.963 1.00 0.00 144 GLU A C 5
ATOM 10658 O O . GLU A 1 123 ? -10.507 12.175 -4.564 1.00 0.00 144 GLU A O 5
ATOM 10670 N N . VAL A 1 124 ? -8.586 11.053 -4.533 1.00 0.00 145 VAL A N 5
ATOM 10671 C CA . VAL A 1 124 ? -8.256 11.298 -5.919 1.00 0.00 145 VAL A CA 5
ATOM 10672 C C . VAL A 1 124 ? -8.329 9.993 -6.678 1.00 0.00 145 VAL A C 5
ATOM 10673 O O . VAL A 1 124 ? -8.223 8.930 -6.086 1.00 0.00 145 VAL A O 5
ATOM 10686 N N . SER A 1 125 ? -8.463 10.076 -7.963 1.00 0.00 146 SER A N 5
ATOM 10687 C CA . SER A 1 125 ? -8.662 8.907 -8.790 1.00 0.00 146 SER A CA 5
ATOM 10688 C C . SER A 1 125 ? -7.363 8.264 -9.260 1.00 0.00 146 SER A C 5
ATOM 10689 O O . SER A 1 125 ? -7.379 7.186 -9.838 1.00 0.00 146 SER A O 5
ATOM 10697 N N . SER A 1 126 ? -6.253 8.884 -8.959 1.00 0.00 147 SER A N 5
ATOM 10698 C CA . SER A 1 126 ? -4.952 8.468 -9.463 1.00 0.00 147 SER A CA 5
ATOM 10699 C C . SER A 1 126 ? -4.375 7.203 -8.784 1.00 0.00 147 SER A C 5
ATOM 10700 O O . SER A 1 126 ? -3.165 6.966 -8.832 1.00 0.00 147 SER A O 5
ATOM 10708 N N . VAL A 1 127 ? -5.216 6.382 -8.204 1.00 0.00 148 VAL A N 5
ATOM 10709 C CA . VAL A 1 127 ? -4.717 5.199 -7.539 1.00 0.00 148 VAL A CA 5
ATOM 10710 C C . VAL A 1 127 ? -5.068 3.949 -8.320 1.00 0.00 148 VAL A C 5
ATOM 10711 O O . VAL A 1 127 ? -6.234 3.695 -8.651 1.00 0.00 148 VAL A O 5
ATOM 10724 N N . GLU A 1 128 ? -4.050 3.214 -8.628 1.00 0.00 149 GLU A N 5
ATOM 10725 C CA . GLU A 1 128 ? -4.138 1.993 -9.406 1.00 0.00 149 GLU A CA 5
ATOM 10726 C C . GLU A 1 128 ? -3.604 0.827 -8.634 1.00 0.00 149 GLU A C 5
ATOM 10727 O O . GLU A 1 128 ? -3.370 -0.206 -9.197 1.00 0.00 149 GLU A O 5
ATOM 10739 N N . GLY A 1 129 ? -3.354 1.007 -7.380 1.00 0.00 150 GLY A N 5
ATOM 10740 C CA . GLY A 1 129 ? -2.839 -0.074 -6.608 1.00 0.00 150 GLY A CA 5
ATOM 10741 C C . GLY A 1 129 ? -2.628 0.290 -5.187 1.00 0.00 150 GLY A C 5
ATOM 10742 O O . GLY A 1 129 ? -2.102 1.363 -4.880 1.00 0.00 150 GLY A O 5
ATOM 10746 N N . THR A 1 130 ? -3.027 -0.581 -4.331 1.00 0.00 151 THR A N 5
ATOM 10747 C CA . THR A 1 130 ? -2.883 -0.397 -2.931 1.00 0.00 151 THR A CA 5
ATOM 10748 C C . THR A 1 130 ? -2.387 -1.670 -2.309 1.00 0.00 151 THR A C 5
ATOM 10749 O O . THR A 1 130 ? -2.568 -2.767 -2.875 1.00 0.00 151 THR A O 5
ATOM 10760 N N . LEU A 1 131 ? -1.691 -1.532 -1.210 1.00 0.00 152 LEU A N 5
ATOM 10761 C CA . LEU A 1 131 ? -1.270 -2.661 -0.486 1.00 0.00 152 LEU A CA 5
ATOM 10762 C C . LEU A 1 131 ? -2.310 -2.951 0.537 1.00 0.00 152 LEU A C 5
ATOM 10763 O O . LEU A 1 131 ? -2.883 -2.034 1.138 1.00 0.00 152 LEU A O 5
ATOM 10779 N N . CYS A 1 132 ? -2.573 -4.169 0.720 1.00 0.00 153 CYS A N 5
ATOM 10780 C CA . CYS A 1 132 ? -3.541 -4.573 1.649 1.00 0.00 153 CYS A CA 5
ATOM 10781 C C . CYS A 1 132 ? -2.890 -5.284 2.781 1.00 0.00 153 CYS A C 5
ATOM 10782 O O . CYS A 1 132 ? -1.900 -6.000 2.594 1.00 0.00 153 CYS A O 5
ATOM 10789 N N . LYS A 1 133 ? -3.427 -5.078 3.926 1.00 0.00 154 LYS A N 5
ATOM 10790 C CA . LYS A 1 133 ? -2.983 -5.697 5.120 1.00 0.00 154 LYS A CA 5
ATOM 10791 C C . LYS A 1 133 ? -4.198 -6.237 5.819 1.00 0.00 154 LYS A C 5
ATOM 10792 O O . LYS A 1 133 ? -5.248 -5.597 5.842 1.00 0.00 154 LYS A O 5
ATOM 10811 N N . THR A 1 134 ? -4.086 -7.397 6.327 1.00 0.00 155 THR A N 5
ATOM 10812 C CA . THR A 1 134 ? -5.164 -8.001 7.011 1.00 0.00 155 THR A CA 5
ATOM 10813 C C . THR A 1 134 ? -4.588 -8.815 8.137 1.00 0.00 155 THR A C 5
ATOM 10814 O O . THR A 1 134 ? -3.621 -9.545 7.939 1.00 0.00 155 THR A O 5
ATOM 10825 N N . ALA A 1 135 ? -5.104 -8.644 9.306 1.00 0.00 156 ALA A N 5
ATOM 10826 C CA . ALA A 1 135 ? -4.618 -9.377 10.433 1.00 0.00 156 ALA A CA 5
ATOM 10827 C C . ALA A 1 135 ? -5.141 -10.758 10.359 1.00 0.00 156 ALA A C 5
ATOM 10828 O O . ALA A 1 135 ? -6.286 -10.961 9.970 1.00 0.00 156 ALA A O 5
ATOM 10835 N N . ILE A 1 136 ? -4.333 -11.709 10.675 1.00 0.00 157 ILE A N 5
ATOM 10836 C CA . ILE A 1 136 ? -4.786 -13.021 10.699 1.00 0.00 157 ILE A CA 5
ATOM 10837 C C . ILE A 1 136 ? -5.129 -13.452 12.126 1.00 0.00 157 ILE A C 5
ATOM 10838 O O . ILE A 1 136 ? -4.273 -13.578 13.001 1.00 0.00 157 ILE A O 5
ATOM 10854 N N . PRO A 1 137 ? -6.395 -13.676 12.360 1.00 0.00 158 PRO A N 5
ATOM 10855 C CA . PRO A 1 137 ? -6.925 -14.172 13.633 1.00 0.00 158 PRO A CA 5
ATOM 10856 C C . PRO A 1 137 ? -6.622 -15.646 13.806 1.00 0.00 158 PRO A C 5
ATOM 10857 O O . PRO A 1 137 ? -7.007 -16.280 14.782 1.00 0.00 158 PRO A O 5
ATOM 10868 N N . TYR A 1 138 ? -5.941 -16.153 12.830 1.00 0.00 159 TYR A N 5
ATOM 10869 C CA . TYR A 1 138 ? -5.483 -17.524 12.757 1.00 0.00 159 TYR A CA 5
ATOM 10870 C C . TYR A 1 138 ? -4.403 -17.714 13.781 1.00 0.00 159 TYR A C 5
ATOM 10871 O O . TYR A 1 138 ? -4.261 -18.777 14.389 1.00 0.00 159 TYR A O 5
ATOM 10889 N N . LYS A 1 139 ? -3.643 -16.665 13.958 1.00 0.00 160 LYS A N 5
ATOM 10890 C CA . LYS A 1 139 ? -2.581 -16.625 14.897 1.00 0.00 160 LYS A CA 5
ATOM 10891 C C . LYS A 1 139 ? -2.690 -15.363 15.707 1.00 0.00 160 LYS A C 5
ATOM 10892 O O . LYS A 1 139 ? -2.081 -14.340 15.402 1.00 0.00 160 LYS A O 5
ATOM 10911 N N . ARG A 1 140 ? -3.546 -15.430 16.673 1.00 0.00 161 ARG A N 5
ATOM 10912 C CA . ARG A 1 140 ? -3.844 -14.346 17.548 1.00 0.00 161 ARG A CA 5
ATOM 10913 C C . ARG A 1 140 ? -3.898 -14.894 18.950 1.00 0.00 161 ARG A C 5
ATOM 10914 O O . ARG A 1 140 ? -4.858 -15.629 19.271 1.00 0.00 161 ARG A O 5
ATOM 10936 N N . MET A 1 1 ? -0.824 -21.890 7.026 1.00 0.00 22 MET A N 6
ATOM 10937 C CA . MET A 1 1 ? -1.706 -21.424 5.953 1.00 0.00 22 MET A CA 6
ATOM 10938 C C . MET A 1 1 ? -2.639 -20.375 6.500 1.00 0.00 22 MET A C 6
ATOM 10939 O O . MET A 1 1 ? -3.693 -20.695 7.053 1.00 0.00 22 MET A O 6
ATOM 10955 N N . ASP A 1 2 ? -2.230 -19.134 6.416 1.00 0.00 23 ASP A N 6
ATOM 10956 C CA . ASP A 1 2 ? -3.042 -18.031 6.924 1.00 0.00 23 ASP A CA 6
ATOM 10957 C C . ASP A 1 2 ? -3.418 -17.110 5.798 1.00 0.00 23 ASP A C 6
ATOM 10958 O O . ASP A 1 2 ? -4.383 -16.348 5.882 1.00 0.00 23 ASP A O 6
ATOM 10967 N N . CYS A 1 3 ? -2.653 -17.178 4.756 1.00 0.00 24 CYS A N 6
ATOM 10968 C CA . CYS A 1 3 ? -2.838 -16.362 3.612 1.00 0.00 24 CYS A CA 6
ATOM 10969 C C . CYS A 1 3 ? -3.585 -17.102 2.499 1.00 0.00 24 CYS A C 6
ATOM 10970 O O . CYS A 1 3 ? -3.294 -18.270 2.219 1.00 0.00 24 CYS A O 6
ATOM 10977 N N . PRO A 1 4 ? -4.570 -16.423 1.864 1.00 0.00 25 PRO A N 6
ATOM 10978 C CA . PRO A 1 4 ? -5.397 -16.987 0.770 1.00 0.00 25 PRO A CA 6
ATOM 10979 C C . PRO A 1 4 ? -4.595 -17.626 -0.385 1.00 0.00 25 PRO A C 6
ATOM 10980 O O . PRO A 1 4 ? -4.908 -18.728 -0.840 1.00 0.00 25 PRO A O 6
ATOM 10991 N N . SER A 1 5 ? -3.590 -16.935 -0.869 1.00 0.00 26 SER A N 6
ATOM 10992 C CA . SER A 1 5 ? -2.803 -17.416 -1.988 1.00 0.00 26 SER A CA 6
ATOM 10993 C C . SER A 1 5 ? -1.318 -17.089 -1.768 1.00 0.00 26 SER A C 6
ATOM 10994 O O . SER A 1 5 ? -0.985 -16.343 -0.847 1.00 0.00 26 SER A O 6
ATOM 11002 N N . SER A 1 6 ? -0.448 -17.626 -2.618 1.00 0.00 27 SER A N 6
ATOM 11003 C CA . SER A 1 6 ? 0.998 -17.424 -2.530 1.00 0.00 27 SER A CA 6
ATOM 11004 C C . SER A 1 6 ? 1.379 -15.948 -2.701 1.00 0.00 27 SER A C 6
ATOM 11005 O O . SER A 1 6 ? 2.389 -15.492 -2.170 1.00 0.00 27 SER A O 6
ATOM 11013 N N . THR A 1 7 ? 0.541 -15.211 -3.419 1.00 0.00 28 THR A N 6
ATOM 11014 C CA . THR A 1 7 ? 0.738 -13.796 -3.694 1.00 0.00 28 THR A CA 6
ATOM 11015 C C . THR A 1 7 ? 0.624 -12.966 -2.396 1.00 0.00 28 THR A C 6
ATOM 11016 O O . THR A 1 7 ? 1.017 -11.800 -2.345 1.00 0.00 28 THR A O 6
ATOM 11027 N N . TRP A 1 8 ? 0.103 -13.594 -1.370 1.00 0.00 29 TRP A N 6
ATOM 11028 C CA . TRP A 1 8 ? -0.075 -12.994 -0.099 1.00 0.00 29 TRP A CA 6
ATOM 11029 C C . TRP A 1 8 ? 1.162 -13.238 0.755 1.00 0.00 29 TRP A C 6
ATOM 11030 O O . TRP A 1 8 ? 1.659 -14.371 0.852 1.00 0.00 29 TRP A O 6
ATOM 11051 N N . ILE A 1 9 ? 1.660 -12.189 1.327 1.00 0.00 30 ILE A N 6
ATOM 11052 C CA . ILE A 1 9 ? 2.877 -12.192 2.105 1.00 0.00 30 ILE A CA 6
ATOM 11053 C C . ILE A 1 9 ? 2.567 -12.008 3.582 1.00 0.00 30 ILE A C 6
ATOM 11054 O O . ILE A 1 9 ? 2.032 -10.992 3.984 1.00 0.00 30 ILE A O 6
ATOM 11070 N N . GLN A 1 10 ? 2.869 -13.009 4.369 1.00 0.00 31 GLN A N 6
ATOM 11071 C CA . GLN A 1 10 ? 2.572 -12.996 5.789 1.00 0.00 31 GLN A CA 6
ATOM 11072 C C . GLN A 1 10 ? 3.721 -12.366 6.539 1.00 0.00 31 GLN A C 6
ATOM 11073 O O . GLN A 1 10 ? 4.875 -12.771 6.380 1.00 0.00 31 GLN A O 6
ATOM 11087 N N . PHE A 1 11 ? 3.418 -11.381 7.327 1.00 0.00 32 PHE A N 6
ATOM 11088 C CA . PHE A 1 11 ? 4.400 -10.690 8.068 1.00 0.00 32 PHE A CA 6
ATOM 11089 C C . PHE A 1 11 ? 3.862 -10.351 9.441 1.00 0.00 32 PHE A C 6
ATOM 11090 O O . PHE A 1 11 ? 2.822 -9.673 9.566 1.00 0.00 32 PHE A O 6
ATOM 11107 N N . GLN A 1 12 ? 4.545 -10.875 10.454 1.00 0.00 33 GLN A N 6
ATOM 11108 C CA . GLN A 1 12 ? 4.246 -10.687 11.872 1.00 0.00 33 GLN A CA 6
ATOM 11109 C C . GLN A 1 12 ? 2.919 -11.327 12.274 1.00 0.00 33 GLN A C 6
ATOM 11110 O O . GLN A 1 12 ? 2.902 -12.385 12.911 1.00 0.00 33 GLN A O 6
ATOM 11124 N N . ASP A 1 13 ? 1.830 -10.717 11.903 1.00 0.00 34 ASP A N 6
ATOM 11125 C CA . ASP A 1 13 ? 0.511 -11.244 12.228 1.00 0.00 34 ASP A CA 6
ATOM 11126 C C . ASP A 1 13 ? -0.493 -10.743 11.208 1.00 0.00 34 ASP A C 6
ATOM 11127 O O . ASP A 1 13 ? -1.703 -10.678 11.455 1.00 0.00 34 ASP A O 6
ATOM 11136 N N . SER A 1 14 ? -0.010 -10.403 10.059 1.00 0.00 35 SER A N 6
ATOM 11137 C CA . SER A 1 14 ? -0.862 -9.962 9.013 1.00 0.00 35 SER A CA 6
ATOM 11138 C C . SER A 1 14 ? -0.399 -10.513 7.701 1.00 0.00 35 SER A C 6
ATOM 11139 O O . SER A 1 14 ? 0.712 -11.026 7.594 1.00 0.00 35 SER A O 6
ATOM 11147 N N . CYS A 1 15 ? -1.240 -10.423 6.728 1.00 0.00 36 CYS A N 6
ATOM 11148 C CA . CYS A 1 15 ? -0.908 -10.841 5.411 1.00 0.00 36 CYS A CA 6
ATOM 11149 C C . CYS A 1 15 ? -1.117 -9.692 4.482 1.00 0.00 36 CYS A C 6
ATOM 11150 O O . CYS A 1 15 ? -2.011 -8.861 4.675 1.00 0.00 36 CYS A O 6
ATOM 11157 N N . TYR A 1 16 ? -0.246 -9.621 3.554 1.00 0.00 37 TYR A N 6
ATOM 11158 C CA . TYR A 1 16 ? -0.095 -8.528 2.672 1.00 0.00 37 TYR A CA 6
ATOM 11159 C C . TYR A 1 16 ? -0.215 -8.922 1.227 1.00 0.00 37 TYR A C 6
ATOM 11160 O O . TYR A 1 16 ? 0.241 -9.976 0.833 1.00 0.00 37 TYR A O 6
ATOM 11178 N N . ILE A 1 17 ? -0.844 -8.083 0.455 1.00 0.00 38 ILE A N 6
ATOM 11179 C CA . ILE A 1 17 ? -0.938 -8.278 -0.970 1.00 0.00 38 ILE A CA 6
ATOM 11180 C C . ILE A 1 17 ? -1.039 -6.934 -1.684 1.00 0.00 38 ILE A C 6
ATOM 11181 O O . ILE A 1 17 ? -1.722 -6.032 -1.203 1.00 0.00 38 ILE A O 6
ATOM 11197 N N . PHE A 1 18 ? -0.310 -6.762 -2.770 1.00 0.00 39 PHE A N 6
ATOM 11198 C CA . PHE A 1 18 ? -0.456 -5.561 -3.551 1.00 0.00 39 PHE A CA 6
ATOM 11199 C C . PHE A 1 18 ? -1.210 -5.914 -4.726 1.00 0.00 39 PHE A C 6
ATOM 11200 O O . PHE A 1 18 ? -0.833 -6.836 -5.461 1.00 0.00 39 PHE A O 6
ATOM 11217 N N . LEU A 1 19 ? -2.243 -5.265 -4.926 1.00 0.00 40 LEU A N 6
ATOM 11218 C CA . LEU A 1 19 ? -2.950 -5.469 -6.054 1.00 0.00 40 LEU A CA 6
ATOM 11219 C C . LEU A 1 19 ? -3.082 -4.203 -6.789 1.00 0.00 40 LEU A C 6
ATOM 11220 O O . LEU A 1 19 ? -3.820 -3.305 -6.384 1.00 0.00 40 LEU A O 6
ATOM 11236 N N . GLN A 1 20 ? -2.245 -4.031 -7.762 1.00 0.00 41 GLN A N 6
ATOM 11237 C CA . GLN A 1 20 ? -2.433 -2.903 -8.602 1.00 0.00 41 GLN A CA 6
ATOM 11238 C C . GLN A 1 20 ? -3.682 -3.080 -9.460 1.00 0.00 41 GLN A C 6
ATOM 11239 O O . GLN A 1 20 ? -3.656 -3.695 -10.525 1.00 0.00 41 GLN A O 6
ATOM 11253 N N . GLU A 1 21 ? -4.762 -2.532 -8.954 1.00 0.00 42 GLU A N 6
ATOM 11254 C CA . GLU A 1 21 ? -6.057 -2.515 -9.587 1.00 0.00 42 GLU A CA 6
ATOM 11255 C C . GLU A 1 21 ? -6.408 -1.076 -9.941 1.00 0.00 42 GLU A C 6
ATOM 11256 O O . GLU A 1 21 ? -6.478 -0.212 -9.061 1.00 0.00 42 GLU A O 6
ATOM 11268 N N . ALA A 1 22 ? -6.607 -0.809 -11.199 1.00 0.00 43 ALA A N 6
ATOM 11269 C CA . ALA A 1 22 ? -6.960 0.526 -11.634 1.00 0.00 43 ALA A CA 6
ATOM 11270 C C . ALA A 1 22 ? -8.454 0.687 -11.532 1.00 0.00 43 ALA A C 6
ATOM 11271 O O . ALA A 1 22 ? -9.207 -0.020 -12.205 1.00 0.00 43 ALA A O 6
ATOM 11278 N N . ILE A 1 23 ? -8.885 1.589 -10.689 1.00 0.00 44 ILE A N 6
ATOM 11279 C CA . ILE A 1 23 ? -10.307 1.831 -10.471 1.00 0.00 44 ILE A CA 6
ATOM 11280 C C . ILE A 1 23 ? -10.546 3.305 -10.252 1.00 0.00 44 ILE A C 6
ATOM 11281 O O . ILE A 1 23 ? -9.608 4.057 -9.910 1.00 0.00 44 ILE A O 6
ATOM 11297 N N . LYS A 1 24 ? -11.748 3.736 -10.519 1.00 0.00 45 LYS A N 6
ATOM 11298 C CA . LYS A 1 24 ? -12.151 5.069 -10.245 1.00 0.00 45 LYS A CA 6
ATOM 11299 C C . LYS A 1 24 ? -12.228 5.235 -8.739 1.00 0.00 45 LYS A C 6
ATOM 11300 O O . LYS A 1 24 ? -13.089 4.659 -8.084 1.00 0.00 45 LYS A O 6
ATOM 11319 N N . VAL A 1 25 ? -11.319 5.955 -8.202 1.00 0.00 46 VAL A N 6
ATOM 11320 C CA . VAL A 1 25 ? -11.301 6.203 -6.800 1.00 0.00 46 VAL A CA 6
ATOM 11321 C C . VAL A 1 25 ? -11.951 7.523 -6.523 1.00 0.00 46 VAL A C 6
ATOM 11322 O O . VAL A 1 25 ? -11.481 8.573 -6.949 1.00 0.00 46 VAL A O 6
ATOM 11335 N N . GLU A 1 26 ? -13.052 7.452 -5.893 1.00 0.00 47 GLU A N 6
ATOM 11336 C CA . GLU A 1 26 ? -13.797 8.607 -5.507 1.00 0.00 47 GLU A CA 6
ATOM 11337 C C . GLU A 1 26 ? -13.231 9.136 -4.199 1.00 0.00 47 GLU A C 6
ATOM 11338 O O . GLU A 1 26 ? -13.038 10.334 -4.018 1.00 0.00 47 GLU A O 6
ATOM 11350 N N . SER A 1 27 ? -12.919 8.219 -3.332 1.00 0.00 48 SER A N 6
ATOM 11351 C CA . SER A 1 27 ? -12.413 8.494 -2.032 1.00 0.00 48 SER A CA 6
ATOM 11352 C C . SER A 1 27 ? -11.475 7.406 -1.668 1.00 0.00 48 SER A C 6
ATOM 11353 O O . SER A 1 27 ? -11.484 6.379 -2.314 1.00 0.00 48 SER A O 6
ATOM 11361 N N . ILE A 1 28 ? -10.680 7.585 -0.640 1.00 0.00 49 ILE A N 6
ATOM 11362 C CA . ILE A 1 28 ? -9.750 6.574 -0.260 1.00 0.00 49 ILE A CA 6
ATOM 11363 C C . ILE A 1 28 ? -10.482 5.291 0.194 1.00 0.00 49 ILE A C 6
ATOM 11364 O O . ILE A 1 28 ? -9.965 4.210 0.143 1.00 0.00 49 ILE A O 6
ATOM 11380 N N . GLU A 1 29 ? -11.684 5.456 0.582 1.00 0.00 50 GLU A N 6
ATOM 11381 C CA . GLU A 1 29 ? -12.581 4.334 0.869 1.00 0.00 50 GLU A CA 6
ATOM 11382 C C . GLU A 1 29 ? -12.725 3.437 -0.396 1.00 0.00 50 GLU A C 6
ATOM 11383 O O . GLU A 1 29 ? -12.784 2.231 -0.298 1.00 0.00 50 GLU A O 6
ATOM 11395 N N . ASP A 1 30 ? -12.704 4.052 -1.569 1.00 0.00 51 ASP A N 6
ATOM 11396 C CA . ASP A 1 30 ? -12.856 3.368 -2.835 1.00 0.00 51 ASP A CA 6
ATOM 11397 C C . ASP A 1 30 ? -11.686 2.498 -3.133 1.00 0.00 51 ASP A C 6
ATOM 11398 O O . ASP A 1 30 ? -11.822 1.421 -3.666 1.00 0.00 51 ASP A O 6
ATOM 11407 N N . VAL A 1 31 ? -10.550 2.949 -2.746 1.00 0.00 52 VAL A N 6
ATOM 11408 C CA . VAL A 1 31 ? -9.333 2.262 -3.022 1.00 0.00 52 VAL A CA 6
ATOM 11409 C C . VAL A 1 31 ? -9.082 1.246 -1.977 1.00 0.00 52 VAL A C 6
ATOM 11410 O O . VAL A 1 31 ? -8.582 0.168 -2.234 1.00 0.00 52 VAL A O 6
ATOM 11423 N N . ARG A 1 32 ? -9.517 1.564 -0.822 1.00 0.00 53 ARG A N 6
ATOM 11424 C CA . ARG A 1 32 ? -9.347 0.740 0.295 1.00 0.00 53 ARG A CA 6
ATOM 11425 C C . ARG A 1 32 ? -10.264 -0.509 0.127 1.00 0.00 53 ARG A C 6
ATOM 11426 O O . ARG A 1 32 ? -10.006 -1.589 0.672 1.00 0.00 53 ARG A O 6
ATOM 11447 N N . ASN A 1 33 ? -11.279 -0.324 -0.708 1.00 0.00 54 ASN A N 6
ATOM 11448 C CA . ASN A 1 33 ? -12.226 -1.370 -1.129 1.00 0.00 54 ASN A CA 6
ATOM 11449 C C . ASN A 1 33 ? -11.522 -2.498 -1.834 1.00 0.00 54 ASN A C 6
ATOM 11450 O O . ASN A 1 33 ? -11.932 -3.653 -1.734 1.00 0.00 54 ASN A O 6
ATOM 11461 N N . GLN A 1 34 ? -10.446 -2.167 -2.537 1.00 0.00 55 GLN A N 6
ATOM 11462 C CA . GLN A 1 34 ? -9.672 -3.142 -3.289 1.00 0.00 55 GLN A CA 6
ATOM 11463 C C . GLN A 1 34 ? -9.145 -4.210 -2.361 1.00 0.00 55 GLN A C 6
ATOM 11464 O O . GLN A 1 34 ? -9.035 -5.379 -2.726 1.00 0.00 55 GLN A O 6
ATOM 11478 N N . CYS A 1 35 ? -8.868 -3.822 -1.155 1.00 0.00 56 CYS A N 6
ATOM 11479 C CA . CYS A 1 35 ? -8.394 -4.720 -0.192 1.00 0.00 56 CYS A CA 6
ATOM 11480 C C . CYS A 1 35 ? -9.511 -5.472 0.459 1.00 0.00 56 CYS A C 6
ATOM 11481 O O . CYS A 1 35 ? -9.422 -6.698 0.634 1.00 0.00 56 CYS A O 6
ATOM 11488 N N . THR A 1 36 ? -10.595 -4.779 0.760 1.00 0.00 57 THR A N 6
ATOM 11489 C CA . THR A 1 36 ? -11.732 -5.387 1.434 1.00 0.00 57 THR A CA 6
ATOM 11490 C C . THR A 1 36 ? -12.393 -6.429 0.561 1.00 0.00 57 THR A C 6
ATOM 11491 O O . THR A 1 36 ? -13.065 -7.329 1.036 1.00 0.00 57 THR A O 6
ATOM 11502 N N . ASP A 1 37 ? -12.101 -6.334 -0.721 1.00 0.00 58 ASP A N 6
ATOM 11503 C CA . ASP A 1 37 ? -12.574 -7.296 -1.730 1.00 0.00 58 ASP A CA 6
ATOM 11504 C C . ASP A 1 37 ? -11.984 -8.679 -1.451 1.00 0.00 58 ASP A C 6
ATOM 11505 O O . ASP A 1 37 ? -12.534 -9.708 -1.836 1.00 0.00 58 ASP A O 6
ATOM 11514 N N . HIS A 1 38 ? -10.875 -8.689 -0.734 1.00 0.00 59 HIS A N 6
ATOM 11515 C CA . HIS A 1 38 ? -10.183 -9.916 -0.402 1.00 0.00 59 HIS A CA 6
ATOM 11516 C C . HIS A 1 38 ? -10.329 -10.193 1.079 1.00 0.00 59 HIS A C 6
ATOM 11517 O O . HIS A 1 38 ? -9.676 -11.083 1.617 1.00 0.00 59 HIS A O 6
ATOM 11532 N N . GLY A 1 39 ? -11.189 -9.427 1.739 1.00 0.00 60 GLY A N 6
ATOM 11533 C CA . GLY A 1 39 ? -11.356 -9.561 3.174 1.00 0.00 60 GLY A CA 6
ATOM 11534 C C . GLY A 1 39 ? -10.217 -8.905 3.929 1.00 0.00 60 GLY A C 6
ATOM 11535 O O . GLY A 1 39 ? -10.010 -9.145 5.122 1.00 0.00 60 GLY A O 6
ATOM 11539 N N . ALA A 1 40 ? -9.494 -8.079 3.233 1.00 0.00 61 ALA A N 6
ATOM 11540 C CA . ALA A 1 40 ? -8.341 -7.395 3.774 1.00 0.00 61 ALA A CA 6
ATOM 11541 C C . ALA A 1 40 ? -8.676 -5.933 3.885 1.00 0.00 61 ALA A C 6
ATOM 11542 O O . ALA A 1 40 ? -9.772 -5.550 3.564 1.00 0.00 61 ALA A O 6
ATOM 11549 N N . ASP A 1 41 ? -7.774 -5.136 4.341 1.00 0.00 62 ASP A N 6
ATOM 11550 C CA . ASP A 1 41 ? -7.992 -3.699 4.380 1.00 0.00 62 ASP A CA 6
ATOM 11551 C C . ASP A 1 41 ? -6.672 -3.072 3.999 1.00 0.00 62 ASP A C 6
ATOM 11552 O O . ASP A 1 41 ? -5.698 -3.806 3.845 1.00 0.00 62 ASP A O 6
ATOM 11561 N N . MET A 1 42 ? -6.617 -1.789 3.765 1.00 0.00 63 MET A N 6
ATOM 11562 C CA . MET A 1 42 ? -5.351 -1.175 3.355 1.00 0.00 63 MET A CA 6
ATOM 11563 C C . MET A 1 42 ? -4.281 -1.296 4.442 1.00 0.00 63 MET A C 6
ATOM 11564 O O . MET A 1 42 ? -4.585 -1.425 5.643 1.00 0.00 63 MET A O 6
ATOM 11578 N N . ILE A 1 43 ? -3.058 -1.358 3.978 1.00 0.00 64 ILE A N 6
ATOM 11579 C CA . ILE A 1 43 ? -1.827 -1.415 4.777 1.00 0.00 64 ILE A CA 6
ATOM 11580 C C . ILE A 1 43 ? -1.829 -0.439 5.994 1.00 0.00 64 ILE A C 6
ATOM 11581 O O . ILE A 1 43 ? -2.356 0.652 5.928 1.00 0.00 64 ILE A O 6
ATOM 11597 N N . SER A 1 44 ? -1.226 -0.845 7.088 1.00 0.00 65 SER A N 6
ATOM 11598 C CA . SER A 1 44 ? -1.159 -0.024 8.273 1.00 0.00 65 SER A CA 6
ATOM 11599 C C . SER A 1 44 ? 0.109 -0.325 9.068 1.00 0.00 65 SER A C 6
ATOM 11600 O O . SER A 1 44 ? 0.330 -1.450 9.514 1.00 0.00 65 SER A O 6
ATOM 11608 N N . ILE A 1 45 ? 0.883 0.710 9.284 1.00 0.00 66 ILE A N 6
ATOM 11609 C CA . ILE A 1 45 ? 2.212 0.618 9.839 1.00 0.00 66 ILE A CA 6
ATOM 11610 C C . ILE A 1 45 ? 2.248 0.952 11.311 1.00 0.00 66 ILE A C 6
ATOM 11611 O O . ILE A 1 45 ? 1.779 2.005 11.748 1.00 0.00 66 ILE A O 6
ATOM 11627 N N . HIS A 1 46 ? 2.780 0.044 12.078 1.00 0.00 67 HIS A N 6
ATOM 11628 C CA . HIS A 1 46 ? 2.973 0.270 13.489 1.00 0.00 67 HIS A CA 6
ATOM 11629 C C . HIS A 1 46 ? 4.444 0.135 13.827 1.00 0.00 67 HIS A C 6
ATOM 11630 O O . HIS A 1 46 ? 4.832 0.183 14.995 1.00 0.00 67 HIS A O 6
ATOM 11645 N N . ASN A 1 47 ? 5.285 0.013 12.792 1.00 0.00 68 ASN A N 6
ATOM 11646 C CA . ASN A 1 47 ? 6.729 -0.120 12.978 1.00 0.00 68 ASN A CA 6
ATOM 11647 C C . ASN A 1 47 ? 7.463 0.056 11.718 1.00 0.00 68 ASN A C 6
ATOM 11648 O O . ASN A 1 47 ? 6.904 -0.074 10.645 1.00 0.00 68 ASN A O 6
ATOM 11659 N N . GLU A 1 48 ? 8.746 0.333 11.845 1.00 0.00 69 GLU A N 6
ATOM 11660 C CA . GLU A 1 48 ? 9.596 0.468 10.727 1.00 0.00 69 GLU A CA 6
ATOM 11661 C C . GLU A 1 48 ? 9.791 -0.865 10.097 1.00 0.00 69 GLU A C 6
ATOM 11662 O O . GLU A 1 48 ? 10.124 -0.939 8.933 1.00 0.00 69 GLU A O 6
ATOM 11674 N N . GLU A 1 49 ? 9.544 -1.935 10.868 1.00 0.00 70 GLU A N 6
ATOM 11675 C CA . GLU A 1 49 ? 9.619 -3.213 10.348 1.00 0.00 70 GLU A CA 6
ATOM 11676 C C . GLU A 1 49 ? 8.572 -3.376 9.274 1.00 0.00 70 GLU A C 6
ATOM 11677 O O . GLU A 1 49 ? 8.894 -3.807 8.194 1.00 0.00 70 GLU A O 6
ATOM 11689 N N . GLU A 1 50 ? 7.333 -2.979 9.589 1.00 0.00 71 GLU A N 6
ATOM 11690 C CA . GLU A 1 50 ? 6.216 -2.966 8.634 1.00 0.00 71 GLU A CA 6
ATOM 11691 C C . GLU A 1 50 ? 6.618 -2.065 7.489 1.00 0.00 71 GLU A C 6
ATOM 11692 O O . GLU A 1 50 ? 6.774 -2.523 6.396 1.00 0.00 71 GLU A O 6
ATOM 11704 N N . ASN A 1 51 ? 6.957 -0.814 7.817 1.00 0.00 72 ASN A N 6
ATOM 11705 C CA . ASN A 1 51 ? 7.217 0.228 6.840 1.00 0.00 72 ASN A CA 6
ATOM 11706 C C . ASN A 1 51 ? 8.235 -0.222 5.813 1.00 0.00 72 ASN A C 6
ATOM 11707 O O . ASN A 1 51 ? 7.997 -0.215 4.606 1.00 0.00 72 ASN A O 6
ATOM 11718 N N . ALA A 1 52 ? 9.353 -0.654 6.313 1.00 0.00 73 ALA A N 6
ATOM 11719 C CA . ALA A 1 52 ? 10.457 -1.039 5.495 1.00 0.00 73 ALA A CA 6
ATOM 11720 C C . ALA A 1 52 ? 10.246 -2.433 4.859 1.00 0.00 73 ALA A C 6
ATOM 11721 O O . ALA A 1 52 ? 10.878 -2.770 3.850 1.00 0.00 73 ALA A O 6
ATOM 11728 N N . PHE A 1 53 ? 9.344 -3.221 5.438 1.00 0.00 74 PHE A N 6
ATOM 11729 C CA . PHE A 1 53 ? 8.920 -4.505 4.869 1.00 0.00 74 PHE A CA 6
ATOM 11730 C C . PHE A 1 53 ? 8.244 -4.244 3.565 1.00 0.00 74 PHE A C 6
ATOM 11731 O O . PHE A 1 53 ? 8.671 -4.714 2.529 1.00 0.00 74 PHE A O 6
ATOM 11748 N N . ILE A 1 54 ? 7.263 -3.372 3.649 1.00 0.00 75 ILE A N 6
ATOM 11749 C CA . ILE A 1 54 ? 6.303 -3.034 2.591 1.00 0.00 75 ILE A CA 6
ATOM 11750 C C . ILE A 1 54 ? 7.059 -2.548 1.462 1.00 0.00 75 ILE A C 6
ATOM 11751 O O . ILE A 1 54 ? 6.885 -2.966 0.332 1.00 0.00 75 ILE A O 6
ATOM 11767 N N . LEU A 1 55 ? 7.964 -1.753 1.832 1.00 0.00 76 LEU A N 6
ATOM 11768 C CA . LEU A 1 55 ? 8.824 -1.066 1.010 1.00 0.00 76 LEU A CA 6
ATOM 11769 C C . LEU A 1 55 ? 9.539 -1.973 0.031 1.00 0.00 76 LEU A C 6
ATOM 11770 O O . LEU A 1 55 ? 9.509 -1.757 -1.142 1.00 0.00 76 LEU A O 6
ATOM 11786 N N . ASP A 1 56 ? 10.143 -2.986 0.518 1.00 0.00 77 ASP A N 6
ATOM 11787 C CA . ASP A 1 56 ? 10.875 -3.908 -0.354 1.00 0.00 77 ASP A CA 6
ATOM 11788 C C . ASP A 1 56 ? 9.976 -4.940 -0.910 1.00 0.00 77 ASP A C 6
ATOM 11789 O O . ASP A 1 56 ? 10.094 -5.300 -2.064 1.00 0.00 77 ASP A O 6
ATOM 11798 N N . THR A 1 57 ? 9.008 -5.294 -0.130 1.00 0.00 78 THR A N 6
ATOM 11799 C CA . THR A 1 57 ? 8.153 -6.418 -0.383 1.00 0.00 78 THR A CA 6
ATOM 11800 C C . THR A 1 57 ? 7.291 -6.168 -1.557 1.00 0.00 78 THR A C 6
ATOM 11801 O O . THR A 1 57 ? 6.966 -7.082 -2.339 1.00 0.00 78 THR A O 6
ATOM 11812 N N . LEU A 1 58 ? 6.996 -4.936 -1.704 1.00 0.00 79 LEU A N 6
ATOM 11813 C CA . LEU A 1 58 ? 6.232 -4.455 -2.732 1.00 0.00 79 LEU A CA 6
ATOM 11814 C C . LEU A 1 58 ? 6.854 -4.848 -4.073 1.00 0.00 79 LEU A C 6
ATOM 11815 O O . LEU A 1 58 ? 6.243 -5.498 -4.891 1.00 0.00 79 LEU A O 6
ATOM 11831 N N . LYS A 1 59 ? 8.062 -4.428 -4.248 1.00 0.00 80 LYS A N 6
ATOM 11832 C CA . LYS A 1 59 ? 8.852 -4.735 -5.430 1.00 0.00 80 LYS A CA 6
ATOM 11833 C C . LYS A 1 59 ? 9.302 -6.193 -5.490 1.00 0.00 80 LYS A C 6
ATOM 11834 O O . LYS A 1 59 ? 9.268 -6.813 -6.548 1.00 0.00 80 LYS A O 6
ATOM 11853 N N . LYS A 1 60 ? 9.752 -6.722 -4.355 1.00 0.00 81 LYS A N 6
ATOM 11854 C CA . LYS A 1 60 ? 10.237 -8.048 -4.240 1.00 0.00 81 LYS A CA 6
ATOM 11855 C C . LYS A 1 60 ? 9.238 -9.126 -4.747 1.00 0.00 81 LYS A C 6
ATOM 11856 O O . LYS A 1 60 ? 9.641 -10.068 -5.432 1.00 0.00 81 LYS A O 6
ATOM 11875 N N . GLN A 1 61 ? 7.963 -8.991 -4.410 1.00 0.00 82 GLN A N 6
ATOM 11876 C CA . GLN A 1 61 ? 6.957 -9.956 -4.829 1.00 0.00 82 GLN A CA 6
ATOM 11877 C C . GLN A 1 61 ? 6.153 -9.455 -6.002 1.00 0.00 82 GLN A C 6
ATOM 11878 O O . GLN A 1 61 ? 5.888 -10.187 -6.961 1.00 0.00 82 GLN A O 6
ATOM 11892 N N . TRP A 1 62 ? 5.775 -8.216 -5.920 1.00 0.00 83 TRP A N 6
ATOM 11893 C CA . TRP A 1 62 ? 4.851 -7.645 -6.848 1.00 0.00 83 TRP A CA 6
ATOM 11894 C C . TRP A 1 62 ? 5.585 -6.662 -7.755 1.00 0.00 83 TRP A C 6
ATOM 11895 O O . TRP A 1 62 ? 6.807 -6.726 -7.871 1.00 0.00 83 TRP A O 6
ATOM 11916 N N . LYS A 1 63 ? 4.856 -5.782 -8.408 1.00 0.00 84 LYS A N 6
ATOM 11917 C CA . LYS A 1 63 ? 5.458 -4.806 -9.308 1.00 0.00 84 LYS A CA 6
ATOM 11918 C C . LYS A 1 63 ? 6.287 -3.808 -8.532 1.00 0.00 84 LYS A C 6
ATOM 11919 O O . LYS A 1 63 ? 7.508 -3.697 -8.710 1.00 0.00 84 LYS A O 6
ATOM 11938 N N . GLY A 1 64 ? 5.628 -3.100 -7.689 1.00 0.00 85 GLY A N 6
ATOM 11939 C CA . GLY A 1 64 ? 6.229 -2.116 -6.920 1.00 0.00 85 GLY A CA 6
ATOM 11940 C C . GLY A 1 64 ? 6.333 -0.840 -7.625 1.00 0.00 85 GLY A C 6
ATOM 11941 O O . GLY A 1 64 ? 7.104 -0.679 -8.564 1.00 0.00 85 GLY A O 6
ATOM 11945 N N . PRO A 1 65 ? 5.559 0.060 -7.191 1.00 0.00 86 PRO A N 6
ATOM 11946 C CA . PRO A 1 65 ? 5.479 1.379 -7.724 1.00 0.00 86 PRO A CA 6
ATOM 11947 C C . PRO A 1 65 ? 6.498 2.305 -7.059 1.00 0.00 86 PRO A C 6
ATOM 11948 O O . PRO A 1 65 ? 7.332 1.844 -6.278 1.00 0.00 86 PRO A O 6
ATOM 11959 N N . ASP A 1 66 ? 6.502 3.560 -7.436 1.00 0.00 87 ASP A N 6
ATOM 11960 C CA . ASP A 1 66 ? 7.412 4.551 -6.820 1.00 0.00 87 ASP A CA 6
ATOM 11961 C C . ASP A 1 66 ? 7.034 4.749 -5.363 1.00 0.00 87 ASP A C 6
ATOM 11962 O O . ASP A 1 66 ? 7.896 4.869 -4.465 1.00 0.00 87 ASP A O 6
ATOM 11971 N N . ASP A 1 67 ? 5.751 4.773 -5.135 1.00 0.00 88 ASP A N 6
ATOM 11972 C CA . ASP A 1 67 ? 5.167 4.846 -3.826 1.00 0.00 88 ASP A CA 6
ATOM 11973 C C . ASP A 1 67 ? 3.868 4.105 -3.824 1.00 0.00 88 ASP A C 6
ATOM 11974 O O . ASP A 1 67 ? 3.199 3.994 -4.851 1.00 0.00 88 ASP A O 6
ATOM 11983 N N . ILE A 1 68 ? 3.575 3.521 -2.724 1.00 0.00 89 ILE A N 6
ATOM 11984 C CA . ILE A 1 68 ? 2.352 2.772 -2.524 1.00 0.00 89 ILE A CA 6
ATOM 11985 C C . ILE A 1 68 ? 1.436 3.519 -1.639 1.00 0.00 89 ILE A C 6
ATOM 11986 O O . ILE A 1 68 ? 1.887 4.333 -0.828 1.00 0.00 89 ILE A O 6
ATOM 12002 N N . LEU A 1 69 ? 0.165 3.292 -1.769 1.00 0.00 90 LEU A N 6
ATOM 12003 C CA . LEU A 1 69 ? -0.718 3.943 -0.923 1.00 0.00 90 LEU A CA 6
ATOM 12004 C C . LEU A 1 69 ? -0.661 3.339 0.433 1.00 0.00 90 LEU A C 6
ATOM 12005 O O . LEU A 1 69 ? -0.619 2.115 0.583 1.00 0.00 90 LEU A O 6
ATOM 12021 N N . LEU A 1 70 ? -0.613 4.198 1.405 1.00 0.00 91 LEU A N 6
ATOM 12022 C CA . LEU A 1 70 ? -0.653 3.788 2.745 1.00 0.00 91 LEU A CA 6
ATOM 12023 C C . LEU A 1 70 ? -2.063 3.657 3.055 1.00 0.00 91 LEU A C 6
ATOM 12024 O O . LEU A 1 70 ? -2.906 4.315 2.447 1.00 0.00 91 LEU A O 6
ATOM 12040 N N . GLY A 1 71 ? -2.326 2.943 4.035 1.00 0.00 92 GLY A N 6
ATOM 12041 C CA . GLY A 1 71 ? -3.681 2.701 4.385 1.00 0.00 92 GLY A CA 6
ATOM 12042 C C . GLY A 1 71 ? -4.073 3.667 5.418 1.00 0.00 92 GLY A C 6
ATOM 12043 O O . GLY A 1 71 ? -4.597 3.317 6.472 1.00 0.00 92 GLY A O 6
ATOM 12047 N N . MET A 1 72 ? -3.811 4.884 5.103 1.00 0.00 93 MET A N 6
ATOM 12048 C CA . MET A 1 72 ? -3.918 5.931 5.958 1.00 0.00 93 MET A CA 6
ATOM 12049 C C . MET A 1 72 ? -4.773 6.948 5.370 1.00 0.00 93 MET A C 6
ATOM 12050 O O . MET A 1 72 ? -4.587 7.335 4.213 1.00 0.00 93 MET A O 6
ATOM 12064 N N . PHE A 1 73 ? -5.693 7.396 6.122 1.00 0.00 94 PHE A N 6
ATOM 12065 C CA . PHE A 1 73 ? -6.591 8.325 5.621 1.00 0.00 94 PHE A CA 6
ATOM 12066 C C . PHE A 1 73 ? -6.517 9.537 6.413 1.00 0.00 94 PHE A C 6
ATOM 12067 O O . PHE A 1 73 ? -6.084 9.514 7.563 1.00 0.00 94 PHE A O 6
ATOM 12084 N N . TYR A 1 74 ? -6.901 10.579 5.828 1.00 0.00 95 TYR A N 6
ATOM 12085 C CA . TYR A 1 74 ? -6.866 11.808 6.494 1.00 0.00 95 TYR A CA 6
ATOM 12086 C C . TYR A 1 74 ? -8.240 12.174 6.904 1.00 0.00 95 TYR A C 6
ATOM 12087 O O . TYR A 1 74 ? -9.108 12.458 6.079 1.00 0.00 95 TYR A O 6
ATOM 12105 N N . ASP A 1 75 ? -8.450 12.097 8.166 1.00 0.00 96 ASP A N 6
ATOM 12106 C CA . ASP A 1 75 ? -9.670 12.467 8.739 1.00 0.00 96 ASP A CA 6
ATOM 12107 C C . ASP A 1 75 ? -9.651 13.938 8.829 1.00 0.00 96 ASP A C 6
ATOM 12108 O O . ASP A 1 75 ? -8.747 14.488 9.436 1.00 0.00 96 ASP A O 6
ATOM 12117 N N . THR A 1 76 ? -10.556 14.576 8.232 1.00 0.00 97 THR A N 6
ATOM 12118 C CA . THR A 1 76 ? -10.553 16.001 8.219 1.00 0.00 97 THR A CA 6
ATOM 12119 C C . THR A 1 76 ? -11.277 16.600 9.409 1.00 0.00 97 THR A C 6
ATOM 12120 O O . THR A 1 76 ? -11.080 17.774 9.755 1.00 0.00 97 THR A O 6
ATOM 12131 N N . ASP A 1 77 ? -12.082 15.792 10.040 1.00 0.00 98 ASP A N 6
ATOM 12132 C CA . ASP A 1 77 ? -12.880 16.210 11.191 1.00 0.00 98 ASP A CA 6
ATOM 12133 C C . ASP A 1 77 ? -11.995 16.382 12.405 1.00 0.00 98 ASP A C 6
ATOM 12134 O O . ASP A 1 77 ? -12.007 17.424 13.067 1.00 0.00 98 ASP A O 6
ATOM 12143 N N . ASP A 1 78 ? -11.200 15.377 12.665 1.00 0.00 99 ASP A N 6
ATOM 12144 C CA . ASP A 1 78 ? -10.298 15.375 13.807 1.00 0.00 99 ASP A CA 6
ATOM 12145 C C . ASP A 1 78 ? -8.994 15.911 13.371 1.00 0.00 99 ASP A C 6
ATOM 12146 O O . ASP A 1 78 ? -8.211 16.434 14.174 1.00 0.00 99 ASP A O 6
ATOM 12155 N N . ALA A 1 79 ? -8.775 15.782 12.082 1.00 0.00 100 ALA A N 6
ATOM 12156 C CA . ALA A 1 79 ? -7.572 16.164 11.421 1.00 0.00 100 ALA A CA 6
ATOM 12157 C C . ALA A 1 79 ? -6.413 15.319 11.859 1.00 0.00 100 ALA A C 6
ATOM 12158 O O . ALA A 1 79 ? -5.523 15.760 12.583 1.00 0.00 100 ALA A O 6
ATOM 12165 N N . SER A 1 80 ? -6.474 14.068 11.480 1.00 0.00 101 SER A N 6
ATOM 12166 C CA . SER A 1 80 ? -5.419 13.166 11.777 1.00 0.00 101 SER A CA 6
ATOM 12167 C C . SER A 1 80 ? -5.361 12.115 10.762 1.00 0.00 101 SER A C 6
ATOM 12168 O O . SER A 1 80 ? -6.355 11.850 10.057 1.00 0.00 101 SER A O 6
ATOM 12176 N N . PHE A 1 81 ? -4.220 11.553 10.646 1.00 0.00 102 PHE A N 6
ATOM 12177 C CA . PHE A 1 81 ? -4.036 10.480 9.789 1.00 0.00 102 PHE A CA 6
ATOM 12178 C C . PHE A 1 81 ? -4.364 9.235 10.521 1.00 0.00 102 PHE A C 6
ATOM 12179 O O . PHE A 1 81 ? -4.076 9.102 11.721 1.00 0.00 102 PHE A O 6
ATOM 12196 N N . LYS A 1 82 ? -4.958 8.325 9.839 1.00 0.00 103 LYS A N 6
ATOM 12197 C CA . LYS A 1 82 ? -5.568 7.225 10.489 1.00 0.00 103 LYS A CA 6
ATOM 12198 C C . LYS A 1 82 ? -5.378 6.016 9.680 1.00 0.00 103 LYS A C 6
ATOM 12199 O O . LYS A 1 82 ? -5.327 6.098 8.476 1.00 0.00 103 LYS A O 6
ATOM 12218 N N . TRP A 1 83 ? -5.264 4.917 10.315 1.00 0.00 104 TRP A N 6
ATOM 12219 C CA . TRP A 1 83 ? -5.128 3.688 9.646 1.00 0.00 104 TRP A CA 6
ATOM 12220 C C . TRP A 1 83 ? -6.484 3.135 9.350 1.00 0.00 104 TRP A C 6
ATOM 12221 O O . TRP A 1 83 ? -7.390 3.225 10.181 1.00 0.00 104 TRP A O 6
ATOM 12242 N N . PHE A 1 84 ? -6.639 2.562 8.173 1.00 0.00 105 PHE A N 6
ATOM 12243 C CA . PHE A 1 84 ? -7.866 1.861 7.836 1.00 0.00 105 PHE A CA 6
ATOM 12244 C C . PHE A 1 84 ? -8.000 0.619 8.673 1.00 0.00 105 PHE A C 6
ATOM 12245 O O . PHE A 1 84 ? -9.080 0.048 8.809 1.00 0.00 105 PHE A O 6
ATOM 12262 N N . ASP A 1 85 ? -6.886 0.235 9.273 1.00 0.00 106 ASP A N 6
ATOM 12263 C CA . ASP A 1 85 ? -6.844 -0.884 10.217 1.00 0.00 106 ASP A CA 6
ATOM 12264 C C . ASP A 1 85 ? -7.537 -0.482 11.533 1.00 0.00 106 ASP A C 6
ATOM 12265 O O . ASP A 1 85 ? -7.809 -1.311 12.392 1.00 0.00 106 ASP A O 6
ATOM 12274 N N . ASN A 1 86 ? -7.816 0.829 11.664 1.00 0.00 107 ASN A N 6
ATOM 12275 C CA . ASN A 1 86 ? -8.518 1.443 12.815 1.00 0.00 107 ASN A CA 6
ATOM 12276 C C . ASN A 1 86 ? -7.702 1.431 14.080 1.00 0.00 107 ASN A C 6
ATOM 12277 O O . ASN A 1 86 ? -8.177 1.829 15.138 1.00 0.00 107 ASN A O 6
ATOM 12288 N N . SER A 1 87 ? -6.490 1.004 13.980 1.00 0.00 108 SER A N 6
ATOM 12289 C CA . SER A 1 87 ? -5.634 0.988 15.109 1.00 0.00 108 SER A CA 6
ATOM 12290 C C . SER A 1 87 ? -4.841 2.288 15.147 1.00 0.00 108 SER A C 6
ATOM 12291 O O . SER A 1 87 ? -4.698 2.961 14.115 1.00 0.00 108 SER A O 6
ATOM 12299 N N . ASN A 1 88 ? -4.347 2.642 16.314 1.00 0.00 109 ASN A N 6
ATOM 12300 C CA . ASN A 1 88 ? -3.636 3.902 16.529 1.00 0.00 109 ASN A CA 6
ATOM 12301 C C . ASN A 1 88 ? -2.404 3.987 15.666 1.00 0.00 109 ASN A C 6
ATOM 12302 O O . ASN A 1 88 ? -1.724 2.985 15.431 1.00 0.00 109 ASN A O 6
ATOM 12313 N N . MET A 1 89 ? -2.111 5.154 15.178 1.00 0.00 110 MET A N 6
ATOM 12314 C CA . MET A 1 89 ? -0.883 5.338 14.471 1.00 0.00 110 MET A CA 6
ATOM 12315 C C . MET A 1 89 ? 0.229 5.519 15.483 1.00 0.00 110 MET A C 6
ATOM 12316 O O . MET A 1 89 ? 0.509 6.628 15.950 1.00 0.00 110 MET A O 6
ATOM 12330 N N . THR A 1 90 ? 0.815 4.411 15.845 1.00 0.00 111 THR A N 6
ATOM 12331 C CA . THR A 1 90 ? 1.822 4.357 16.850 1.00 0.00 111 THR A CA 6
ATOM 12332 C C . THR A 1 90 ? 3.226 4.564 16.263 1.00 0.00 111 THR A C 6
ATOM 12333 O O . THR A 1 90 ? 4.185 4.822 16.991 1.00 0.00 111 THR A O 6
ATOM 12344 N N . PHE A 1 91 ? 3.341 4.459 14.951 1.00 0.00 112 PHE A N 6
ATOM 12345 C CA . PHE A 1 91 ? 4.607 4.632 14.289 1.00 0.00 112 PHE A CA 6
ATOM 12346 C C . PHE A 1 91 ? 4.408 5.493 13.094 1.00 0.00 112 PHE A C 6
ATOM 12347 O O . PHE A 1 91 ? 3.293 5.556 12.561 1.00 0.00 112 PHE A O 6
ATOM 12364 N N . ASP A 1 92 ? 5.470 6.134 12.657 1.00 0.00 113 ASP A N 6
ATOM 12365 C CA . ASP A 1 92 ? 5.419 6.986 11.514 1.00 0.00 113 ASP A CA 6
ATOM 12366 C C . ASP A 1 92 ? 6.768 7.175 10.915 1.00 0.00 113 ASP A C 6
ATOM 12367 O O . ASP A 1 92 ? 7.793 7.107 11.601 1.00 0.00 113 ASP A O 6
ATOM 12376 N N . LYS A 1 93 ? 6.759 7.338 9.620 1.00 0.00 114 LYS A N 6
ATOM 12377 C CA . LYS A 1 93 ? 7.924 7.644 8.853 1.00 0.00 114 LYS A CA 6
ATOM 12378 C C . LYS A 1 93 ? 7.608 8.852 7.991 1.00 0.00 114 LYS A C 6
ATOM 12379 O O . LYS A 1 93 ? 7.484 8.753 6.783 1.00 0.00 114 LYS A O 6
ATOM 12398 N N . TRP A 1 94 ? 7.457 9.974 8.606 1.00 0.00 115 TRP A N 6
ATOM 12399 C CA . TRP A 1 94 ? 7.093 11.174 7.886 1.00 0.00 115 TRP A CA 6
ATOM 12400 C C . TRP A 1 94 ? 8.299 11.900 7.335 1.00 0.00 115 TRP A C 6
ATOM 12401 O O . TRP A 1 94 ? 9.365 11.948 7.967 1.00 0.00 115 TRP A O 6
ATOM 12422 N N . THR A 1 95 ? 8.142 12.429 6.156 1.00 0.00 116 THR A N 6
ATOM 12423 C CA . THR A 1 95 ? 9.140 13.252 5.546 1.00 0.00 116 THR A CA 6
ATOM 12424 C C . THR A 1 95 ? 8.604 14.692 5.601 1.00 0.00 116 THR A C 6
ATOM 12425 O O . THR A 1 95 ? 7.487 14.899 6.072 1.00 0.00 116 THR A O 6
ATOM 12436 N N . ASP A 1 96 ? 9.354 15.659 5.161 1.00 0.00 117 ASP A N 6
ATOM 12437 C CA . ASP A 1 96 ? 8.865 17.037 5.165 1.00 0.00 117 ASP A CA 6
ATOM 12438 C C . ASP A 1 96 ? 8.126 17.314 3.874 1.00 0.00 117 ASP A C 6
ATOM 12439 O O . ASP A 1 96 ? 8.702 17.163 2.788 1.00 0.00 117 ASP A O 6
ATOM 12448 N N . GLN A 1 97 ? 6.854 17.655 3.967 1.00 0.00 118 GLN A N 6
ATOM 12449 C CA . GLN A 1 97 ? 6.082 17.925 2.874 1.00 0.00 118 GLN A CA 6
ATOM 12450 C C . GLN A 1 97 ? 5.450 19.308 3.080 1.00 0.00 118 GLN A C 6
ATOM 12451 O O . GLN A 1 97 ? 5.540 19.914 4.164 1.00 0.00 118 GLN A O 6
ATOM 12465 N N . ASP A 1 98 ? 4.879 19.782 2.052 1.00 0.00 119 ASP A N 6
ATOM 12466 C CA . ASP A 1 98 ? 4.112 20.981 1.999 1.00 0.00 119 ASP A CA 6
ATOM 12467 C C . ASP A 1 98 ? 2.683 20.723 2.466 1.00 0.00 119 ASP A C 6
ATOM 12468 O O . ASP A 1 98 ? 2.260 19.560 2.612 1.00 0.00 119 ASP A O 6
ATOM 12477 N N . ASP A 1 99 ? 1.981 21.812 2.684 1.00 0.00 120 ASP A N 6
ATOM 12478 C CA . ASP A 1 99 ? 0.591 21.870 3.218 1.00 0.00 120 ASP A CA 6
ATOM 12479 C C . ASP A 1 99 ? 0.549 21.543 4.682 1.00 0.00 120 ASP A C 6
ATOM 12480 O O . ASP A 1 99 ? 0.872 20.432 5.100 1.00 0.00 120 ASP A O 6
ATOM 12489 N N . ASP A 1 100 ? 0.147 22.500 5.467 1.00 0.00 121 ASP A N 6
ATOM 12490 C CA . ASP A 1 100 ? 0.097 22.324 6.905 1.00 0.00 121 ASP A CA 6
ATOM 12491 C C . ASP A 1 100 ? -1.337 22.127 7.360 1.00 0.00 121 ASP A C 6
ATOM 12492 O O . ASP A 1 100 ? -1.620 21.277 8.202 1.00 0.00 121 ASP A O 6
ATOM 12501 N N . GLU A 1 101 ? -2.234 22.911 6.789 1.00 0.00 122 GLU A N 6
ATOM 12502 C CA . GLU A 1 101 ? -3.637 22.858 7.102 1.00 0.00 122 GLU A CA 6
ATOM 12503 C C . GLU A 1 101 ? -4.282 21.681 6.412 1.00 0.00 122 GLU A C 6
ATOM 12504 O O . GLU A 1 101 ? -4.414 20.594 6.980 1.00 0.00 122 GLU A O 6
ATOM 12516 N N . ASP A 1 102 ? -4.671 21.896 5.195 1.00 0.00 123 ASP A N 6
ATOM 12517 C CA . ASP A 1 102 ? -5.309 20.877 4.413 1.00 0.00 123 ASP A CA 6
ATOM 12518 C C . ASP A 1 102 ? -4.392 20.352 3.353 1.00 0.00 123 ASP A C 6
ATOM 12519 O O . ASP A 1 102 ? -3.846 21.096 2.550 1.00 0.00 123 ASP A O 6
ATOM 12528 N N . LEU A 1 103 ? -4.206 19.077 3.390 1.00 0.00 124 LEU A N 6
ATOM 12529 C CA . LEU A 1 103 ? -3.410 18.356 2.438 1.00 0.00 124 LEU A CA 6
ATOM 12530 C C . LEU A 1 103 ? -4.282 17.309 1.774 1.00 0.00 124 LEU A C 6
ATOM 12531 O O . LEU A 1 103 ? -3.853 16.228 1.421 1.00 0.00 124 LEU A O 6
ATOM 12547 N N . VAL A 1 104 ? -5.496 17.703 1.537 1.00 0.00 125 VAL A N 6
ATOM 12548 C CA . VAL A 1 104 ? -6.544 16.826 1.049 1.00 0.00 125 VAL A CA 6
ATOM 12549 C C . VAL A 1 104 ? -6.448 16.658 -0.482 1.00 0.00 125 VAL A C 6
ATOM 12550 O O . VAL A 1 104 ? -7.143 15.838 -1.094 1.00 0.00 125 VAL A O 6
ATOM 12563 N N . ASP A 1 105 ? -5.580 17.413 -1.081 1.00 0.00 126 ASP A N 6
ATOM 12564 C CA . ASP A 1 105 ? -5.401 17.362 -2.531 1.00 0.00 126 ASP A CA 6
ATOM 12565 C C . ASP A 1 105 ? -4.474 16.226 -2.918 1.00 0.00 126 ASP A C 6
ATOM 12566 O O . ASP A 1 105 ? -4.448 15.775 -4.068 1.00 0.00 126 ASP A O 6
ATOM 12575 N N . THR A 1 106 ? -3.786 15.725 -1.954 1.00 0.00 127 THR A N 6
ATOM 12576 C CA . THR A 1 106 ? -2.838 14.680 -2.155 1.00 0.00 127 THR A CA 6
ATOM 12577 C C . THR A 1 106 ? -3.178 13.559 -1.192 1.00 0.00 127 THR A C 6
ATOM 12578 O O . THR A 1 106 ? -4.137 13.692 -0.421 1.00 0.00 127 THR A O 6
ATOM 12589 N N . CYS A 1 107 ? -2.436 12.475 -1.216 1.00 0.00 128 CYS A N 6
ATOM 12590 C CA . CYS A 1 107 ? -2.739 11.369 -0.348 1.00 0.00 128 CYS A CA 6
ATOM 12591 C C . CYS A 1 107 ? -1.504 10.967 0.429 1.00 0.00 128 CYS A C 6
ATOM 12592 O O . CYS A 1 107 ? -0.491 11.668 0.390 1.00 0.00 128 CYS A O 6
ATOM 12599 N N . ALA A 1 108 ? -1.550 9.811 1.078 1.00 0.00 129 ALA A N 6
ATOM 12600 C CA . ALA A 1 108 ? -0.429 9.383 1.838 1.00 0.00 129 ALA A CA 6
ATOM 12601 C C . ALA A 1 108 ? 0.143 8.202 1.182 1.00 0.00 129 ALA A C 6
ATOM 12602 O O . ALA A 1 108 ? -0.508 7.170 1.063 1.00 0.00 129 ALA A O 6
ATOM 12609 N N . PHE A 1 109 ? 1.369 8.303 0.789 1.00 0.00 130 PHE A N 6
ATOM 12610 C CA . PHE A 1 109 ? 1.974 7.212 0.138 1.00 0.00 130 PHE A CA 6
ATOM 12611 C C . PHE A 1 109 ? 3.269 6.965 0.769 1.00 0.00 130 PHE A C 6
ATOM 12612 O O . PHE A 1 109 ? 4.026 7.906 1.028 1.00 0.00 130 PHE A O 6
ATOM 12629 N N . LEU A 1 110 ? 3.495 5.757 1.080 1.00 0.00 131 LEU A N 6
ATOM 12630 C CA . LEU A 1 110 ? 4.784 5.336 1.490 1.00 0.00 131 LEU A CA 6
ATOM 12631 C C . LEU A 1 110 ? 5.718 5.206 0.283 1.00 0.00 131 LEU A C 6
ATOM 12632 O O . LEU A 1 110 ? 5.419 4.528 -0.693 1.00 0.00 131 LEU A O 6
ATOM 12648 N N . HIS A 1 111 ? 6.819 5.900 0.363 1.00 0.00 132 HIS A N 6
ATOM 12649 C CA . HIS A 1 111 ? 7.831 5.929 -0.678 1.00 0.00 132 HIS A CA 6
ATOM 12650 C C . HIS A 1 111 ? 8.611 4.646 -0.675 1.00 0.00 132 HIS A C 6
ATOM 12651 O O . HIS A 1 111 ? 9.321 4.380 0.244 1.00 0.00 132 HIS A O 6
ATOM 12666 N N . ILE A 1 112 ? 8.530 3.940 -1.748 1.00 0.00 133 ILE A N 6
ATOM 12667 C CA . ILE A 1 112 ? 9.218 2.677 -1.967 1.00 0.00 133 ILE A CA 6
ATOM 12668 C C . ILE A 1 112 ? 10.729 2.824 -1.870 1.00 0.00 133 ILE A C 6
ATOM 12669 O O . ILE A 1 112 ? 11.439 1.911 -1.444 1.00 0.00 133 ILE A O 6
ATOM 12685 N N . LYS A 1 113 ? 11.194 3.987 -2.206 1.00 0.00 134 LYS A N 6
ATOM 12686 C CA . LYS A 1 113 ? 12.618 4.222 -2.236 1.00 0.00 134 LYS A CA 6
ATOM 12687 C C . LYS A 1 113 ? 13.192 4.482 -0.852 1.00 0.00 134 LYS A C 6
ATOM 12688 O O . LYS A 1 113 ? 14.176 3.861 -0.455 1.00 0.00 134 LYS A O 6
ATOM 12707 N N . THR A 1 114 ? 12.570 5.371 -0.109 1.00 0.00 135 THR A N 6
ATOM 12708 C CA . THR A 1 114 ? 13.127 5.757 1.180 1.00 0.00 135 THR A CA 6
ATOM 12709 C C . THR A 1 114 ? 12.296 5.269 2.366 1.00 0.00 135 THR A C 6
ATOM 12710 O O . THR A 1 114 ? 12.824 5.027 3.451 1.00 0.00 135 THR A O 6
ATOM 12721 N N . GLY A 1 115 ? 11.018 5.103 2.157 1.00 0.00 136 GLY A N 6
ATOM 12722 C CA . GLY A 1 115 ? 10.141 4.700 3.230 1.00 0.00 136 GLY A CA 6
ATOM 12723 C C . GLY A 1 115 ? 9.637 5.856 3.979 1.00 0.00 136 GLY A C 6
ATOM 12724 O O . GLY A 1 115 ? 9.610 5.850 5.187 1.00 0.00 136 GLY A O 6
ATOM 12728 N N . GLU A 1 116 ? 9.250 6.843 3.257 1.00 0.00 137 GLU A N 6
ATOM 12729 C CA . GLU A 1 116 ? 8.752 8.042 3.826 1.00 0.00 137 GLU A CA 6
ATOM 12730 C C . GLU A 1 116 ? 7.348 8.262 3.384 1.00 0.00 137 GLU A C 6
ATOM 12731 O O . GLU A 1 116 ? 6.974 7.867 2.277 1.00 0.00 137 GLU A O 6
ATOM 12743 N N . TRP A 1 117 ? 6.575 8.845 4.244 1.00 0.00 138 TRP A N 6
ATOM 12744 C CA . TRP A 1 117 ? 5.182 9.036 4.007 1.00 0.00 138 TRP A CA 6
ATOM 12745 C C . TRP A 1 117 ? 4.875 10.450 3.642 1.00 0.00 138 TRP A C 6
ATOM 12746 O O . TRP A 1 117 ? 5.558 11.389 4.064 1.00 0.00 138 TRP A O 6
ATOM 12767 N N . LYS A 1 118 ? 3.840 10.579 2.898 1.00 0.00 139 LYS A N 6
ATOM 12768 C CA . LYS A 1 118 ? 3.313 11.817 2.438 1.00 0.00 139 LYS A CA 6
ATOM 12769 C C . LYS A 1 118 ? 2.005 12.025 3.046 1.00 0.00 139 LYS A C 6
ATOM 12770 O O . LYS A 1 118 ? 1.311 11.089 3.327 1.00 0.00 139 LYS A O 6
ATOM 12789 N N . LYS A 1 119 ? 1.715 13.222 3.321 1.00 0.00 140 LYS A N 6
ATOM 12790 C CA . LYS A 1 119 ? 0.480 13.557 3.980 1.00 0.00 140 LYS A CA 6
ATOM 12791 C C . LYS A 1 119 ? -0.629 13.772 3.005 1.00 0.00 140 LYS A C 6
ATOM 12792 O O . LYS A 1 119 ? -0.457 14.513 2.064 1.00 0.00 140 LYS A O 6
ATOM 12811 N N . GLY A 1 120 ? -1.756 13.139 3.249 1.00 0.00 141 GLY A N 6
ATOM 12812 C CA . GLY A 1 120 ? -2.920 13.348 2.460 1.00 0.00 141 GLY A CA 6
ATOM 12813 C C . GLY A 1 120 ? -3.929 12.235 2.628 1.00 0.00 141 GLY A C 6
ATOM 12814 O O . GLY A 1 120 ? -3.797 11.385 3.501 1.00 0.00 141 GLY A O 6
ATOM 12818 N N . ASN A 1 121 ? -4.900 12.240 1.764 1.00 0.00 142 ASN A N 6
ATOM 12819 C CA . ASN A 1 121 ? -5.960 11.255 1.692 1.00 0.00 142 ASN A CA 6
ATOM 12820 C C . ASN A 1 121 ? -6.268 11.007 0.231 1.00 0.00 142 ASN A C 6
ATOM 12821 O O . ASN A 1 121 ? -6.331 11.949 -0.547 1.00 0.00 142 ASN A O 6
ATOM 12832 N N . CYS A 1 122 ? -6.429 9.780 -0.176 1.00 0.00 143 CYS A N 6
ATOM 12833 C CA . CYS A 1 122 ? -6.623 9.530 -1.581 1.00 0.00 143 CYS A CA 6
ATOM 12834 C C . CYS A 1 122 ? -8.012 9.679 -2.040 1.00 0.00 143 CYS A C 6
ATOM 12835 O O . CYS A 1 122 ? -8.678 8.730 -2.390 1.00 0.00 143 CYS A O 6
ATOM 12842 N N . GLU A 1 123 ? -8.431 10.893 -2.032 1.00 0.00 144 GLU A N 6
ATOM 12843 C CA . GLU A 1 123 ? -9.731 11.282 -2.500 1.00 0.00 144 GLU A CA 6
ATOM 12844 C C . GLU A 1 123 ? -9.645 11.636 -3.983 1.00 0.00 144 GLU A C 6
ATOM 12845 O O . GLU A 1 123 ? -10.491 12.330 -4.538 1.00 0.00 144 GLU A O 6
ATOM 12857 N N . VAL A 1 124 ? -8.643 11.084 -4.607 1.00 0.00 145 VAL A N 6
ATOM 12858 C CA . VAL A 1 124 ? -8.354 11.294 -6.001 1.00 0.00 145 VAL A CA 6
ATOM 12859 C C . VAL A 1 124 ? -8.538 9.989 -6.726 1.00 0.00 145 VAL A C 6
ATOM 12860 O O . VAL A 1 124 ? -8.428 8.927 -6.130 1.00 0.00 145 VAL A O 6
ATOM 12873 N N . SER A 1 125 ? -8.777 10.060 -7.989 1.00 0.00 146 SER A N 6
ATOM 12874 C CA . SER A 1 125 ? -9.073 8.884 -8.764 1.00 0.00 146 SER A CA 6
ATOM 12875 C C . SER A 1 125 ? -7.837 8.173 -9.279 1.00 0.00 146 SER A C 6
ATOM 12876 O O . SER A 1 125 ? -7.931 7.083 -9.827 1.00 0.00 146 SER A O 6
ATOM 12884 N N . SER A 1 126 ? -6.691 8.762 -9.061 1.00 0.00 147 SER A N 6
ATOM 12885 C CA . SER A 1 126 ? -5.446 8.277 -9.620 1.00 0.00 147 SER A CA 6
ATOM 12886 C C . SER A 1 126 ? -4.843 7.062 -8.891 1.00 0.00 147 SER A C 6
ATOM 12887 O O . SER A 1 126 ? -3.658 6.783 -9.044 1.00 0.00 147 SER A O 6
ATOM 12895 N N . VAL A 1 127 ? -5.634 6.312 -8.168 1.00 0.00 148 VAL A N 6
ATOM 12896 C CA . VAL A 1 127 ? -5.065 5.176 -7.471 1.00 0.00 148 VAL A CA 6
ATOM 12897 C C . VAL A 1 127 ? -5.275 3.917 -8.256 1.00 0.00 148 VAL A C 6
ATOM 12898 O O . VAL A 1 127 ? -6.400 3.558 -8.618 1.00 0.00 148 VAL A O 6
ATOM 12911 N N . GLU A 1 128 ? -4.193 3.279 -8.532 1.00 0.00 149 GLU A N 6
ATOM 12912 C CA . GLU A 1 128 ? -4.169 2.093 -9.335 1.00 0.00 149 GLU A CA 6
ATOM 12913 C C . GLU A 1 128 ? -3.596 0.928 -8.592 1.00 0.00 149 GLU A C 6
ATOM 12914 O O . GLU A 1 128 ? -3.297 -0.080 -9.196 1.00 0.00 149 GLU A O 6
ATOM 12926 N N . GLY A 1 129 ? -3.397 1.071 -7.323 1.00 0.00 150 GLY A N 6
ATOM 12927 C CA . GLY A 1 129 ? -2.861 -0.013 -6.565 1.00 0.00 150 GLY A CA 6
ATOM 12928 C C . GLY A 1 129 ? -2.693 0.322 -5.129 1.00 0.00 150 GLY A C 6
ATOM 12929 O O . GLY A 1 129 ? -2.210 1.398 -4.787 1.00 0.00 150 GLY A O 6
ATOM 12933 N N . THR A 1 130 ? -3.082 -0.580 -4.297 1.00 0.00 151 THR A N 6
ATOM 12934 C CA . THR A 1 130 ? -2.964 -0.420 -2.888 1.00 0.00 151 THR A CA 6
ATOM 12935 C C . THR A 1 130 ? -2.434 -1.688 -2.286 1.00 0.00 151 THR A C 6
ATOM 12936 O O . THR A 1 130 ? -2.584 -2.781 -2.869 1.00 0.00 151 THR A O 6
ATOM 12947 N N . LEU A 1 131 ? -1.753 -1.551 -1.179 1.00 0.00 152 LEU A N 6
ATOM 12948 C CA . LEU A 1 131 ? -1.295 -2.679 -0.480 1.00 0.00 152 LEU A CA 6
ATOM 12949 C C . LEU A 1 131 ? -2.317 -3.016 0.539 1.00 0.00 152 LEU A C 6
ATOM 12950 O O . LEU A 1 131 ? -2.839 -2.137 1.237 1.00 0.00 152 LEU A O 6
ATOM 12966 N N . CYS A 1 132 ? -2.624 -4.231 0.619 1.00 0.00 153 CYS A N 6
ATOM 12967 C CA . CYS A 1 132 ? -3.577 -4.670 1.536 1.00 0.00 153 CYS A CA 6
ATOM 12968 C C . CYS A 1 132 ? -2.910 -5.402 2.634 1.00 0.00 153 CYS A C 6
ATOM 12969 O O . CYS A 1 132 ? -1.937 -6.127 2.417 1.00 0.00 153 CYS A O 6
ATOM 12976 N N . LYS A 1 133 ? -3.413 -5.196 3.782 1.00 0.00 154 LYS A N 6
ATOM 12977 C CA . LYS A 1 133 ? -2.950 -5.814 4.958 1.00 0.00 154 LYS A CA 6
ATOM 12978 C C . LYS A 1 133 ? -4.153 -6.386 5.646 1.00 0.00 154 LYS A C 6
ATOM 12979 O O . LYS A 1 133 ? -5.193 -5.740 5.736 1.00 0.00 154 LYS A O 6
ATOM 12998 N N . THR A 1 134 ? -4.050 -7.570 6.066 1.00 0.00 155 THR A N 6
ATOM 12999 C CA . THR A 1 134 ? -5.137 -8.213 6.698 1.00 0.00 155 THR A CA 6
ATOM 13000 C C . THR A 1 134 ? -4.607 -8.861 7.946 1.00 0.00 155 THR A C 6
ATOM 13001 O O . THR A 1 134 ? -3.597 -9.566 7.903 1.00 0.00 155 THR A O 6
ATOM 13012 N N . ALA A 1 135 ? -5.182 -8.543 9.053 1.00 0.00 156 ALA A N 6
ATOM 13013 C CA . ALA A 1 135 ? -4.759 -9.132 10.280 1.00 0.00 156 ALA A CA 6
ATOM 13014 C C . ALA A 1 135 ? -5.263 -10.525 10.337 1.00 0.00 156 ALA A C 6
ATOM 13015 O O . ALA A 1 135 ? -6.430 -10.767 10.023 1.00 0.00 156 ALA A O 6
ATOM 13022 N N . ILE A 1 136 ? -4.420 -11.445 10.690 1.00 0.00 157 ILE A N 6
ATOM 13023 C CA . ILE A 1 136 ? -4.852 -12.765 10.795 1.00 0.00 157 ILE A CA 6
ATOM 13024 C C . ILE A 1 136 ? -5.118 -13.151 12.257 1.00 0.00 157 ILE A C 6
ATOM 13025 O O . ILE A 1 136 ? -4.221 -13.240 13.094 1.00 0.00 157 ILE A O 6
ATOM 13041 N N . PRO A 1 137 ? -6.358 -13.380 12.561 1.00 0.00 158 PRO A N 6
ATOM 13042 C CA . PRO A 1 137 ? -6.806 -13.799 13.878 1.00 0.00 158 PRO A CA 6
ATOM 13043 C C . PRO A 1 137 ? -6.618 -15.288 14.085 1.00 0.00 158 PRO A C 6
ATOM 13044 O O . PRO A 1 137 ? -7.023 -15.869 15.088 1.00 0.00 158 PRO A O 6
ATOM 13055 N N . TYR A 1 138 ? -5.984 -15.871 13.131 1.00 0.00 159 TYR A N 6
ATOM 13056 C CA . TYR A 1 138 ? -5.671 -17.268 13.124 1.00 0.00 159 TYR A CA 6
ATOM 13057 C C . TYR A 1 138 ? -4.564 -17.521 14.112 1.00 0.00 159 TYR A C 6
ATOM 13058 O O . TYR A 1 138 ? -4.665 -18.369 14.995 1.00 0.00 159 TYR A O 6
ATOM 13076 N N . LYS A 1 139 ? -3.542 -16.718 14.001 1.00 0.00 160 LYS A N 6
ATOM 13077 C CA . LYS A 1 139 ? -2.371 -16.822 14.839 1.00 0.00 160 LYS A CA 6
ATOM 13078 C C . LYS A 1 139 ? -2.318 -15.686 15.846 1.00 0.00 160 LYS A C 6
ATOM 13079 O O . LYS A 1 139 ? -1.277 -15.424 16.430 1.00 0.00 160 LYS A O 6
ATOM 13098 N N . ARG A 1 140 ? -3.432 -15.027 16.052 1.00 0.00 161 ARG A N 6
ATOM 13099 C CA . ARG A 1 140 ? -3.489 -13.943 17.001 1.00 0.00 161 ARG A CA 6
ATOM 13100 C C . ARG A 1 140 ? -3.920 -14.486 18.340 1.00 0.00 161 ARG A C 6
ATOM 13101 O O . ARG A 1 140 ? -5.122 -14.732 18.530 1.00 0.00 161 ARG A O 6
ATOM 13123 N N . MET A 1 1 ? 1.331 -19.038 4.604 1.00 0.00 22 MET A N 7
ATOM 13124 C CA . MET A 1 1 ? 0.746 -20.268 5.153 1.00 0.00 22 MET A CA 7
ATOM 13125 C C . MET A 1 1 ? -0.588 -20.020 5.854 1.00 0.00 22 MET A C 7
ATOM 13126 O O . MET A 1 1 ? -1.489 -20.846 5.778 1.00 0.00 22 MET A O 7
ATOM 13142 N N . ASP A 1 2 ? -0.729 -18.886 6.508 1.00 0.00 23 ASP A N 7
ATOM 13143 C CA . ASP A 1 2 ? -1.965 -18.544 7.221 1.00 0.00 23 ASP A CA 7
ATOM 13144 C C . ASP A 1 2 ? -2.814 -17.624 6.381 1.00 0.00 23 ASP A C 7
ATOM 13145 O O . ASP A 1 2 ? -3.942 -17.300 6.734 1.00 0.00 23 ASP A O 7
ATOM 13154 N N . CYS A 1 3 ? -2.271 -17.221 5.270 1.00 0.00 24 CYS A N 7
ATOM 13155 C CA . CYS A 1 3 ? -2.916 -16.304 4.383 1.00 0.00 24 CYS A CA 7
ATOM 13156 C C . CYS A 1 3 ? -3.873 -17.033 3.435 1.00 0.00 24 CYS A C 7
ATOM 13157 O O . CYS A 1 3 ? -3.693 -18.234 3.178 1.00 0.00 24 CYS A O 7
ATOM 13164 N N . PRO A 1 4 ? -4.903 -16.312 2.906 1.00 0.00 25 PRO A N 7
ATOM 13165 C CA . PRO A 1 4 ? -5.889 -16.867 1.952 1.00 0.00 25 PRO A CA 7
ATOM 13166 C C . PRO A 1 4 ? -5.236 -17.583 0.763 1.00 0.00 25 PRO A C 7
ATOM 13167 O O . PRO A 1 4 ? -5.555 -18.740 0.461 1.00 0.00 25 PRO A O 7
ATOM 13178 N N . SER A 1 5 ? -4.322 -16.907 0.109 1.00 0.00 26 SER A N 7
ATOM 13179 C CA . SER A 1 5 ? -3.615 -17.477 -0.992 1.00 0.00 26 SER A CA 7
ATOM 13180 C C . SER A 1 5 ? -2.117 -17.221 -0.840 1.00 0.00 26 SER A C 7
ATOM 13181 O O . SER A 1 5 ? -1.690 -16.476 0.067 1.00 0.00 26 SER A O 7
ATOM 13189 N N . SER A 1 6 ? -1.330 -17.820 -1.700 1.00 0.00 27 SER A N 7
ATOM 13190 C CA . SER A 1 6 ? 0.104 -17.697 -1.656 1.00 0.00 27 SER A CA 7
ATOM 13191 C C . SER A 1 6 ? 0.597 -16.328 -2.155 1.00 0.00 27 SER A C 7
ATOM 13192 O O . SER A 1 6 ? 1.761 -15.976 -1.974 1.00 0.00 27 SER A O 7
ATOM 13200 N N . THR A 1 7 ? -0.306 -15.548 -2.752 1.00 0.00 28 THR A N 7
ATOM 13201 C CA . THR A 1 7 ? 0.028 -14.219 -3.235 1.00 0.00 28 THR A CA 7
ATOM 13202 C C . THR A 1 7 ? 0.208 -13.271 -2.045 1.00 0.00 28 THR A C 7
ATOM 13203 O O . THR A 1 7 ? 0.846 -12.212 -2.146 1.00 0.00 28 THR A O 7
ATOM 13214 N N . TRP A 1 8 ? -0.354 -13.670 -0.921 1.00 0.00 29 TRP A N 7
ATOM 13215 C CA . TRP A 1 8 ? -0.268 -12.897 0.271 1.00 0.00 29 TRP A CA 7
ATOM 13216 C C . TRP A 1 8 ? 1.036 -13.162 0.936 1.00 0.00 29 TRP A C 7
ATOM 13217 O O . TRP A 1 8 ? 1.525 -14.297 0.962 1.00 0.00 29 TRP A O 7
ATOM 13238 N N . ILE A 1 9 ? 1.573 -12.143 1.451 1.00 0.00 30 ILE A N 7
ATOM 13239 C CA . ILE A 1 9 ? 2.803 -12.169 2.126 1.00 0.00 30 ILE A CA 7
ATOM 13240 C C . ILE A 1 9 ? 2.549 -12.037 3.601 1.00 0.00 30 ILE A C 7
ATOM 13241 O O . ILE A 1 9 ? 1.933 -11.082 4.054 1.00 0.00 30 ILE A O 7
ATOM 13257 N N . GLN A 1 10 ? 2.967 -13.022 4.321 1.00 0.00 31 GLN A N 7
ATOM 13258 C CA . GLN A 1 10 ? 2.709 -13.106 5.725 1.00 0.00 31 GLN A CA 7
ATOM 13259 C C . GLN A 1 10 ? 3.863 -12.499 6.484 1.00 0.00 31 GLN A C 7
ATOM 13260 O O . GLN A 1 10 ? 4.998 -12.982 6.419 1.00 0.00 31 GLN A O 7
ATOM 13274 N N . PHE A 1 11 ? 3.588 -11.427 7.155 1.00 0.00 32 PHE A N 7
ATOM 13275 C CA . PHE A 1 11 ? 4.567 -10.711 7.882 1.00 0.00 32 PHE A CA 7
ATOM 13276 C C . PHE A 1 11 ? 4.094 -10.524 9.292 1.00 0.00 32 PHE A C 7
ATOM 13277 O O . PHE A 1 11 ? 3.026 -9.940 9.512 1.00 0.00 32 PHE A O 7
ATOM 13294 N N . GLN A 1 12 ? 4.878 -11.049 10.230 1.00 0.00 33 GLN A N 7
ATOM 13295 C CA . GLN A 1 12 ? 4.610 -11.010 11.667 1.00 0.00 33 GLN A CA 7
ATOM 13296 C C . GLN A 1 12 ? 3.334 -11.766 12.022 1.00 0.00 33 GLN A C 7
ATOM 13297 O O . GLN A 1 12 ? 3.383 -12.933 12.419 1.00 0.00 33 GLN A O 7
ATOM 13311 N N . ASP A 1 13 ? 2.214 -11.131 11.826 1.00 0.00 34 ASP A N 7
ATOM 13312 C CA . ASP A 1 13 ? 0.928 -11.705 12.135 1.00 0.00 34 ASP A CA 7
ATOM 13313 C C . ASP A 1 13 ? -0.103 -11.140 11.167 1.00 0.00 34 ASP A C 7
ATOM 13314 O O . ASP A 1 13 ? -1.287 -11.008 11.484 1.00 0.00 34 ASP A O 7
ATOM 13323 N N . SER A 1 14 ? 0.333 -10.886 9.962 1.00 0.00 35 SER A N 7
ATOM 13324 C CA . SER A 1 14 ? -0.519 -10.315 8.965 1.00 0.00 35 SER A CA 7
ATOM 13325 C C . SER A 1 14 ? -0.229 -10.851 7.609 1.00 0.00 35 SER A C 7
ATOM 13326 O O . SER A 1 14 ? 0.824 -11.415 7.362 1.00 0.00 35 SER A O 7
ATOM 13334 N N . CYS A 1 15 ? -1.166 -10.641 6.755 1.00 0.00 36 CYS A N 7
ATOM 13335 C CA . CYS A 1 15 ? -1.092 -10.984 5.405 1.00 0.00 36 CYS A CA 7
ATOM 13336 C C . CYS A 1 15 ? -1.284 -9.766 4.578 1.00 0.00 36 CYS A C 7
ATOM 13337 O O . CYS A 1 15 ? -2.173 -8.944 4.804 1.00 0.00 36 CYS A O 7
ATOM 13344 N N . TYR A 1 16 ? -0.396 -9.648 3.675 1.00 0.00 37 TYR A N 7
ATOM 13345 C CA . TYR A 1 16 ? -0.244 -8.531 2.835 1.00 0.00 37 TYR A CA 7
ATOM 13346 C C . TYR A 1 16 ? -0.348 -8.903 1.377 1.00 0.00 37 TYR A C 7
ATOM 13347 O O . TYR A 1 16 ? 0.140 -9.936 0.979 1.00 0.00 37 TYR A O 7
ATOM 13365 N N . ILE A 1 17 ? -0.984 -8.072 0.597 1.00 0.00 38 ILE A N 7
ATOM 13366 C CA . ILE A 1 17 ? -1.077 -8.294 -0.832 1.00 0.00 38 ILE A CA 7
ATOM 13367 C C . ILE A 1 17 ? -1.169 -6.960 -1.570 1.00 0.00 38 ILE A C 7
ATOM 13368 O O . ILE A 1 17 ? -1.855 -6.056 -1.114 1.00 0.00 38 ILE A O 7
ATOM 13384 N N . PHE A 1 18 ? -0.425 -6.800 -2.651 1.00 0.00 39 PHE A N 7
ATOM 13385 C CA . PHE A 1 18 ? -0.548 -5.585 -3.429 1.00 0.00 39 PHE A CA 7
ATOM 13386 C C . PHE A 1 18 ? -1.231 -5.908 -4.643 1.00 0.00 39 PHE A C 7
ATOM 13387 O O . PHE A 1 18 ? -0.810 -6.800 -5.394 1.00 0.00 39 PHE A O 7
ATOM 13404 N N . LEU A 1 19 ? -2.225 -5.230 -4.884 1.00 0.00 40 LEU A N 7
ATOM 13405 C CA . LEU A 1 19 ? -2.897 -5.413 -6.035 1.00 0.00 40 LEU A CA 7
ATOM 13406 C C . LEU A 1 19 ? -2.986 -4.152 -6.782 1.00 0.00 40 LEU A C 7
ATOM 13407 O O . LEU A 1 19 ? -3.712 -3.236 -6.398 1.00 0.00 40 LEU A O 7
ATOM 13423 N N . GLN A 1 20 ? -2.129 -4.009 -7.741 1.00 0.00 41 GLN A N 7
ATOM 13424 C CA . GLN A 1 20 ? -2.307 -2.911 -8.628 1.00 0.00 41 GLN A CA 7
ATOM 13425 C C . GLN A 1 20 ? -3.580 -3.109 -9.462 1.00 0.00 41 GLN A C 7
ATOM 13426 O O . GLN A 1 20 ? -3.589 -3.831 -10.470 1.00 0.00 41 GLN A O 7
ATOM 13440 N N . GLU A 1 21 ? -4.653 -2.521 -8.960 1.00 0.00 42 GLU A N 7
ATOM 13441 C CA . GLU A 1 21 ? -5.956 -2.478 -9.589 1.00 0.00 42 GLU A CA 7
ATOM 13442 C C . GLU A 1 21 ? -6.302 -1.037 -9.956 1.00 0.00 42 GLU A C 7
ATOM 13443 O O . GLU A 1 21 ? -6.354 -0.166 -9.087 1.00 0.00 42 GLU A O 7
ATOM 13455 N N . ALA A 1 22 ? -6.542 -0.789 -11.204 1.00 0.00 43 ALA A N 7
ATOM 13456 C CA . ALA A 1 22 ? -6.925 0.535 -11.645 1.00 0.00 43 ALA A CA 7
ATOM 13457 C C . ALA A 1 22 ? -8.433 0.676 -11.529 1.00 0.00 43 ALA A C 7
ATOM 13458 O O . ALA A 1 22 ? -9.180 -0.071 -12.181 1.00 0.00 43 ALA A O 7
ATOM 13465 N N . ILE A 1 23 ? -8.880 1.590 -10.692 1.00 0.00 44 ILE A N 7
ATOM 13466 C CA . ILE A 1 23 ? -10.314 1.829 -10.481 1.00 0.00 44 ILE A CA 7
ATOM 13467 C C . ILE A 1 23 ? -10.566 3.305 -10.246 1.00 0.00 44 ILE A C 7
ATOM 13468 O O . ILE A 1 23 ? -9.647 4.055 -9.876 1.00 0.00 44 ILE A O 7
ATOM 13484 N N . LYS A 1 24 ? -11.766 3.729 -10.518 1.00 0.00 45 LYS A N 7
ATOM 13485 C CA . LYS A 1 24 ? -12.189 5.055 -10.253 1.00 0.00 45 LYS A CA 7
ATOM 13486 C C . LYS A 1 24 ? -12.283 5.236 -8.742 1.00 0.00 45 LYS A C 7
ATOM 13487 O O . LYS A 1 24 ? -13.167 4.675 -8.086 1.00 0.00 45 LYS A O 7
ATOM 13506 N N . VAL A 1 25 ? -11.377 5.969 -8.205 1.00 0.00 46 VAL A N 7
ATOM 13507 C CA . VAL A 1 25 ? -11.335 6.205 -6.801 1.00 0.00 46 VAL A CA 7
ATOM 13508 C C . VAL A 1 25 ? -11.944 7.535 -6.487 1.00 0.00 46 VAL A C 7
ATOM 13509 O O . VAL A 1 25 ? -11.449 8.577 -6.876 1.00 0.00 46 VAL A O 7
ATOM 13522 N N . GLU A 1 26 ? -13.029 7.471 -5.834 1.00 0.00 47 GLU A N 7
ATOM 13523 C CA . GLU A 1 26 ? -13.765 8.628 -5.433 1.00 0.00 47 GLU A CA 7
ATOM 13524 C C . GLU A 1 26 ? -13.207 9.144 -4.110 1.00 0.00 47 GLU A C 7
ATOM 13525 O O . GLU A 1 26 ? -13.054 10.355 -3.894 1.00 0.00 47 GLU A O 7
ATOM 13537 N N . SER A 1 27 ? -12.877 8.211 -3.259 1.00 0.00 48 SER A N 7
ATOM 13538 C CA . SER A 1 27 ? -12.350 8.467 -1.960 1.00 0.00 48 SER A CA 7
ATOM 13539 C C . SER A 1 27 ? -11.390 7.389 -1.655 1.00 0.00 48 SER A C 7
ATOM 13540 O O . SER A 1 27 ? -11.430 6.366 -2.307 1.00 0.00 48 SER A O 7
ATOM 13548 N N . ILE A 1 28 ? -10.557 7.561 -0.653 1.00 0.00 49 ILE A N 7
ATOM 13549 C CA . ILE A 1 28 ? -9.617 6.542 -0.307 1.00 0.00 49 ILE A CA 7
ATOM 13550 C C . ILE A 1 28 ? -10.348 5.268 0.143 1.00 0.00 49 ILE A C 7
ATOM 13551 O O . ILE A 1 28 ? -9.860 4.178 0.039 1.00 0.00 49 ILE A O 7
ATOM 13567 N N . GLU A 1 29 ? -11.527 5.456 0.574 1.00 0.00 50 GLU A N 7
ATOM 13568 C CA . GLU A 1 29 ? -12.449 4.373 0.900 1.00 0.00 50 GLU A CA 7
ATOM 13569 C C . GLU A 1 29 ? -12.635 3.463 -0.351 1.00 0.00 50 GLU A C 7
ATOM 13570 O O . GLU A 1 29 ? -12.694 2.261 -0.245 1.00 0.00 50 GLU A O 7
ATOM 13582 N N . ASP A 1 30 ? -12.649 4.068 -1.521 1.00 0.00 51 ASP A N 7
ATOM 13583 C CA . ASP A 1 30 ? -12.836 3.381 -2.768 1.00 0.00 51 ASP A CA 7
ATOM 13584 C C . ASP A 1 30 ? -11.661 2.533 -3.117 1.00 0.00 51 ASP A C 7
ATOM 13585 O O . ASP A 1 30 ? -11.802 1.472 -3.688 1.00 0.00 51 ASP A O 7
ATOM 13594 N N . VAL A 1 31 ? -10.517 2.968 -2.739 1.00 0.00 52 VAL A N 7
ATOM 13595 C CA . VAL A 1 31 ? -9.312 2.273 -3.067 1.00 0.00 52 VAL A CA 7
ATOM 13596 C C . VAL A 1 31 ? -9.038 1.241 -2.036 1.00 0.00 52 VAL A C 7
ATOM 13597 O O . VAL A 1 31 ? -8.564 0.158 -2.317 1.00 0.00 52 VAL A O 7
ATOM 13610 N N . ARG A 1 32 ? -9.434 1.552 -0.860 1.00 0.00 53 ARG A N 7
ATOM 13611 C CA . ARG A 1 32 ? -9.254 0.709 0.243 1.00 0.00 53 ARG A CA 7
ATOM 13612 C C . ARG A 1 32 ? -10.191 -0.516 0.103 1.00 0.00 53 ARG A C 7
ATOM 13613 O O . ARG A 1 32 ? -9.940 -1.598 0.637 1.00 0.00 53 ARG A O 7
ATOM 13634 N N . ASN A 1 33 ? -11.216 -0.315 -0.704 1.00 0.00 54 ASN A N 7
ATOM 13635 C CA . ASN A 1 33 ? -12.189 -1.341 -1.085 1.00 0.00 54 ASN A CA 7
ATOM 13636 C C . ASN A 1 33 ? -11.553 -2.454 -1.864 1.00 0.00 54 ASN A C 7
ATOM 13637 O O . ASN A 1 33 ? -12.031 -3.585 -1.842 1.00 0.00 54 ASN A O 7
ATOM 13648 N N . GLN A 1 34 ? -10.472 -2.145 -2.551 1.00 0.00 55 GLN A N 7
ATOM 13649 C CA . GLN A 1 34 ? -9.754 -3.139 -3.326 1.00 0.00 55 GLN A CA 7
ATOM 13650 C C . GLN A 1 34 ? -9.204 -4.192 -2.387 1.00 0.00 55 GLN A C 7
ATOM 13651 O O . GLN A 1 34 ? -9.132 -5.364 -2.717 1.00 0.00 55 GLN A O 7
ATOM 13665 N N . CYS A 1 35 ? -8.880 -3.772 -1.191 1.00 0.00 56 CYS A N 7
ATOM 13666 C CA . CYS A 1 35 ? -8.373 -4.647 -0.214 1.00 0.00 56 CYS A CA 7
ATOM 13667 C C . CYS A 1 35 ? -9.458 -5.384 0.493 1.00 0.00 56 CYS A C 7
ATOM 13668 O O . CYS A 1 35 ? -9.324 -6.584 0.741 1.00 0.00 56 CYS A O 7
ATOM 13675 N N . THR A 1 36 ? -10.550 -4.708 0.784 1.00 0.00 57 THR A N 7
ATOM 13676 C CA . THR A 1 36 ? -11.666 -5.323 1.492 1.00 0.00 57 THR A CA 7
ATOM 13677 C C . THR A 1 36 ? -12.341 -6.364 0.622 1.00 0.00 57 THR A C 7
ATOM 13678 O O . THR A 1 36 ? -13.021 -7.279 1.106 1.00 0.00 57 THR A O 7
ATOM 13689 N N . ASP A 1 37 ? -12.075 -6.250 -0.661 1.00 0.00 58 ASP A N 7
ATOM 13690 C CA . ASP A 1 37 ? -12.544 -7.207 -1.659 1.00 0.00 58 ASP A CA 7
ATOM 13691 C C . ASP A 1 37 ? -11.776 -8.521 -1.484 1.00 0.00 58 ASP A C 7
ATOM 13692 O O . ASP A 1 37 ? -12.256 -9.598 -1.807 1.00 0.00 58 ASP A O 7
ATOM 13701 N N . HIS A 1 38 ? -10.591 -8.411 -0.891 1.00 0.00 59 HIS A N 7
ATOM 13702 C CA . HIS A 1 38 ? -9.724 -9.548 -0.663 1.00 0.00 59 HIS A CA 7
ATOM 13703 C C . HIS A 1 38 ? -9.806 -9.985 0.775 1.00 0.00 59 HIS A C 7
ATOM 13704 O O . HIS A 1 38 ? -9.056 -10.850 1.212 1.00 0.00 59 HIS A O 7
ATOM 13719 N N . GLY A 1 39 ? -10.728 -9.400 1.510 1.00 0.00 60 GLY A N 7
ATOM 13720 C CA . GLY A 1 39 ? -10.861 -9.725 2.907 1.00 0.00 60 GLY A CA 7
ATOM 13721 C C . GLY A 1 39 ? -9.755 -9.103 3.718 1.00 0.00 60 GLY A C 7
ATOM 13722 O O . GLY A 1 39 ? -9.326 -9.632 4.747 1.00 0.00 60 GLY A O 7
ATOM 13726 N N . ALA A 1 40 ? -9.277 -8.010 3.227 1.00 0.00 61 ALA A N 7
ATOM 13727 C CA . ALA A 1 40 ? -8.225 -7.246 3.872 1.00 0.00 61 ALA A CA 7
ATOM 13728 C C . ALA A 1 40 ? -8.638 -5.812 3.919 1.00 0.00 61 ALA A C 7
ATOM 13729 O O . ALA A 1 40 ? -9.716 -5.495 3.535 1.00 0.00 61 ALA A O 7
ATOM 13736 N N . ASP A 1 41 ? -7.823 -4.978 4.435 1.00 0.00 62 ASP A N 7
ATOM 13737 C CA . ASP A 1 41 ? -8.064 -3.555 4.369 1.00 0.00 62 ASP A CA 7
ATOM 13738 C C . ASP A 1 41 ? -6.734 -2.956 4.015 1.00 0.00 62 ASP A C 7
ATOM 13739 O O . ASP A 1 41 ? -5.757 -3.705 3.954 1.00 0.00 62 ASP A O 7
ATOM 13748 N N . MET A 1 42 ? -6.661 -1.694 3.696 1.00 0.00 63 MET A N 7
ATOM 13749 C CA . MET A 1 42 ? -5.368 -1.118 3.299 1.00 0.00 63 MET A CA 7
ATOM 13750 C C . MET A 1 42 ? -4.302 -1.236 4.390 1.00 0.00 63 MET A C 7
ATOM 13751 O O . MET A 1 42 ? -4.603 -1.312 5.595 1.00 0.00 63 MET A O 7
ATOM 13765 N N . ILE A 1 43 ? -3.085 -1.335 3.916 1.00 0.00 64 ILE A N 7
ATOM 13766 C CA . ILE A 1 43 ? -1.841 -1.401 4.688 1.00 0.00 64 ILE A CA 7
ATOM 13767 C C . ILE A 1 43 ? -1.795 -0.424 5.893 1.00 0.00 64 ILE A C 7
ATOM 13768 O O . ILE A 1 43 ? -2.306 0.673 5.836 1.00 0.00 64 ILE A O 7
ATOM 13784 N N . SER A 1 44 ? -1.156 -0.829 6.967 1.00 0.00 65 SER A N 7
ATOM 13785 C CA . SER A 1 44 ? -1.022 0.005 8.127 1.00 0.00 65 SER A CA 7
ATOM 13786 C C . SER A 1 44 ? 0.250 -0.316 8.884 1.00 0.00 65 SER A C 7
ATOM 13787 O O . SER A 1 44 ? 0.462 -1.450 9.312 1.00 0.00 65 SER A O 7
ATOM 13795 N N . ILE A 1 45 ? 1.032 0.710 9.118 1.00 0.00 66 ILE A N 7
ATOM 13796 C CA . ILE A 1 45 ? 2.342 0.575 9.680 1.00 0.00 66 ILE A CA 7
ATOM 13797 C C . ILE A 1 45 ? 2.368 0.860 11.140 1.00 0.00 66 ILE A C 7
ATOM 13798 O O . ILE A 1 45 ? 1.939 1.919 11.608 1.00 0.00 66 ILE A O 7
ATOM 13814 N N . HIS A 1 46 ? 2.835 -0.103 11.870 1.00 0.00 67 HIS A N 7
ATOM 13815 C CA . HIS A 1 46 ? 2.983 0.055 13.269 1.00 0.00 67 HIS A CA 7
ATOM 13816 C C . HIS A 1 46 ? 4.451 -0.050 13.677 1.00 0.00 67 HIS A C 7
ATOM 13817 O O . HIS A 1 46 ? 4.755 0.039 14.856 1.00 0.00 67 HIS A O 7
ATOM 13832 N N . ASN A 1 47 ? 5.391 -0.177 12.679 1.00 0.00 68 ASN A N 7
ATOM 13833 C CA . ASN A 1 47 ? 6.859 -0.253 12.974 1.00 0.00 68 ASN A CA 7
ATOM 13834 C C . ASN A 1 47 ? 7.636 0.008 11.715 1.00 0.00 68 ASN A C 7
ATOM 13835 O O . ASN A 1 47 ? 7.086 -0.035 10.629 1.00 0.00 68 ASN A O 7
ATOM 13846 N N . GLU A 1 48 ? 8.934 0.227 11.860 1.00 0.00 69 GLU A N 7
ATOM 13847 C CA . GLU A 1 48 ? 9.826 0.375 10.736 1.00 0.00 69 GLU A CA 7
ATOM 13848 C C . GLU A 1 48 ? 9.912 -0.942 10.029 1.00 0.00 69 GLU A C 7
ATOM 13849 O O . GLU A 1 48 ? 10.129 -0.990 8.842 1.00 0.00 69 GLU A O 7
ATOM 13861 N N . GLU A 1 49 ? 9.692 -2.004 10.801 1.00 0.00 70 GLU A N 7
ATOM 13862 C CA . GLU A 1 49 ? 9.659 -3.310 10.353 1.00 0.00 70 GLU A CA 7
ATOM 13863 C C . GLU A 1 49 ? 8.611 -3.443 9.288 1.00 0.00 70 GLU A C 7
ATOM 13864 O O . GLU A 1 49 ? 8.879 -3.969 8.228 1.00 0.00 70 GLU A O 7
ATOM 13876 N N . GLU A 1 50 ? 7.436 -2.898 9.576 1.00 0.00 71 GLU A N 7
ATOM 13877 C CA . GLU A 1 50 ? 6.335 -2.872 8.638 1.00 0.00 71 GLU A CA 7
ATOM 13878 C C . GLU A 1 50 ? 6.747 -2.005 7.467 1.00 0.00 71 GLU A C 7
ATOM 13879 O O . GLU A 1 50 ? 6.812 -2.453 6.361 1.00 0.00 71 GLU A O 7
ATOM 13891 N N . ASN A 1 51 ? 7.155 -0.778 7.782 1.00 0.00 72 ASN A N 7
ATOM 13892 C CA . ASN A 1 51 ? 7.445 0.241 6.801 1.00 0.00 72 ASN A CA 7
ATOM 13893 C C . ASN A 1 51 ? 8.425 -0.254 5.753 1.00 0.00 72 ASN A C 7
ATOM 13894 O O . ASN A 1 51 ? 8.155 -0.229 4.557 1.00 0.00 72 ASN A O 7
ATOM 13905 N N . ALA A 1 52 ? 9.533 -0.733 6.227 1.00 0.00 73 ALA A N 7
ATOM 13906 C CA . ALA A 1 52 ? 10.604 -1.205 5.392 1.00 0.00 73 ALA A CA 7
ATOM 13907 C C . ALA A 1 52 ? 10.248 -2.516 4.685 1.00 0.00 73 ALA A C 7
ATOM 13908 O O . ALA A 1 52 ? 10.784 -2.812 3.613 1.00 0.00 73 ALA A O 7
ATOM 13915 N N . PHE A 1 53 ? 9.343 -3.274 5.279 1.00 0.00 74 PHE A N 7
ATOM 13916 C CA . PHE A 1 53 ? 8.832 -4.517 4.699 1.00 0.00 74 PHE A CA 7
ATOM 13917 C C . PHE A 1 53 ? 8.076 -4.202 3.457 1.00 0.00 74 PHE A C 7
ATOM 13918 O O . PHE A 1 53 ? 8.343 -4.720 2.411 1.00 0.00 74 PHE A O 7
ATOM 13935 N N . ILE A 1 54 ? 7.172 -3.289 3.603 1.00 0.00 75 ILE A N 7
ATOM 13936 C CA . ILE A 1 54 ? 6.214 -2.907 2.583 1.00 0.00 75 ILE A CA 7
ATOM 13937 C C . ILE A 1 54 ? 6.972 -2.403 1.452 1.00 0.00 75 ILE A C 7
ATOM 13938 O O . ILE A 1 54 ? 6.752 -2.746 0.305 1.00 0.00 75 ILE A O 7
ATOM 13954 N N . LEU A 1 55 ? 7.935 -1.692 1.830 1.00 0.00 76 LEU A N 7
ATOM 13955 C CA . LEU A 1 55 ? 8.831 -1.073 1.002 1.00 0.00 76 LEU A CA 7
ATOM 13956 C C . LEU A 1 55 ? 9.558 -2.053 0.097 1.00 0.00 76 LEU A C 7
ATOM 13957 O O . LEU A 1 55 ? 9.660 -1.838 -1.086 1.00 0.00 76 LEU A O 7
ATOM 13973 N N . ASP A 1 56 ? 10.049 -3.106 0.647 1.00 0.00 77 ASP A N 7
ATOM 13974 C CA . ASP A 1 56 ? 10.828 -4.078 -0.145 1.00 0.00 77 ASP A CA 7
ATOM 13975 C C . ASP A 1 56 ? 9.928 -5.051 -0.807 1.00 0.00 77 ASP A C 7
ATOM 13976 O O . ASP A 1 56 ? 10.099 -5.377 -1.963 1.00 0.00 77 ASP A O 7
ATOM 13985 N N . THR A 1 57 ? 8.922 -5.382 -0.119 1.00 0.00 78 THR A N 7
ATOM 13986 C CA . THR A 1 57 ? 8.078 -6.486 -0.429 1.00 0.00 78 THR A CA 7
ATOM 13987 C C . THR A 1 57 ? 7.237 -6.192 -1.600 1.00 0.00 78 THR A C 7
ATOM 13988 O O . THR A 1 57 ? 6.912 -7.086 -2.414 1.00 0.00 78 THR A O 7
ATOM 13999 N N . LEU A 1 58 ? 6.972 -4.940 -1.726 1.00 0.00 79 LEU A N 7
ATOM 14000 C CA . LEU A 1 58 ? 6.234 -4.428 -2.759 1.00 0.00 79 LEU A CA 7
ATOM 14001 C C . LEU A 1 58 ? 6.893 -4.782 -4.091 1.00 0.00 79 LEU A C 7
ATOM 14002 O O . LEU A 1 58 ? 6.312 -5.434 -4.930 1.00 0.00 79 LEU A O 7
ATOM 14018 N N . LYS A 1 59 ? 8.115 -4.341 -4.228 1.00 0.00 80 LYS A N 7
ATOM 14019 C CA . LYS A 1 59 ? 8.946 -4.591 -5.408 1.00 0.00 80 LYS A CA 7
ATOM 14020 C C . LYS A 1 59 ? 9.451 -6.026 -5.505 1.00 0.00 80 LYS A C 7
ATOM 14021 O O . LYS A 1 59 ? 9.801 -6.506 -6.587 1.00 0.00 80 LYS A O 7
ATOM 14040 N N . LYS A 1 60 ? 9.509 -6.677 -4.385 1.00 0.00 81 LYS A N 7
ATOM 14041 C CA . LYS A 1 60 ? 10.069 -7.999 -4.272 1.00 0.00 81 LYS A CA 7
ATOM 14042 C C . LYS A 1 60 ? 9.156 -9.060 -4.850 1.00 0.00 81 LYS A C 7
ATOM 14043 O O . LYS A 1 60 ? 9.559 -9.853 -5.694 1.00 0.00 81 LYS A O 7
ATOM 14062 N N . GLN A 1 61 ? 7.942 -9.054 -4.413 1.00 0.00 82 GLN A N 7
ATOM 14063 C CA . GLN A 1 61 ? 6.979 -10.042 -4.861 1.00 0.00 82 GLN A CA 7
ATOM 14064 C C . GLN A 1 61 ? 6.152 -9.506 -5.998 1.00 0.00 82 GLN A C 7
ATOM 14065 O O . GLN A 1 61 ? 5.918 -10.186 -7.012 1.00 0.00 82 GLN A O 7
ATOM 14079 N N . TRP A 1 62 ? 5.737 -8.291 -5.848 1.00 0.00 83 TRP A N 7
ATOM 14080 C CA . TRP A 1 62 ? 4.845 -7.694 -6.775 1.00 0.00 83 TRP A CA 7
ATOM 14081 C C . TRP A 1 62 ? 5.643 -6.718 -7.644 1.00 0.00 83 TRP A C 7
ATOM 14082 O O . TRP A 1 62 ? 6.870 -6.821 -7.715 1.00 0.00 83 TRP A O 7
ATOM 14103 N N . LYS A 1 63 ? 4.974 -5.815 -8.305 1.00 0.00 84 LYS A N 7
ATOM 14104 C CA . LYS A 1 63 ? 5.635 -4.861 -9.189 1.00 0.00 84 LYS A CA 7
ATOM 14105 C C . LYS A 1 63 ? 6.432 -3.842 -8.399 1.00 0.00 84 LYS A C 7
ATOM 14106 O O . LYS A 1 63 ? 7.666 -3.814 -8.440 1.00 0.00 84 LYS A O 7
ATOM 14125 N N . GLY A 1 64 ? 5.721 -3.032 -7.692 1.00 0.00 85 GLY A N 7
ATOM 14126 C CA . GLY A 1 64 ? 6.278 -2.006 -6.937 1.00 0.00 85 GLY A CA 7
ATOM 14127 C C . GLY A 1 64 ? 6.325 -0.726 -7.646 1.00 0.00 85 GLY A C 7
ATOM 14128 O O . GLY A 1 64 ? 7.071 -0.543 -8.602 1.00 0.00 85 GLY A O 7
ATOM 14132 N N . PRO A 1 65 ? 5.523 0.152 -7.201 1.00 0.00 86 PRO A N 7
ATOM 14133 C CA . PRO A 1 65 ? 5.407 1.480 -7.717 1.00 0.00 86 PRO A CA 7
ATOM 14134 C C . PRO A 1 65 ? 6.395 2.428 -7.028 1.00 0.00 86 PRO A C 7
ATOM 14135 O O . PRO A 1 65 ? 7.225 1.978 -6.235 1.00 0.00 86 PRO A O 7
ATOM 14146 N N . ASP A 1 66 ? 6.373 3.691 -7.386 1.00 0.00 87 ASP A N 7
ATOM 14147 C CA . ASP A 1 66 ? 7.286 4.680 -6.778 1.00 0.00 87 ASP A CA 7
ATOM 14148 C C . ASP A 1 66 ? 6.918 4.883 -5.325 1.00 0.00 87 ASP A C 7
ATOM 14149 O O . ASP A 1 66 ? 7.792 4.938 -4.439 1.00 0.00 87 ASP A O 7
ATOM 14158 N N . ASP A 1 67 ? 5.635 4.993 -5.074 1.00 0.00 88 ASP A N 7
ATOM 14159 C CA . ASP A 1 67 ? 5.120 5.023 -3.725 1.00 0.00 88 ASP A CA 7
ATOM 14160 C C . ASP A 1 67 ? 3.873 4.218 -3.734 1.00 0.00 88 ASP A C 7
ATOM 14161 O O . ASP A 1 67 ? 3.178 4.152 -4.743 1.00 0.00 88 ASP A O 7
ATOM 14170 N N . ILE A 1 68 ? 3.606 3.582 -2.663 1.00 0.00 89 ILE A N 7
ATOM 14171 C CA . ILE A 1 68 ? 2.398 2.801 -2.511 1.00 0.00 89 ILE A CA 7
ATOM 14172 C C . ILE A 1 68 ? 1.463 3.542 -1.638 1.00 0.00 89 ILE A C 7
ATOM 14173 O O . ILE A 1 68 ? 1.914 4.295 -0.775 1.00 0.00 89 ILE A O 7
ATOM 14189 N N . LEU A 1 69 ? 0.184 3.366 -1.807 1.00 0.00 90 LEU A N 7
ATOM 14190 C CA . LEU A 1 69 ? -0.693 4.081 -0.978 1.00 0.00 90 LEU A CA 7
ATOM 14191 C C . LEU A 1 69 ? -0.673 3.462 0.382 1.00 0.00 90 LEU A C 7
ATOM 14192 O O . LEU A 1 69 ? -0.667 2.235 0.516 1.00 0.00 90 LEU A O 7
ATOM 14208 N N . LEU A 1 70 ? -0.616 4.301 1.370 1.00 0.00 91 LEU A N 7
ATOM 14209 C CA . LEU A 1 70 ? -0.655 3.852 2.701 1.00 0.00 91 LEU A CA 7
ATOM 14210 C C . LEU A 1 70 ? -2.066 3.712 3.018 1.00 0.00 91 LEU A C 7
ATOM 14211 O O . LEU A 1 70 ? -2.919 4.382 2.436 1.00 0.00 91 LEU A O 7
ATOM 14227 N N . GLY A 1 71 ? -2.314 2.960 3.967 1.00 0.00 92 GLY A N 7
ATOM 14228 C CA . GLY A 1 71 ? -3.664 2.694 4.318 1.00 0.00 92 GLY A CA 7
ATOM 14229 C C . GLY A 1 71 ? -4.068 3.626 5.377 1.00 0.00 92 GLY A C 7
ATOM 14230 O O . GLY A 1 71 ? -4.529 3.233 6.446 1.00 0.00 92 GLY A O 7
ATOM 14234 N N . MET A 1 72 ? -3.897 4.861 5.070 1.00 0.00 93 MET A N 7
ATOM 14235 C CA . MET A 1 72 ? -4.016 5.885 5.954 1.00 0.00 93 MET A CA 7
ATOM 14236 C C . MET A 1 72 ? -4.940 6.885 5.425 1.00 0.00 93 MET A C 7
ATOM 14237 O O . MET A 1 72 ? -4.792 7.330 4.288 1.00 0.00 93 MET A O 7
ATOM 14251 N N . PHE A 1 73 ? -5.861 7.266 6.217 1.00 0.00 94 PHE A N 7
ATOM 14252 C CA . PHE A 1 73 ? -6.823 8.164 5.769 1.00 0.00 94 PHE A CA 7
ATOM 14253 C C . PHE A 1 73 ? -6.753 9.393 6.542 1.00 0.00 94 PHE A C 7
ATOM 14254 O O . PHE A 1 73 ? -6.357 9.385 7.712 1.00 0.00 94 PHE A O 7
ATOM 14271 N N . TYR A 1 74 ? -7.092 10.437 5.920 1.00 0.00 95 TYR A N 7
ATOM 14272 C CA . TYR A 1 74 ? -7.026 11.692 6.553 1.00 0.00 95 TYR A CA 7
ATOM 14273 C C . TYR A 1 74 ? -8.380 12.070 7.021 1.00 0.00 95 TYR A C 7
ATOM 14274 O O . TYR A 1 74 ? -9.235 12.511 6.247 1.00 0.00 95 TYR A O 7
ATOM 14292 N N . ASP A 1 75 ? -8.601 11.843 8.271 1.00 0.00 96 ASP A N 7
ATOM 14293 C CA . ASP A 1 75 ? -9.825 12.202 8.867 1.00 0.00 96 ASP A CA 7
ATOM 14294 C C . ASP A 1 75 ? -9.751 13.657 9.133 1.00 0.00 96 ASP A C 7
ATOM 14295 O O . ASP A 1 75 ? -8.958 14.069 9.947 1.00 0.00 96 ASP A O 7
ATOM 14304 N N . THR A 1 76 ? -10.516 14.427 8.444 1.00 0.00 97 THR A N 7
ATOM 14305 C CA . THR A 1 76 ? -10.438 15.865 8.535 1.00 0.00 97 THR A CA 7
ATOM 14306 C C . THR A 1 76 ? -11.070 16.413 9.807 1.00 0.00 97 THR A C 7
ATOM 14307 O O . THR A 1 76 ? -10.750 17.510 10.251 1.00 0.00 97 THR A O 7
ATOM 14318 N N . ASP A 1 77 ? -11.931 15.621 10.396 1.00 0.00 98 ASP A N 7
ATOM 14319 C CA . ASP A 1 77 ? -12.599 15.974 11.657 1.00 0.00 98 ASP A CA 7
ATOM 14320 C C . ASP A 1 77 ? -11.606 15.968 12.788 1.00 0.00 98 ASP A C 7
ATOM 14321 O O . ASP A 1 77 ? -11.502 16.916 13.559 1.00 0.00 98 ASP A O 7
ATOM 14330 N N . ASP A 1 78 ? -10.858 14.901 12.850 1.00 0.00 99 ASP A N 7
ATOM 14331 C CA . ASP A 1 78 ? -9.836 14.702 13.883 1.00 0.00 99 ASP A CA 7
ATOM 14332 C C . ASP A 1 78 ? -8.600 15.403 13.434 1.00 0.00 99 ASP A C 7
ATOM 14333 O O . ASP A 1 78 ? -7.715 15.741 14.224 1.00 0.00 99 ASP A O 7
ATOM 14342 N N . ALA A 1 79 ? -8.567 15.605 12.129 1.00 0.00 100 ALA A N 7
ATOM 14343 C CA . ALA A 1 79 ? -7.488 16.199 11.412 1.00 0.00 100 ALA A CA 7
ATOM 14344 C C . ALA A 1 79 ? -6.249 15.360 11.577 1.00 0.00 100 ALA A C 7
ATOM 14345 O O . ALA A 1 79 ? -5.142 15.872 11.763 1.00 0.00 100 ALA A O 7
ATOM 14352 N N . SER A 1 80 ? -6.414 14.057 11.448 1.00 0.00 101 SER A N 7
ATOM 14353 C CA . SER A 1 80 ? -5.308 13.205 11.638 1.00 0.00 101 SER A CA 7
ATOM 14354 C C . SER A 1 80 ? -5.326 12.124 10.653 1.00 0.00 101 SER A C 7
ATOM 14355 O O . SER A 1 80 ? -6.313 11.902 9.938 1.00 0.00 101 SER A O 7
ATOM 14363 N N . PHE A 1 81 ? -4.268 11.446 10.644 1.00 0.00 102 PHE A N 7
ATOM 14364 C CA . PHE A 1 81 ? -4.087 10.362 9.797 1.00 0.00 102 PHE A CA 7
ATOM 14365 C C . PHE A 1 81 ? -4.384 9.117 10.540 1.00 0.00 102 PHE A C 7
ATOM 14366 O O . PHE A 1 81 ? -4.072 9.005 11.724 1.00 0.00 102 PHE A O 7
ATOM 14383 N N . LYS A 1 82 ? -4.979 8.180 9.872 1.00 0.00 103 LYS A N 7
ATOM 14384 C CA . LYS A 1 82 ? -5.560 7.060 10.540 1.00 0.00 103 LYS A CA 7
ATOM 14385 C C . LYS A 1 82 ? -5.355 5.867 9.716 1.00 0.00 103 LYS A C 7
ATOM 14386 O O . LYS A 1 82 ? -5.331 5.965 8.518 1.00 0.00 103 LYS A O 7
ATOM 14405 N N . TRP A 1 83 ? -5.196 4.774 10.330 1.00 0.00 104 TRP A N 7
ATOM 14406 C CA . TRP A 1 83 ? -5.022 3.560 9.635 1.00 0.00 104 TRP A CA 7
ATOM 14407 C C . TRP A 1 83 ? -6.356 2.927 9.351 1.00 0.00 104 TRP A C 7
ATOM 14408 O O . TRP A 1 83 ? -7.236 2.908 10.216 1.00 0.00 104 TRP A O 7
ATOM 14429 N N . PHE A 1 84 ? -6.509 2.381 8.151 1.00 0.00 105 PHE A N 7
ATOM 14430 C CA . PHE A 1 84 ? -7.691 1.604 7.827 1.00 0.00 105 PHE A CA 7
ATOM 14431 C C . PHE A 1 84 ? -7.676 0.294 8.619 1.00 0.00 105 PHE A C 7
ATOM 14432 O O . PHE A 1 84 ? -8.664 -0.431 8.678 1.00 0.00 105 PHE A O 7
ATOM 14449 N N . ASP A 1 85 ? -6.523 0.017 9.240 1.00 0.00 106 ASP A N 7
ATOM 14450 C CA . ASP A 1 85 ? -6.342 -1.121 10.176 1.00 0.00 106 ASP A CA 7
ATOM 14451 C C . ASP A 1 85 ? -7.188 -0.881 11.436 1.00 0.00 106 ASP A C 7
ATOM 14452 O O . ASP A 1 85 ? -7.444 -1.796 12.218 1.00 0.00 106 ASP A O 7
ATOM 14461 N N . ASN A 1 86 ? -7.643 0.374 11.588 1.00 0.00 107 ASN A N 7
ATOM 14462 C CA . ASN A 1 86 ? -8.507 0.848 12.686 1.00 0.00 107 ASN A CA 7
ATOM 14463 C C . ASN A 1 86 ? -7.779 0.901 14.005 1.00 0.00 107 ASN A C 7
ATOM 14464 O O . ASN A 1 86 ? -8.389 0.989 15.069 1.00 0.00 107 ASN A O 7
ATOM 14475 N N . SER A 1 87 ? -6.486 0.902 13.938 1.00 0.00 108 SER A N 7
ATOM 14476 C CA . SER A 1 87 ? -5.688 1.003 15.106 1.00 0.00 108 SER A CA 7
ATOM 14477 C C . SER A 1 87 ? -4.863 2.263 14.990 1.00 0.00 108 SER A C 7
ATOM 14478 O O . SER A 1 87 ? -4.667 2.761 13.867 1.00 0.00 108 SER A O 7
ATOM 14486 N N . ASN A 1 88 ? -4.417 2.804 16.114 1.00 0.00 109 ASN A N 7
ATOM 14487 C CA . ASN A 1 88 ? -3.694 4.005 16.143 1.00 0.00 109 ASN A CA 7
ATOM 14488 C C . ASN A 1 88 ? -2.385 3.901 15.432 1.00 0.00 109 ASN A C 7
ATOM 14489 O O . ASN A 1 88 ? -1.768 2.820 15.333 1.00 0.00 109 ASN A O 7
ATOM 14500 N N . MET A 1 89 ? -1.972 5.001 14.920 1.00 0.00 110 MET A N 7
ATOM 14501 C CA . MET A 1 89 ? -0.717 5.113 14.286 1.00 0.00 110 MET A CA 7
ATOM 14502 C C . MET A 1 89 ? 0.354 5.168 15.352 1.00 0.00 110 MET A C 7
ATOM 14503 O O . MET A 1 89 ? 0.636 6.215 15.925 1.00 0.00 110 MET A O 7
ATOM 14517 N N . THR A 1 90 ? 0.858 4.011 15.684 1.00 0.00 111 THR A N 7
ATOM 14518 C CA . THR A 1 90 ? 1.839 3.855 16.707 1.00 0.00 111 THR A CA 7
ATOM 14519 C C . THR A 1 90 ? 3.260 4.057 16.171 1.00 0.00 111 THR A C 7
ATOM 14520 O O . THR A 1 90 ? 4.216 4.111 16.932 1.00 0.00 111 THR A O 7
ATOM 14531 N N . PHE A 1 91 ? 3.390 4.158 14.857 1.00 0.00 112 PHE A N 7
ATOM 14532 C CA . PHE A 1 91 ? 4.673 4.362 14.231 1.00 0.00 112 PHE A CA 7
ATOM 14533 C C . PHE A 1 91 ? 4.486 5.257 13.057 1.00 0.00 112 PHE A C 7
ATOM 14534 O O . PHE A 1 91 ? 3.393 5.278 12.481 1.00 0.00 112 PHE A O 7
ATOM 14551 N N . ASP A 1 92 ? 5.525 5.978 12.689 1.00 0.00 113 ASP A N 7
ATOM 14552 C CA . ASP A 1 92 ? 5.460 6.870 11.568 1.00 0.00 113 ASP A CA 7
ATOM 14553 C C . ASP A 1 92 ? 6.799 7.131 10.985 1.00 0.00 113 ASP A C 7
ATOM 14554 O O . ASP A 1 92 ? 7.823 7.109 11.676 1.00 0.00 113 ASP A O 7
ATOM 14563 N N . LYS A 1 93 ? 6.787 7.312 9.689 1.00 0.00 114 LYS A N 7
ATOM 14564 C CA . LYS A 1 93 ? 7.947 7.668 8.940 1.00 0.00 114 LYS A CA 7
ATOM 14565 C C . LYS A 1 93 ? 7.599 8.878 8.076 1.00 0.00 114 LYS A C 7
ATOM 14566 O O . LYS A 1 93 ? 7.500 8.778 6.871 1.00 0.00 114 LYS A O 7
ATOM 14585 N N . TRP A 1 94 ? 7.402 9.998 8.689 1.00 0.00 115 TRP A N 7
ATOM 14586 C CA . TRP A 1 94 ? 6.983 11.195 7.961 1.00 0.00 115 TRP A CA 7
ATOM 14587 C C . TRP A 1 94 ? 8.151 12.019 7.451 1.00 0.00 115 TRP A C 7
ATOM 14588 O O . TRP A 1 94 ? 9.186 12.148 8.122 1.00 0.00 115 TRP A O 7
ATOM 14609 N N . THR A 1 95 ? 7.971 12.587 6.285 1.00 0.00 116 THR A N 7
ATOM 14610 C CA . THR A 1 95 ? 8.953 13.442 5.675 1.00 0.00 116 THR A CA 7
ATOM 14611 C C . THR A 1 95 ? 8.358 14.844 5.569 1.00 0.00 116 THR A C 7
ATOM 14612 O O . THR A 1 95 ? 7.145 15.008 5.739 1.00 0.00 116 THR A O 7
ATOM 14623 N N . ASP A 1 96 ? 9.181 15.831 5.308 1.00 0.00 117 ASP A N 7
ATOM 14624 C CA . ASP A 1 96 ? 8.694 17.201 5.152 1.00 0.00 117 ASP A CA 7
ATOM 14625 C C . ASP A 1 96 ? 8.157 17.355 3.757 1.00 0.00 117 ASP A C 7
ATOM 14626 O O . ASP A 1 96 ? 8.879 17.144 2.777 1.00 0.00 117 ASP A O 7
ATOM 14635 N N . GLN A 1 97 ? 6.914 17.682 3.662 1.00 0.00 118 GLN A N 7
ATOM 14636 C CA . GLN A 1 97 ? 6.227 17.716 2.488 1.00 0.00 118 GLN A CA 7
ATOM 14637 C C . GLN A 1 97 ? 5.599 19.078 2.356 1.00 0.00 118 GLN A C 7
ATOM 14638 O O . GLN A 1 97 ? 5.519 19.842 3.323 1.00 0.00 118 GLN A O 7
ATOM 14652 N N . ASP A 1 98 ? 5.178 19.359 1.194 1.00 0.00 119 ASP A N 7
ATOM 14653 C CA . ASP A 1 98 ? 4.440 20.524 0.884 1.00 0.00 119 ASP A CA 7
ATOM 14654 C C . ASP A 1 98 ? 2.954 20.222 1.109 1.00 0.00 119 ASP A C 7
ATOM 14655 O O . ASP A 1 98 ? 2.533 19.073 0.929 1.00 0.00 119 ASP A O 7
ATOM 14664 N N . ASP A 1 99 ? 2.180 21.238 1.480 1.00 0.00 120 ASP A N 7
ATOM 14665 C CA . ASP A 1 99 ? 0.766 21.075 1.914 1.00 0.00 120 ASP A CA 7
ATOM 14666 C C . ASP A 1 99 ? 0.720 20.376 3.253 1.00 0.00 120 ASP A C 7
ATOM 14667 O O . ASP A 1 99 ? 0.499 19.173 3.350 1.00 0.00 120 ASP A O 7
ATOM 14676 N N . ASP A 1 100 ? 1.023 21.130 4.277 1.00 0.00 121 ASP A N 7
ATOM 14677 C CA . ASP A 1 100 ? 1.098 20.608 5.633 1.00 0.00 121 ASP A CA 7
ATOM 14678 C C . ASP A 1 100 ? -0.107 21.054 6.431 1.00 0.00 121 ASP A C 7
ATOM 14679 O O . ASP A 1 100 ? -0.563 20.357 7.357 1.00 0.00 121 ASP A O 7
ATOM 14688 N N . GLU A 1 101 ? -0.611 22.234 6.091 1.00 0.00 122 GLU A N 7
ATOM 14689 C CA . GLU A 1 101 ? -1.800 22.767 6.698 1.00 0.00 122 GLU A CA 7
ATOM 14690 C C . GLU A 1 101 ? -2.979 21.931 6.252 1.00 0.00 122 GLU A C 7
ATOM 14691 O O . GLU A 1 101 ? -3.549 21.168 7.028 1.00 0.00 122 GLU A O 7
ATOM 14703 N N . ASP A 1 102 ? -3.336 22.082 5.014 1.00 0.00 123 ASP A N 7
ATOM 14704 C CA . ASP A 1 102 ? -4.322 21.240 4.412 1.00 0.00 123 ASP A CA 7
ATOM 14705 C C . ASP A 1 102 ? -3.605 20.342 3.470 1.00 0.00 123 ASP A C 7
ATOM 14706 O O . ASP A 1 102 ? -2.747 20.789 2.726 1.00 0.00 123 ASP A O 7
ATOM 14715 N N . LEU A 1 103 ? -3.874 19.085 3.542 1.00 0.00 124 LEU A N 7
ATOM 14716 C CA . LEU A 1 103 ? -3.221 18.157 2.691 1.00 0.00 124 LEU A CA 7
ATOM 14717 C C . LEU A 1 103 ? -4.228 17.251 2.013 1.00 0.00 124 LEU A C 7
ATOM 14718 O O . LEU A 1 103 ? -3.947 16.117 1.657 1.00 0.00 124 LEU A O 7
ATOM 14734 N N . VAL A 1 104 ? -5.376 17.800 1.765 1.00 0.00 125 VAL A N 7
ATOM 14735 C CA . VAL A 1 104 ? -6.478 17.058 1.200 1.00 0.00 125 VAL A CA 7
ATOM 14736 C C . VAL A 1 104 ? -6.304 16.908 -0.337 1.00 0.00 125 VAL A C 7
ATOM 14737 O O . VAL A 1 104 ? -6.969 16.095 -0.985 1.00 0.00 125 VAL A O 7
ATOM 14750 N N . ASP A 1 105 ? -5.376 17.664 -0.892 1.00 0.00 126 ASP A N 7
ATOM 14751 C CA . ASP A 1 105 ? -5.102 17.652 -2.350 1.00 0.00 126 ASP A CA 7
ATOM 14752 C C . ASP A 1 105 ? -4.232 16.458 -2.741 1.00 0.00 126 ASP A C 7
ATOM 14753 O O . ASP A 1 105 ? -4.177 16.041 -3.908 1.00 0.00 126 ASP A O 7
ATOM 14762 N N . THR A 1 106 ? -3.625 15.887 -1.759 1.00 0.00 127 THR A N 7
ATOM 14763 C CA . THR A 1 106 ? -2.701 14.800 -1.923 1.00 0.00 127 THR A CA 7
ATOM 14764 C C . THR A 1 106 ? -3.188 13.636 -1.077 1.00 0.00 127 THR A C 7
ATOM 14765 O O . THR A 1 106 ? -4.210 13.763 -0.398 1.00 0.00 127 THR A O 7
ATOM 14776 N N . CYS A 1 107 ? -2.492 12.526 -1.116 1.00 0.00 128 CYS A N 7
ATOM 14777 C CA . CYS A 1 107 ? -2.851 11.376 -0.332 1.00 0.00 128 CYS A CA 7
ATOM 14778 C C . CYS A 1 107 ? -1.632 10.934 0.440 1.00 0.00 128 CYS A C 7
ATOM 14779 O O . CYS A 1 107 ? -0.608 11.618 0.413 1.00 0.00 128 CYS A O 7
ATOM 14786 N N . ALA A 1 108 ? -1.691 9.767 1.059 1.00 0.00 129 ALA A N 7
ATOM 14787 C CA . ALA A 1 108 ? -0.570 9.322 1.809 1.00 0.00 129 ALA A CA 7
ATOM 14788 C C . ALA A 1 108 ? 0.018 8.140 1.138 1.00 0.00 129 ALA A C 7
ATOM 14789 O O . ALA A 1 108 ? -0.622 7.116 1.005 1.00 0.00 129 ALA A O 7
ATOM 14796 N N . PHE A 1 109 ? 1.243 8.241 0.752 1.00 0.00 130 PHE A N 7
ATOM 14797 C CA . PHE A 1 109 ? 1.884 7.133 0.173 1.00 0.00 130 PHE A CA 7
ATOM 14798 C C . PHE A 1 109 ? 3.202 6.976 0.806 1.00 0.00 130 PHE A C 7
ATOM 14799 O O . PHE A 1 109 ? 3.895 7.964 1.071 1.00 0.00 130 PHE A O 7
ATOM 14816 N N . LEU A 1 110 ? 3.498 5.792 1.118 1.00 0.00 131 LEU A N 7
ATOM 14817 C CA . LEU A 1 110 ? 4.820 5.420 1.517 1.00 0.00 131 LEU A CA 7
ATOM 14818 C C . LEU A 1 110 ? 5.739 5.305 0.303 1.00 0.00 131 LEU A C 7
ATOM 14819 O O . LEU A 1 110 ? 5.432 4.622 -0.664 1.00 0.00 131 LEU A O 7
ATOM 14835 N N . HIS A 1 111 ? 6.842 5.995 0.371 1.00 0.00 132 HIS A N 7
ATOM 14836 C CA . HIS A 1 111 ? 7.833 6.020 -0.692 1.00 0.00 132 HIS A CA 7
ATOM 14837 C C . HIS A 1 111 ? 8.609 4.737 -0.702 1.00 0.00 132 HIS A C 7
ATOM 14838 O O . HIS A 1 111 ? 9.297 4.442 0.232 1.00 0.00 132 HIS A O 7
ATOM 14853 N N . ILE A 1 112 ? 8.547 4.052 -1.793 1.00 0.00 133 ILE A N 7
ATOM 14854 C CA . ILE A 1 112 ? 9.218 2.796 -2.013 1.00 0.00 133 ILE A CA 7
ATOM 14855 C C . ILE A 1 112 ? 10.726 2.933 -1.954 1.00 0.00 133 ILE A C 7
ATOM 14856 O O . ILE A 1 112 ? 11.435 1.989 -1.593 1.00 0.00 133 ILE A O 7
ATOM 14872 N N . LYS A 1 113 ? 11.193 4.096 -2.284 1.00 0.00 134 LYS A N 7
ATOM 14873 C CA . LYS A 1 113 ? 12.620 4.323 -2.361 1.00 0.00 134 LYS A CA 7
ATOM 14874 C C . LYS A 1 113 ? 13.235 4.587 -0.998 1.00 0.00 134 LYS A C 7
ATOM 14875 O O . LYS A 1 113 ? 14.255 4.001 -0.645 1.00 0.00 134 LYS A O 7
ATOM 14894 N N . THR A 1 114 ? 12.618 5.445 -0.228 1.00 0.00 135 THR A N 7
ATOM 14895 C CA . THR A 1 114 ? 13.183 5.817 1.050 1.00 0.00 135 THR A CA 7
ATOM 14896 C C . THR A 1 114 ? 12.383 5.288 2.232 1.00 0.00 135 THR A C 7
ATOM 14897 O O . THR A 1 114 ? 12.950 4.894 3.243 1.00 0.00 135 THR A O 7
ATOM 14908 N N . GLY A 1 115 ? 11.078 5.256 2.092 1.00 0.00 136 GLY A N 7
ATOM 14909 C CA . GLY A 1 115 ? 10.235 4.828 3.179 1.00 0.00 136 GLY A CA 7
ATOM 14910 C C . GLY A 1 115 ? 9.767 5.969 3.991 1.00 0.00 136 GLY A C 7
ATOM 14911 O O . GLY A 1 115 ? 9.770 5.919 5.217 1.00 0.00 136 GLY A O 7
ATOM 14915 N N . GLU A 1 116 ? 9.361 6.982 3.297 1.00 0.00 137 GLU A N 7
ATOM 14916 C CA . GLU A 1 116 ? 8.864 8.200 3.872 1.00 0.00 137 GLU A CA 7
ATOM 14917 C C . GLU A 1 116 ? 7.440 8.346 3.469 1.00 0.00 137 GLU A C 7
ATOM 14918 O O . GLU A 1 116 ? 7.064 7.912 2.368 1.00 0.00 137 GLU A O 7
ATOM 14930 N N . TRP A 1 117 ? 6.644 8.901 4.329 1.00 0.00 138 TRP A N 7
ATOM 14931 C CA . TRP A 1 117 ? 5.242 9.002 4.078 1.00 0.00 138 TRP A CA 7
ATOM 14932 C C . TRP A 1 117 ? 4.852 10.379 3.671 1.00 0.00 138 TRP A C 7
ATOM 14933 O O . TRP A 1 117 ? 5.478 11.366 4.063 1.00 0.00 138 TRP A O 7
ATOM 14954 N N . LYS A 1 118 ? 3.815 10.426 2.923 1.00 0.00 139 LYS A N 7
ATOM 14955 C CA . LYS A 1 118 ? 3.206 11.630 2.472 1.00 0.00 139 LYS A CA 7
ATOM 14956 C C . LYS A 1 118 ? 1.890 11.759 3.096 1.00 0.00 139 LYS A C 7
ATOM 14957 O O . LYS A 1 118 ? 1.265 10.788 3.401 1.00 0.00 139 LYS A O 7
ATOM 14976 N N . LYS A 1 119 ? 1.547 12.940 3.366 1.00 0.00 140 LYS A N 7
ATOM 14977 C CA . LYS A 1 119 ? 0.321 13.279 4.007 1.00 0.00 140 LYS A CA 7
ATOM 14978 C C . LYS A 1 119 ? -0.756 13.476 3.006 1.00 0.00 140 LYS A C 7
ATOM 14979 O O . LYS A 1 119 ? -0.504 14.045 1.956 1.00 0.00 140 LYS A O 7
ATOM 14998 N N . GLY A 1 120 ? -1.939 13.007 3.317 1.00 0.00 141 GLY A N 7
ATOM 14999 C CA . GLY A 1 120 ? -3.070 13.272 2.505 1.00 0.00 141 GLY A CA 7
ATOM 15000 C C . GLY A 1 120 ? -4.128 12.207 2.608 1.00 0.00 141 GLY A C 7
ATOM 15001 O O . GLY A 1 120 ? -4.046 11.309 3.437 1.00 0.00 141 GLY A O 7
ATOM 15005 N N . ASN A 1 121 ? -5.086 12.310 1.733 1.00 0.00 142 ASN A N 7
ATOM 15006 C CA . ASN A 1 121 ? -6.185 11.384 1.597 1.00 0.00 142 ASN A CA 7
ATOM 15007 C C . ASN A 1 121 ? -6.407 11.122 0.124 1.00 0.00 142 ASN A C 7
ATOM 15008 O O . ASN A 1 121 ? -6.442 12.052 -0.672 1.00 0.00 142 ASN A O 7
ATOM 15019 N N . CYS A 1 122 ? -6.523 9.889 -0.274 1.00 0.00 143 CYS A N 7
ATOM 15020 C CA . CYS A 1 122 ? -6.634 9.623 -1.680 1.00 0.00 143 CYS A CA 7
ATOM 15021 C C . CYS A 1 122 ? -8.012 9.696 -2.188 1.00 0.00 143 CYS A C 7
ATOM 15022 O O . CYS A 1 122 ? -8.647 8.710 -2.484 1.00 0.00 143 CYS A O 7
ATOM 15029 N N . GLU A 1 123 ? -8.461 10.891 -2.255 1.00 0.00 144 GLU A N 7
ATOM 15030 C CA . GLU A 1 123 ? -9.764 11.229 -2.760 1.00 0.00 144 GLU A CA 7
ATOM 15031 C C . GLU A 1 123 ? -9.661 11.532 -4.262 1.00 0.00 144 GLU A C 7
ATOM 15032 O O . GLU A 1 123 ? -10.487 12.238 -4.856 1.00 0.00 144 GLU A O 7
ATOM 15044 N N . VAL A 1 124 ? -8.667 10.940 -4.857 1.00 0.00 145 VAL A N 7
ATOM 15045 C CA . VAL A 1 124 ? -8.374 11.087 -6.256 1.00 0.00 145 VAL A CA 7
ATOM 15046 C C . VAL A 1 124 ? -8.515 9.750 -6.930 1.00 0.00 145 VAL A C 7
ATOM 15047 O O . VAL A 1 124 ? -8.274 8.709 -6.326 1.00 0.00 145 VAL A O 7
ATOM 15060 N N . SER A 1 125 ? -8.874 9.782 -8.163 1.00 0.00 146 SER A N 7
ATOM 15061 C CA . SER A 1 125 ? -9.108 8.593 -8.923 1.00 0.00 146 SER A CA 7
ATOM 15062 C C . SER A 1 125 ? -7.839 7.981 -9.477 1.00 0.00 146 SER A C 7
ATOM 15063 O O . SER A 1 125 ? -7.862 6.885 -10.016 1.00 0.00 146 SER A O 7
ATOM 15071 N N . SER A 1 126 ? -6.733 8.664 -9.292 1.00 0.00 147 SER A N 7
ATOM 15072 C CA . SER A 1 126 ? -5.461 8.254 -9.843 1.00 0.00 147 SER A CA 7
ATOM 15073 C C . SER A 1 126 ? -4.780 7.106 -9.066 1.00 0.00 147 SER A C 7
ATOM 15074 O O . SER A 1 126 ? -3.574 6.906 -9.183 1.00 0.00 147 SER A O 7
ATOM 15082 N N . VAL A 1 127 ? -5.538 6.332 -8.317 1.00 0.00 148 VAL A N 7
ATOM 15083 C CA . VAL A 1 127 ? -4.934 5.225 -7.600 1.00 0.00 148 VAL A CA 7
ATOM 15084 C C . VAL A 1 127 ? -5.151 3.951 -8.366 1.00 0.00 148 VAL A C 7
ATOM 15085 O O . VAL A 1 127 ? -6.278 3.613 -8.756 1.00 0.00 148 VAL A O 7
ATOM 15098 N N . GLU A 1 128 ? -4.080 3.296 -8.626 1.00 0.00 149 GLU A N 7
ATOM 15099 C CA . GLU A 1 128 ? -4.065 2.092 -9.410 1.00 0.00 149 GLU A CA 7
ATOM 15100 C C . GLU A 1 128 ? -3.490 0.934 -8.660 1.00 0.00 149 GLU A C 7
ATOM 15101 O O . GLU A 1 128 ? -3.168 -0.080 -9.265 1.00 0.00 149 GLU A O 7
ATOM 15113 N N . GLY A 1 129 ? -3.294 1.088 -7.387 1.00 0.00 150 GLY A N 7
ATOM 15114 C CA . GLY A 1 129 ? -2.778 0.010 -6.614 1.00 0.00 150 GLY A CA 7
ATOM 15115 C C . GLY A 1 129 ? -2.702 0.331 -5.163 1.00 0.00 150 GLY A C 7
ATOM 15116 O O . GLY A 1 129 ? -2.336 1.440 -4.783 1.00 0.00 150 GLY A O 7
ATOM 15120 N N . THR A 1 130 ? -3.050 -0.619 -4.361 1.00 0.00 151 THR A N 7
ATOM 15121 C CA . THR A 1 130 ? -2.995 -0.474 -2.944 1.00 0.00 151 THR A CA 7
ATOM 15122 C C . THR A 1 130 ? -2.458 -1.734 -2.324 1.00 0.00 151 THR A C 7
ATOM 15123 O O . THR A 1 130 ? -2.552 -2.831 -2.923 1.00 0.00 151 THR A O 7
ATOM 15134 N N . LEU A 1 131 ? -1.828 -1.584 -1.182 1.00 0.00 152 LEU A N 7
ATOM 15135 C CA . LEU A 1 131 ? -1.377 -2.705 -0.456 1.00 0.00 152 LEU A CA 7
ATOM 15136 C C . LEU A 1 131 ? -2.412 -3.030 0.558 1.00 0.00 152 LEU A C 7
ATOM 15137 O O . LEU A 1 131 ? -2.961 -2.139 1.214 1.00 0.00 152 LEU A O 7
ATOM 15153 N N . CYS A 1 132 ? -2.685 -4.252 0.685 1.00 0.00 153 CYS A N 7
ATOM 15154 C CA . CYS A 1 132 ? -3.659 -4.690 1.594 1.00 0.00 153 CYS A CA 7
ATOM 15155 C C . CYS A 1 132 ? -3.015 -5.417 2.703 1.00 0.00 153 CYS A C 7
ATOM 15156 O O . CYS A 1 132 ? -2.014 -6.111 2.508 1.00 0.00 153 CYS A O 7
ATOM 15163 N N . LYS A 1 133 ? -3.568 -5.250 3.837 1.00 0.00 154 LYS A N 7
ATOM 15164 C CA . LYS A 1 133 ? -3.133 -5.880 5.010 1.00 0.00 154 LYS A CA 7
ATOM 15165 C C . LYS A 1 133 ? -4.346 -6.441 5.717 1.00 0.00 154 LYS A C 7
ATOM 15166 O O . LYS A 1 133 ? -5.377 -5.778 5.814 1.00 0.00 154 LYS A O 7
ATOM 15185 N N . THR A 1 134 ? -4.239 -7.633 6.144 1.00 0.00 155 THR A N 7
ATOM 15186 C CA . THR A 1 134 ? -5.249 -8.273 6.905 1.00 0.00 155 THR A CA 7
ATOM 15187 C C . THR A 1 134 ? -4.492 -9.056 7.937 1.00 0.00 155 THR A C 7
ATOM 15188 O O . THR A 1 134 ? -3.434 -9.597 7.632 1.00 0.00 155 THR A O 7
ATOM 15199 N N . ALA A 1 135 ? -4.936 -9.084 9.122 1.00 0.00 156 ALA A N 7
ATOM 15200 C CA . ALA A 1 135 ? -4.181 -9.775 10.106 1.00 0.00 156 ALA A CA 7
ATOM 15201 C C . ALA A 1 135 ? -4.639 -11.161 10.226 1.00 0.00 156 ALA A C 7
ATOM 15202 O O . ALA A 1 135 ? -5.811 -11.457 9.986 1.00 0.00 156 ALA A O 7
ATOM 15209 N N . ILE A 1 136 ? -3.742 -12.017 10.578 1.00 0.00 157 ILE A N 7
ATOM 15210 C CA . ILE A 1 136 ? -4.107 -13.335 10.857 1.00 0.00 157 ILE A CA 7
ATOM 15211 C C . ILE A 1 136 ? -4.354 -13.530 12.354 1.00 0.00 157 ILE A C 7
ATOM 15212 O O . ILE A 1 136 ? -3.445 -13.434 13.193 1.00 0.00 157 ILE A O 7
ATOM 15228 N N . PRO A 1 137 ? -5.596 -13.808 12.693 1.00 0.00 158 PRO A N 7
ATOM 15229 C CA . PRO A 1 137 ? -6.058 -14.011 14.065 1.00 0.00 158 PRO A CA 7
ATOM 15230 C C . PRO A 1 137 ? -5.693 -15.381 14.591 1.00 0.00 158 PRO A C 7
ATOM 15231 O O . PRO A 1 137 ? -6.015 -15.753 15.715 1.00 0.00 158 PRO A O 7
ATOM 15242 N N . TYR A 1 138 ? -4.984 -16.080 13.771 1.00 0.00 159 TYR A N 7
ATOM 15243 C CA . TYR A 1 138 ? -4.453 -17.393 14.073 1.00 0.00 159 TYR A CA 7
ATOM 15244 C C . TYR A 1 138 ? -3.410 -17.257 15.170 1.00 0.00 159 TYR A C 7
ATOM 15245 O O . TYR A 1 138 ? -3.235 -18.140 16.005 1.00 0.00 159 TYR A O 7
ATOM 15263 N N . LYS A 1 139 ? -2.748 -16.109 15.163 1.00 0.00 160 LYS A N 7
ATOM 15264 C CA . LYS A 1 139 ? -1.721 -15.780 16.126 1.00 0.00 160 LYS A CA 7
ATOM 15265 C C . LYS A 1 139 ? -2.263 -14.745 17.115 1.00 0.00 160 LYS A C 7
ATOM 15266 O O . LYS A 1 139 ? -1.508 -13.964 17.690 1.00 0.00 160 LYS A O 7
ATOM 15285 N N . ARG A 1 140 ? -3.562 -14.730 17.305 1.00 0.00 161 ARG A N 7
ATOM 15286 C CA . ARG A 1 140 ? -4.175 -13.803 18.231 1.00 0.00 161 ARG A CA 7
ATOM 15287 C C . ARG A 1 140 ? -4.831 -14.600 19.329 1.00 0.00 161 ARG A C 7
ATOM 15288 O O . ARG A 1 140 ? -4.168 -14.876 20.334 1.00 0.00 161 ARG A O 7
ATOM 15310 N N . MET A 1 1 ? -1.780 -21.989 4.950 1.00 0.00 22 MET A N 8
ATOM 15311 C CA . MET A 1 1 ? -2.826 -22.029 5.973 1.00 0.00 22 MET A CA 8
ATOM 15312 C C . MET A 1 1 ? -3.118 -20.641 6.533 1.00 0.00 22 MET A C 8
ATOM 15313 O O . MET A 1 1 ? -4.174 -20.419 7.125 1.00 0.00 22 MET A O 8
ATOM 15329 N N . ASP A 1 2 ? -2.208 -19.699 6.342 1.00 0.00 23 ASP A N 8
ATOM 15330 C CA . ASP A 1 2 ? -2.377 -18.381 6.947 1.00 0.00 23 ASP A CA 8
ATOM 15331 C C . ASP A 1 2 ? -3.051 -17.469 5.981 1.00 0.00 23 ASP A C 8
ATOM 15332 O O . ASP A 1 2 ? -4.119 -16.921 6.240 1.00 0.00 23 ASP A O 8
ATOM 15341 N N . CYS A 1 3 ? -2.434 -17.338 4.878 1.00 0.00 24 CYS A N 8
ATOM 15342 C CA . CYS A 1 3 ? -2.852 -16.467 3.839 1.00 0.00 24 CYS A CA 8
ATOM 15343 C C . CYS A 1 3 ? -3.630 -17.218 2.743 1.00 0.00 24 CYS A C 8
ATOM 15344 O O . CYS A 1 3 ? -3.342 -18.393 2.467 1.00 0.00 24 CYS A O 8
ATOM 15351 N N . PRO A 1 4 ? -4.630 -16.545 2.108 1.00 0.00 25 PRO A N 8
ATOM 15352 C CA . PRO A 1 4 ? -5.475 -17.134 1.036 1.00 0.00 25 PRO A CA 8
ATOM 15353 C C . PRO A 1 4 ? -4.681 -17.785 -0.102 1.00 0.00 25 PRO A C 8
ATOM 15354 O O . PRO A 1 4 ? -4.947 -18.915 -0.491 1.00 0.00 25 PRO A O 8
ATOM 15365 N N . SER A 1 5 ? -3.714 -17.078 -0.629 1.00 0.00 26 SER A N 8
ATOM 15366 C CA . SER A 1 5 ? -2.919 -17.572 -1.732 1.00 0.00 26 SER A CA 8
ATOM 15367 C C . SER A 1 5 ? -1.475 -17.139 -1.523 1.00 0.00 26 SER A C 8
ATOM 15368 O O . SER A 1 5 ? -1.220 -16.280 -0.691 1.00 0.00 26 SER A O 8
ATOM 15376 N N . SER A 1 6 ? -0.551 -17.694 -2.280 1.00 0.00 27 SER A N 8
ATOM 15377 C CA . SER A 1 6 ? 0.867 -17.394 -2.123 1.00 0.00 27 SER A CA 8
ATOM 15378 C C . SER A 1 6 ? 1.258 -15.999 -2.647 1.00 0.00 27 SER A C 8
ATOM 15379 O O . SER A 1 6 ? 2.418 -15.602 -2.575 1.00 0.00 27 SER A O 8
ATOM 15387 N N . THR A 1 7 ? 0.292 -15.263 -3.165 1.00 0.00 28 THR A N 8
ATOM 15388 C CA . THR A 1 7 ? 0.515 -13.889 -3.550 1.00 0.00 28 THR A CA 8
ATOM 15389 C C . THR A 1 7 ? 0.520 -13.030 -2.274 1.00 0.00 28 THR A C 8
ATOM 15390 O O . THR A 1 7 ? 0.986 -11.889 -2.261 1.00 0.00 28 THR A O 8
ATOM 15401 N N . TRP A 1 8 ? -0.000 -13.617 -1.218 1.00 0.00 29 TRP A N 8
ATOM 15402 C CA . TRP A 1 8 ? -0.135 -12.991 0.049 1.00 0.00 29 TRP A CA 8
ATOM 15403 C C . TRP A 1 8 ? 1.113 -13.232 0.882 1.00 0.00 29 TRP A C 8
ATOM 15404 O O . TRP A 1 8 ? 1.607 -14.360 0.985 1.00 0.00 29 TRP A O 8
ATOM 15425 N N . ILE A 1 9 ? 1.600 -12.181 1.454 1.00 0.00 30 ILE A N 8
ATOM 15426 C CA . ILE A 1 9 ? 2.820 -12.167 2.213 1.00 0.00 30 ILE A CA 8
ATOM 15427 C C . ILE A 1 9 ? 2.538 -11.931 3.696 1.00 0.00 30 ILE A C 8
ATOM 15428 O O . ILE A 1 9 ? 2.016 -10.899 4.077 1.00 0.00 30 ILE A O 8
ATOM 15444 N N . GLN A 1 10 ? 2.854 -12.908 4.504 1.00 0.00 31 GLN A N 8
ATOM 15445 C CA . GLN A 1 10 ? 2.623 -12.856 5.937 1.00 0.00 31 GLN A CA 8
ATOM 15446 C C . GLN A 1 10 ? 3.738 -12.113 6.649 1.00 0.00 31 GLN A C 8
ATOM 15447 O O . GLN A 1 10 ? 4.930 -12.419 6.463 1.00 0.00 31 GLN A O 8
ATOM 15461 N N . PHE A 1 11 ? 3.348 -11.160 7.463 1.00 0.00 32 PHE A N 8
ATOM 15462 C CA . PHE A 1 11 ? 4.250 -10.377 8.240 1.00 0.00 32 PHE A CA 8
ATOM 15463 C C . PHE A 1 11 ? 3.520 -9.847 9.480 1.00 0.00 32 PHE A C 8
ATOM 15464 O O . PHE A 1 11 ? 2.472 -9.200 9.355 1.00 0.00 32 PHE A O 8
ATOM 15481 N N . GLN A 1 12 ? 4.057 -10.168 10.651 1.00 0.00 33 GLN A N 8
ATOM 15482 C CA . GLN A 1 12 ? 3.540 -9.742 11.956 1.00 0.00 33 GLN A CA 8
ATOM 15483 C C . GLN A 1 12 ? 2.056 -10.027 12.120 1.00 0.00 33 GLN A C 8
ATOM 15484 O O . GLN A 1 12 ? 1.220 -9.111 12.210 1.00 0.00 33 GLN A O 8
ATOM 15498 N N . ASP A 1 13 ? 1.745 -11.326 12.045 1.00 0.00 34 ASP A N 8
ATOM 15499 C CA . ASP A 1 13 ? 0.383 -11.898 12.162 1.00 0.00 34 ASP A CA 8
ATOM 15500 C C . ASP A 1 13 ? -0.610 -11.239 11.217 1.00 0.00 34 ASP A C 8
ATOM 15501 O O . ASP A 1 13 ? -1.825 -11.260 11.441 1.00 0.00 34 ASP A O 8
ATOM 15510 N N . SER A 1 14 ? -0.106 -10.690 10.153 1.00 0.00 35 SER A N 8
ATOM 15511 C CA . SER A 1 14 ? -0.921 -10.101 9.149 1.00 0.00 35 SER A CA 8
ATOM 15512 C C . SER A 1 14 ? -0.493 -10.634 7.814 1.00 0.00 35 SER A C 8
ATOM 15513 O O . SER A 1 14 ? 0.571 -11.248 7.705 1.00 0.00 35 SER A O 8
ATOM 15521 N N . CYS A 1 15 ? -1.290 -10.409 6.822 1.00 0.00 36 CYS A N 8
ATOM 15522 C CA . CYS A 1 15 ? -0.950 -10.813 5.501 1.00 0.00 36 CYS A CA 8
ATOM 15523 C C . CYS A 1 15 ? -1.191 -9.684 4.567 1.00 0.00 36 CYS A C 8
ATOM 15524 O O . CYS A 1 15 ? -2.118 -8.885 4.743 1.00 0.00 36 CYS A O 8
ATOM 15531 N N . TYR A 1 16 ? -0.312 -9.600 3.640 1.00 0.00 37 TYR A N 8
ATOM 15532 C CA . TYR A 1 16 ? -0.189 -8.521 2.740 1.00 0.00 37 TYR A CA 8
ATOM 15533 C C . TYR A 1 16 ? -0.293 -8.936 1.309 1.00 0.00 37 TYR A C 8
ATOM 15534 O O . TYR A 1 16 ? 0.167 -9.994 0.937 1.00 0.00 37 TYR A O 8
ATOM 15552 N N . ILE A 1 17 ? -0.918 -8.112 0.521 1.00 0.00 38 ILE A N 8
ATOM 15553 C CA . ILE A 1 17 ? -1.000 -8.326 -0.899 1.00 0.00 38 ILE A CA 8
ATOM 15554 C C . ILE A 1 17 ? -1.101 -6.989 -1.628 1.00 0.00 38 ILE A C 8
ATOM 15555 O O . ILE A 1 17 ? -1.771 -6.079 -1.145 1.00 0.00 38 ILE A O 8
ATOM 15571 N N . PHE A 1 18 ? -0.380 -6.832 -2.719 1.00 0.00 39 PHE A N 8
ATOM 15572 C CA . PHE A 1 18 ? -0.517 -5.635 -3.518 1.00 0.00 39 PHE A CA 8
ATOM 15573 C C . PHE A 1 18 ? -1.258 -5.997 -4.697 1.00 0.00 39 PHE A C 8
ATOM 15574 O O . PHE A 1 18 ? -0.888 -6.940 -5.408 1.00 0.00 39 PHE A O 8
ATOM 15591 N N . LEU A 1 19 ? -2.279 -5.337 -4.921 1.00 0.00 40 LEU A N 8
ATOM 15592 C CA . LEU A 1 19 ? -2.967 -5.542 -6.061 1.00 0.00 40 LEU A CA 8
ATOM 15593 C C . LEU A 1 19 ? -3.083 -4.278 -6.806 1.00 0.00 40 LEU A C 8
ATOM 15594 O O . LEU A 1 19 ? -3.812 -3.374 -6.408 1.00 0.00 40 LEU A O 8
ATOM 15610 N N . GLN A 1 20 ? -2.244 -4.115 -7.781 1.00 0.00 41 GLN A N 8
ATOM 15611 C CA . GLN A 1 20 ? -2.437 -2.994 -8.640 1.00 0.00 41 GLN A CA 8
ATOM 15612 C C . GLN A 1 20 ? -3.700 -3.173 -9.464 1.00 0.00 41 GLN A C 8
ATOM 15613 O O . GLN A 1 20 ? -3.709 -3.847 -10.496 1.00 0.00 41 GLN A O 8
ATOM 15627 N N . GLU A 1 21 ? -4.757 -2.603 -8.946 1.00 0.00 42 GLU A N 8
ATOM 15628 C CA . GLU A 1 21 ? -6.058 -2.559 -9.551 1.00 0.00 42 GLU A CA 8
ATOM 15629 C C . GLU A 1 21 ? -6.362 -1.123 -9.886 1.00 0.00 42 GLU A C 8
ATOM 15630 O O . GLU A 1 21 ? -6.489 -0.284 -8.993 1.00 0.00 42 GLU A O 8
ATOM 15642 N N . ALA A 1 22 ? -6.430 -0.826 -11.135 1.00 0.00 43 ALA A N 8
ATOM 15643 C CA . ALA A 1 22 ? -6.773 0.507 -11.561 1.00 0.00 43 ALA A CA 8
ATOM 15644 C C . ALA A 1 22 ? -8.273 0.650 -11.474 1.00 0.00 43 ALA A C 8
ATOM 15645 O O . ALA A 1 22 ? -9.008 -0.083 -12.151 1.00 0.00 43 ALA A O 8
ATOM 15652 N N . ILE A 1 23 ? -8.733 1.543 -10.629 1.00 0.00 44 ILE A N 8
ATOM 15653 C CA . ILE A 1 23 ? -10.157 1.728 -10.398 1.00 0.00 44 ILE A CA 8
ATOM 15654 C C . ILE A 1 23 ? -10.455 3.184 -10.188 1.00 0.00 44 ILE A C 8
ATOM 15655 O O . ILE A 1 23 ? -9.547 3.964 -9.861 1.00 0.00 44 ILE A O 8
ATOM 15671 N N . LYS A 1 24 ? -11.681 3.568 -10.438 1.00 0.00 45 LYS A N 8
ATOM 15672 C CA . LYS A 1 24 ? -12.107 4.891 -10.208 1.00 0.00 45 LYS A CA 8
ATOM 15673 C C . LYS A 1 24 ? -12.115 5.149 -8.705 1.00 0.00 45 LYS A C 8
ATOM 15674 O O . LYS A 1 24 ? -12.941 4.614 -7.969 1.00 0.00 45 LYS A O 8
ATOM 15693 N N . VAL A 1 25 ? -11.185 5.924 -8.263 1.00 0.00 46 VAL A N 8
ATOM 15694 C CA . VAL A 1 25 ? -11.081 6.243 -6.881 1.00 0.00 46 VAL A CA 8
ATOM 15695 C C . VAL A 1 25 ? -11.630 7.607 -6.658 1.00 0.00 46 VAL A C 8
ATOM 15696 O O . VAL A 1 25 ? -11.132 8.594 -7.182 1.00 0.00 46 VAL A O 8
ATOM 15709 N N . GLU A 1 26 ? -12.677 7.644 -5.958 1.00 0.00 47 GLU A N 8
ATOM 15710 C CA . GLU A 1 26 ? -13.336 8.856 -5.618 1.00 0.00 47 GLU A CA 8
ATOM 15711 C C . GLU A 1 26 ? -12.906 9.283 -4.242 1.00 0.00 47 GLU A C 8
ATOM 15712 O O . GLU A 1 26 ? -12.765 10.468 -3.946 1.00 0.00 47 GLU A O 8
ATOM 15724 N N . SER A 1 27 ? -12.665 8.312 -3.430 1.00 0.00 48 SER A N 8
ATOM 15725 C CA . SER A 1 27 ? -12.248 8.497 -2.101 1.00 0.00 48 SER A CA 8
ATOM 15726 C C . SER A 1 27 ? -11.274 7.449 -1.785 1.00 0.00 48 SER A C 8
ATOM 15727 O O . SER A 1 27 ? -11.243 6.439 -2.465 1.00 0.00 48 SER A O 8
ATOM 15735 N N . ILE A 1 28 ? -10.507 7.627 -0.740 1.00 0.00 49 ILE A N 8
ATOM 15736 C CA . ILE A 1 28 ? -9.570 6.637 -0.358 1.00 0.00 49 ILE A CA 8
ATOM 15737 C C . ILE A 1 28 ? -10.307 5.359 0.074 1.00 0.00 49 ILE A C 8
ATOM 15738 O O . ILE A 1 28 ? -9.799 4.277 0.027 1.00 0.00 49 ILE A O 8
ATOM 15754 N N . GLU A 1 29 ? -11.514 5.538 0.438 1.00 0.00 50 GLU A N 8
ATOM 15755 C CA . GLU A 1 29 ? -12.438 4.445 0.716 1.00 0.00 50 GLU A CA 8
ATOM 15756 C C . GLU A 1 29 ? -12.562 3.537 -0.532 1.00 0.00 50 GLU A C 8
ATOM 15757 O O . GLU A 1 29 ? -12.598 2.337 -0.421 1.00 0.00 50 GLU A O 8
ATOM 15769 N N . ASP A 1 30 ? -12.554 4.143 -1.709 1.00 0.00 51 ASP A N 8
ATOM 15770 C CA . ASP A 1 30 ? -12.688 3.438 -2.962 1.00 0.00 51 ASP A CA 8
ATOM 15771 C C . ASP A 1 30 ? -11.514 2.566 -3.225 1.00 0.00 51 ASP A C 8
ATOM 15772 O O . ASP A 1 30 ? -11.646 1.465 -3.707 1.00 0.00 51 ASP A O 8
ATOM 15781 N N . VAL A 1 31 ? -10.378 3.031 -2.845 1.00 0.00 52 VAL A N 8
ATOM 15782 C CA . VAL A 1 31 ? -9.160 2.335 -3.100 1.00 0.00 52 VAL A CA 8
ATOM 15783 C C . VAL A 1 31 ? -8.920 1.322 -2.047 1.00 0.00 52 VAL A C 8
ATOM 15784 O O . VAL A 1 31 ? -8.422 0.242 -2.292 1.00 0.00 52 VAL A O 8
ATOM 15797 N N . ARG A 1 32 ? -9.361 1.648 -0.902 1.00 0.00 53 ARG A N 8
ATOM 15798 C CA . ARG A 1 32 ? -9.214 0.829 0.225 1.00 0.00 53 ARG A CA 8
ATOM 15799 C C . ARG A 1 32 ? -10.127 -0.413 0.051 1.00 0.00 53 ARG A C 8
ATOM 15800 O O . ARG A 1 32 ? -9.874 -1.497 0.589 1.00 0.00 53 ARG A O 8
ATOM 15821 N N . ASN A 1 33 ? -11.135 -0.222 -0.782 1.00 0.00 54 ASN A N 8
ATOM 15822 C CA . ASN A 1 33 ? -12.092 -1.256 -1.189 1.00 0.00 54 ASN A CA 8
ATOM 15823 C C . ASN A 1 33 ? -11.412 -2.394 -1.892 1.00 0.00 54 ASN A C 8
ATOM 15824 O O . ASN A 1 33 ? -11.859 -3.532 -1.803 1.00 0.00 54 ASN A O 8
ATOM 15835 N N . GLN A 1 34 ? -10.324 -2.092 -2.584 1.00 0.00 55 GLN A N 8
ATOM 15836 C CA . GLN A 1 34 ? -9.572 -3.087 -3.333 1.00 0.00 55 GLN A CA 8
ATOM 15837 C C . GLN A 1 34 ? -9.050 -4.153 -2.396 1.00 0.00 55 GLN A C 8
ATOM 15838 O O . GLN A 1 34 ? -8.928 -5.317 -2.763 1.00 0.00 55 GLN A O 8
ATOM 15852 N N . CYS A 1 35 ? -8.777 -3.755 -1.182 1.00 0.00 56 CYS A N 8
ATOM 15853 C CA . CYS A 1 35 ? -8.297 -4.637 -0.196 1.00 0.00 56 CYS A CA 8
ATOM 15854 C C . CYS A 1 35 ? -9.409 -5.331 0.517 1.00 0.00 56 CYS A C 8
ATOM 15855 O O . CYS A 1 35 ? -9.337 -6.547 0.749 1.00 0.00 56 CYS A O 8
ATOM 15862 N N . THR A 1 36 ? -10.465 -4.596 0.825 1.00 0.00 57 THR A N 8
ATOM 15863 C CA . THR A 1 36 ? -11.596 -5.153 1.553 1.00 0.00 57 THR A CA 8
ATOM 15864 C C . THR A 1 36 ? -12.299 -6.198 0.716 1.00 0.00 57 THR A C 8
ATOM 15865 O O . THR A 1 36 ? -12.947 -7.111 1.226 1.00 0.00 57 THR A O 8
ATOM 15876 N N . ASP A 1 37 ? -12.055 -6.097 -0.569 1.00 0.00 58 ASP A N 8
ATOM 15877 C CA . ASP A 1 37 ? -12.538 -7.024 -1.586 1.00 0.00 58 ASP A CA 8
ATOM 15878 C C . ASP A 1 37 ? -11.960 -8.418 -1.340 1.00 0.00 58 ASP A C 8
ATOM 15879 O O . ASP A 1 37 ? -12.525 -9.421 -1.735 1.00 0.00 58 ASP A O 8
ATOM 15888 N N . HIS A 1 38 ? -10.838 -8.464 -0.642 1.00 0.00 59 HIS A N 8
ATOM 15889 C CA . HIS A 1 38 ? -10.153 -9.710 -0.382 1.00 0.00 59 HIS A CA 8
ATOM 15890 C C . HIS A 1 38 ? -10.231 -10.058 1.076 1.00 0.00 59 HIS A C 8
ATOM 15891 O O . HIS A 1 38 ? -9.524 -10.949 1.545 1.00 0.00 59 HIS A O 8
ATOM 15906 N N . GLY A 1 39 ? -11.087 -9.366 1.800 1.00 0.00 60 GLY A N 8
ATOM 15907 C CA . GLY A 1 39 ? -11.174 -9.591 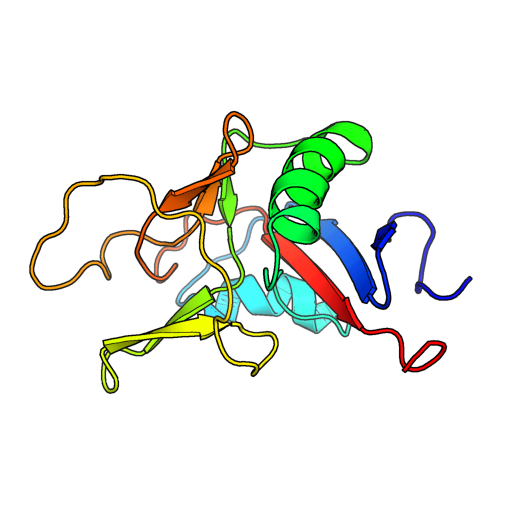3.222 1.00 0.00 60 GLY A CA 8
ATOM 15908 C C . GLY A 1 39 ? -9.963 -9.030 3.928 1.00 0.00 60 GLY A C 8
ATOM 15909 O O . GLY A 1 39 ? -9.529 -9.526 4.973 1.00 0.00 60 GLY A O 8
ATOM 15913 N N . ALA A 1 40 ? -9.401 -8.033 3.324 1.00 0.00 61 ALA A N 8
ATOM 15914 C CA . ALA A 1 40 ? -8.253 -7.335 3.845 1.00 0.00 61 ALA A CA 8
ATOM 15915 C C . ALA A 1 40 ? -8.618 -5.884 3.956 1.00 0.00 61 ALA A C 8
ATOM 15916 O O . ALA A 1 40 ? -9.735 -5.533 3.680 1.00 0.00 61 ALA A O 8
ATOM 15923 N N . ASP A 1 41 ? -7.728 -5.074 4.390 1.00 0.00 62 ASP A N 8
ATOM 15924 C CA . ASP A 1 41 ? -7.953 -3.648 4.413 1.00 0.00 62 ASP A CA 8
ATOM 15925 C C . ASP A 1 41 ? -6.644 -3.028 4.014 1.00 0.00 62 ASP A C 8
ATOM 15926 O O . ASP A 1 41 ? -5.683 -3.767 3.833 1.00 0.00 62 ASP A O 8
ATOM 15935 N N . MET A 1 42 ? -6.587 -1.751 3.770 1.00 0.00 63 MET A N 8
ATOM 15936 C CA . MET A 1 42 ? -5.316 -1.154 3.340 1.00 0.00 63 MET A CA 8
ATOM 15937 C C . MET A 1 42 ? -4.231 -1.264 4.414 1.00 0.00 63 MET A C 8
ATOM 15938 O O . MET A 1 42 ? -4.515 -1.346 5.616 1.00 0.00 63 MET A O 8
ATOM 15952 N N . ILE A 1 43 ? -3.015 -1.344 3.926 1.00 0.00 64 ILE A N 8
ATOM 15953 C CA . ILE A 1 43 ? -1.759 -1.396 4.690 1.00 0.00 64 ILE A CA 8
ATOM 15954 C C . ILE A 1 43 ? -1.722 -0.468 5.953 1.00 0.00 64 ILE A C 8
ATOM 15955 O O . ILE A 1 43 ? -2.321 0.593 5.984 1.00 0.00 64 ILE A O 8
ATOM 15971 N N . SER A 1 44 ? -0.945 -0.864 6.948 1.00 0.00 65 SER A N 8
ATOM 15972 C CA . SER A 1 44 ? -0.880 -0.176 8.194 1.00 0.00 65 SER A CA 8
ATOM 15973 C C . SER A 1 44 ? 0.453 -0.443 8.854 1.00 0.00 65 SER A C 8
ATOM 15974 O O . SER A 1 44 ? 0.790 -1.594 9.167 1.00 0.00 65 SER A O 8
ATOM 15982 N N . ILE A 1 45 ? 1.174 0.608 9.099 1.00 0.00 66 ILE A N 8
ATOM 15983 C CA . ILE A 1 45 ? 2.487 0.523 9.638 1.00 0.00 66 ILE A CA 8
ATOM 15984 C C . ILE A 1 45 ? 2.505 0.803 11.103 1.00 0.00 66 ILE A C 8
ATOM 15985 O O . ILE A 1 45 ? 2.032 1.836 11.573 1.00 0.00 66 ILE A O 8
ATOM 16001 N N . HIS A 1 46 ? 3.013 -0.133 11.831 1.00 0.00 67 HIS A N 8
ATOM 16002 C CA . HIS A 1 46 ? 3.153 0.036 13.231 1.00 0.00 67 HIS A CA 8
ATOM 16003 C C . HIS A 1 46 ? 4.614 -0.025 13.639 1.00 0.00 67 HIS A C 8
ATOM 16004 O O . HIS A 1 46 ? 4.921 0.090 14.817 1.00 0.00 67 HIS A O 8
ATOM 16019 N N . ASN A 1 47 ? 5.541 -0.137 12.640 1.00 0.00 68 ASN A N 8
ATOM 16020 C CA . ASN A 1 47 ? 7.005 -0.185 12.924 1.00 0.00 68 ASN A CA 8
ATOM 16021 C C . ASN A 1 47 ? 7.758 0.073 11.653 1.00 0.00 68 ASN A C 8
ATOM 16022 O O . ASN A 1 47 ? 7.195 -0.033 10.580 1.00 0.00 68 ASN A O 8
ATOM 16033 N N . GLU A 1 48 ? 9.054 0.360 11.762 1.00 0.00 69 GLU A N 8
ATOM 16034 C CA . GLU A 1 48 ? 9.888 0.504 10.603 1.00 0.00 69 GLU A CA 8
ATOM 16035 C C . GLU A 1 48 ? 10.046 -0.837 9.963 1.00 0.00 69 GLU A C 8
ATOM 16036 O O . GLU A 1 48 ? 10.280 -0.927 8.789 1.00 0.00 69 GLU A O 8
ATOM 16048 N N . GLU A 1 49 ? 9.886 -1.875 10.776 1.00 0.00 70 GLU A N 8
ATOM 16049 C CA . GLU A 1 49 ? 9.887 -3.205 10.357 1.00 0.00 70 GLU A CA 8
ATOM 16050 C C . GLU A 1 49 ? 8.831 -3.382 9.286 1.00 0.00 70 GLU A C 8
ATOM 16051 O O . GLU A 1 49 ? 9.094 -3.941 8.250 1.00 0.00 70 GLU A O 8
ATOM 16063 N N . GLU A 1 50 ? 7.655 -2.815 9.550 1.00 0.00 71 GLU A N 8
ATOM 16064 C CA . GLU A 1 50 ? 6.531 -2.859 8.633 1.00 0.00 71 GLU A CA 8
ATOM 16065 C C . GLU A 1 50 ? 6.876 -1.986 7.452 1.00 0.00 71 GLU A C 8
ATOM 16066 O O . GLU A 1 50 ? 6.882 -2.422 6.348 1.00 0.00 71 GLU A O 8
ATOM 16078 N N . ASN A 1 51 ? 7.273 -0.755 7.746 1.00 0.00 72 ASN A N 8
ATOM 16079 C CA . ASN A 1 51 ? 7.524 0.252 6.744 1.00 0.00 72 ASN A CA 8
ATOM 16080 C C . ASN A 1 51 ? 8.513 -0.242 5.708 1.00 0.00 72 ASN A C 8
ATOM 16081 O O . ASN A 1 51 ? 8.256 -0.212 4.510 1.00 0.00 72 ASN A O 8
ATOM 16092 N N . ALA A 1 52 ? 9.612 -0.730 6.196 1.00 0.00 73 ALA A N 8
ATOM 16093 C CA . ALA A 1 52 ? 10.678 -1.223 5.375 1.00 0.00 73 ALA A CA 8
ATOM 16094 C C . ALA A 1 52 ? 10.328 -2.575 4.739 1.00 0.00 73 ALA A C 8
ATOM 16095 O O . ALA A 1 52 ? 10.865 -2.930 3.681 1.00 0.00 73 ALA A O 8
ATOM 16102 N N . PHE A 1 53 ? 9.440 -3.320 5.388 1.00 0.00 74 PHE A N 8
ATOM 16103 C CA . PHE A 1 53 ? 8.902 -4.562 4.843 1.00 0.00 74 PHE A CA 8
ATOM 16104 C C . PHE A 1 53 ? 8.226 -4.265 3.545 1.00 0.00 74 PHE A C 8
ATOM 16105 O O . PHE A 1 53 ? 8.639 -4.719 2.502 1.00 0.00 74 PHE A O 8
ATOM 16122 N N . ILE A 1 54 ? 7.278 -3.370 3.646 1.00 0.00 75 ILE A N 8
ATOM 16123 C CA . ILE A 1 54 ? 6.322 -3.003 2.608 1.00 0.00 75 ILE A CA 8
ATOM 16124 C C . ILE A 1 54 ? 7.067 -2.498 1.475 1.00 0.00 75 ILE A C 8
ATOM 16125 O O . ILE A 1 54 ? 6.839 -2.857 0.330 1.00 0.00 75 ILE A O 8
ATOM 16141 N N . LEU A 1 55 ? 8.018 -1.755 1.836 1.00 0.00 76 LEU A N 8
ATOM 16142 C CA . LEU A 1 55 ? 8.870 -1.095 0.989 1.00 0.00 76 LEU A CA 8
ATOM 16143 C C . LEU A 1 55 ? 9.568 -2.030 0.021 1.00 0.00 76 LEU A C 8
ATOM 16144 O O . LEU A 1 55 ? 9.562 -1.806 -1.162 1.00 0.00 76 LEU A O 8
ATOM 16160 N N . ASP A 1 56 ? 10.142 -3.063 0.517 1.00 0.00 77 ASP A N 8
ATOM 16161 C CA . ASP A 1 56 ? 10.856 -4.017 -0.356 1.00 0.00 77 ASP A CA 8
ATOM 16162 C C . ASP A 1 56 ? 9.917 -5.015 -0.902 1.00 0.00 77 ASP A C 8
ATOM 16163 O O . ASP A 1 56 ? 10.017 -5.402 -2.041 1.00 0.00 77 ASP A O 8
ATOM 16172 N N . THR A 1 57 ? 8.944 -5.330 -0.117 1.00 0.00 78 THR A N 8
ATOM 16173 C CA . THR A 1 57 ? 8.074 -6.442 -0.353 1.00 0.00 78 THR A CA 8
ATOM 16174 C C . THR A 1 57 ? 7.204 -6.187 -1.519 1.00 0.00 78 THR A C 8
ATOM 16175 O O . THR A 1 57 ? 6.845 -7.106 -2.290 1.00 0.00 78 THR A O 8
ATOM 16186 N N . LEU A 1 58 ? 6.935 -4.943 -1.674 1.00 0.00 79 LEU A N 8
ATOM 16187 C CA . LEU A 1 58 ? 6.187 -4.460 -2.710 1.00 0.00 79 LEU A CA 8
ATOM 16188 C C . LEU A 1 58 ? 6.833 -4.870 -4.029 1.00 0.00 79 LEU A C 8
ATOM 16189 O O . LEU A 1 58 ? 6.251 -5.572 -4.831 1.00 0.00 79 LEU A O 8
ATOM 16205 N N . LYS A 1 59 ? 8.041 -4.427 -4.198 1.00 0.00 80 LYS A N 8
ATOM 16206 C CA . LYS A 1 59 ? 8.844 -4.731 -5.366 1.00 0.00 80 LYS A CA 8
ATOM 16207 C C . LYS A 1 59 ? 9.350 -6.189 -5.431 1.00 0.00 80 LYS A C 8
ATOM 16208 O O . LYS A 1 59 ? 9.566 -6.720 -6.524 1.00 0.00 80 LYS A O 8
ATOM 16227 N N . LYS A 1 60 ? 9.587 -6.814 -4.279 1.00 0.00 81 LYS A N 8
ATOM 16228 C CA . LYS A 1 60 ? 10.093 -8.124 -4.210 1.00 0.00 81 LYS A CA 8
ATOM 16229 C C . LYS A 1 60 ? 9.112 -9.183 -4.744 1.00 0.00 81 LYS A C 8
ATOM 16230 O O . LYS A 1 60 ? 9.518 -10.107 -5.448 1.00 0.00 81 LYS A O 8
ATOM 16249 N N . GLN A 1 61 ? 7.850 -9.073 -4.395 1.00 0.00 82 GLN A N 8
ATOM 16250 C CA . GLN A 1 61 ? 6.887 -10.054 -4.816 1.00 0.00 82 GLN A CA 8
ATOM 16251 C C . GLN A 1 61 ? 6.070 -9.553 -5.968 1.00 0.00 82 GLN A C 8
ATOM 16252 O O . GLN A 1 61 ? 5.861 -10.258 -6.963 1.00 0.00 82 GLN A O 8
ATOM 16266 N N . TRP A 1 62 ? 5.656 -8.324 -5.846 1.00 0.00 83 TRP A N 8
ATOM 16267 C CA . TRP A 1 62 ? 4.746 -7.731 -6.767 1.00 0.00 83 TRP A CA 8
ATOM 16268 C C . TRP A 1 62 ? 5.515 -6.754 -7.654 1.00 0.00 83 TRP A C 8
ATOM 16269 O O . TRP A 1 62 ? 6.750 -6.825 -7.723 1.00 0.00 83 TRP A O 8
ATOM 16290 N N . LYS A 1 63 ? 4.813 -5.878 -8.336 1.00 0.00 84 LYS A N 8
ATOM 16291 C CA . LYS A 1 63 ? 5.452 -4.928 -9.239 1.00 0.00 84 LYS A CA 8
ATOM 16292 C C . LYS A 1 63 ? 6.273 -3.908 -8.470 1.00 0.00 84 LYS A C 8
ATOM 16293 O O . LYS A 1 63 ? 7.508 -3.917 -8.502 1.00 0.00 84 LYS A O 8
ATOM 16312 N N . GLY A 1 64 ? 5.585 -3.058 -7.791 1.00 0.00 85 GLY A N 8
ATOM 16313 C CA . GLY A 1 64 ? 6.172 -2.042 -7.041 1.00 0.00 85 GLY A CA 8
ATOM 16314 C C . GLY A 1 64 ? 6.244 -0.771 -7.761 1.00 0.00 85 GLY A C 8
ATOM 16315 O O . GLY A 1 64 ? 6.994 -0.615 -8.730 1.00 0.00 85 GLY A O 8
ATOM 16319 N N . PRO A 1 65 ? 5.464 0.126 -7.323 1.00 0.00 86 PRO A N 8
ATOM 16320 C CA . PRO A 1 65 ? 5.384 1.450 -7.850 1.00 0.00 86 PRO A CA 8
ATOM 16321 C C . PRO A 1 65 ? 6.381 2.375 -7.150 1.00 0.00 86 PRO A C 8
ATOM 16322 O O . PRO A 1 65 ? 7.158 1.920 -6.321 1.00 0.00 86 PRO A O 8
ATOM 16333 N N . ASP A 1 66 ? 6.399 3.632 -7.516 1.00 0.00 87 ASP A N 8
ATOM 16334 C CA . ASP A 1 66 ? 7.297 4.614 -6.866 1.00 0.00 87 ASP A CA 8
ATOM 16335 C C . ASP A 1 66 ? 6.911 4.801 -5.412 1.00 0.00 87 ASP A C 8
ATOM 16336 O O . ASP A 1 66 ? 7.768 4.916 -4.514 1.00 0.00 87 ASP A O 8
ATOM 16345 N N . ASP A 1 67 ? 5.634 4.823 -5.188 1.00 0.00 88 ASP A N 8
ATOM 16346 C CA . ASP A 1 67 ? 5.055 4.952 -3.881 1.00 0.00 88 ASP A CA 8
ATOM 16347 C C . ASP A 1 67 ? 3.720 4.297 -3.855 1.00 0.00 88 ASP A C 8
ATOM 16348 O O . ASP A 1 67 ? 2.960 4.361 -4.822 1.00 0.00 88 ASP A O 8
ATOM 16357 N N . ILE A 1 68 ? 3.475 3.605 -2.788 1.00 0.00 89 ILE A N 8
ATOM 16358 C CA . ILE A 1 68 ? 2.252 2.851 -2.582 1.00 0.00 89 ILE A CA 8
ATOM 16359 C C . ILE A 1 68 ? 1.394 3.591 -1.636 1.00 0.00 89 ILE A C 8
ATOM 16360 O O . ILE A 1 68 ? 1.908 4.317 -0.788 1.00 0.00 89 ILE A O 8
ATOM 16376 N N . LEU A 1 69 ? 0.112 3.444 -1.734 1.00 0.00 90 LEU A N 8
ATOM 16377 C CA . LEU A 1 69 ? -0.711 4.165 -0.853 1.00 0.00 90 LEU A CA 8
ATOM 16378 C C . LEU A 1 69 ? -0.638 3.522 0.499 1.00 0.00 90 LEU A C 8
ATOM 16379 O O . LEU A 1 69 ? -0.591 2.298 0.609 1.00 0.00 90 LEU A O 8
ATOM 16395 N N . LEU A 1 70 ? -0.583 4.343 1.508 1.00 0.00 91 LEU A N 8
ATOM 16396 C CA . LEU A 1 70 ? -0.645 3.861 2.834 1.00 0.00 91 LEU A CA 8
ATOM 16397 C C . LEU A 1 70 ? -2.054 3.718 3.139 1.00 0.00 91 LEU A C 8
ATOM 16398 O O . LEU A 1 70 ? -2.896 4.413 2.581 1.00 0.00 91 LEU A O 8
ATOM 16414 N N . GLY A 1 71 ? -2.318 2.919 4.059 1.00 0.00 92 GLY A N 8
ATOM 16415 C CA . GLY A 1 71 ? -3.666 2.654 4.388 1.00 0.00 92 GLY A CA 8
ATOM 16416 C C . GLY A 1 71 ? -4.098 3.572 5.448 1.00 0.00 92 GLY A C 8
ATOM 16417 O O . GLY A 1 71 ? -4.607 3.159 6.481 1.00 0.00 92 GLY A O 8
ATOM 16421 N N . MET A 1 72 ? -3.896 4.818 5.197 1.00 0.00 93 MET A N 8
ATOM 16422 C CA . MET A 1 72 ? -4.129 5.799 6.126 1.00 0.00 93 MET A CA 8
ATOM 16423 C C . MET A 1 72 ? -4.964 6.841 5.518 1.00 0.00 93 MET A C 8
ATOM 16424 O O . MET A 1 72 ? -4.754 7.211 4.360 1.00 0.00 93 MET A O 8
ATOM 16438 N N . PHE A 1 73 ? -5.880 7.326 6.255 1.00 0.00 94 PHE A N 8
ATOM 16439 C CA . PHE A 1 73 ? -6.781 8.252 5.725 1.00 0.00 94 PHE A CA 8
ATOM 16440 C C . PHE A 1 73 ? -6.792 9.446 6.556 1.00 0.00 94 PHE A C 8
ATOM 16441 O O . PHE A 1 73 ? -6.376 9.404 7.720 1.00 0.00 94 PHE A O 8
ATOM 16458 N N . TYR A 1 74 ? -7.260 10.486 6.011 1.00 0.00 95 TYR A N 8
ATOM 16459 C CA . TYR A 1 74 ? -7.222 11.713 6.690 1.00 0.00 95 TYR A CA 8
ATOM 16460 C C . TYR A 1 74 ? -8.597 12.136 7.082 1.00 0.00 95 TYR A C 8
ATOM 16461 O O . TYR A 1 74 ? -9.386 12.620 6.270 1.00 0.00 95 TYR A O 8
ATOM 16479 N N . ASP A 1 75 ? -8.898 11.898 8.321 1.00 0.00 96 ASP A N 8
ATOM 16480 C CA . ASP A 1 75 ? -10.137 12.302 8.871 1.00 0.00 96 ASP A CA 8
ATOM 16481 C C . ASP A 1 75 ? -10.004 13.746 9.182 1.00 0.00 96 ASP A C 8
ATOM 16482 O O . ASP A 1 75 ? -9.176 14.107 10.001 1.00 0.00 96 ASP A O 8
ATOM 16491 N N . THR A 1 76 ? -10.753 14.559 8.540 1.00 0.00 97 THR A N 8
ATOM 16492 C CA . THR A 1 76 ? -10.626 15.986 8.689 1.00 0.00 97 THR A CA 8
ATOM 16493 C C . THR A 1 76 ? -11.267 16.502 9.968 1.00 0.00 97 THR A C 8
ATOM 16494 O O . THR A 1 76 ? -10.942 17.591 10.447 1.00 0.00 97 THR A O 8
ATOM 16505 N N . ASP A 1 77 ? -12.138 15.696 10.522 1.00 0.00 98 ASP A N 8
ATOM 16506 C CA . ASP A 1 77 ? -12.829 15.996 11.783 1.00 0.00 98 ASP A CA 8
ATOM 16507 C C . ASP A 1 77 ? -11.855 15.984 12.926 1.00 0.00 98 ASP A C 8
ATOM 16508 O O . ASP A 1 77 ? -11.780 16.924 13.714 1.00 0.00 98 ASP A O 8
ATOM 16517 N N . ASP A 1 78 ? -11.101 14.918 12.989 1.00 0.00 99 ASP A N 8
ATOM 16518 C CA . ASP A 1 78 ? -10.097 14.716 14.037 1.00 0.00 99 ASP A CA 8
ATOM 16519 C C . ASP A 1 78 ? -8.858 15.408 13.606 1.00 0.00 99 ASP A C 8
ATOM 16520 O O . ASP A 1 78 ? -8.001 15.756 14.411 1.00 0.00 99 ASP A O 8
ATOM 16529 N N . ALA A 1 79 ? -8.792 15.595 12.301 1.00 0.00 100 ALA A N 8
ATOM 16530 C CA . ALA A 1 79 ? -7.659 16.131 11.611 1.00 0.00 100 ALA A CA 8
ATOM 16531 C C . ALA A 1 79 ? -6.479 15.209 11.833 1.00 0.00 100 ALA A C 8
ATOM 16532 O O . ALA A 1 79 ? -5.359 15.647 12.109 1.00 0.00 100 ALA A O 8
ATOM 16539 N N . SER A 1 80 ? -6.726 13.914 11.656 1.00 0.00 101 SER A N 8
ATOM 16540 C CA . SER A 1 80 ? -5.727 12.941 11.932 1.00 0.00 101 SER A CA 8
ATOM 16541 C C . SER A 1 80 ? -5.676 11.914 10.886 1.00 0.00 101 SER A C 8
ATOM 16542 O O . SER A 1 80 ? -6.664 11.667 10.166 1.00 0.00 101 SER A O 8
ATOM 16550 N N . PHE A 1 81 ? -4.546 11.324 10.807 1.00 0.00 102 PHE A N 8
ATOM 16551 C CA . PHE A 1 81 ? -4.317 10.273 9.926 1.00 0.00 102 PHE A CA 8
ATOM 16552 C C . PHE A 1 81 ? -4.599 8.983 10.628 1.00 0.00 102 PHE A C 8
ATOM 16553 O O . PHE A 1 81 ? -4.095 8.724 11.728 1.00 0.00 102 PHE A O 8
ATOM 16570 N N . LYS A 1 82 ? -5.404 8.198 10.019 1.00 0.00 103 LYS A N 8
ATOM 16571 C CA . LYS A 1 82 ? -5.921 7.021 10.636 1.00 0.00 103 LYS A CA 8
ATOM 16572 C C . LYS A 1 82 ? -5.644 5.856 9.779 1.00 0.00 103 LYS A C 8
ATOM 16573 O O . LYS A 1 82 ? -5.747 5.960 8.584 1.00 0.00 103 LYS A O 8
ATOM 16592 N N . TRP A 1 83 ? -5.279 4.767 10.362 1.00 0.00 104 TRP A N 8
ATOM 16593 C CA . TRP A 1 83 ? -5.097 3.580 9.609 1.00 0.00 104 TRP A CA 8
ATOM 16594 C C . TRP A 1 83 ? -6.451 2.969 9.314 1.00 0.00 104 TRP A C 8
ATOM 16595 O O . TRP A 1 83 ? -7.335 2.969 10.181 1.00 0.00 104 TRP A O 8
ATOM 16616 N N . PHE A 1 84 ? -6.626 2.461 8.103 1.00 0.00 105 PHE A N 8
ATOM 16617 C CA . PHE A 1 84 ? -7.837 1.724 7.739 1.00 0.00 105 PHE A CA 8
ATOM 16618 C C . PHE A 1 84 ? -7.897 0.429 8.519 1.00 0.00 105 PHE A C 8
ATOM 16619 O O . PHE A 1 84 ? -8.950 -0.152 8.711 1.00 0.00 105 PHE A O 8
ATOM 16636 N N . ASP A 1 85 ? -6.727 0.043 9.010 1.00 0.00 106 ASP A N 8
ATOM 16637 C CA . ASP A 1 85 ? -6.507 -1.111 9.912 1.00 0.00 106 ASP A CA 8
ATOM 16638 C C . ASP A 1 85 ? -7.172 -0.855 11.280 1.00 0.00 106 ASP A C 8
ATOM 16639 O O . ASP A 1 85 ? -7.233 -1.731 12.141 1.00 0.00 106 ASP A O 8
ATOM 16648 N N . ASN A 1 86 ? -7.647 0.388 11.448 1.00 0.00 107 ASN A N 8
ATOM 16649 C CA . ASN A 1 86 ? -8.429 0.876 12.599 1.00 0.00 107 ASN A CA 8
ATOM 16650 C C . ASN A 1 86 ? -7.615 1.115 13.841 1.00 0.00 107 ASN A C 8
ATOM 16651 O O . ASN A 1 86 ? -8.092 1.743 14.802 1.00 0.00 107 ASN A O 8
ATOM 16662 N N . SER A 1 87 ? -6.411 0.643 13.841 1.00 0.00 108 SER A N 8
ATOM 16663 C CA . SER A 1 87 ? -5.556 0.823 14.959 1.00 0.00 108 SER A CA 8
ATOM 16664 C C . SER A 1 87 ? -4.864 2.191 14.900 1.00 0.00 108 SER A C 8
ATOM 16665 O O . SER A 1 87 ? -4.770 2.810 13.822 1.00 0.00 108 SER A O 8
ATOM 16673 N N . ASN A 1 88 ? -4.418 2.646 16.057 1.00 0.00 109 ASN A N 8
ATOM 16674 C CA . ASN A 1 88 ? -3.743 3.929 16.233 1.00 0.00 109 ASN A CA 8
ATOM 16675 C C . ASN A 1 88 ? -2.501 3.998 15.386 1.00 0.00 109 ASN A C 8
ATOM 16676 O O . ASN A 1 88 ? -1.821 2.974 15.171 1.00 0.00 109 ASN A O 8
ATOM 16687 N N . MET A 1 89 ? -2.193 5.165 14.895 1.00 0.00 110 MET A N 8
ATOM 16688 C CA . MET A 1 89 ? -0.950 5.344 14.221 1.00 0.00 110 MET A CA 8
ATOM 16689 C C . MET A 1 89 ? 0.134 5.511 15.266 1.00 0.00 110 MET A C 8
ATOM 16690 O O . MET A 1 89 ? 0.376 6.608 15.786 1.00 0.00 110 MET A O 8
ATOM 16704 N N . THR A 1 90 ? 0.707 4.399 15.629 1.00 0.00 111 THR A N 8
ATOM 16705 C CA . THR A 1 90 ? 1.709 4.334 16.641 1.00 0.00 111 THR A CA 8
ATOM 16706 C C . THR A 1 90 ? 3.114 4.539 16.056 1.00 0.00 111 THR A C 8
ATOM 16707 O O . THR A 1 90 ? 4.033 4.961 16.750 1.00 0.00 111 THR A O 8
ATOM 16718 N N . PHE A 1 91 ? 3.268 4.257 14.774 1.00 0.00 112 PHE A N 8
ATOM 16719 C CA . PHE A 1 91 ? 4.533 4.454 14.111 1.00 0.00 112 PHE A CA 8
ATOM 16720 C C . PHE A 1 91 ? 4.309 5.280 12.901 1.00 0.00 112 PHE A C 8
ATOM 16721 O O . PHE A 1 91 ? 3.224 5.225 12.312 1.00 0.00 112 PHE A O 8
ATOM 16738 N N . ASP A 1 92 ? 5.315 6.027 12.516 1.00 0.00 113 ASP A N 8
ATOM 16739 C CA . ASP A 1 92 ? 5.235 6.850 11.360 1.00 0.00 113 ASP A CA 8
ATOM 16740 C C . ASP A 1 92 ? 6.565 7.162 10.816 1.00 0.00 113 ASP A C 8
ATOM 16741 O O . ASP A 1 92 ? 7.559 7.196 11.539 1.00 0.00 113 ASP A O 8
ATOM 16750 N N . LYS A 1 93 ? 6.593 7.313 9.519 1.00 0.00 114 LYS A N 8
ATOM 16751 C CA . LYS A 1 93 ? 7.760 7.722 8.825 1.00 0.00 114 LYS A CA 8
ATOM 16752 C C . LYS A 1 93 ? 7.391 8.926 7.994 1.00 0.00 114 LYS A C 8
ATOM 16753 O O . LYS A 1 93 ? 7.341 8.866 6.780 1.00 0.00 114 LYS A O 8
ATOM 16772 N N . TRP A 1 94 ? 7.124 10.002 8.640 1.00 0.00 115 TRP A N 8
ATOM 16773 C CA . TRP A 1 94 ? 6.716 11.196 7.953 1.00 0.00 115 TRP A CA 8
ATOM 16774 C C . TRP A 1 94 ? 7.907 11.981 7.509 1.00 0.00 115 TRP A C 8
ATOM 16775 O O . TRP A 1 94 ? 8.874 12.146 8.264 1.00 0.00 115 TRP A O 8
ATOM 16796 N N . THR A 1 95 ? 7.859 12.438 6.310 1.00 0.00 116 THR A N 8
ATOM 16797 C CA . THR A 1 95 ? 8.889 13.266 5.796 1.00 0.00 116 THR A CA 8
ATOM 16798 C C . THR A 1 95 ? 8.383 14.697 5.853 1.00 0.00 116 THR A C 8
ATOM 16799 O O . THR A 1 95 ? 7.176 14.916 6.102 1.00 0.00 116 THR A O 8
ATOM 16810 N N . ASP A 1 96 ? 9.242 15.659 5.646 1.00 0.00 117 ASP A N 8
ATOM 16811 C CA . ASP A 1 96 ? 8.792 17.037 5.693 1.00 0.00 117 ASP A CA 8
ATOM 16812 C C . ASP A 1 96 ? 8.081 17.349 4.408 1.00 0.00 117 ASP A C 8
ATOM 16813 O O . ASP A 1 96 ? 8.678 17.317 3.336 1.00 0.00 117 ASP A O 8
ATOM 16822 N N . GLN A 1 97 ? 6.817 17.609 4.500 1.00 0.00 118 GLN A N 8
ATOM 16823 C CA . GLN A 1 97 ? 6.045 17.876 3.426 1.00 0.00 118 GLN A CA 8
ATOM 16824 C C . GLN A 1 97 ? 5.392 19.189 3.715 1.00 0.00 118 GLN A C 8
ATOM 16825 O O . GLN A 1 97 ? 5.414 19.669 4.865 1.00 0.00 118 GLN A O 8
ATOM 16839 N N . ASP A 1 98 ? 4.854 19.758 2.725 1.00 0.00 119 ASP A N 8
ATOM 16840 C CA . ASP A 1 98 ? 4.074 20.922 2.832 1.00 0.00 119 ASP A CA 8
ATOM 16841 C C . ASP A 1 98 ? 2.749 20.632 3.486 1.00 0.00 119 ASP A C 8
ATOM 16842 O O . ASP A 1 98 ? 2.249 19.487 3.489 1.00 0.00 119 ASP A O 8
ATOM 16851 N N . ASP A 1 99 ? 2.233 21.678 4.009 1.00 0.00 120 ASP A N 8
ATOM 16852 C CA . ASP A 1 99 ? 0.932 21.788 4.671 1.00 0.00 120 ASP A CA 8
ATOM 16853 C C . ASP A 1 99 ? 0.869 21.129 6.019 1.00 0.00 120 ASP A C 8
ATOM 16854 O O . ASP A 1 99 ? 1.482 20.088 6.272 1.00 0.00 120 ASP A O 8
ATOM 16863 N N . ASP A 1 100 ? 0.124 21.743 6.885 1.00 0.00 121 ASP A N 8
ATOM 16864 C CA . ASP A 1 100 ? -0.089 21.243 8.220 1.00 0.00 121 ASP A CA 8
ATOM 16865 C C . ASP A 1 100 ? -1.565 21.308 8.552 1.00 0.00 121 ASP A C 8
ATOM 16866 O O . ASP A 1 100 ? -2.024 20.724 9.550 1.00 0.00 121 ASP A O 8
ATOM 16875 N N . GLU A 1 101 ? -2.317 21.986 7.703 1.00 0.00 122 GLU A N 8
ATOM 16876 C CA . GLU A 1 101 ? -3.699 22.207 7.924 1.00 0.00 122 GLU A CA 8
ATOM 16877 C C . GLU A 1 101 ? -4.500 21.288 7.029 1.00 0.00 122 GLU A C 8
ATOM 16878 O O . GLU A 1 101 ? -4.913 20.203 7.438 1.00 0.00 122 GLU A O 8
ATOM 16890 N N . ASP A 1 102 ? -4.686 21.703 5.803 1.00 0.00 123 ASP A N 8
ATOM 16891 C CA . ASP A 1 102 ? -5.419 20.930 4.847 1.00 0.00 123 ASP A CA 8
ATOM 16892 C C . ASP A 1 102 ? -4.518 20.341 3.806 1.00 0.00 123 ASP A C 8
ATOM 16893 O O . ASP A 1 102 ? -4.051 21.001 2.895 1.00 0.00 123 ASP A O 8
ATOM 16902 N N . LEU A 1 103 ? -4.252 19.107 3.964 1.00 0.00 124 LEU A N 8
ATOM 16903 C CA . LEU A 1 103 ? -3.477 18.371 3.014 1.00 0.00 124 LEU A CA 8
ATOM 16904 C C . LEU A 1 103 ? -4.372 17.370 2.315 1.00 0.00 124 LEU A C 8
ATOM 16905 O O . LEU A 1 103 ? -3.974 16.281 1.951 1.00 0.00 124 LEU A O 8
ATOM 16921 N N . VAL A 1 104 ? -5.570 17.803 2.074 1.00 0.00 125 VAL A N 8
ATOM 16922 C CA . VAL A 1 104 ? -6.608 16.965 1.532 1.00 0.00 125 VAL A CA 8
ATOM 16923 C C . VAL A 1 104 ? -6.443 16.800 0.010 1.00 0.00 125 VAL A C 8
ATOM 16924 O O . VAL A 1 104 ? -7.020 15.909 -0.608 1.00 0.00 125 VAL A O 8
ATOM 16937 N N . ASP A 1 105 ? -5.609 17.616 -0.561 1.00 0.00 126 ASP A N 8
ATOM 16938 C CA . ASP A 1 105 ? -5.387 17.596 -2.014 1.00 0.00 126 ASP A CA 8
ATOM 16939 C C . ASP A 1 105 ? -4.369 16.515 -2.412 1.00 0.00 126 ASP A C 8
ATOM 16940 O O . ASP A 1 105 ? -4.246 16.118 -3.583 1.00 0.00 126 ASP A O 8
ATOM 16949 N N . THR A 1 106 ? -3.719 16.002 -1.436 1.00 0.00 127 THR A N 8
ATOM 16950 C CA . THR A 1 106 ? -2.728 14.988 -1.611 1.00 0.00 127 THR A CA 8
ATOM 16951 C C . THR A 1 106 ? -3.138 13.802 -0.761 1.00 0.00 127 THR A C 8
ATOM 16952 O O . THR A 1 106 ? -4.142 13.889 -0.035 1.00 0.00 127 THR A O 8
ATOM 16963 N N . CYS A 1 107 ? -2.412 12.719 -0.836 1.00 0.00 128 CYS A N 8
ATOM 16964 C CA . CYS A 1 107 ? -2.767 11.535 -0.102 1.00 0.00 128 CYS A CA 8
ATOM 16965 C C . CYS A 1 107 ? -1.573 11.065 0.717 1.00 0.00 128 CYS A C 8
ATOM 16966 O O . CYS A 1 107 ? -0.592 11.795 0.854 1.00 0.00 128 CYS A O 8
ATOM 16973 N N . ALA A 1 108 ? -1.635 9.839 1.244 1.00 0.00 129 ALA A N 8
ATOM 16974 C CA . ALA A 1 108 ? -0.518 9.318 1.968 1.00 0.00 129 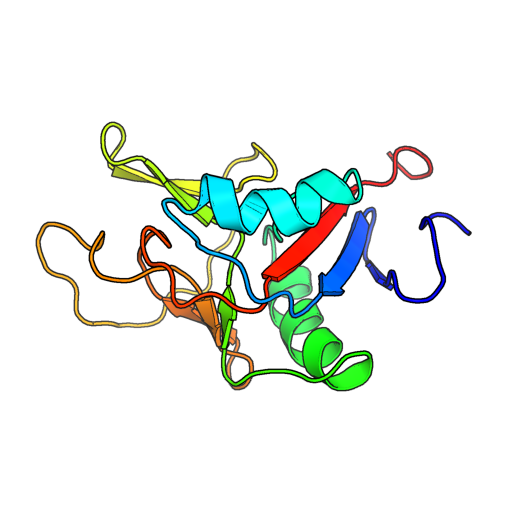ALA A CA 8
ATOM 16975 C C . ALA A 1 108 ? 0.042 8.182 1.209 1.00 0.00 129 ALA A C 8
ATOM 16976 O O . ALA A 1 108 ? -0.614 7.181 1.021 1.00 0.00 129 ALA A O 8
ATOM 16983 N N . PHE A 1 109 ? 1.255 8.278 0.825 1.00 0.00 130 PHE A N 8
ATOM 16984 C CA . PHE A 1 109 ? 1.870 7.167 0.198 1.00 0.00 130 PHE A CA 8
ATOM 16985 C C . PHE A 1 109 ? 3.183 6.978 0.788 1.00 0.00 130 PHE A C 8
ATOM 16986 O O . PHE A 1 109 ? 3.905 7.945 1.049 1.00 0.00 130 PHE A O 8
ATOM 17003 N N . LEU A 1 110 ? 3.447 5.786 1.079 1.00 0.00 131 LEU A N 8
ATOM 17004 C CA . LEU A 1 110 ? 4.755 5.382 1.447 1.00 0.00 131 LEU A CA 8
ATOM 17005 C C . LEU A 1 110 ? 5.661 5.276 0.216 1.00 0.00 131 LEU A C 8
ATOM 17006 O O . LEU A 1 110 ? 5.342 4.605 -0.758 1.00 0.00 131 LEU A O 8
ATOM 17022 N N . HIS A 1 111 ? 6.768 5.974 0.272 1.00 0.00 132 HIS A N 8
ATOM 17023 C CA . HIS A 1 111 ? 7.756 5.984 -0.796 1.00 0.00 132 HIS A CA 8
ATOM 17024 C C . HIS A 1 111 ? 8.534 4.698 -0.797 1.00 0.00 132 HIS A C 8
ATOM 17025 O O . HIS A 1 111 ? 9.240 4.420 0.126 1.00 0.00 132 HIS A O 8
ATOM 17040 N N . ILE A 1 112 ? 8.448 3.995 -1.878 1.00 0.00 133 ILE A N 8
ATOM 17041 C CA . ILE A 1 112 ? 9.121 2.738 -2.107 1.00 0.00 133 ILE A CA 8
ATOM 17042 C C . ILE A 1 112 ? 10.625 2.875 -2.046 1.00 0.00 133 ILE A C 8
ATOM 17043 O O . ILE A 1 112 ? 11.333 1.942 -1.663 1.00 0.00 133 ILE A O 8
ATOM 17059 N N . LYS A 1 113 ? 11.096 4.039 -2.383 1.00 0.00 134 LYS A N 8
ATOM 17060 C CA . LYS A 1 113 ? 12.521 4.255 -2.436 1.00 0.00 134 LYS A CA 8
ATOM 17061 C C . LYS A 1 113 ? 13.114 4.555 -1.069 1.00 0.00 134 LYS A C 8
ATOM 17062 O O . LYS A 1 113 ? 14.106 3.946 -0.684 1.00 0.00 134 LYS A O 8
ATOM 17081 N N . THR A 1 114 ? 12.499 5.452 -0.322 1.00 0.00 135 THR A N 8
ATOM 17082 C CA . THR A 1 114 ? 13.070 5.851 0.964 1.00 0.00 135 THR A CA 8
ATOM 17083 C C . THR A 1 114 ? 12.268 5.344 2.158 1.00 0.00 135 THR A C 8
ATOM 17084 O O . THR A 1 114 ? 12.826 5.023 3.200 1.00 0.00 135 THR A O 8
ATOM 17095 N N . GLY A 1 115 ? 10.969 5.249 1.994 1.00 0.00 136 GLY A N 8
ATOM 17096 C CA . GLY A 1 115 ? 10.120 4.838 3.086 1.00 0.00 136 GLY A CA 8
ATOM 17097 C C . GLY A 1 115 ? 9.657 5.992 3.878 1.00 0.00 136 GLY A C 8
ATOM 17098 O O . GLY A 1 115 ? 9.652 5.958 5.103 1.00 0.00 136 GLY A O 8
ATOM 17102 N N . GLU A 1 116 ? 9.264 6.993 3.172 1.00 0.00 137 GLU A N 8
ATOM 17103 C CA . GLU A 1 116 ? 8.809 8.230 3.730 1.00 0.00 137 GLU A CA 8
ATOM 17104 C C . GLU A 1 116 ? 7.383 8.424 3.331 1.00 0.00 137 GLU A C 8
ATOM 17105 O O . GLU A 1 116 ? 6.983 7.967 2.248 1.00 0.00 137 GLU A O 8
ATOM 17117 N N . TRP A 1 117 ? 6.606 9.031 4.193 1.00 0.00 138 TRP A N 8
ATOM 17118 C CA . TRP A 1 117 ? 5.199 9.171 3.938 1.00 0.00 138 TRP A CA 8
ATOM 17119 C C . TRP A 1 117 ? 4.813 10.586 3.584 1.00 0.00 138 TRP A C 8
ATOM 17120 O O . TRP A 1 117 ? 5.458 11.554 3.991 1.00 0.00 138 TRP A O 8
ATOM 17141 N N . LYS A 1 118 ? 3.725 10.672 2.889 1.00 0.00 139 LYS A N 8
ATOM 17142 C CA . LYS A 1 118 ? 3.107 11.888 2.460 1.00 0.00 139 LYS A CA 8
ATOM 17143 C C . LYS A 1 118 ? 1.835 12.025 3.169 1.00 0.00 139 LYS A C 8
ATOM 17144 O O . LYS A 1 118 ? 1.202 11.046 3.493 1.00 0.00 139 LYS A O 8
ATOM 17163 N N . LYS A 1 119 ? 1.491 13.208 3.433 1.00 0.00 140 LYS A N 8
ATOM 17164 C CA . LYS A 1 119 ? 0.314 13.499 4.226 1.00 0.00 140 LYS A CA 8
ATOM 17165 C C . LYS A 1 119 ? -0.876 13.790 3.374 1.00 0.00 140 LYS A C 8
ATOM 17166 O O . LYS A 1 119 ? -0.809 14.671 2.549 1.00 0.00 140 LYS A O 8
ATOM 17185 N N . GLY A 1 120 ? -1.958 13.067 3.584 1.00 0.00 141 GLY A N 8
ATOM 17186 C CA . GLY A 1 120 ? -3.172 13.346 2.888 1.00 0.00 141 GLY A CA 8
ATOM 17187 C C . GLY A 1 120 ? -4.133 12.189 2.897 1.00 0.00 141 GLY A C 8
ATOM 17188 O O . GLY A 1 120 ? -3.971 11.227 3.646 1.00 0.00 141 GLY A O 8
ATOM 17192 N N . ASN A 1 121 ? -5.098 12.290 2.034 1.00 0.00 142 ASN A N 8
ATOM 17193 C CA . ASN A 1 121 ? -6.131 11.298 1.807 1.00 0.00 142 ASN A CA 8
ATOM 17194 C C . ASN A 1 121 ? -6.304 11.151 0.318 1.00 0.00 142 ASN A C 8
ATOM 17195 O O . ASN A 1 121 ? -6.323 12.137 -0.389 1.00 0.00 142 ASN A O 8
ATOM 17206 N N . CYS A 1 122 ? -6.403 9.958 -0.181 1.00 0.00 143 CYS A N 8
ATOM 17207 C CA . CYS A 1 122 ? -6.437 9.805 -1.604 1.00 0.00 143 CYS A CA 8
ATOM 17208 C C . CYS A 1 122 ? -7.802 9.813 -2.147 1.00 0.00 143 CYS A C 8
ATOM 17209 O O . CYS A 1 122 ? -8.380 8.789 -2.465 1.00 0.00 143 CYS A O 8
ATOM 17216 N N . GLU A 1 123 ? -8.316 10.979 -2.210 1.00 0.00 144 GLU A N 8
ATOM 17217 C CA . GLU A 1 123 ? -9.620 11.234 -2.761 1.00 0.00 144 GLU A CA 8
ATOM 17218 C C . GLU A 1 123 ? -9.504 11.542 -4.266 1.00 0.00 144 GLU A C 8
ATOM 17219 O O . GLU A 1 123 ? -10.371 12.193 -4.865 1.00 0.00 144 GLU A O 8
ATOM 17231 N N . VAL A 1 124 ? -8.464 11.013 -4.856 1.00 0.00 145 VAL A N 8
ATOM 17232 C CA . VAL A 1 124 ? -8.166 11.175 -6.269 1.00 0.00 145 VAL A CA 8
ATOM 17233 C C . VAL A 1 124 ? -8.198 9.822 -6.965 1.00 0.00 145 VAL A C 8
ATOM 17234 O O . VAL A 1 124 ? -7.918 8.799 -6.352 1.00 0.00 145 VAL A O 8
ATOM 17247 N N . SER A 1 125 ? -8.504 9.831 -8.238 1.00 0.00 146 SER A N 8
ATOM 17248 C CA . SER A 1 125 ? -8.645 8.617 -9.025 1.00 0.00 146 SER A CA 8
ATOM 17249 C C . SER A 1 125 ? -7.315 8.028 -9.450 1.00 0.00 146 SER A C 8
ATOM 17250 O O . SER A 1 125 ? -7.260 6.935 -10.008 1.00 0.00 146 SER A O 8
ATOM 17258 N N . SER A 1 126 ? -6.256 8.729 -9.150 1.00 0.00 147 SER A N 8
ATOM 17259 C CA . SER A 1 126 ? -4.926 8.379 -9.580 1.00 0.00 147 SER A CA 8
ATOM 17260 C C . SER A 1 126 ? -4.303 7.214 -8.786 1.00 0.00 147 SER A C 8
ATOM 17261 O O . SER A 1 126 ? -3.089 7.061 -8.762 1.00 0.00 147 SER A O 8
ATOM 17269 N N . VAL A 1 127 ? -5.116 6.392 -8.172 1.00 0.00 148 VAL A N 8
ATOM 17270 C CA . VAL A 1 127 ? -4.589 5.262 -7.460 1.00 0.00 148 VAL A CA 8
ATOM 17271 C C . VAL A 1 127 ? -4.914 4.010 -8.221 1.00 0.00 148 VAL A C 8
ATOM 17272 O O . VAL A 1 127 ? -6.079 3.720 -8.513 1.00 0.00 148 VAL A O 8
ATOM 17285 N N . GLU A 1 128 ? -3.901 3.293 -8.533 1.00 0.00 149 GLU A N 8
ATOM 17286 C CA . GLU A 1 128 ? -4.004 2.112 -9.347 1.00 0.00 149 GLU A CA 8
ATOM 17287 C C . GLU A 1 128 ? -3.518 0.901 -8.624 1.00 0.00 149 GLU A C 8
ATOM 17288 O O . GLU A 1 128 ? -3.322 -0.138 -9.233 1.00 0.00 149 GLU A O 8
ATOM 17300 N N . GLY A 1 129 ? -3.287 1.032 -7.353 1.00 0.00 150 GLY A N 8
ATOM 17301 C CA . GLY A 1 129 ? -2.825 -0.077 -6.597 1.00 0.00 150 GLY A CA 8
ATOM 17302 C C . GLY A 1 129 ? -2.650 0.257 -5.160 1.00 0.00 150 GLY A C 8
ATOM 17303 O O . GLY A 1 129 ? -2.120 1.315 -4.818 1.00 0.00 150 GLY A O 8
ATOM 17307 N N . THR A 1 130 ? -3.092 -0.615 -4.328 1.00 0.00 151 THR A N 8
ATOM 17308 C CA . THR A 1 130 ? -2.971 -0.446 -2.924 1.00 0.00 151 THR A CA 8
ATOM 17309 C C . THR A 1 130 ? -2.446 -1.711 -2.312 1.00 0.00 151 THR A C 8
ATOM 17310 O O . THR A 1 130 ? -2.593 -2.811 -2.890 1.00 0.00 151 THR A O 8
ATOM 17321 N N . LEU A 1 131 ? -1.767 -1.566 -1.205 1.00 0.00 152 LEU A N 8
ATOM 17322 C CA . LEU A 1 131 ? -1.311 -2.685 -0.496 1.00 0.00 152 LEU A CA 8
ATOM 17323 C C . LEU A 1 131 ? -2.325 -3.013 0.540 1.00 0.00 152 LEU A C 8
ATOM 17324 O O . LEU A 1 131 ? -2.875 -2.119 1.197 1.00 0.00 152 LEU A O 8
ATOM 17340 N N . CYS A 1 132 ? -2.586 -4.241 0.685 1.00 0.00 153 CYS A N 8
ATOM 17341 C CA . CYS A 1 132 ? -3.555 -4.674 1.603 1.00 0.00 153 CYS A CA 8
ATOM 17342 C C . CYS A 1 132 ? -2.915 -5.398 2.729 1.00 0.00 153 CYS A C 8
ATOM 17343 O O . CYS A 1 132 ? -1.936 -6.119 2.544 1.00 0.00 153 CYS A O 8
ATOM 17350 N N . LYS A 1 133 ? -3.456 -5.193 3.869 1.00 0.00 154 LYS A N 8
ATOM 17351 C CA . LYS A 1 133 ? -3.050 -5.816 5.069 1.00 0.00 154 LYS A CA 8
ATOM 17352 C C . LYS A 1 133 ? -4.283 -6.419 5.711 1.00 0.00 154 LYS A C 8
ATOM 17353 O O . LYS A 1 133 ? -5.347 -5.815 5.721 1.00 0.00 154 LYS A O 8
ATOM 17372 N N . THR A 1 134 ? -4.163 -7.585 6.189 1.00 0.00 155 THR A N 8
ATOM 17373 C CA . THR A 1 134 ? -5.241 -8.224 6.853 1.00 0.00 155 THR A CA 8
ATOM 17374 C C . THR A 1 134 ? -4.652 -8.927 8.056 1.00 0.00 155 THR A C 8
ATOM 17375 O O . THR A 1 134 ? -3.526 -9.401 7.983 1.00 0.00 155 THR A O 8
ATOM 17386 N N . ALA A 1 135 ? -5.336 -8.922 9.151 1.00 0.00 156 ALA A N 8
ATOM 17387 C CA . ALA A 1 135 ? -4.874 -9.631 10.311 1.00 0.00 156 ALA A CA 8
ATOM 17388 C C . ALA A 1 135 ? -5.254 -11.049 10.146 1.00 0.00 156 ALA A C 8
ATOM 17389 O O . ALA A 1 135 ? -6.400 -11.332 9.805 1.00 0.00 156 ALA A O 8
ATOM 17396 N N . ILE A 1 136 ? -4.348 -11.948 10.346 1.00 0.00 157 ILE A N 8
ATOM 17397 C CA . ILE A 1 136 ? -4.702 -13.291 10.231 1.00 0.00 157 ILE A CA 8
ATOM 17398 C C . ILE A 1 136 ? -4.986 -13.917 11.590 1.00 0.00 157 ILE A C 8
ATOM 17399 O O . ILE A 1 136 ? -4.101 -14.112 12.426 1.00 0.00 157 ILE A O 8
ATOM 17415 N N . PRO A 1 137 ? -6.234 -14.268 11.800 1.00 0.00 158 PRO A N 8
ATOM 17416 C CA . PRO A 1 137 ? -6.724 -14.848 13.047 1.00 0.00 158 PRO A CA 8
ATOM 17417 C C . PRO A 1 137 ? -6.335 -16.299 13.193 1.00 0.00 158 PRO A C 8
ATOM 17418 O O . PRO A 1 137 ? -6.665 -16.971 14.175 1.00 0.00 158 PRO A O 8
ATOM 17429 N N . TYR A 1 138 ? -5.625 -16.745 12.220 1.00 0.00 159 TYR A N 8
ATOM 17430 C CA . TYR A 1 138 ? -5.099 -18.083 12.168 1.00 0.00 159 TYR A CA 8
ATOM 17431 C C . TYR A 1 138 ? -3.864 -18.157 13.040 1.00 0.00 159 TYR A C 8
ATOM 17432 O O . TYR A 1 138 ? -3.497 -19.213 13.544 1.00 0.00 159 TYR A O 8
ATOM 17450 N N . LYS A 1 139 ? -3.240 -17.007 13.226 1.00 0.00 160 LYS A N 8
ATOM 17451 C CA . LYS A 1 139 ? -2.094 -16.865 14.088 1.00 0.00 160 LYS A CA 8
ATOM 17452 C C . LYS A 1 139 ? -2.411 -15.781 15.094 1.00 0.00 160 LYS A C 8
ATOM 17453 O O . LYS A 1 139 ? -2.114 -14.595 14.894 1.00 0.00 160 LYS A O 8
ATOM 17472 N N . ARG A 1 140 ? -3.105 -16.170 16.111 1.00 0.00 161 ARG A N 8
ATOM 17473 C CA . ARG A 1 140 ? -3.546 -15.272 17.121 1.00 0.00 161 ARG A CA 8
ATOM 17474 C C . ARG A 1 140 ? -3.662 -16.030 18.419 1.00 0.00 161 ARG A C 8
ATOM 17475 O O . ARG A 1 140 ? -4.546 -16.886 18.536 1.00 0.00 161 ARG A O 8
ATOM 17497 N N . MET A 1 1 ? -4.742 -22.565 5.616 1.00 0.00 22 MET A N 9
ATOM 17498 C CA . MET A 1 1 ? -4.138 -21.377 5.025 1.00 0.00 22 MET A CA 9
ATOM 17499 C C . MET A 1 1 ? -4.529 -20.160 5.802 1.00 0.00 22 MET A C 9
ATOM 17500 O O . MET A 1 1 ? -5.715 -19.923 6.063 1.00 0.00 22 MET A O 9
ATOM 17516 N N . ASP A 1 2 ? -3.537 -19.397 6.193 1.00 0.00 23 ASP A N 9
ATOM 17517 C CA . ASP A 1 2 ? -3.744 -18.199 6.989 1.00 0.00 23 ASP A CA 9
ATOM 17518 C C . ASP A 1 2 ? -4.052 -17.065 6.061 1.00 0.00 23 ASP A C 9
ATOM 17519 O O . ASP A 1 2 ? -4.902 -16.213 6.328 1.00 0.00 23 ASP A O 9
ATOM 17528 N N . CYS A 1 3 ? -3.364 -17.079 4.977 1.00 0.00 24 CYS A N 9
ATOM 17529 C CA . CYS A 1 3 ? -3.530 -16.142 3.922 1.00 0.00 24 CYS A CA 9
ATOM 17530 C C . CYS A 1 3 ? -4.400 -16.751 2.813 1.00 0.00 24 CYS A C 9
ATOM 17531 O O . CYS A 1 3 ? -4.318 -17.958 2.562 1.00 0.00 24 CYS A O 9
ATOM 17538 N N . PRO A 1 4 ? -5.269 -15.936 2.170 1.00 0.00 25 PRO A N 9
ATOM 17539 C CA . PRO A 1 4 ? -6.150 -16.377 1.061 1.00 0.00 25 PRO A CA 9
ATOM 17540 C C . PRO A 1 4 ? -5.425 -17.146 -0.057 1.00 0.00 25 PRO A C 9
ATOM 17541 O O . PRO A 1 4 ? -5.837 -18.254 -0.425 1.00 0.00 25 PRO A O 9
ATOM 17552 N N . SER A 1 5 ? -4.357 -16.581 -0.570 1.00 0.00 26 SER A N 9
ATOM 17553 C CA . SER A 1 5 ? -3.625 -17.171 -1.671 1.00 0.00 26 SER A CA 9
ATOM 17554 C C . SER A 1 5 ? -2.110 -17.043 -1.407 1.00 0.00 26 SER A C 9
ATOM 17555 O O . SER A 1 5 ? -1.713 -16.424 -0.420 1.00 0.00 26 SER A O 9
ATOM 17563 N N . SER A 1 6 ? -1.282 -17.584 -2.294 1.00 0.00 27 SER A N 9
ATOM 17564 C CA . SER A 1 6 ? 0.170 -17.606 -2.107 1.00 0.00 27 SER A CA 9
ATOM 17565 C C . SER A 1 6 ? 0.798 -16.231 -2.401 1.00 0.00 27 SER A C 9
ATOM 17566 O O . SER A 1 6 ? 1.889 -15.913 -1.915 1.00 0.00 27 SER A O 9
ATOM 17574 N N . THR A 1 7 ? 0.099 -15.430 -3.183 1.00 0.00 28 THR A N 9
ATOM 17575 C CA . THR A 1 7 ? 0.509 -14.068 -3.522 1.00 0.00 28 THR A CA 9
ATOM 17576 C C . THR A 1 7 ? 0.402 -13.136 -2.276 1.00 0.00 28 THR A C 9
ATOM 17577 O O . THR A 1 7 ? 0.821 -11.968 -2.294 1.00 0.00 28 THR A O 9
ATOM 17588 N N . TRP A 1 8 ? -0.128 -13.690 -1.209 1.00 0.00 29 TRP A N 9
ATOM 17589 C CA . TRP A 1 8 ? -0.274 -13.016 0.030 1.00 0.00 29 TRP A CA 9
ATOM 17590 C C . TRP A 1 8 ? 0.953 -13.274 0.888 1.00 0.00 29 TRP A C 9
ATOM 17591 O O . TRP A 1 8 ? 1.378 -14.421 1.069 1.00 0.00 29 TRP A O 9
ATOM 17612 N N . ILE A 1 9 ? 1.514 -12.213 1.376 1.00 0.00 30 ILE A N 9
ATOM 17613 C CA . ILE A 1 9 ? 2.732 -12.224 2.147 1.00 0.00 30 ILE A CA 9
ATOM 17614 C C . ILE A 1 9 ? 2.436 -12.003 3.612 1.00 0.00 30 ILE A C 9
ATOM 17615 O O . ILE A 1 9 ? 1.904 -10.977 3.983 1.00 0.00 30 ILE A O 9
ATOM 17631 N N . GLN A 1 10 ? 2.762 -12.956 4.440 1.00 0.00 31 GLN A N 9
ATOM 17632 C CA . GLN A 1 10 ? 2.473 -12.827 5.840 1.00 0.00 31 GLN A CA 9
ATOM 17633 C C . GLN A 1 10 ? 3.646 -12.172 6.542 1.00 0.00 31 GLN A C 9
ATOM 17634 O O . GLN A 1 10 ? 4.805 -12.526 6.299 1.00 0.00 31 GLN A O 9
ATOM 17648 N N . PHE A 1 11 ? 3.356 -11.222 7.377 1.00 0.00 32 PHE A N 9
ATOM 17649 C CA . PHE A 1 11 ? 4.346 -10.514 8.112 1.00 0.00 32 PHE A CA 9
ATOM 17650 C C . PHE A 1 11 ? 3.810 -10.224 9.500 1.00 0.00 32 PHE A C 9
ATOM 17651 O O . PHE A 1 11 ? 2.768 -9.559 9.647 1.00 0.00 32 PHE A O 9
ATOM 17668 N N . GLN A 1 12 ? 4.502 -10.757 10.499 1.00 0.00 33 GLN A N 9
ATOM 17669 C CA . GLN A 1 12 ? 4.149 -10.655 11.922 1.00 0.00 33 GLN A CA 9
ATOM 17670 C C . GLN A 1 12 ? 2.812 -11.337 12.249 1.00 0.00 33 GLN A C 9
ATOM 17671 O O . GLN A 1 12 ? 2.784 -12.492 12.694 1.00 0.00 33 GLN A O 9
ATOM 17685 N N . ASP A 1 13 ? 1.728 -10.651 12.005 1.00 0.00 34 ASP A N 9
ATOM 17686 C CA . ASP A 1 13 ? 0.400 -11.186 12.276 1.00 0.00 34 ASP A CA 9
ATOM 17687 C C . ASP A 1 13 ? -0.583 -10.673 11.248 1.00 0.00 34 ASP A C 9
ATOM 17688 O O . ASP A 1 13 ? -1.781 -10.615 11.482 1.00 0.00 34 ASP A O 9
ATOM 17697 N N . SER A 1 14 ? -0.088 -10.334 10.096 1.00 0.00 35 SER A N 9
ATOM 17698 C CA . SER A 1 14 ? -0.934 -9.883 9.025 1.00 0.00 35 SER A CA 9
ATOM 17699 C C . SER A 1 14 ? -0.465 -10.423 7.717 1.00 0.00 35 SER A C 9
ATOM 17700 O O . SER A 1 14 ? 0.656 -10.901 7.607 1.00 0.00 35 SER A O 9
ATOM 17708 N N . CYS A 1 15 ? -1.313 -10.345 6.744 1.00 0.00 36 CYS A N 9
ATOM 17709 C CA . CYS A 1 15 ? -0.987 -10.775 5.433 1.00 0.00 36 CYS A CA 9
ATOM 17710 C C . CYS A 1 15 ? -1.195 -9.634 4.495 1.00 0.00 36 CYS A C 9
ATOM 17711 O O . CYS A 1 15 ? -2.097 -8.812 4.672 1.00 0.00 36 CYS A O 9
ATOM 17718 N N . TYR A 1 16 ? -0.310 -9.561 3.578 1.00 0.00 37 TYR A N 9
ATOM 17719 C CA . TYR A 1 16 ? -0.156 -8.469 2.691 1.00 0.00 37 TYR A CA 9
ATOM 17720 C C . TYR A 1 16 ? -0.256 -8.862 1.247 1.00 0.00 37 TYR A C 9
ATOM 17721 O O . TYR A 1 16 ? 0.209 -9.917 0.857 1.00 0.00 37 TYR A O 9
ATOM 17739 N N . ILE A 1 17 ? -0.878 -8.021 0.469 1.00 0.00 38 ILE A N 9
ATOM 17740 C CA . ILE A 1 17 ? -0.965 -8.214 -0.955 1.00 0.00 38 ILE A CA 9
ATOM 17741 C C . ILE A 1 17 ? -1.057 -6.868 -1.667 1.00 0.00 38 ILE A C 9
ATOM 17742 O O . ILE A 1 17 ? -1.724 -5.958 -1.177 1.00 0.00 38 ILE A O 9
ATOM 17758 N N . PHE A 1 18 ? -0.337 -6.706 -2.758 1.00 0.00 39 PHE A N 9
ATOM 17759 C CA . PHE A 1 18 ? -0.469 -5.506 -3.542 1.00 0.00 39 PHE A CA 9
ATOM 17760 C C . PHE A 1 18 ? -1.232 -5.866 -4.704 1.00 0.00 39 PHE A C 9
ATOM 17761 O O . PHE A 1 18 ? -0.879 -6.814 -5.403 1.00 0.00 39 PHE A O 9
ATOM 17778 N N . LEU A 1 19 ? -2.252 -5.198 -4.926 1.00 0.00 40 LEU A N 9
ATOM 17779 C CA . LEU A 1 19 ? -2.961 -5.421 -6.056 1.00 0.00 40 LEU A CA 9
ATOM 17780 C C . LEU A 1 19 ? -3.069 -4.180 -6.829 1.00 0.00 40 LEU A C 9
ATOM 17781 O O . LEU A 1 19 ? -3.7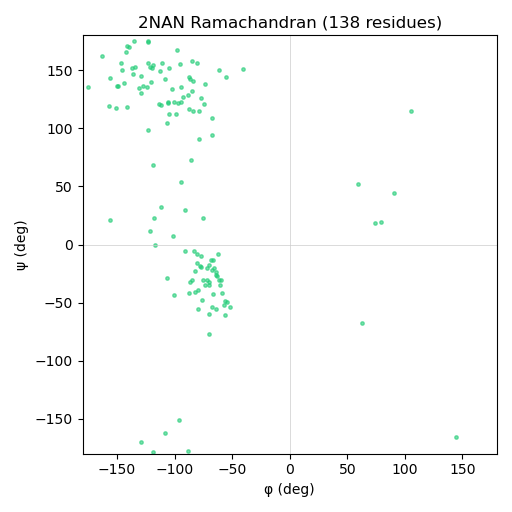96 -3.263 -6.461 1.00 0.00 40 LEU A O 9
ATOM 17797 N N . GLN A 1 20 ? -2.226 -4.058 -7.803 1.00 0.00 41 GLN A N 9
ATOM 17798 C CA . GLN A 1 20 ? -2.381 -2.965 -8.694 1.00 0.00 41 GLN A CA 9
ATOM 17799 C C . GLN A 1 20 ? -3.662 -3.138 -9.517 1.00 0.00 41 GLN A C 9
ATOM 17800 O O . GLN A 1 20 ? -3.710 -3.868 -10.518 1.00 0.00 41 GLN A O 9
ATOM 17814 N N . GLU A 1 21 ? -4.702 -2.516 -9.006 1.00 0.00 42 GLU A N 9
ATOM 17815 C CA . GLU A 1 21 ? -6.016 -2.438 -9.591 1.00 0.00 42 GLU A CA 9
ATOM 17816 C C . GLU A 1 21 ? -6.304 -0.992 -9.948 1.00 0.00 42 GLU A C 9
ATOM 17817 O O . GLU A 1 21 ? -6.416 -0.141 -9.061 1.00 0.00 42 GLU A O 9
ATOM 17829 N N . ALA A 1 22 ? -6.398 -0.703 -11.208 1.00 0.00 43 ALA A N 9
ATOM 17830 C CA . ALA A 1 22 ? -6.731 0.638 -11.634 1.00 0.00 43 ALA A CA 9
ATOM 17831 C C . ALA A 1 22 ? -8.230 0.772 -11.563 1.00 0.00 43 ALA A C 9
ATOM 17832 O O . ALA A 1 22 ? -8.960 0.080 -12.287 1.00 0.00 43 ALA A O 9
ATOM 17839 N N . ILE A 1 23 ? -8.695 1.630 -10.709 1.00 0.00 44 ILE A N 9
ATOM 17840 C CA . ILE A 1 23 ? -10.122 1.776 -10.471 1.00 0.00 44 ILE A CA 9
ATOM 17841 C C . ILE A 1 23 ? -10.457 3.222 -10.238 1.00 0.00 44 ILE A C 9
ATOM 17842 O O . ILE A 1 23 ? -9.578 4.025 -9.891 1.00 0.00 44 ILE A O 9
ATOM 17858 N N . LYS A 1 24 ? -11.686 3.568 -10.484 1.00 0.00 45 LYS A N 9
ATOM 17859 C CA . LYS A 1 24 ? -12.169 4.866 -10.222 1.00 0.00 45 LYS A CA 9
ATOM 17860 C C . LYS A 1 24 ? -12.212 5.082 -8.711 1.00 0.00 45 LYS A C 9
ATOM 17861 O O . LYS A 1 24 ? -13.014 4.470 -7.996 1.00 0.00 45 LYS A O 9
ATOM 17880 N N . VAL A 1 25 ? -11.323 5.895 -8.239 1.00 0.00 46 VAL A N 9
ATOM 17881 C CA . VAL A 1 25 ? -11.243 6.205 -6.852 1.00 0.00 46 VAL A CA 9
ATOM 17882 C C . VAL A 1 25 ? -11.808 7.563 -6.630 1.00 0.00 46 VAL A C 9
ATOM 17883 O O . VAL A 1 25 ? -11.336 8.547 -7.175 1.00 0.00 46 VAL A O 9
ATOM 17896 N N . GLU A 1 26 ? -12.844 7.591 -5.904 1.00 0.00 47 GLU A N 9
ATOM 17897 C CA . GLU A 1 26 ? -13.512 8.798 -5.576 1.00 0.00 47 GLU A CA 9
ATOM 17898 C C . GLU A 1 26 ? -13.130 9.230 -4.184 1.00 0.00 47 GLU A C 9
ATOM 17899 O O . GLU A 1 26 ? -13.032 10.417 -3.881 1.00 0.00 47 GLU A O 9
ATOM 17911 N N . SER A 1 27 ? -12.886 8.264 -3.371 1.00 0.00 48 SER A N 9
ATOM 17912 C CA . SER A 1 27 ? -12.501 8.446 -2.022 1.00 0.00 48 SER A CA 9
ATOM 17913 C C . SER A 1 27 ? -11.516 7.407 -1.693 1.00 0.00 48 SER A C 9
ATOM 17914 O O . SER A 1 27 ? -11.431 6.419 -2.398 1.00 0.00 48 SER A O 9
ATOM 17922 N N . ILE A 1 28 ? -10.791 7.568 -0.616 1.00 0.00 49 ILE A N 9
ATOM 17923 C CA . ILE A 1 28 ? -9.845 6.579 -0.240 1.00 0.00 49 ILE A CA 9
ATOM 17924 C C . ILE A 1 28 ? -10.587 5.294 0.149 1.00 0.00 49 ILE A C 9
ATOM 17925 O O . ILE A 1 28 ? -10.087 4.202 0.042 1.00 0.00 49 ILE A O 9
ATOM 17941 N N . GLU A 1 29 ? -11.801 5.479 0.528 1.00 0.00 50 GLU A N 9
ATOM 17942 C CA . GLU A 1 29 ? -12.739 4.404 0.799 1.00 0.00 50 GLU A CA 9
ATOM 17943 C C . GLU A 1 29 ? -12.909 3.525 -0.475 1.00 0.00 50 GLU A C 9
ATOM 17944 O O . GLU A 1 29 ? -13.119 2.337 -0.386 1.00 0.00 50 GLU A O 9
ATOM 17956 N N . ASP A 1 30 ? -12.745 4.125 -1.640 1.00 0.00 51 ASP A N 9
ATOM 17957 C CA . ASP A 1 30 ? -12.856 3.440 -2.902 1.00 0.00 51 ASP A CA 9
ATOM 17958 C C . ASP A 1 30 ? -11.659 2.586 -3.167 1.00 0.00 51 ASP A C 9
ATOM 17959 O O . ASP A 1 30 ? -11.760 1.523 -3.747 1.00 0.00 51 ASP A O 9
ATOM 17968 N N . VAL A 1 31 ? -10.535 3.032 -2.706 1.00 0.00 52 VAL A N 9
ATOM 17969 C CA . VAL A 1 31 ? -9.302 2.367 -2.964 1.00 0.00 52 VAL A CA 9
ATOM 17970 C C . VAL A 1 31 ? -9.063 1.337 -1.908 1.00 0.00 52 VAL A C 9
ATOM 17971 O O . VAL A 1 31 ? -8.540 0.274 -2.155 1.00 0.00 52 VAL A O 9
ATOM 17984 N N . ARG A 1 32 ? -9.537 1.632 -0.739 1.00 0.00 53 ARG A N 9
ATOM 17985 C CA . ARG A 1 32 ? -9.451 0.746 0.346 1.00 0.00 53 ARG A CA 9
ATOM 17986 C C . ARG A 1 32 ? -10.373 -0.472 0.072 1.00 0.00 53 ARG A C 9
ATOM 17987 O O . ARG A 1 32 ? -10.171 -1.566 0.609 1.00 0.00 53 ARG A O 9
ATOM 18008 N N . ASN A 1 33 ? -11.346 -0.248 -0.836 1.00 0.00 54 ASN A N 9
ATOM 18009 C CA . ASN A 1 33 ? -12.312 -1.265 -1.300 1.00 0.00 54 ASN A CA 9
ATOM 18010 C C . ASN A 1 33 ? -11.612 -2.371 -2.010 1.00 0.00 54 ASN A C 9
ATOM 18011 O O . ASN A 1 33 ? -12.127 -3.473 -2.122 1.00 0.00 54 ASN A O 9
ATOM 18022 N N . GLN A 1 34 ? -10.459 -2.052 -2.540 1.00 0.00 55 GLN A N 9
ATOM 18023 C CA . GLN A 1 34 ? -9.636 -3.013 -3.250 1.00 0.00 55 GLN A CA 9
ATOM 18024 C C . GLN A 1 34 ? -9.169 -4.072 -2.288 1.00 0.00 55 GLN A C 9
ATOM 18025 O O . GLN A 1 34 ? -9.160 -5.252 -2.598 1.00 0.00 55 GLN A O 9
ATOM 18039 N N . CYS A 1 35 ? -8.841 -3.653 -1.099 1.00 0.00 56 CYS A N 9
ATOM 18040 C CA . CYS A 1 35 ? -8.375 -4.545 -0.116 1.00 0.00 56 CYS A CA 9
ATOM 18041 C C . CYS A 1 35 ? -9.497 -5.258 0.559 1.00 0.00 56 CYS A C 9
ATOM 18042 O O . CYS A 1 35 ? -9.431 -6.475 0.760 1.00 0.00 56 CYS A O 9
ATOM 18049 N N . THR A 1 36 ? -10.556 -4.535 0.856 1.00 0.00 57 THR A N 9
ATOM 18050 C CA . THR A 1 36 ? -11.703 -5.098 1.543 1.00 0.00 57 THR A CA 9
ATOM 18051 C C . THR A 1 36 ? -12.395 -6.116 0.670 1.00 0.00 57 THR A C 9
ATOM 18052 O O . THR A 1 36 ? -13.078 -7.011 1.144 1.00 0.00 57 THR A O 9
ATOM 18063 N N . ASP A 1 37 ? -12.122 -6.013 -0.610 1.00 0.00 58 ASP A N 9
ATOM 18064 C CA . ASP A 1 37 ? -12.614 -6.952 -1.615 1.00 0.00 58 ASP A CA 9
ATOM 18065 C C . ASP A 1 37 ? -12.002 -8.328 -1.380 1.00 0.00 58 ASP A C 9
ATOM 18066 O O . ASP A 1 37 ? -12.568 -9.343 -1.736 1.00 0.00 58 ASP A O 9
ATOM 18075 N N . HIS A 1 38 ? -10.857 -8.343 -0.720 1.00 0.00 59 HIS A N 9
ATOM 18076 C CA . HIS A 1 38 ? -10.148 -9.572 -0.440 1.00 0.00 59 HIS A CA 9
ATOM 18077 C C . HIS A 1 38 ? -10.246 -9.903 1.030 1.00 0.00 59 HIS A C 9
ATOM 18078 O O . HIS A 1 38 ? -9.534 -10.780 1.518 1.00 0.00 59 HIS A O 9
ATOM 18093 N N . GLY A 1 39 ? -11.111 -9.212 1.737 1.00 0.00 60 GLY A N 9
ATOM 18094 C CA . GLY A 1 39 ? -11.219 -9.430 3.159 1.00 0.00 60 GLY A CA 9
ATOM 18095 C C . GLY A 1 39 ? -10.060 -8.805 3.894 1.00 0.00 60 GLY A C 9
ATOM 18096 O O . GLY A 1 39 ? -9.721 -9.188 5.023 1.00 0.00 60 GLY A O 9
ATOM 18100 N N . ALA A 1 40 ? -9.456 -7.847 3.264 1.00 0.00 61 ALA A N 9
ATOM 18101 C CA . ALA A 1 40 ? -8.316 -7.167 3.823 1.00 0.00 61 ALA A CA 9
ATOM 18102 C C . ALA A 1 40 ? -8.635 -5.697 3.996 1.00 0.00 61 ALA A C 9
ATOM 18103 O O . ALA A 1 40 ? -9.732 -5.273 3.706 1.00 0.00 61 ALA A O 9
ATOM 18110 N N . ASP A 1 41 ? -7.714 -4.958 4.489 1.00 0.00 62 ASP A N 9
ATOM 18111 C CA . ASP A 1 41 ? -7.827 -3.521 4.639 1.00 0.00 62 ASP A CA 9
ATOM 18112 C C . ASP A 1 41 ? -6.561 -2.910 4.114 1.00 0.00 62 ASP A C 9
ATOM 18113 O O . ASP A 1 41 ? -5.646 -3.642 3.758 1.00 0.00 62 ASP A O 9
ATOM 18122 N N . MET A 1 42 ? -6.514 -1.612 3.938 1.00 0.00 63 MET A N 9
ATOM 18123 C CA . MET A 1 42 ? -5.287 -1.020 3.432 1.00 0.00 63 MET A CA 9
ATOM 18124 C C . MET A 1 42 ? -4.200 -1.024 4.488 1.00 0.00 63 MET A C 9
ATOM 18125 O O . MET A 1 42 ? -4.463 -0.810 5.673 1.00 0.00 63 MET A O 9
ATOM 18139 N N . ILE A 1 43 ? -3.002 -1.274 4.014 1.00 0.00 64 ILE A N 9
ATOM 18140 C CA . ILE A 1 43 ? -1.752 -1.353 4.782 1.00 0.00 64 ILE A CA 9
ATOM 18141 C C . ILE A 1 43 ? -1.649 -0.369 5.981 1.00 0.00 64 ILE A C 9
ATOM 18142 O O . ILE A 1 43 ? -1.921 0.809 5.862 1.00 0.00 64 ILE A O 9
ATOM 18158 N N . SER A 1 44 ? -1.189 -0.860 7.104 1.00 0.00 65 SER A N 9
ATOM 18159 C CA . SER A 1 44 ? -1.080 -0.053 8.281 1.00 0.00 65 SER A CA 9
ATOM 18160 C C . SER A 1 44 ? 0.214 -0.361 9.047 1.00 0.00 65 SER A C 9
ATOM 18161 O O . SER A 1 44 ? 0.438 -1.487 9.490 1.00 0.00 65 SER A O 9
ATOM 18169 N N . ILE A 1 45 ? 1.004 0.674 9.245 1.00 0.00 66 ILE A N 9
ATOM 18170 C CA . ILE A 1 45 ? 2.344 0.578 9.799 1.00 0.00 66 ILE A CA 9
ATOM 18171 C C . ILE A 1 45 ? 2.399 0.935 11.264 1.00 0.00 66 ILE A C 9
ATOM 18172 O O . ILE A 1 45 ? 1.907 1.974 11.702 1.00 0.00 66 ILE A O 9
ATOM 18188 N N . HIS A 1 46 ? 2.970 0.047 12.026 1.00 0.00 67 HIS A N 9
ATOM 18189 C CA . HIS A 1 46 ? 3.155 0.261 13.435 1.00 0.00 67 HIS A CA 9
ATOM 18190 C C . HIS A 1 46 ? 4.627 0.132 13.792 1.00 0.00 67 HIS A C 9
ATOM 18191 O O . HIS A 1 46 ? 4.988 0.132 14.960 1.00 0.00 67 HIS A O 9
ATOM 18206 N N . ASN A 1 47 ? 5.487 0.050 12.769 1.00 0.00 68 ASN A N 9
ATOM 18207 C CA . ASN A 1 47 ? 6.943 -0.050 12.961 1.00 0.00 68 ASN A CA 9
ATOM 18208 C C . ASN A 1 47 ? 7.648 0.109 11.687 1.00 0.00 68 ASN A C 9
ATOM 18209 O O . ASN A 1 47 ? 7.061 -0.041 10.629 1.00 0.00 68 ASN A O 9
ATOM 18220 N N . GLU A 1 48 ? 8.929 0.393 11.771 1.00 0.00 69 GLU A N 9
ATOM 18221 C CA . GLU A 1 48 ? 9.722 0.523 10.611 1.00 0.00 69 GLU A CA 9
ATOM 18222 C C . GLU A 1 48 ? 9.938 -0.815 10.000 1.00 0.00 69 GLU A C 9
ATOM 18223 O O . GLU A 1 48 ? 10.260 -0.901 8.835 1.00 0.00 69 GLU A O 9
ATOM 18235 N N . GLU A 1 49 ? 9.731 -1.877 10.789 1.00 0.00 70 GLU A N 9
ATOM 18236 C CA . GLU A 1 49 ? 9.847 -3.173 10.281 1.00 0.00 70 GLU A CA 9
ATOM 18237 C C . GLU A 1 49 ? 8.783 -3.371 9.231 1.00 0.00 70 GLU A C 9
ATOM 18238 O O . GLU A 1 49 ? 9.071 -3.873 8.162 1.00 0.00 70 GLU A O 9
ATOM 18250 N N . GLU A 1 50 ? 7.559 -2.928 9.559 1.00 0.00 71 GLU A N 9
ATOM 18251 C CA . GLU A 1 50 ? 6.425 -2.935 8.637 1.00 0.00 71 GLU A CA 9
ATOM 18252 C C . GLU A 1 50 ? 6.791 -2.062 7.462 1.00 0.00 71 GLU A C 9
ATOM 18253 O O . GLU A 1 50 ? 6.878 -2.520 6.361 1.00 0.00 71 GLU A O 9
ATOM 18265 N N . ASN A 1 51 ? 7.124 -0.809 7.766 1.00 0.00 72 ASN A N 9
ATOM 18266 C CA . ASN A 1 51 ? 7.346 0.218 6.772 1.00 0.00 72 ASN A CA 9
ATOM 18267 C C . ASN A 1 51 ? 8.344 -0.227 5.732 1.00 0.00 72 ASN A C 9
ATOM 18268 O O . ASN A 1 51 ? 8.066 -0.253 4.532 1.00 0.00 72 ASN A O 9
ATOM 18279 N N . ALA A 1 52 ? 9.480 -0.620 6.211 1.00 0.00 73 ALA A N 9
ATOM 18280 C CA . ALA A 1 52 ? 10.562 -1.013 5.376 1.00 0.00 73 ALA A CA 9
ATOM 18281 C C . ALA A 1 52 ? 10.328 -2.409 4.736 1.00 0.00 73 ALA A C 9
ATOM 18282 O O . ALA A 1 52 ? 10.932 -2.736 3.716 1.00 0.00 73 ALA A O 9
ATOM 18289 N N . PHE A 1 53 ? 9.433 -3.202 5.324 1.00 0.00 74 PHE A N 9
ATOM 18290 C CA . PHE A 1 53 ? 8.992 -4.493 4.748 1.00 0.00 74 PHE A CA 9
ATOM 18291 C C . PHE A 1 53 ? 8.222 -4.228 3.498 1.00 0.00 74 PHE A C 9
ATOM 18292 O O . PHE A 1 53 ? 8.496 -4.765 2.462 1.00 0.00 74 PHE A O 9
ATOM 18309 N N . ILE A 1 54 ? 7.282 -3.349 3.632 1.00 0.00 75 ILE A N 9
ATOM 18310 C CA . ILE A 1 54 ? 6.311 -3.003 2.605 1.00 0.00 75 ILE A CA 9
ATOM 18311 C C . ILE A 1 54 ? 7.051 -2.509 1.462 1.00 0.00 75 ILE A C 9
ATOM 18312 O O . ILE A 1 54 ? 6.843 -2.898 0.322 1.00 0.00 75 ILE A O 9
ATOM 18328 N N . LEU A 1 55 ? 7.990 -1.761 1.822 1.00 0.00 76 LEU A N 9
ATOM 18329 C CA . LEU A 1 55 ? 8.867 -1.127 0.988 1.00 0.00 76 LEU A CA 9
ATOM 18330 C C . LEU A 1 55 ? 9.605 -2.101 0.088 1.00 0.00 76 LEU A C 9
ATOM 18331 O O . LEU A 1 55 ? 9.682 -1.902 -1.093 1.00 0.00 76 LEU A O 9
ATOM 18347 N N . ASP A 1 56 ? 10.120 -3.143 0.643 1.00 0.00 77 ASP A N 9
ATOM 18348 C CA . ASP A 1 56 ? 10.898 -4.115 -0.150 1.00 0.00 77 ASP A CA 9
ATOM 18349 C C . ASP A 1 56 ? 10.006 -5.106 -0.792 1.00 0.00 77 ASP A C 9
ATOM 18350 O O . ASP A 1 56 ? 10.185 -5.461 -1.940 1.00 0.00 77 ASP A O 9
ATOM 18359 N N . THR A 1 57 ? 8.998 -5.430 -0.100 1.00 0.00 78 THR A N 9
ATOM 18360 C CA . THR A 1 57 ? 8.161 -6.534 -0.397 1.00 0.00 78 THR A CA 9
ATOM 18361 C C . THR A 1 57 ? 7.312 -6.255 -1.569 1.00 0.00 78 THR A C 9
ATOM 18362 O O . THR A 1 57 ? 6.992 -7.159 -2.374 1.00 0.00 78 THR A O 9
ATOM 18373 N N . LEU A 1 58 ? 7.031 -5.007 -1.705 1.00 0.00 79 LEU A N 9
ATOM 18374 C CA . LEU A 1 58 ? 6.286 -4.500 -2.745 1.00 0.00 79 LEU A CA 9
ATOM 18375 C C . LEU A 1 58 ? 6.939 -4.869 -4.074 1.00 0.00 79 LEU A C 9
ATOM 18376 O O . LEU A 1 58 ? 6.364 -5.557 -4.896 1.00 0.00 79 LEU A O 9
ATOM 18392 N N . LYS A 1 59 ? 8.153 -4.414 -4.225 1.00 0.00 80 LYS A N 9
ATOM 18393 C CA . LYS A 1 59 ? 8.979 -4.670 -5.405 1.00 0.00 80 LYS A CA 9
ATOM 18394 C C . LYS A 1 59 ? 9.478 -6.114 -5.484 1.00 0.00 80 LYS A C 9
ATOM 18395 O O . LYS A 1 59 ? 9.892 -6.593 -6.536 1.00 0.00 80 LYS A O 9
ATOM 18414 N N . LYS A 1 60 ? 9.456 -6.778 -4.372 1.00 0.00 81 LYS A N 9
ATOM 18415 C CA . LYS A 1 60 ? 9.993 -8.105 -4.241 1.00 0.00 81 LYS A CA 9
ATOM 18416 C C . LYS A 1 60 ? 9.068 -9.163 -4.806 1.00 0.00 81 LYS A C 9
ATOM 18417 O O . LYS A 1 60 ? 9.463 -9.975 -5.636 1.00 0.00 81 LYS A O 9
ATOM 18436 N N . GLN A 1 61 ? 7.854 -9.131 -4.383 1.00 0.00 82 GLN A N 9
ATOM 18437 C CA . GLN A 1 61 ? 6.870 -10.113 -4.813 1.00 0.00 82 GLN A CA 9
ATOM 18438 C C . GLN A 1 61 ? 6.051 -9.583 -5.958 1.00 0.00 82 GLN A C 9
ATOM 18439 O O . GLN A 1 61 ? 5.761 -10.293 -6.922 1.00 0.00 82 GLN A O 9
ATOM 18453 N N . TRP A 1 62 ? 5.689 -8.344 -5.853 1.00 0.00 83 TRP A N 9
ATOM 18454 C CA . TRP A 1 62 ? 4.818 -7.737 -6.800 1.00 0.00 83 TRP A CA 9
ATOM 18455 C C . TRP A 1 62 ? 5.647 -6.778 -7.662 1.00 0.00 83 TRP A C 9
ATOM 18456 O O . TRP A 1 62 ? 6.885 -6.923 -7.730 1.00 0.00 83 TRP A O 9
ATOM 18477 N N . LYS A 1 63 ? 5.004 -5.845 -8.338 1.00 0.00 84 LYS A N 9
ATOM 18478 C CA . LYS A 1 63 ? 5.721 -4.885 -9.172 1.00 0.00 84 LYS A CA 9
ATOM 18479 C C . LYS A 1 63 ? 6.504 -3.907 -8.337 1.00 0.00 84 LYS A C 9
ATOM 18480 O O . LYS A 1 63 ? 7.733 -3.942 -8.284 1.00 0.00 84 LYS A O 9
ATOM 18499 N N . GLY A 1 64 ? 5.783 -3.046 -7.708 1.00 0.00 85 GLY A N 9
ATOM 18500 C CA . GLY A 1 64 ? 6.329 -2.038 -6.940 1.00 0.00 85 GLY A CA 9
ATOM 18501 C C . GLY A 1 64 ? 6.423 -0.781 -7.675 1.00 0.00 85 GLY A C 9
ATOM 18502 O O . GLY A 1 64 ? 7.119 -0.670 -8.682 1.00 0.00 85 GLY A O 9
ATOM 18506 N N . PRO A 1 65 ? 5.671 0.135 -7.246 1.00 0.00 86 PRO A N 9
ATOM 18507 C CA . PRO A 1 65 ? 5.651 1.462 -7.766 1.00 0.00 86 PRO A CA 9
ATOM 18508 C C . PRO A 1 65 ? 6.663 2.334 -7.030 1.00 0.00 86 PRO A C 9
ATOM 18509 O O . PRO A 1 65 ? 7.408 1.829 -6.189 1.00 0.00 86 PRO A O 9
ATOM 18520 N N . ASP A 1 66 ? 6.745 3.592 -7.375 1.00 0.00 87 ASP A N 9
ATOM 18521 C CA . ASP A 1 66 ? 7.659 4.513 -6.682 1.00 0.00 87 ASP A CA 9
ATOM 18522 C C . ASP A 1 66 ? 7.177 4.750 -5.256 1.00 0.00 87 ASP A C 9
ATOM 18523 O O . ASP A 1 66 ? 7.972 4.943 -4.321 1.00 0.00 87 ASP A O 9
ATOM 18532 N N . ASP A 1 67 ? 5.876 4.708 -5.095 1.00 0.00 88 ASP A N 9
ATOM 18533 C CA . ASP A 1 67 ? 5.204 4.867 -3.820 1.00 0.00 88 ASP A CA 9
ATOM 18534 C C . ASP A 1 67 ? 3.868 4.186 -3.850 1.00 0.00 88 ASP A C 9
ATOM 18535 O O . ASP A 1 67 ? 3.171 4.199 -4.858 1.00 0.00 88 ASP A O 9
ATOM 18544 N N . ILE A 1 68 ? 3.566 3.518 -2.778 1.00 0.00 89 ILE A N 9
ATOM 18545 C CA . ILE A 1 68 ? 2.327 2.760 -2.616 1.00 0.00 89 ILE A CA 9
ATOM 18546 C C . ILE A 1 68 ? 1.409 3.482 -1.697 1.00 0.00 89 ILE A C 9
ATOM 18547 O O . ILE A 1 68 ? 1.879 4.201 -0.819 1.00 0.00 89 ILE A O 9
ATOM 18563 N N . LEU A 1 69 ? 0.119 3.315 -1.845 1.00 0.00 90 LEU A N 9
ATOM 18564 C CA . LEU A 1 69 ? -0.748 3.992 -0.966 1.00 0.00 90 LEU A CA 9
ATOM 18565 C C . LEU A 1 69 ? -0.693 3.332 0.380 1.00 0.00 90 LEU A C 9
ATOM 18566 O O . LEU A 1 69 ? -0.679 2.102 0.483 1.00 0.00 90 LEU A O 9
ATOM 18582 N N . LEU A 1 70 ? -0.615 4.149 1.389 1.00 0.00 91 LEU A N 9
ATOM 18583 C CA . LEU A 1 70 ? -0.664 3.685 2.722 1.00 0.00 91 LEU A CA 9
ATOM 18584 C C . LEU A 1 70 ? -2.067 3.582 3.050 1.00 0.00 91 LEU A C 9
ATOM 18585 O O . LEU A 1 70 ? -2.905 4.276 2.474 1.00 0.00 91 LEU A O 9
ATOM 18601 N N . GLY A 1 71 ? -2.330 2.841 4.007 1.00 0.00 92 GLY A N 9
ATOM 18602 C CA . GLY A 1 71 ? -3.667 2.617 4.362 1.00 0.00 92 GLY A CA 9
ATOM 18603 C C . GLY A 1 71 ? -4.065 3.552 5.407 1.00 0.00 92 GLY A C 9
ATOM 18604 O O . GLY A 1 71 ? -4.532 3.161 6.466 1.00 0.00 92 GLY A O 9
ATOM 18608 N N . MET A 1 72 ? -3.888 4.795 5.116 1.00 0.00 93 MET A N 9
ATOM 18609 C CA . MET A 1 72 ? -4.103 5.786 6.035 1.00 0.00 93 MET A CA 9
ATOM 18610 C C . MET A 1 72 ? -4.964 6.822 5.463 1.00 0.00 93 MET A C 9
ATOM 18611 O O . MET A 1 72 ? -4.789 7.211 4.304 1.00 0.00 93 MET A O 9
ATOM 18625 N N . PHE A 1 73 ? -5.869 7.287 6.233 1.00 0.00 94 PHE A N 9
ATOM 18626 C CA . PHE A 1 73 ? -6.779 8.219 5.748 1.00 0.00 94 PHE A CA 9
ATOM 18627 C C . PHE A 1 73 ? -6.752 9.418 6.576 1.00 0.00 94 PHE A C 9
ATOM 18628 O O . PHE A 1 73 ? -6.425 9.361 7.763 1.00 0.00 94 PHE A O 9
ATOM 18645 N N . TYR A 1 74 ? -7.066 10.486 5.979 1.00 0.00 95 TYR A N 9
ATOM 18646 C CA . TYR A 1 74 ? -7.018 11.728 6.652 1.00 0.00 95 TYR A CA 9
ATOM 18647 C C . TYR A 1 74 ? -8.385 12.119 7.077 1.00 0.00 95 TYR A C 9
ATOM 18648 O O . TYR A 1 74 ? -9.194 12.585 6.281 1.00 0.00 95 TYR A O 9
ATOM 18666 N N . ASP A 1 75 ? -8.651 11.880 8.317 1.00 0.00 96 ASP A N 9
ATOM 18667 C CA . ASP A 1 75 ? -9.875 12.273 8.898 1.00 0.00 96 ASP A CA 9
ATOM 18668 C C . ASP A 1 75 ? -9.727 13.721 9.186 1.00 0.00 96 ASP A C 9
ATOM 18669 O O . ASP A 1 75 ? -8.894 14.084 9.997 1.00 0.00 96 ASP A O 9
ATOM 18678 N N . THR A 1 76 ? -10.453 14.545 8.527 1.00 0.00 97 THR A N 9
ATOM 18679 C CA . THR A 1 76 ? -10.266 15.972 8.663 1.00 0.00 97 THR A CA 9
ATOM 18680 C C . THR A 1 76 ? -10.909 16.513 9.922 1.00 0.00 97 THR A C 9
ATOM 18681 O O . THR A 1 76 ? -10.545 17.580 10.416 1.00 0.00 97 THR A O 9
ATOM 18692 N N . ASP A 1 77 ? -11.829 15.750 10.449 1.00 0.00 98 ASP A N 9
ATOM 18693 C CA . ASP A 1 77 ? -12.578 16.129 11.631 1.00 0.00 98 ASP A CA 9
ATOM 18694 C C . ASP A 1 77 ? -11.692 16.053 12.848 1.00 0.00 98 ASP A C 9
ATOM 18695 O O . ASP A 1 77 ? -11.669 16.948 13.676 1.00 0.00 98 ASP A O 9
ATOM 18704 N N . ASP A 1 78 ? -10.946 14.986 12.923 1.00 0.00 99 ASP A N 9
ATOM 18705 C CA . ASP A 1 78 ? -9.991 14.768 14.010 1.00 0.00 99 ASP A CA 9
ATOM 18706 C C . ASP A 1 78 ? -8.702 15.401 13.618 1.00 0.00 99 ASP A C 9
ATOM 18707 O O . ASP A 1 78 ? -7.855 15.708 14.453 1.00 0.00 99 ASP A O 9
ATOM 18716 N N . ALA A 1 79 ? -8.574 15.577 12.306 1.00 0.00 100 ALA A N 9
ATOM 18717 C CA . ALA A 1 79 ? -7.403 16.091 11.648 1.00 0.00 100 ALA A CA 9
ATOM 18718 C C . ALA A 1 79 ? -6.263 15.120 11.858 1.00 0.00 100 ALA A C 9
ATOM 18719 O O . ALA A 1 79 ? -5.118 15.501 12.108 1.00 0.00 100 ALA A O 9
ATOM 18726 N N . SER A 1 80 ? -6.576 13.854 11.683 1.00 0.00 101 SER A N 9
ATOM 18727 C CA . SER A 1 80 ? -5.650 12.832 11.964 1.00 0.00 101 SER A CA 9
ATOM 18728 C C . SER A 1 80 ? -5.562 11.864 10.867 1.00 0.00 101 SER A C 9
ATOM 18729 O O . SER A 1 80 ? -6.507 11.676 10.087 1.00 0.00 101 SER A O 9
ATOM 18737 N N . PHE A 1 81 ? -4.446 11.267 10.802 1.00 0.00 102 PHE A N 9
ATOM 18738 C CA . PHE A 1 81 ? -4.219 10.239 9.901 1.00 0.00 102 PHE A CA 9
ATOM 18739 C C . PHE A 1 81 ? -4.489 8.942 10.580 1.00 0.00 102 PHE A C 9
ATOM 18740 O O . PHE A 1 81 ? -3.963 8.655 11.663 1.00 0.00 102 PHE A O 9
ATOM 18757 N N . LYS A 1 82 ? -5.314 8.178 9.978 1.00 0.00 103 LYS A N 9
ATOM 18758 C CA . LYS A 1 82 ? -5.838 7.014 10.596 1.00 0.00 103 LYS A CA 9
ATOM 18759 C C . LYS A 1 82 ? -5.572 5.833 9.756 1.00 0.00 103 LYS A C 9
ATOM 18760 O O . LYS A 1 82 ? -5.673 5.912 8.554 1.00 0.00 103 LYS A O 9
ATOM 18779 N N . TRP A 1 83 ? -5.216 4.761 10.367 1.00 0.00 104 TRP A N 9
ATOM 18780 C CA . TRP A 1 83 ? -4.994 3.551 9.657 1.00 0.00 104 TRP A CA 9
ATOM 18781 C C . TRP A 1 83 ? -6.317 2.891 9.369 1.00 0.00 104 TRP A C 9
ATOM 18782 O O . TRP A 1 83 ? -7.186 2.843 10.244 1.00 0.00 104 TRP A O 9
ATOM 18803 N N . PHE A 1 84 ? -6.469 2.366 8.166 1.00 0.00 105 PHE A N 9
ATOM 18804 C CA . PHE A 1 84 ? -7.663 1.611 7.791 1.00 0.00 105 PHE A CA 9
ATOM 18805 C C . PHE A 1 84 ? -7.761 0.310 8.583 1.00 0.00 105 PHE A C 9
ATOM 18806 O O . PHE A 1 84 ? -8.796 -0.374 8.573 1.00 0.00 105 PHE A O 9
ATOM 18823 N N . ASP A 1 85 ? -6.670 -0.009 9.262 1.00 0.00 106 ASP A N 9
ATOM 18824 C CA . ASP A 1 85 ? -6.583 -1.155 10.187 1.00 0.00 106 ASP A CA 9
ATOM 18825 C C . ASP A 1 85 ? -7.449 -0.882 11.437 1.00 0.00 106 ASP A C 9
ATOM 18826 O O . ASP A 1 85 ? -7.716 -1.777 12.249 1.00 0.00 106 ASP A O 9
ATOM 18835 N N . ASN A 1 86 ? -7.879 0.391 11.574 1.00 0.00 107 ASN A N 9
ATOM 18836 C CA . ASN A 1 86 ? -8.730 0.880 12.677 1.00 0.00 107 ASN A CA 9
ATOM 18837 C C . ASN A 1 86 ? -7.961 1.037 13.970 1.00 0.00 107 ASN A C 9
ATOM 18838 O O . ASN A 1 86 ? -8.545 1.231 15.047 1.00 0.00 107 ASN A O 9
ATOM 18849 N N . SER A 1 87 ? -6.665 1.014 13.857 1.00 0.00 108 SER A N 9
ATOM 18850 C CA . SER A 1 87 ? -5.800 1.174 14.990 1.00 0.00 108 SER A CA 9
ATOM 18851 C C . SER A 1 87 ? -5.060 2.503 14.875 1.00 0.00 108 SER A C 9
ATOM 18852 O O . SER A 1 87 ? -5.023 3.101 13.782 1.00 0.00 108 SER A O 9
ATOM 18860 N N . ASN A 1 88 ? -4.478 2.963 15.974 1.00 0.00 109 ASN A N 9
ATOM 18861 C CA . ASN A 1 88 ? -3.782 4.188 16.005 1.00 0.00 109 ASN A CA 9
ATOM 18862 C C . ASN A 1 88 ? -2.470 4.108 15.285 1.00 0.00 109 ASN A C 9
ATOM 18863 O O . ASN A 1 88 ? -1.868 3.024 15.133 1.00 0.00 109 ASN A O 9
ATOM 18874 N N . MET A 1 89 ? -2.030 5.239 14.835 1.00 0.00 110 MET A N 9
ATOM 18875 C CA . MET A 1 89 ? -0.760 5.357 14.206 1.00 0.00 110 MET A CA 9
ATOM 18876 C C . MET A 1 89 ? 0.312 5.475 15.265 1.00 0.00 110 MET A C 9
ATOM 18877 O O . MET A 1 89 ? 0.613 6.554 15.772 1.00 0.00 110 MET A O 9
ATOM 18891 N N . THR A 1 90 ? 0.826 4.343 15.633 1.00 0.00 111 THR A N 9
ATOM 18892 C CA . THR A 1 90 ? 1.800 4.232 16.662 1.00 0.00 111 THR A CA 9
ATOM 18893 C C . THR A 1 90 ? 3.206 4.544 16.132 1.00 0.00 111 THR A C 9
ATOM 18894 O O . THR A 1 90 ? 4.094 4.938 16.883 1.00 0.00 111 THR A O 9
ATOM 18905 N N . PHE A 1 91 ? 3.387 4.387 14.823 1.00 0.00 112 PHE A N 9
ATOM 18906 C CA . PHE A 1 91 ? 4.663 4.623 14.180 1.00 0.00 112 PHE A CA 9
ATOM 18907 C C . PHE A 1 91 ? 4.442 5.453 12.966 1.00 0.00 112 PHE A C 9
ATOM 18908 O O . PHE A 1 91 ? 3.356 5.410 12.390 1.00 0.00 112 PHE A O 9
ATOM 18925 N N . ASP A 1 92 ? 5.463 6.167 12.554 1.00 0.00 113 ASP A N 9
ATOM 18926 C CA . ASP A 1 92 ? 5.378 6.994 11.393 1.00 0.00 113 ASP A CA 9
ATOM 18927 C C . ASP A 1 92 ? 6.716 7.259 10.801 1.00 0.00 113 ASP A C 9
ATOM 18928 O O . ASP A 1 92 ? 7.732 7.303 11.492 1.00 0.00 113 ASP A O 9
ATOM 18937 N N . LYS A 1 93 ? 6.705 7.366 9.506 1.00 0.00 114 LYS A N 9
ATOM 18938 C CA . LYS A 1 93 ? 7.846 7.723 8.743 1.00 0.00 114 LYS A CA 9
ATOM 18939 C C . LYS A 1 93 ? 7.462 8.932 7.913 1.00 0.00 114 LYS A C 9
ATOM 18940 O O . LYS A 1 93 ? 7.333 8.856 6.706 1.00 0.00 114 LYS A O 9
ATOM 18959 N N . TRP A 1 94 ? 7.258 10.032 8.557 1.00 0.00 115 TRP A N 9
ATOM 18960 C CA . TRP A 1 94 ? 6.830 11.223 7.859 1.00 0.00 115 TRP A CA 9
ATOM 18961 C C . TRP A 1 94 ? 7.990 12.025 7.334 1.00 0.00 115 TRP A C 9
ATOM 18962 O O . TRP A 1 94 ? 8.958 12.287 8.052 1.00 0.00 115 TRP A O 9
ATOM 18983 N N . THR A 1 95 ? 7.900 12.400 6.088 1.00 0.00 116 THR A N 9
ATOM 18984 C CA . THR A 1 95 ? 8.848 13.302 5.515 1.00 0.00 116 THR A CA 9
ATOM 18985 C C . THR A 1 95 ? 8.207 14.698 5.580 1.00 0.00 116 THR A C 9
ATOM 18986 O O . THR A 1 95 ? 6.995 14.801 5.825 1.00 0.00 116 THR A O 9
ATOM 18997 N N . ASP A 1 96 ? 8.968 15.740 5.395 1.00 0.00 117 ASP A N 9
ATOM 18998 C CA . ASP A 1 96 ? 8.406 17.098 5.414 1.00 0.00 117 ASP A CA 9
ATOM 18999 C C . ASP A 1 96 ? 7.875 17.425 4.046 1.00 0.00 117 ASP A C 9
ATOM 19000 O O . ASP A 1 96 ? 8.640 17.481 3.068 1.00 0.00 117 ASP A O 9
ATOM 19009 N N . GLN A 1 97 ? 6.586 17.617 3.955 1.00 0.00 118 GLN A N 9
ATOM 19010 C CA . GLN A 1 97 ? 5.932 17.780 2.754 1.00 0.00 118 GLN A CA 9
ATOM 19011 C C . GLN A 1 97 ? 5.244 19.136 2.698 1.00 0.00 118 GLN A C 9
ATOM 19012 O O . GLN A 1 97 ? 5.073 19.828 3.716 1.00 0.00 118 GLN A O 9
ATOM 19026 N N . ASP A 1 98 ? 4.902 19.474 1.501 1.00 0.00 119 ASP A N 9
ATOM 19027 C CA . ASP A 1 98 ? 4.084 20.576 1.104 1.00 0.00 119 ASP A CA 9
ATOM 19028 C C . ASP A 1 98 ? 2.759 20.626 1.857 1.00 0.00 119 ASP A C 9
ATOM 19029 O O . ASP A 1 98 ? 2.303 19.634 2.461 1.00 0.00 119 ASP A O 9
ATOM 19038 N N . ASP A 1 99 ? 2.167 21.771 1.756 1.00 0.00 120 ASP A N 9
ATOM 19039 C CA . ASP A 1 99 ? 0.891 22.154 2.385 1.00 0.00 120 ASP A CA 9
ATOM 19040 C C . ASP A 1 99 ? 1.049 22.235 3.904 1.00 0.00 120 ASP A C 9
ATOM 19041 O O . ASP A 1 99 ? 2.165 22.118 4.434 1.00 0.00 120 ASP A O 9
ATOM 19050 N N . ASP A 1 100 ? -0.042 22.447 4.602 1.00 0.00 121 ASP A N 9
ATOM 19051 C CA . ASP A 1 100 ? -0.036 22.567 6.038 1.00 0.00 121 ASP A CA 9
ATOM 19052 C C . ASP A 1 100 ? -1.237 21.890 6.649 1.00 0.00 121 ASP A C 9
ATOM 19053 O O . ASP A 1 100 ? -1.131 20.783 7.196 1.00 0.00 121 ASP A O 9
ATOM 19062 N N . GLU A 1 101 ? -2.388 22.524 6.517 1.00 0.00 122 GLU A N 9
ATOM 19063 C CA . GLU A 1 101 ? -3.589 22.082 7.174 1.00 0.00 122 GLU A CA 9
ATOM 19064 C C . GLU A 1 101 ? -4.326 21.061 6.338 1.00 0.00 122 GLU A C 9
ATOM 19065 O O . GLU A 1 101 ? -4.514 19.913 6.752 1.00 0.00 122 GLU A O 9
ATOM 19077 N N . ASP A 1 102 ? -4.720 21.464 5.168 1.00 0.00 123 ASP A N 9
ATOM 19078 C CA . ASP A 1 102 ? -5.481 20.608 4.299 1.00 0.00 123 ASP A CA 9
ATOM 19079 C C . ASP A 1 102 ? -4.663 20.005 3.216 1.00 0.00 123 ASP A C 9
ATOM 19080 O O . ASP A 1 102 ? -4.428 20.584 2.175 1.00 0.00 123 ASP A O 9
ATOM 19089 N N . LEU A 1 103 ? -4.244 18.828 3.465 1.00 0.00 124 LEU A N 9
ATOM 19090 C CA . LEU A 1 103 ? -3.538 18.053 2.499 1.00 0.00 124 LEU A CA 9
ATOM 19091 C C . LEU A 1 103 ? -4.476 17.016 1.909 1.00 0.00 124 LEU A C 9
ATOM 19092 O O . LEU A 1 103 ? -4.109 15.892 1.624 1.00 0.00 124 LEU A O 9
ATOM 19108 N N . VAL A 1 104 ? -5.677 17.450 1.676 1.00 0.00 125 VAL A N 9
ATOM 19109 C CA . VAL A 1 104 ? -6.740 16.618 1.171 1.00 0.00 125 VAL A CA 9
ATOM 19110 C C . VAL A 1 104 ? -6.574 16.448 -0.354 1.00 0.00 125 VAL A C 9
ATOM 19111 O O . VAL A 1 104 ? -7.169 15.568 -0.989 1.00 0.00 125 VAL A O 9
ATOM 19124 N N . ASP A 1 105 ? -5.726 17.274 -0.902 1.00 0.00 126 ASP A N 9
ATOM 19125 C CA . ASP A 1 105 ? -5.402 17.285 -2.327 1.00 0.00 126 ASP A CA 9
ATOM 19126 C C . ASP A 1 105 ? -4.466 16.138 -2.698 1.00 0.00 126 ASP A C 9
ATOM 19127 O O . ASP A 1 105 ? -4.358 15.733 -3.857 1.00 0.00 126 ASP A O 9
ATOM 19136 N N . THR A 1 106 ? -3.864 15.590 -1.712 1.00 0.00 127 THR A N 9
ATOM 19137 C CA . THR A 1 106 ? -2.908 14.544 -1.873 1.00 0.00 127 THR A CA 9
ATOM 19138 C C . THR A 1 106 ? -3.318 13.402 -0.969 1.00 0.00 127 THR A C 9
ATOM 19139 O O . THR A 1 106 ? -4.294 13.531 -0.220 1.00 0.00 127 THR A O 9
ATOM 19150 N N . CYS A 1 107 ? -2.615 12.306 -1.029 1.00 0.00 128 CYS A N 9
ATOM 19151 C CA . CYS A 1 107 ? -2.943 11.178 -0.203 1.00 0.00 128 CYS A CA 9
ATOM 19152 C C . CYS A 1 107 ? -1.711 10.761 0.557 1.00 0.00 128 CYS A C 9
ATOM 19153 O O . CYS A 1 107 ? -0.708 11.480 0.539 1.00 0.00 128 CYS A O 9
ATOM 19160 N N . ALA A 1 108 ? -1.736 9.585 1.166 1.00 0.00 129 ALA A N 9
ATOM 19161 C CA . ALA A 1 108 ? -0.592 9.158 1.879 1.00 0.00 129 ALA A CA 9
ATOM 19162 C C . ALA A 1 108 ? -0.008 7.999 1.181 1.00 0.00 129 ALA A C 9
ATOM 19163 O O . ALA A 1 108 ? -0.625 6.966 1.068 1.00 0.00 129 ALA A O 9
ATOM 19170 N N . PHE A 1 109 ? 1.191 8.125 0.761 1.00 0.00 130 PHE A N 9
ATOM 19171 C CA . PHE A 1 109 ? 1.827 7.026 0.147 1.00 0.00 130 PHE A CA 9
ATOM 19172 C C . PHE A 1 109 ? 3.138 6.862 0.751 1.00 0.00 130 PHE A C 9
ATOM 19173 O O . PHE A 1 109 ? 3.843 7.846 1.003 1.00 0.00 130 PHE A O 9
ATOM 19190 N N . LEU A 1 110 ? 3.427 5.679 1.053 1.00 0.00 131 LEU A N 9
ATOM 19191 C CA . LEU A 1 110 ? 4.733 5.312 1.445 1.00 0.00 131 LEU A CA 9
ATOM 19192 C C . LEU A 1 110 ? 5.657 5.216 0.237 1.00 0.00 131 LEU A C 9
ATOM 19193 O O . LEU A 1 110 ? 5.364 4.544 -0.744 1.00 0.00 131 LEU A O 9
ATOM 19209 N N . HIS A 1 111 ? 6.743 5.925 0.317 1.00 0.00 132 HIS A N 9
ATOM 19210 C CA . HIS A 1 111 ? 7.747 5.951 -0.715 1.00 0.00 132 HIS A CA 9
ATOM 19211 C C . HIS A 1 111 ? 8.548 4.689 -0.664 1.00 0.00 132 HIS A C 9
ATOM 19212 O O . HIS A 1 111 ? 9.229 4.447 0.281 1.00 0.00 132 HIS A O 9
ATOM 19227 N N . ILE A 1 112 ? 8.516 3.978 -1.723 1.00 0.00 133 ILE A N 9
ATOM 19228 C CA . ILE A 1 112 ? 9.214 2.729 -1.908 1.00 0.00 133 ILE A CA 9
ATOM 19229 C C . ILE A 1 112 ? 10.715 2.894 -1.805 1.00 0.00 133 ILE A C 9
ATOM 19230 O O . ILE A 1 112 ? 11.430 1.985 -1.394 1.00 0.00 133 ILE A O 9
ATOM 19246 N N . LYS A 1 113 ? 11.168 4.057 -2.147 1.00 0.00 134 LYS A N 9
ATOM 19247 C CA . LYS A 1 113 ? 12.584 4.299 -2.201 1.00 0.00 134 LYS A CA 9
ATOM 19248 C C . LYS A 1 113 ? 13.166 4.727 -0.867 1.00 0.00 134 LYS A C 9
ATOM 19249 O O . LYS A 1 113 ? 14.218 4.242 -0.465 1.00 0.00 134 LYS A O 9
ATOM 19268 N N . THR A 1 114 ? 12.493 5.613 -0.173 1.00 0.00 135 THR A N 9
ATOM 19269 C CA . THR A 1 114 ? 13.045 6.113 1.086 1.00 0.00 135 THR A CA 9
ATOM 19270 C C . THR A 1 114 ? 12.278 5.598 2.305 1.00 0.00 135 THR A C 9
ATOM 19271 O O . THR A 1 114 ? 12.821 5.518 3.414 1.00 0.00 135 THR A O 9
ATOM 19282 N N . GLY A 1 115 ? 11.027 5.239 2.092 1.00 0.00 136 GLY A N 9
ATOM 19283 C CA . GLY A 1 115 ? 10.189 4.785 3.178 1.00 0.00 136 GLY A CA 9
ATOM 19284 C C . GLY A 1 115 ? 9.661 5.921 3.945 1.00 0.00 136 GLY A C 9
ATOM 19285 O O . GLY A 1 115 ? 9.658 5.912 5.148 1.00 0.00 136 GLY A O 9
ATOM 19289 N N . GLU A 1 116 ? 9.223 6.895 3.232 1.00 0.00 137 GLU A N 9
ATOM 19290 C CA . GLU A 1 116 ? 8.711 8.093 3.804 1.00 0.00 137 GLU A CA 9
ATOM 19291 C C . GLU A 1 116 ? 7.322 8.290 3.321 1.00 0.00 137 GLU A C 9
ATOM 19292 O O . GLU A 1 116 ? 6.985 7.866 2.211 1.00 0.00 137 GLU A O 9
ATOM 19304 N N . TRP A 1 117 ? 6.521 8.878 4.134 1.00 0.00 138 TRP A N 9
ATOM 19305 C CA . TRP A 1 117 ? 5.133 8.998 3.861 1.00 0.00 138 TRP A CA 9
ATOM 19306 C C . TRP A 1 117 ? 4.754 10.387 3.479 1.00 0.00 138 TRP A C 9
ATOM 19307 O O . TRP A 1 117 ? 5.400 11.359 3.867 1.00 0.00 138 TRP A O 9
ATOM 19328 N N . LYS A 1 118 ? 3.679 10.457 2.781 1.00 0.00 139 LYS A N 9
ATOM 19329 C CA . LYS A 1 118 ? 3.064 11.664 2.363 1.00 0.00 139 LYS A CA 9
ATOM 19330 C C . LYS A 1 118 ? 1.785 11.788 3.063 1.00 0.00 139 LYS A C 9
ATOM 19331 O O . LYS A 1 118 ? 1.176 10.805 3.407 1.00 0.00 139 LYS A O 9
ATOM 19350 N N . LYS A 1 119 ? 1.431 12.965 3.325 1.00 0.00 140 LYS A N 9
ATOM 19351 C CA . LYS A 1 119 ? 0.242 13.270 4.055 1.00 0.00 140 LYS A CA 9
ATOM 19352 C C . LYS A 1 119 ? -0.908 13.468 3.129 1.00 0.00 140 LYS A C 9
ATOM 19353 O O . LYS A 1 119 ? -0.759 14.134 2.127 1.00 0.00 140 LYS A O 9
ATOM 19372 N N . GLY A 1 120 ? -2.036 12.876 3.449 1.00 0.00 141 GLY A N 9
ATOM 19373 C CA . GLY A 1 120 ? -3.214 13.097 2.689 1.00 0.00 141 GLY A CA 9
ATOM 19374 C C . GLY A 1 120 ? -4.203 11.972 2.799 1.00 0.00 141 GLY A C 9
ATOM 19375 O O . GLY A 1 120 ? -4.055 11.064 3.614 1.00 0.00 141 GLY A O 9
ATOM 19379 N N . ASN A 1 121 ? -5.179 12.037 1.949 1.00 0.00 142 ASN A N 9
ATOM 19380 C CA . ASN A 1 121 ? -6.238 11.067 1.814 1.00 0.00 142 ASN A CA 9
ATOM 19381 C C . ASN A 1 121 ? -6.493 10.874 0.340 1.00 0.00 142 ASN A C 9
ATOM 19382 O O . ASN A 1 121 ? -6.532 11.840 -0.403 1.00 0.00 142 ASN A O 9
ATOM 19393 N N . CYS A 1 122 ? -6.629 9.664 -0.115 1.00 0.00 143 CYS A N 9
ATOM 19394 C CA . CYS A 1 122 ? -6.749 9.464 -1.535 1.00 0.00 143 CYS A CA 9
ATOM 19395 C C . CYS A 1 122 ? -8.118 9.606 -2.049 1.00 0.00 143 CYS A C 9
ATOM 19396 O O . CYS A 1 122 ? -8.775 8.655 -2.400 1.00 0.00 143 CYS A O 9
ATOM 19403 N N . GLU A 1 123 ? -8.540 10.814 -2.051 1.00 0.00 144 GLU A N 9
ATOM 19404 C CA . GLU A 1 123 ? -9.823 11.207 -2.568 1.00 0.00 144 GLU A CA 9
ATOM 19405 C C . GLU A 1 123 ? -9.685 11.593 -4.047 1.00 0.00 144 GLU A C 9
ATOM 19406 O O . GLU A 1 123 ? -10.490 12.338 -4.596 1.00 0.00 144 GLU A O 9
ATOM 19418 N N . VAL A 1 124 ? -8.682 11.035 -4.664 1.00 0.00 145 VAL A N 9
ATOM 19419 C CA . VAL A 1 124 ? -8.361 11.264 -6.059 1.00 0.00 145 VAL A CA 9
ATOM 19420 C C . VAL A 1 124 ? -8.467 9.953 -6.806 1.00 0.00 145 VAL A C 9
ATOM 19421 O O . VAL A 1 124 ? -8.326 8.891 -6.210 1.00 0.00 145 VAL A O 9
ATOM 19434 N N . SER A 1 125 ? -8.660 10.021 -8.092 1.00 0.00 146 SER A N 9
ATOM 19435 C CA . SER A 1 125 ? -8.875 8.828 -8.885 1.00 0.00 146 SER A CA 9
ATOM 19436 C C . SER A 1 125 ? -7.587 8.175 -9.345 1.00 0.00 146 SER A C 9
ATOM 19437 O O . SER A 1 125 ? -7.611 7.080 -9.898 1.00 0.00 146 SER A O 9
ATOM 19445 N N . SER A 1 126 ? -6.473 8.811 -9.084 1.00 0.00 147 SER A N 9
ATOM 19446 C CA . SER A 1 126 ? -5.187 8.351 -9.580 1.00 0.00 147 SER A CA 9
ATOM 19447 C C . SER A 1 126 ? -4.593 7.141 -8.828 1.00 0.00 147 SER A C 9
ATOM 19448 O O . SER A 1 126 ? -3.391 6.894 -8.916 1.00 0.00 147 SER A O 9
ATOM 19456 N N . VAL A 1 127 ? -5.407 6.365 -8.147 1.00 0.00 148 VAL A N 9
ATOM 19457 C CA . VAL A 1 127 ? -4.861 5.212 -7.448 1.00 0.00 148 VAL A CA 9
ATOM 19458 C C . VAL A 1 127 ? -5.058 3.973 -8.267 1.00 0.00 148 VAL A C 9
ATOM 19459 O O . VAL A 1 127 ? -6.173 3.661 -8.706 1.00 0.00 148 VAL A O 9
ATOM 19472 N N . GLU A 1 128 ? -3.983 3.309 -8.500 1.00 0.00 149 GLU A N 9
ATOM 19473 C CA . GLU A 1 128 ? -3.953 2.138 -9.332 1.00 0.00 149 GLU A CA 9
ATOM 19474 C C . GLU A 1 128 ? -3.436 0.938 -8.597 1.00 0.00 149 GLU A C 9
ATOM 19475 O O . GLU A 1 128 ? -3.189 -0.090 -9.201 1.00 0.00 149 GLU A O 9
ATOM 19487 N N . GLY A 1 129 ? -3.228 1.078 -7.333 1.00 0.00 150 GLY A N 9
ATOM 19488 C CA . GLY A 1 129 ? -2.747 -0.015 -6.562 1.00 0.00 150 GLY A CA 9
ATOM 19489 C C . GLY A 1 129 ? -2.588 0.342 -5.127 1.00 0.00 150 GLY A C 9
ATOM 19490 O O . GLY A 1 129 ? -2.068 1.409 -4.798 1.00 0.00 150 GLY A O 9
ATOM 19494 N N . THR A 1 130 ? -3.029 -0.521 -4.282 1.00 0.00 151 THR A N 9
ATOM 19495 C CA . THR A 1 130 ? -2.888 -0.345 -2.880 1.00 0.00 151 THR A CA 9
ATOM 19496 C C . THR A 1 130 ? -2.384 -1.615 -2.283 1.00 0.00 151 THR A C 9
ATOM 19497 O O . THR A 1 130 ? -2.566 -2.709 -2.860 1.00 0.00 151 THR A O 9
ATOM 19508 N N . LEU A 1 131 ? -1.684 -1.488 -1.193 1.00 0.00 152 LEU A N 9
ATOM 19509 C CA . LEU A 1 131 ? -1.256 -2.622 -0.498 1.00 0.00 152 LEU A CA 9
ATOM 19510 C C . LEU A 1 131 ? -2.279 -2.925 0.531 1.00 0.00 152 LEU A C 9
ATOM 19511 O O . LEU A 1 131 ? -2.814 -2.022 1.192 1.00 0.00 152 LEU A O 9
ATOM 19527 N N . CYS A 1 132 ? -2.573 -4.136 0.659 1.00 0.00 153 CYS A N 9
ATOM 19528 C CA . CYS A 1 132 ? -3.531 -4.546 1.580 1.00 0.00 153 CYS A CA 9
ATOM 19529 C C . CYS A 1 132 ? -2.883 -5.303 2.671 1.00 0.00 153 CYS A C 9
ATOM 19530 O O . CYS A 1 132 ? -1.912 -6.031 2.450 1.00 0.00 153 CYS A O 9
ATOM 19537 N N . LYS A 1 133 ? -3.403 -5.120 3.812 1.00 0.00 154 LYS A N 9
ATOM 19538 C CA . LYS A 1 133 ? -2.983 -5.769 4.987 1.00 0.00 154 LYS A CA 9
ATOM 19539 C C . LYS A 1 133 ? -4.220 -6.370 5.602 1.00 0.00 154 LYS A C 9
ATOM 19540 O O . LYS A 1 133 ? -5.299 -5.838 5.459 1.00 0.00 154 LYS A O 9
ATOM 19559 N N . THR A 1 134 ? -4.089 -7.484 6.174 1.00 0.00 155 THR A N 9
ATOM 19560 C CA . THR A 1 134 ? -5.178 -8.100 6.832 1.00 0.00 155 THR A CA 9
ATOM 19561 C C . THR A 1 134 ? -4.605 -8.819 8.013 1.00 0.00 155 THR A C 9
ATOM 19562 O O . THR A 1 134 ? -3.653 -9.588 7.868 1.00 0.00 155 THR A O 9
ATOM 19573 N N . ALA A 1 135 ? -5.069 -8.500 9.173 1.00 0.00 156 ALA A N 9
ATOM 19574 C CA . ALA A 1 135 ? -4.599 -9.171 10.339 1.00 0.00 156 ALA A CA 9
ATOM 19575 C C . ALA A 1 135 ? -5.072 -10.582 10.293 1.00 0.00 156 ALA A C 9
ATOM 19576 O O . ALA A 1 135 ? -6.236 -10.844 9.970 1.00 0.00 156 ALA A O 9
ATOM 19583 N N . ILE A 1 136 ? -4.198 -11.492 10.545 1.00 0.00 157 ILE A N 9
ATOM 19584 C CA . ILE A 1 136 ? -4.568 -12.827 10.535 1.00 0.00 157 ILE A CA 9
ATOM 19585 C C . ILE A 1 136 ? -4.726 -13.354 11.943 1.00 0.00 157 ILE A C 9
ATOM 19586 O O . ILE A 1 136 ? -3.773 -13.555 12.675 1.00 0.00 157 ILE A O 9
ATOM 19602 N N . PRO A 1 137 ? -5.948 -13.642 12.292 1.00 0.00 158 PRO A N 9
ATOM 19603 C CA . PRO A 1 137 ? -6.343 -14.141 13.609 1.00 0.00 158 PRO A CA 9
ATOM 19604 C C . PRO A 1 137 ? -6.087 -15.626 13.741 1.00 0.00 158 PRO A C 9
ATOM 19605 O O . PRO A 1 137 ? -6.555 -16.295 14.655 1.00 0.00 158 PRO A O 9
ATOM 19616 N N . TYR A 1 138 ? -5.352 -16.109 12.803 1.00 0.00 159 TYR A N 9
ATOM 19617 C CA . TYR A 1 138 ? -4.942 -17.479 12.735 1.00 0.00 159 TYR A CA 9
ATOM 19618 C C . TYR A 1 138 ? -3.701 -17.666 13.597 1.00 0.00 159 TYR A C 9
ATOM 19619 O O . TYR A 1 138 ? -3.495 -18.703 14.210 1.00 0.00 159 TYR A O 9
ATOM 19637 N N . LYS A 1 139 ? -2.885 -16.626 13.632 1.00 0.00 160 LYS A N 9
ATOM 19638 C CA . LYS A 1 139 ? -1.614 -16.618 14.354 1.00 0.00 160 LYS A CA 9
ATOM 19639 C C . LYS A 1 139 ? -1.410 -15.249 14.981 1.00 0.00 160 LYS A C 9
ATOM 19640 O O . LYS A 1 139 ? -0.290 -14.728 15.023 1.00 0.00 160 LYS A O 9
ATOM 19659 N N . ARG A 1 140 ? -2.471 -14.678 15.475 1.00 0.00 161 ARG A N 9
ATOM 19660 C CA . ARG A 1 140 ? -2.395 -13.358 16.036 1.00 0.00 161 ARG A CA 9
ATOM 19661 C C . ARG A 1 140 ? -2.442 -13.463 17.537 1.00 0.00 161 ARG A C 9
ATOM 19662 O O . ARG A 1 140 ? -1.386 -13.416 18.170 1.00 0.00 161 ARG A O 9
ATOM 19684 N N . MET A 1 1 ? -2.247 -23.306 6.833 1.00 0.00 22 MET A N 10
ATOM 19685 C CA . MET A 1 1 ? -2.632 -22.172 5.990 1.00 0.00 22 MET A CA 10
ATOM 19686 C C . MET A 1 1 ? -2.731 -20.936 6.849 1.00 0.00 22 MET A C 10
ATOM 19687 O O . MET A 1 1 ? -3.119 -21.029 8.006 1.00 0.00 22 MET A O 10
ATOM 19703 N N . ASP A 1 2 ? -2.336 -19.802 6.310 1.00 0.00 23 ASP A N 10
ATOM 19704 C CA . ASP A 1 2 ? -2.459 -18.528 7.013 1.00 0.00 23 ASP A CA 10
ATOM 19705 C C . ASP A 1 2 ? -3.008 -17.530 6.051 1.00 0.00 23 ASP A C 10
ATOM 19706 O O . ASP A 1 2 ? -4.011 -16.882 6.291 1.00 0.00 23 ASP A O 10
ATOM 19715 N N . CYS A 1 3 ? -2.357 -17.437 4.959 1.00 0.00 24 CYS A N 10
ATOM 19716 C CA . CYS A 1 3 ? -2.722 -16.549 3.911 1.00 0.00 24 CYS A CA 10
ATOM 19717 C C . CYS A 1 3 ? -3.516 -17.284 2.822 1.00 0.00 24 CYS A C 10
ATOM 19718 O O . CYS A 1 3 ? -3.345 -18.491 2.644 1.00 0.00 24 CYS A O 10
ATOM 19725 N N . PRO A 1 4 ? -4.436 -16.577 2.117 1.00 0.00 25 PRO A N 10
ATOM 19726 C CA . PRO A 1 4 ? -5.249 -17.162 1.026 1.00 0.00 25 PRO A CA 10
ATOM 19727 C C . PRO A 1 4 ? -4.427 -17.758 -0.139 1.00 0.00 25 PRO A C 10
ATOM 19728 O O . PRO A 1 4 ? -4.675 -18.885 -0.569 1.00 0.00 25 PRO A O 10
ATOM 19739 N N . SER A 1 5 ? -3.463 -17.006 -0.644 1.00 0.00 26 SER A N 10
ATOM 19740 C CA . SER A 1 5 ? -2.701 -17.436 -1.805 1.00 0.00 26 SER A CA 10
ATOM 19741 C C . SER A 1 5 ? -1.208 -17.118 -1.610 1.00 0.00 26 SER A C 10
ATOM 19742 O O . SER A 1 5 ? -0.838 -16.481 -0.622 1.00 0.00 26 SER A O 10
ATOM 19750 N N . SER A 1 6 ? -0.369 -17.515 -2.567 1.00 0.00 27 SER A N 10
ATOM 19751 C CA . SER A 1 6 ? 1.073 -17.289 -2.481 1.00 0.00 27 SER A CA 10
ATOM 19752 C C . SER A 1 6 ? 1.418 -15.829 -2.785 1.00 0.00 27 SER A C 10
ATOM 19753 O O . SER A 1 6 ? 2.517 -15.352 -2.482 1.00 0.00 27 SER A O 10
ATOM 19761 N N . THR A 1 7 ? 0.473 -15.134 -3.383 1.00 0.00 28 THR A N 10
ATOM 19762 C CA . THR A 1 7 ? 0.592 -13.724 -3.665 1.00 0.00 28 THR A CA 10
ATOM 19763 C C . THR A 1 7 ? 0.503 -12.917 -2.346 1.00 0.00 28 THR A C 10
ATOM 19764 O O . THR A 1 7 ? 0.891 -11.746 -2.282 1.00 0.00 28 THR A O 10
ATOM 19775 N N . TRP A 1 8 ? 0.021 -13.578 -1.306 1.00 0.00 29 TRP A N 10
ATOM 19776 C CA . TRP A 1 8 ? -0.128 -12.992 -0.017 1.00 0.00 29 TRP A CA 10
ATOM 19777 C C . TRP A 1 8 ? 1.122 -13.222 0.782 1.00 0.00 29 TRP A C 10
ATOM 19778 O O . TRP A 1 8 ? 1.688 -14.323 0.774 1.00 0.00 29 TRP A O 10
ATOM 19799 N N . ILE A 1 9 ? 1.560 -12.194 1.424 1.00 0.00 30 ILE A N 10
ATOM 19800 C CA . ILE A 1 9 ? 2.783 -12.194 2.162 1.00 0.00 30 ILE A CA 10
ATOM 19801 C C . ILE A 1 9 ? 2.528 -12.007 3.649 1.00 0.00 30 ILE A C 10
ATOM 19802 O O . ILE A 1 9 ? 2.002 -10.991 4.069 1.00 0.00 30 ILE A O 10
ATOM 19818 N N . GLN A 1 10 ? 2.878 -12.998 4.426 1.00 0.00 31 GLN A N 10
ATOM 19819 C CA . GLN A 1 10 ? 2.641 -12.974 5.853 1.00 0.00 31 GLN A CA 10
ATOM 19820 C C . GLN A 1 10 ? 3.781 -12.278 6.555 1.00 0.00 31 GLN A C 10
ATOM 19821 O O . GLN A 1 10 ? 4.959 -12.621 6.361 1.00 0.00 31 GLN A O 10
ATOM 19835 N N . PHE A 1 11 ? 3.447 -11.315 7.356 1.00 0.00 32 PHE A N 10
ATOM 19836 C CA . PHE A 1 11 ? 4.402 -10.598 8.093 1.00 0.00 32 PHE A CA 10
ATOM 19837 C C . PHE A 1 11 ? 3.847 -10.307 9.478 1.00 0.00 32 PHE A C 10
ATOM 19838 O O . PHE A 1 11 ? 2.747 -9.740 9.615 1.00 0.00 32 PHE A O 10
ATOM 19855 N N . GLN A 1 12 ? 4.596 -10.746 10.481 1.00 0.00 33 GLN A N 10
ATOM 19856 C CA . GLN A 1 12 ? 4.285 -10.638 11.904 1.00 0.00 33 GLN A CA 10
ATOM 19857 C C . GLN A 1 12 ? 3.021 -11.406 12.296 1.00 0.00 33 GLN A C 10
ATOM 19858 O O . GLN A 1 12 ? 3.090 -12.490 12.891 1.00 0.00 33 GLN A O 10
ATOM 19872 N N . ASP A 1 13 ? 1.892 -10.863 11.952 1.00 0.00 34 ASP A N 10
ATOM 19873 C CA . ASP A 1 13 ? 0.605 -11.449 12.296 1.00 0.00 34 ASP A CA 10
ATOM 19874 C C . ASP A 1 13 ? -0.450 -11.014 11.299 1.00 0.00 34 ASP A C 10
ATOM 19875 O O . ASP A 1 13 ? -1.664 -11.169 11.526 1.00 0.00 34 ASP A O 10
ATOM 19884 N N . SER A 1 14 ? 0.010 -10.521 10.182 1.00 0.00 35 SER A N 10
ATOM 19885 C CA . SER A 1 14 ? -0.853 -10.053 9.148 1.00 0.00 35 SER A CA 10
ATOM 19886 C C . SER A 1 14 ? -0.397 -10.592 7.819 1.00 0.00 35 SER A C 10
ATOM 19887 O O . SER A 1 14 ? 0.701 -11.136 7.709 1.00 0.00 35 SER A O 10
ATOM 19895 N N . CYS A 1 15 ? -1.222 -10.438 6.831 1.00 0.00 36 CYS A N 10
ATOM 19896 C CA . CYS A 1 15 ? -0.891 -10.847 5.509 1.00 0.00 36 CYS A CA 10
ATOM 19897 C C . CYS A 1 15 ? -1.131 -9.702 4.584 1.00 0.00 36 CYS A C 10
ATOM 19898 O O . CYS A 1 15 ? -2.041 -8.882 4.787 1.00 0.00 36 CYS A O 10
ATOM 19905 N N . TYR A 1 16 ? -0.270 -9.623 3.641 1.00 0.00 37 TYR A N 10
ATOM 19906 C CA . TYR A 1 16 ? -0.134 -8.527 2.757 1.00 0.00 37 TYR A CA 10
ATOM 19907 C C . TYR A 1 16 ? -0.287 -8.919 1.318 1.00 0.00 37 TYR A C 10
ATOM 19908 O O . TYR A 1 16 ? 0.135 -9.985 0.922 1.00 0.00 37 TYR A O 10
ATOM 19926 N N . ILE A 1 17 ? -0.909 -8.072 0.551 1.00 0.00 38 ILE A N 10
ATOM 19927 C CA . ILE A 1 17 ? -1.033 -8.286 -0.868 1.00 0.00 38 ILE A CA 10
ATOM 19928 C C . ILE A 1 17 ? -1.115 -6.950 -1.606 1.00 0.00 38 ILE A C 10
ATOM 19929 O O . ILE A 1 17 ? -1.762 -6.026 -1.128 1.00 0.00 38 ILE A O 10
ATOM 19945 N N . PHE A 1 18 ? -0.411 -6.817 -2.712 1.00 0.00 39 PHE A N 10
ATOM 19946 C CA . PHE A 1 18 ? -0.532 -5.620 -3.514 1.00 0.00 39 PHE A CA 10
ATOM 19947 C C . PHE A 1 18 ? -1.286 -5.976 -4.691 1.00 0.00 39 PHE A C 10
ATOM 19948 O O . PHE A 1 18 ? -0.922 -6.917 -5.411 1.00 0.00 39 PHE A O 10
ATOM 19965 N N . LEU A 1 19 ? -2.310 -5.314 -4.904 1.00 0.00 40 LEU A N 10
ATOM 19966 C CA . LEU A 1 19 ? -3.014 -5.518 -6.037 1.00 0.00 40 LEU A CA 10
ATOM 19967 C C . LEU A 1 19 ? -3.132 -4.254 -6.780 1.00 0.00 40 LEU A C 10
ATOM 19968 O O . LEU A 1 19 ? -3.868 -3.353 -6.387 1.00 0.00 40 LEU A O 10
ATOM 19984 N N . GLN A 1 20 ? -2.281 -4.091 -7.746 1.00 0.00 41 GLN A N 10
ATOM 19985 C CA . GLN A 1 20 ? -2.447 -2.968 -8.604 1.00 0.00 41 GLN A CA 10
ATOM 19986 C C . GLN A 1 20 ? -3.717 -3.117 -9.449 1.00 0.00 41 GLN A C 10
ATOM 19987 O O . GLN A 1 20 ? -3.725 -3.758 -10.515 1.00 0.00 41 GLN A O 10
ATOM 20001 N N . GLU A 1 21 ? -4.776 -2.536 -8.931 1.00 0.00 42 GLU A N 10
ATOM 20002 C CA . GLU A 1 21 ? -6.075 -2.480 -9.550 1.00 0.00 42 GLU A CA 10
ATOM 20003 C C . GLU A 1 21 ? -6.420 -1.034 -9.893 1.00 0.00 42 GLU A C 10
ATOM 20004 O O . GLU A 1 21 ? -6.604 -0.204 -8.999 1.00 0.00 42 GLU A O 10
ATOM 20016 N N . ALA A 1 22 ? -6.491 -0.731 -11.157 1.00 0.00 43 ALA A N 10
ATOM 20017 C CA . ALA A 1 22 ? -6.878 0.600 -11.594 1.00 0.00 43 ALA A CA 10
ATOM 20018 C C . ALA A 1 22 ? -8.395 0.706 -11.526 1.00 0.00 43 ALA A C 10
ATOM 20019 O O . ALA A 1 22 ? -9.110 -0.026 -12.235 1.00 0.00 43 ALA A O 10
ATOM 20026 N N . ILE A 1 23 ? -8.882 1.586 -10.680 1.00 0.00 44 ILE A N 10
ATOM 20027 C CA . ILE A 1 23 ? -10.317 1.761 -10.443 1.00 0.00 44 ILE A CA 10
ATOM 20028 C C . ILE A 1 23 ? -10.619 3.228 -10.214 1.00 0.00 44 ILE A C 10
ATOM 20029 O O . ILE A 1 23 ? -9.708 4.007 -9.889 1.00 0.00 44 ILE A O 10
ATOM 20045 N N . LYS A 1 24 ? -11.846 3.622 -10.453 1.00 0.00 45 LYS A N 10
ATOM 20046 C CA . LYS A 1 24 ? -12.270 4.959 -10.176 1.00 0.00 45 LYS A CA 10
ATOM 20047 C C . LYS A 1 24 ? -12.257 5.160 -8.671 1.00 0.00 45 LYS A C 10
ATOM 20048 O O . LYS A 1 24 ? -13.062 4.577 -7.945 1.00 0.00 45 LYS A O 10
ATOM 20067 N N . VAL A 1 25 ? -11.330 5.918 -8.213 1.00 0.00 46 VAL A N 10
ATOM 20068 C CA . VAL A 1 25 ? -11.226 6.206 -6.825 1.00 0.00 46 VAL A CA 10
ATOM 20069 C C . VAL A 1 25 ? -11.812 7.557 -6.560 1.00 0.00 46 VAL A C 10
ATOM 20070 O O . VAL A 1 25 ? -11.320 8.576 -7.029 1.00 0.00 46 VAL A O 10
ATOM 20083 N N . GLU A 1 26 ? -12.885 7.538 -5.887 1.00 0.00 47 GLU A N 10
ATOM 20084 C CA . GLU A 1 26 ? -13.587 8.724 -5.506 1.00 0.00 47 GLU A CA 10
ATOM 20085 C C . GLU A 1 26 ? -13.097 9.187 -4.156 1.00 0.00 47 GLU A C 10
ATOM 20086 O O . GLU A 1 26 ? -13.005 10.382 -3.877 1.00 0.00 47 GLU A O 10
ATOM 20098 N N . SER A 1 27 ? -12.774 8.237 -3.345 1.00 0.00 48 SER A N 10
ATOM 20099 C CA . SER A 1 27 ? -12.318 8.458 -2.029 1.00 0.00 48 SER A CA 10
ATOM 20100 C C . SER A 1 27 ? -11.337 7.414 -1.727 1.00 0.00 48 SER A C 10
ATOM 20101 O O . SER A 1 27 ? -11.318 6.404 -2.405 1.00 0.00 48 SER A O 10
ATOM 20109 N N . ILE A 1 28 ? -10.547 7.588 -0.700 1.00 0.00 49 ILE A N 10
ATOM 20110 C CA . ILE A 1 28 ? -9.612 6.582 -0.347 1.00 0.00 49 ILE A CA 10
ATOM 20111 C C . ILE A 1 28 ? -10.362 5.319 0.105 1.00 0.00 49 ILE A C 10
ATOM 20112 O O . ILE A 1 28 ? -9.891 4.222 0.011 1.00 0.00 49 ILE A O 10
ATOM 20128 N N . GLU A 1 29 ? -11.548 5.528 0.521 1.00 0.00 50 GLU A N 10
ATOM 20129 C CA . GLU A 1 29 ? -12.492 4.464 0.843 1.00 0.00 50 GLU A CA 10
ATOM 20130 C C . GLU A 1 29 ? -12.698 3.544 -0.402 1.00 0.00 50 GLU A C 10
ATOM 20131 O O . GLU A 1 29 ? -12.874 2.355 -0.266 1.00 0.00 50 GLU A O 10
ATOM 20143 N N . ASP A 1 30 ? -12.620 4.121 -1.598 1.00 0.00 51 ASP A N 10
ATOM 20144 C CA . ASP A 1 30 ? -12.807 3.409 -2.850 1.00 0.00 51 ASP A CA 10
ATOM 20145 C C . ASP A 1 30 ? -11.658 2.510 -3.135 1.00 0.00 51 ASP A C 10
ATOM 20146 O O . ASP A 1 30 ? -11.821 1.412 -3.617 1.00 0.00 51 ASP A O 10
ATOM 20155 N N . VAL A 1 31 ? -10.503 2.958 -2.786 1.00 0.00 52 VAL A N 10
ATOM 20156 C CA . VAL A 1 31 ? -9.304 2.244 -3.077 1.00 0.00 52 VAL A CA 10
ATOM 20157 C C . VAL A 1 31 ? -9.052 1.231 -2.024 1.00 0.00 52 VAL A C 10
ATOM 20158 O O . VAL A 1 31 ? -8.561 0.145 -2.270 1.00 0.00 52 VAL A O 10
ATOM 20171 N N . ARG A 1 32 ? -9.479 1.561 -0.872 1.00 0.00 53 ARG A N 10
ATOM 20172 C CA . ARG A 1 32 ? -9.323 0.743 0.248 1.00 0.00 53 ARG A CA 10
ATOM 20173 C C . ARG A 1 32 ? -10.261 -0.490 0.105 1.00 0.00 53 ARG A C 10
ATOM 20174 O O . ARG A 1 32 ? -10.023 -1.564 0.667 1.00 0.00 53 ARG A O 10
ATOM 20195 N N . ASN A 1 33 ? -11.268 -0.309 -0.742 1.00 0.00 54 ASN A N 10
ATOM 20196 C CA . ASN A 1 33 ? -12.236 -1.346 -1.127 1.00 0.00 54 ASN A CA 10
ATOM 20197 C C . ASN A 1 33 ? -11.574 -2.472 -1.875 1.00 0.00 54 ASN A C 10
ATOM 20198 O O . ASN A 1 33 ? -12.080 -3.589 -1.903 1.00 0.00 54 ASN A O 10
ATOM 20209 N N . GLN A 1 34 ? -10.457 -2.178 -2.506 1.00 0.00 55 GLN A N 10
ATOM 20210 C CA . GLN A 1 34 ? -9.716 -3.174 -3.249 1.00 0.00 55 GLN A CA 10
ATOM 20211 C C . GLN A 1 34 ? -9.177 -4.211 -2.288 1.00 0.00 55 GLN A C 10
ATOM 20212 O O . GLN A 1 34 ? -9.122 -5.388 -2.591 1.00 0.00 55 GLN A O 10
ATOM 20226 N N . CYS A 1 35 ? -8.834 -3.769 -1.106 1.00 0.00 56 CYS A N 10
ATOM 20227 C CA . CYS A 1 35 ? -8.309 -4.630 -0.117 1.00 0.00 56 CYS A CA 10
ATOM 20228 C C . CYS A 1 35 ? -9.386 -5.341 0.639 1.00 0.00 56 CYS A C 10
ATOM 20229 O O . CYS A 1 35 ? -9.290 -6.558 0.879 1.00 0.00 56 CYS A O 10
ATOM 20236 N N . THR A 1 36 ? -10.438 -4.621 0.979 1.00 0.00 57 THR A N 10
ATOM 20237 C CA . THR A 1 36 ? -11.533 -5.169 1.758 1.00 0.00 57 THR A CA 10
ATOM 20238 C C . THR A 1 36 ? -12.258 -6.246 0.988 1.00 0.00 57 THR A C 10
ATOM 20239 O O . THR A 1 36 ? -12.879 -7.140 1.560 1.00 0.00 57 THR A O 10
ATOM 20250 N N . ASP A 1 37 ? -12.073 -6.193 -0.309 1.00 0.00 58 ASP A N 10
ATOM 20251 C CA . ASP A 1 37 ? -12.620 -7.162 -1.258 1.00 0.00 58 ASP A CA 10
ATOM 20252 C C . ASP A 1 37 ? -12.001 -8.550 -1.018 1.00 0.00 58 ASP A C 10
ATOM 20253 O O . ASP A 1 37 ? -12.563 -9.573 -1.381 1.00 0.00 58 ASP A O 10
ATOM 20262 N N . HIS A 1 38 ? -10.849 -8.569 -0.356 1.00 0.00 59 HIS A N 10
ATOM 20263 C CA . HIS A 1 38 ? -10.147 -9.813 -0.067 1.00 0.00 59 HIS A CA 10
ATOM 20264 C C . HIS A 1 38 ? -10.240 -10.118 1.412 1.00 0.00 59 HIS A C 10
ATOM 20265 O O . HIS A 1 38 ? -9.566 -11.017 1.915 1.00 0.00 59 HIS A O 10
ATOM 20280 N N . GLY A 1 39 ? -11.059 -9.363 2.113 1.00 0.00 60 GLY A N 10
ATOM 20281 C CA . GLY A 1 39 ? -11.144 -9.514 3.549 1.00 0.00 60 GLY A CA 10
ATOM 20282 C C . GLY A 1 39 ? -9.951 -8.876 4.230 1.00 0.00 60 GLY A C 10
ATOM 20283 O O . GLY A 1 39 ? -9.584 -9.216 5.351 1.00 0.00 60 GLY A O 10
ATOM 20287 N N . ALA A 1 40 ? -9.334 -7.976 3.526 1.00 0.00 61 ALA A N 10
ATOM 20288 C CA . ALA A 1 40 ? -8.183 -7.262 4.015 1.00 0.00 61 ALA A CA 10
ATOM 20289 C C . ALA A 1 40 ? -8.553 -5.816 4.115 1.00 0.00 61 ALA A C 10
ATOM 20290 O O . ALA A 1 40 ? -9.677 -5.472 3.853 1.00 0.00 61 ALA A O 10
ATOM 20297 N N . ASP A 1 41 ? -7.667 -4.998 4.521 1.00 0.00 62 ASP A N 10
ATOM 20298 C CA . ASP A 1 41 ? -7.908 -3.575 4.507 1.00 0.00 62 ASP A CA 10
ATOM 20299 C C . ASP A 1 41 ? -6.619 -2.964 4.053 1.00 0.00 62 ASP A C 10
ATOM 20300 O O . ASP A 1 41 ? -5.653 -3.709 3.877 1.00 0.00 62 ASP A O 10
ATOM 20309 N N . MET A 1 42 ? -6.579 -1.695 3.760 1.00 0.00 63 MET A N 10
ATOM 20310 C CA . MET A 1 42 ? -5.321 -1.107 3.304 1.00 0.00 63 MET A CA 10
ATOM 20311 C C . MET A 1 42 ? -4.241 -1.201 4.381 1.00 0.00 63 MET A C 10
ATOM 20312 O O . MET A 1 42 ? -4.531 -1.248 5.589 1.00 0.00 63 MET A O 10
ATOM 20326 N N . ILE A 1 43 ? -3.026 -1.303 3.907 1.00 0.00 64 ILE A N 10
ATOM 20327 C CA . ILE A 1 43 ? -1.794 -1.377 4.695 1.00 0.00 64 ILE A CA 10
ATOM 20328 C C . ILE A 1 43 ? -1.768 -0.425 5.925 1.00 0.00 64 ILE A C 10
ATOM 20329 O O . ILE A 1 43 ? -2.218 0.706 5.871 1.00 0.00 64 ILE A O 10
ATOM 20345 N N . SER A 1 44 ? -1.205 -0.889 7.002 1.00 0.00 65 SER A N 10
ATOM 20346 C CA . SER A 1 44 ? -1.122 -0.120 8.194 1.00 0.00 65 SER A CA 10
ATOM 20347 C C . SER A 1 44 ? 0.191 -0.397 8.921 1.00 0.00 65 SER A C 10
ATOM 20348 O O . SER A 1 44 ? 0.460 -1.520 9.348 1.00 0.00 65 SER A O 10
ATOM 20356 N N . ILE A 1 45 ? 0.959 0.652 9.124 1.00 0.00 66 ILE A N 10
ATOM 20357 C CA . ILE A 1 45 ? 2.295 0.541 9.630 1.00 0.00 66 ILE A CA 10
ATOM 20358 C C . ILE A 1 45 ? 2.336 0.793 11.087 1.00 0.00 66 ILE A C 10
ATOM 20359 O O . ILE A 1 45 ? 1.894 1.829 11.590 1.00 0.00 66 ILE A O 10
ATOM 20375 N N . HIS A 1 46 ? 2.826 -0.176 11.779 1.00 0.00 67 HIS A N 10
ATOM 20376 C CA . HIS A 1 46 ? 2.962 -0.071 13.182 1.00 0.00 67 HIS A CA 10
ATOM 20377 C C . HIS A 1 46 ? 4.405 -0.128 13.592 1.00 0.00 67 HIS A C 10
ATOM 20378 O O . HIS A 1 46 ? 4.703 0.007 14.758 1.00 0.00 67 HIS A O 10
ATOM 20393 N N . ASN A 1 47 ? 5.327 -0.274 12.618 1.00 0.00 68 ASN A N 10
ATOM 20394 C CA . ASN A 1 47 ? 6.775 -0.312 12.924 1.00 0.00 68 ASN A CA 10
ATOM 20395 C C . ASN A 1 47 ? 7.529 -0.085 11.664 1.00 0.00 68 ASN A C 10
ATOM 20396 O O . ASN A 1 47 ? 6.967 -0.182 10.589 1.00 0.00 68 ASN A O 10
ATOM 20407 N N . GLU A 1 48 ? 8.825 0.160 11.788 1.00 0.00 69 GLU A N 10
ATOM 20408 C CA . GLU A 1 48 ? 9.677 0.288 10.648 1.00 0.00 69 GLU A CA 10
ATOM 20409 C C . GLU A 1 48 ? 9.800 -1.037 9.984 1.00 0.00 69 GLU A C 10
ATOM 20410 O O . GLU A 1 48 ? 10.082 -1.109 8.816 1.00 0.00 69 GLU A O 10
ATOM 20422 N N . GLU A 1 49 ? 9.581 -2.084 10.771 1.00 0.00 70 GLU A N 10
ATOM 20423 C CA . GLU A 1 49 ? 9.554 -3.393 10.341 1.00 0.00 70 GLU A CA 10
ATOM 20424 C C . GLU A 1 49 ? 8.543 -3.525 9.233 1.00 0.00 70 GLU A C 10
ATOM 20425 O O . GLU A 1 49 ? 8.857 -4.010 8.180 1.00 0.00 70 GLU A O 10
ATOM 20437 N N . GLU A 1 50 ? 7.349 -3.006 9.492 1.00 0.00 71 GLU A N 10
ATOM 20438 C CA . GLU A 1 50 ? 6.257 -3.005 8.540 1.00 0.00 71 GLU A CA 10
ATOM 20439 C C . GLU A 1 50 ? 6.680 -2.122 7.386 1.00 0.00 71 GLU A C 10
ATOM 20440 O O . GLU A 1 50 ? 6.824 -2.588 6.293 1.00 0.00 71 GLU A O 10
ATOM 20452 N N . ASN A 1 51 ? 7.052 -0.877 7.709 1.00 0.00 72 ASN A N 10
ATOM 20453 C CA . ASN A 1 51 ? 7.329 0.153 6.731 1.00 0.00 72 ASN A CA 10
ATOM 20454 C C . ASN A 1 51 ? 8.351 -0.307 5.707 1.00 0.00 72 ASN A C 10
ATOM 20455 O O . ASN A 1 51 ? 8.127 -0.256 4.500 1.00 0.00 72 ASN A O 10
ATOM 20466 N N . ALA A 1 52 ? 9.454 -0.789 6.208 1.00 0.00 73 ALA A N 10
ATOM 20467 C CA . ALA A 1 52 ? 10.551 -1.229 5.387 1.00 0.00 73 ALA A CA 10
ATOM 20468 C C . ALA A 1 52 ? 10.245 -2.546 4.682 1.00 0.00 73 ALA A C 10
ATOM 20469 O O . ALA A 1 52 ? 10.779 -2.812 3.602 1.00 0.00 73 ALA A O 10
ATOM 20476 N N . PHE A 1 53 ? 9.391 -3.348 5.289 1.00 0.00 74 PHE A N 10
ATOM 20477 C CA . PHE A 1 53 ? 8.907 -4.597 4.703 1.00 0.00 74 PHE A CA 10
ATOM 20478 C C . PHE A 1 53 ? 8.148 -4.298 3.447 1.00 0.00 74 PHE A C 10
ATOM 20479 O O . PHE A 1 53 ? 8.418 -4.831 2.413 1.00 0.00 74 PHE A O 10
ATOM 20496 N N . ILE A 1 54 ? 7.237 -3.382 3.567 1.00 0.00 75 ILE A N 10
ATOM 20497 C CA . ILE A 1 54 ? 6.286 -3.006 2.516 1.00 0.00 75 ILE A CA 10
ATOM 20498 C C . ILE A 1 54 ? 7.064 -2.534 1.398 1.00 0.00 75 ILE A C 10
ATOM 20499 O O . ILE A 1 54 ? 6.893 -2.935 0.260 1.00 0.00 75 ILE A O 10
ATOM 20515 N N . LEU A 1 55 ? 7.986 -1.769 1.782 1.00 0.00 76 LEU A N 10
ATOM 20516 C CA . LEU A 1 55 ? 8.884 -1.138 0.969 1.00 0.00 76 LEU A CA 10
ATOM 20517 C C . LEU A 1 55 ? 9.632 -2.108 0.077 1.00 0.00 76 LEU A C 10
ATOM 20518 O O . LEU A 1 55 ? 9.764 -1.884 -1.090 1.00 0.00 76 LEU A O 10
ATOM 20534 N N . ASP A 1 56 ? 10.101 -3.165 0.630 1.00 0.00 77 ASP A N 10
ATOM 20535 C CA . ASP A 1 56 ? 10.875 -4.149 -0.155 1.00 0.00 77 ASP A CA 10
ATOM 20536 C C . ASP A 1 56 ? 9.968 -5.114 -0.823 1.00 0.00 77 ASP A C 10
ATOM 20537 O O . ASP A 1 56 ? 10.147 -5.447 -1.971 1.00 0.00 77 ASP A O 10
ATOM 20546 N N . THR A 1 57 ? 8.951 -5.428 -0.141 1.00 0.00 78 THR A N 10
ATOM 20547 C CA . THR A 1 57 ? 8.096 -6.526 -0.454 1.00 0.00 78 THR A CA 10
ATOM 20548 C C . THR A 1 57 ? 7.269 -6.226 -1.633 1.00 0.00 78 THR A C 10
ATOM 20549 O O . THR A 1 57 ? 6.965 -7.115 -2.459 1.00 0.00 78 THR A O 10
ATOM 20560 N N . LEU A 1 58 ? 6.989 -4.973 -1.752 1.00 0.00 79 LEU A N 10
ATOM 20561 C CA . LEU A 1 58 ? 6.264 -4.448 -2.799 1.00 0.00 79 LEU A CA 10
ATOM 20562 C C . LEU A 1 58 ? 6.938 -4.809 -4.116 1.00 0.00 79 LEU A C 10
ATOM 20563 O O . LEU A 1 58 ? 6.369 -5.464 -4.966 1.00 0.00 79 LEU A O 10
ATOM 20579 N N . LYS A 1 59 ? 8.165 -4.384 -4.223 1.00 0.00 80 LYS A N 10
ATOM 20580 C CA . LYS A 1 59 ? 9.011 -4.634 -5.388 1.00 0.00 80 LYS A CA 10
ATOM 20581 C C . LYS A 1 59 ? 9.553 -6.061 -5.456 1.00 0.00 80 LYS A C 10
ATOM 20582 O O . LYS A 1 59 ? 10.092 -6.485 -6.471 1.00 0.00 80 LYS A O 10
ATOM 20601 N N . LYS A 1 60 ? 9.451 -6.767 -4.382 1.00 0.00 81 LYS A N 10
ATOM 20602 C CA . LYS A 1 60 ? 10.019 -8.081 -4.275 1.00 0.00 81 LYS A CA 10
ATOM 20603 C C . LYS A 1 60 ? 9.106 -9.137 -4.864 1.00 0.00 81 LYS A C 10
ATOM 20604 O O . LYS A 1 60 ? 9.515 -9.946 -5.690 1.00 0.00 81 LYS A O 10
ATOM 20623 N N . GLN A 1 61 ? 7.890 -9.120 -4.434 1.00 0.00 82 GLN A N 10
ATOM 20624 C CA . GLN A 1 61 ? 6.909 -10.090 -4.886 1.00 0.00 82 GLN A CA 10
ATOM 20625 C C . GLN A 1 61 ? 6.108 -9.540 -6.043 1.00 0.00 82 GLN A C 10
ATOM 20626 O O . GLN A 1 61 ? 5.870 -10.224 -7.049 1.00 0.00 82 GLN A O 10
ATOM 20640 N N . TRP A 1 62 ? 5.719 -8.307 -5.915 1.00 0.00 83 TRP A N 10
ATOM 20641 C CA . TRP A 1 62 ? 4.850 -7.690 -6.867 1.00 0.00 83 TRP A CA 10
ATOM 20642 C C . TRP A 1 62 ? 5.681 -6.739 -7.729 1.00 0.00 83 TRP A C 10
ATOM 20643 O O . TRP A 1 62 ? 6.902 -6.917 -7.837 1.00 0.00 83 TRP A O 10
ATOM 20664 N N . LYS A 1 63 ? 5.054 -5.787 -8.375 1.00 0.00 84 LYS A N 10
ATOM 20665 C CA . LYS A 1 63 ? 5.796 -4.830 -9.190 1.00 0.00 84 LYS A CA 10
ATOM 20666 C C . LYS A 1 63 ? 6.569 -3.869 -8.322 1.00 0.00 84 LYS A C 10
ATOM 20667 O O . LYS A 1 63 ? 7.808 -3.887 -8.272 1.00 0.00 84 LYS A O 10
ATOM 20686 N N . GLY A 1 64 ? 5.836 -3.041 -7.665 1.00 0.00 85 GLY A N 10
ATOM 20687 C CA . GLY A 1 64 ? 6.363 -2.065 -6.834 1.00 0.00 85 GLY A CA 10
ATOM 20688 C C . GLY A 1 64 ? 6.543 -0.784 -7.509 1.00 0.00 85 GLY A C 10
ATOM 20689 O O . GLY A 1 64 ? 7.449 -0.597 -8.333 1.00 0.00 85 GLY A O 10
ATOM 20693 N N . PRO A 1 65 ? 5.708 0.112 -7.167 1.00 0.00 86 PRO A N 10
ATOM 20694 C CA . PRO A 1 65 ? 5.686 1.418 -7.717 1.00 0.00 86 PRO A CA 10
ATOM 20695 C C . PRO A 1 65 ? 6.611 2.334 -6.940 1.00 0.00 86 PRO A C 10
ATOM 20696 O O . PRO A 1 65 ? 7.281 1.892 -6.025 1.00 0.00 86 PRO A O 10
ATOM 20707 N N . ASP A 1 66 ? 6.684 3.572 -7.326 1.00 0.00 87 ASP A N 10
ATOM 20708 C CA . ASP A 1 66 ? 7.553 4.535 -6.642 1.00 0.00 87 ASP A CA 10
ATOM 20709 C C . ASP A 1 66 ? 7.109 4.783 -5.219 1.00 0.00 87 ASP A C 10
ATOM 20710 O O . ASP A 1 66 ? 7.928 4.959 -4.301 1.00 0.00 87 ASP A O 10
ATOM 20719 N N . ASP A 1 67 ? 5.834 4.779 -5.043 1.00 0.00 88 ASP A N 10
ATOM 20720 C CA . ASP A 1 67 ? 5.201 4.958 -3.768 1.00 0.00 88 ASP A CA 10
ATOM 20721 C C . ASP A 1 67 ? 3.859 4.321 -3.799 1.00 0.00 88 ASP A C 10
ATOM 20722 O O . ASP A 1 67 ? 3.145 4.407 -4.803 1.00 0.00 88 ASP A O 10
ATOM 20731 N N . ILE A 1 68 ? 3.570 3.615 -2.746 1.00 0.00 89 ILE A N 10
ATOM 20732 C CA . ILE A 1 68 ? 2.339 2.852 -2.581 1.00 0.00 89 ILE A CA 10
ATOM 20733 C C . ILE A 1 68 ? 1.437 3.568 -1.652 1.00 0.00 89 ILE A C 10
ATOM 20734 O O . ILE A 1 68 ? 1.912 4.292 -0.773 1.00 0.00 89 ILE A O 10
ATOM 20750 N N . LEU A 1 69 ? 0.159 3.399 -1.794 1.00 0.00 90 LEU A N 10
ATOM 20751 C CA . LEU A 1 69 ? -0.709 4.087 -0.937 1.00 0.00 90 LEU A CA 10
ATOM 20752 C C . LEU A 1 69 ? -0.667 3.443 0.409 1.00 0.00 90 LEU A C 10
ATOM 20753 O O . LEU A 1 69 ? -0.636 2.214 0.521 1.00 0.00 90 LEU A O 10
ATOM 20769 N N . LEU A 1 70 ? -0.621 4.265 1.406 1.00 0.00 91 LEU A N 10
ATOM 20770 C CA . LEU A 1 70 ? -0.666 3.809 2.737 1.00 0.00 91 LEU A CA 10
ATOM 20771 C C . LEU A 1 70 ? -2.074 3.669 3.044 1.00 0.00 91 LEU A C 10
ATOM 20772 O O . LEU A 1 70 ? -2.923 4.320 2.440 1.00 0.00 91 LEU A O 10
ATOM 20788 N N . GLY A 1 71 ? -2.333 2.945 4.013 1.00 0.00 92 GLY A N 10
ATOM 20789 C CA . GLY A 1 71 ? -3.688 2.705 4.360 1.00 0.00 92 GLY A CA 10
ATOM 20790 C C . GLY A 1 71 ? -4.089 3.676 5.389 1.00 0.00 92 GLY A C 10
ATOM 20791 O O . GLY A 1 71 ? -4.607 3.323 6.449 1.00 0.00 92 GLY A O 10
ATOM 20795 N N . MET A 1 72 ? -3.846 4.901 5.068 1.00 0.00 93 MET A N 10
ATOM 20796 C CA . MET A 1 72 ? -3.963 5.947 5.926 1.00 0.00 93 MET A CA 10
ATOM 20797 C C . MET A 1 72 ? -4.809 6.979 5.337 1.00 0.00 93 MET A C 10
ATOM 20798 O O . MET A 1 72 ? -4.598 7.390 4.196 1.00 0.00 93 MET A O 10
ATOM 20812 N N . PHE A 1 73 ? -5.745 7.415 6.082 1.00 0.00 94 PHE A N 10
ATOM 20813 C CA . PHE A 1 73 ? -6.645 8.358 5.585 1.00 0.00 94 PHE A CA 10
ATOM 20814 C C . PHE A 1 73 ? -6.589 9.560 6.408 1.00 0.00 94 PHE A C 10
ATOM 20815 O O . PHE A 1 73 ? -6.107 9.524 7.541 1.00 0.00 94 PHE A O 10
ATOM 20832 N N . TYR A 1 74 ? -7.052 10.604 5.872 1.00 0.00 95 TYR A N 10
ATOM 20833 C CA . TYR A 1 74 ? -7.026 11.830 6.557 1.00 0.00 95 TYR A CA 10
ATOM 20834 C C . TYR A 1 74 ? -8.399 12.174 6.972 1.00 0.00 95 TYR A C 10
ATOM 20835 O O . TYR A 1 74 ? -9.241 12.538 6.157 1.00 0.00 95 TYR A O 10
ATOM 20853 N N . ASP A 1 75 ? -8.630 12.012 8.220 1.00 0.00 96 ASP A N 10
ATOM 20854 C CA . ASP A 1 75 ? -9.871 12.328 8.799 1.00 0.00 96 ASP A CA 10
ATOM 20855 C C . ASP A 1 75 ? -9.863 13.795 8.962 1.00 0.00 96 ASP A C 10
ATOM 20856 O O . ASP A 1 75 ? -8.999 14.308 9.646 1.00 0.00 96 ASP A O 10
ATOM 20865 N N . THR A 1 76 ? -10.737 14.473 8.349 1.00 0.00 97 THR A N 10
ATOM 20866 C CA . THR A 1 76 ? -10.709 15.904 8.418 1.00 0.00 97 THR A CA 10
ATOM 20867 C C . THR A 1 76 ? -11.458 16.459 9.607 1.00 0.00 97 THR A C 10
ATOM 20868 O O . THR A 1 76 ? -11.401 17.653 9.892 1.00 0.00 97 THR A O 10
ATOM 20879 N N . ASP A 1 77 ? -12.130 15.599 10.301 1.00 0.00 98 ASP A N 10
ATOM 20880 C CA . ASP A 1 77 ? -12.898 15.997 11.475 1.00 0.00 98 ASP A CA 10
ATOM 20881 C C . ASP A 1 77 ? -12.005 16.087 12.670 1.00 0.00 98 ASP A C 10
ATOM 20882 O O . ASP A 1 77 ? -12.048 17.050 13.436 1.00 0.00 98 ASP A O 10
ATOM 20891 N N . ASP A 1 78 ? -11.192 15.078 12.827 1.00 0.00 99 ASP A N 10
ATOM 20892 C CA . ASP A 1 78 ? -10.234 15.040 13.931 1.00 0.00 99 ASP A CA 10
ATOM 20893 C C . ASP A 1 78 ? -8.964 15.641 13.472 1.00 0.00 99 ASP A C 10
ATOM 20894 O O . ASP A 1 78 ? -8.146 16.118 14.270 1.00 0.00 99 ASP A O 10
ATOM 20903 N N . ALA A 1 79 ? -8.823 15.631 12.163 1.00 0.00 100 ALA A N 10
ATOM 20904 C CA . ALA A 1 79 ? -7.660 16.081 11.464 1.00 0.00 100 ALA A CA 10
ATOM 20905 C C . ALA A 1 79 ? -6.471 15.269 11.842 1.00 0.00 100 ALA A C 10
ATOM 20906 O O . ALA A 1 79 ? -5.512 15.756 12.431 1.00 0.00 100 ALA A O 10
ATOM 20913 N N . SER A 1 80 ? -6.561 14.000 11.554 1.00 0.00 101 SER A N 10
ATOM 20914 C CA . SER A 1 80 ? -5.515 13.109 11.864 1.00 0.00 101 SER A CA 10
ATOM 20915 C C . SER A 1 80 ? -5.438 12.074 10.794 1.00 0.00 101 SER A C 10
ATOM 20916 O O . SER A 1 80 ? -6.421 11.835 10.065 1.00 0.00 101 SER A O 10
ATOM 20924 N N . PHE A 1 81 ? -4.314 11.481 10.698 1.00 0.00 102 PHE A N 10
ATOM 20925 C CA . PHE A 1 81 ? -4.096 10.414 9.800 1.00 0.00 102 PHE A CA 10
ATOM 20926 C C . PHE A 1 81 ? -4.398 9.162 10.505 1.00 0.00 102 PHE A C 10
ATOM 20927 O O . PHE A 1 81 ? -4.107 9.019 11.708 1.00 0.00 102 PHE A O 10
ATOM 20944 N N . LYS A 1 82 ? -4.995 8.258 9.813 1.00 0.00 103 LYS A N 10
ATOM 20945 C CA . LYS A 1 82 ? -5.588 7.143 10.453 1.00 0.00 103 LYS A CA 10
ATOM 20946 C C . LYS A 1 82 ? -5.394 5.944 9.641 1.00 0.00 103 LYS A C 10
ATOM 20947 O O . LYS A 1 82 ? -5.387 6.029 8.437 1.00 0.00 103 LYS A O 10
ATOM 20966 N N . TRP A 1 83 ? -5.228 4.846 10.275 1.00 0.00 104 TRP A N 10
ATOM 20967 C CA . TRP A 1 83 ? -5.109 3.628 9.587 1.00 0.00 104 TRP A CA 10
ATOM 20968 C C . TRP A 1 83 ? -6.478 3.102 9.302 1.00 0.00 104 TRP A C 10
ATOM 20969 O O . TRP A 1 83 ? -7.359 3.154 10.166 1.00 0.00 104 TRP A O 10
ATOM 20990 N N . PHE A 1 84 ? -6.669 2.600 8.100 1.00 0.00 105 PHE A N 10
ATOM 20991 C CA . PHE A 1 84 ? -7.918 1.948 7.735 1.00 0.00 105 PHE A CA 10
ATOM 20992 C C . PHE A 1 84 ? -8.148 0.736 8.566 1.00 0.00 105 PHE A C 10
ATOM 20993 O O . PHE A 1 84 ? -9.277 0.296 8.735 1.00 0.00 105 PHE A O 10
ATOM 21010 N N . ASP A 1 85 ? -7.077 0.251 9.157 1.00 0.00 106 ASP A N 10
ATOM 21011 C CA . ASP A 1 85 ? -7.146 -0.912 10.047 1.00 0.00 106 ASP A CA 10
ATOM 21012 C C . ASP A 1 85 ? -7.868 -0.541 11.361 1.00 0.00 106 ASP A C 10
ATOM 21013 O O . ASP A 1 85 ? -8.204 -1.403 12.159 1.00 0.00 106 ASP A O 10
ATOM 21022 N N . ASN A 1 86 ? -8.093 0.774 11.557 1.00 0.00 107 ASN A N 10
ATOM 21023 C CA . ASN A 1 86 ? -8.790 1.343 12.736 1.00 0.00 107 ASN A CA 10
ATOM 21024 C C . ASN A 1 86 ? -7.953 1.259 13.981 1.00 0.00 107 ASN A C 10
ATOM 21025 O O . ASN A 1 86 ? -8.435 1.480 15.090 1.00 0.00 107 ASN A O 10
ATOM 21036 N N . SER A 1 87 ? -6.706 0.975 13.800 1.00 0.00 108 SER A N 10
ATOM 21037 C CA . SER A 1 87 ? -5.800 0.920 14.882 1.00 0.00 108 SER A CA 10
ATOM 21038 C C . SER A 1 87 ? -5.026 2.227 14.966 1.00 0.00 108 SER A C 10
ATOM 21039 O O . SER A 1 87 ? -5.009 3.012 13.995 1.00 0.00 108 SER A O 10
ATOM 21047 N N . ASN A 1 88 ? -4.425 2.473 16.104 1.00 0.00 109 ASN A N 10
ATOM 21048 C CA . ASN A 1 88 ? -3.692 3.701 16.354 1.00 0.00 109 ASN A CA 10
ATOM 21049 C C . ASN A 1 88 ? -2.467 3.778 15.488 1.00 0.00 109 ASN A C 10
ATOM 21050 O O . ASN A 1 88 ? -1.807 2.766 15.223 1.00 0.00 109 ASN A O 10
ATOM 21061 N N . MET A 1 89 ? -2.167 4.951 15.035 1.00 0.00 110 MET A N 10
ATOM 21062 C CA . MET A 1 89 ? -0.944 5.171 14.349 1.00 0.00 110 MET A CA 10
ATOM 21063 C C . MET A 1 89 ? 0.151 5.284 15.387 1.00 0.00 110 MET A C 10
ATOM 21064 O O . MET A 1 89 ? 0.375 6.340 15.971 1.00 0.00 110 MET A O 10
ATOM 21078 N N . THR A 1 90 ? 0.740 4.160 15.682 1.00 0.00 111 THR A N 10
ATOM 21079 C CA . THR A 1 90 ? 1.723 4.054 16.707 1.00 0.00 111 THR A CA 10
ATOM 21080 C C . THR A 1 90 ? 3.141 4.305 16.177 1.00 0.00 111 THR A C 10
ATOM 21081 O O . THR A 1 90 ? 4.058 4.617 16.949 1.00 0.00 111 THR A O 10
ATOM 21092 N N . PHE A 1 91 ? 3.303 4.203 14.869 1.00 0.00 112 PHE A N 10
ATOM 21093 C CA . PHE A 1 91 ? 4.588 4.382 14.238 1.00 0.00 112 PHE A CA 10
ATOM 21094 C C . PHE A 1 91 ? 4.417 5.283 13.052 1.00 0.00 112 PHE A C 10
ATOM 21095 O O . PHE A 1 91 ? 3.315 5.343 12.483 1.00 0.00 112 PHE A O 10
ATOM 21112 N N . ASP A 1 92 ? 5.487 5.967 12.663 1.00 0.00 113 ASP A N 10
ATOM 21113 C CA . ASP A 1 92 ? 5.441 6.849 11.535 1.00 0.00 113 ASP A CA 10
ATOM 21114 C C . ASP A 1 92 ? 6.781 7.081 10.934 1.00 0.00 113 ASP A C 10
ATOM 21115 O O . ASP A 1 92 ? 7.813 7.043 11.607 1.00 0.00 113 ASP A O 10
ATOM 21124 N N . LYS A 1 93 ? 6.756 7.248 9.640 1.00 0.00 114 LYS A N 10
ATOM 21125 C CA . LYS A 1 93 ? 7.906 7.579 8.873 1.00 0.00 114 LYS A CA 10
ATOM 21126 C C . LYS A 1 93 ? 7.563 8.785 8.019 1.00 0.00 114 LYS A C 10
ATOM 21127 O O . LYS A 1 93 ? 7.421 8.684 6.817 1.00 0.00 114 LYS A O 10
ATOM 21146 N N . TRP A 1 94 ? 7.400 9.899 8.633 1.00 0.00 115 TRP A N 10
ATOM 21147 C CA . TRP A 1 94 ? 7.015 11.092 7.910 1.00 0.00 115 TRP A CA 10
ATOM 21148 C C . TRP A 1 94 ? 8.207 11.814 7.333 1.00 0.00 115 TRP A C 10
ATOM 21149 O O . TRP A 1 94 ? 9.354 11.597 7.755 1.00 0.00 115 TRP A O 10
ATOM 21170 N N . THR A 1 95 ? 7.942 12.633 6.362 1.00 0.00 116 THR A N 10
ATOM 21171 C CA . THR A 1 95 ? 8.927 13.470 5.770 1.00 0.00 116 THR A CA 10
ATOM 21172 C C . THR A 1 95 ? 8.381 14.884 5.773 1.00 0.00 116 THR A C 10
ATOM 21173 O O . THR A 1 95 ? 7.179 15.081 6.015 1.00 0.00 116 THR A O 10
ATOM 21184 N N . ASP A 1 96 ? 9.226 15.848 5.543 1.00 0.00 117 ASP A N 10
ATOM 21185 C CA . ASP A 1 96 ? 8.783 17.222 5.482 1.00 0.00 117 ASP A CA 10
ATOM 21186 C C . ASP A 1 96 ? 8.204 17.489 4.128 1.00 0.00 117 ASP A C 10
ATOM 21187 O O . ASP A 1 96 ? 8.901 17.419 3.109 1.00 0.00 117 ASP A O 10
ATOM 21196 N N . GLN A 1 97 ? 6.939 17.750 4.103 1.00 0.00 118 GLN A N 10
ATOM 21197 C CA . GLN A 1 97 ? 6.215 17.989 2.962 1.00 0.00 118 GLN A CA 10
ATOM 21198 C C . GLN A 1 97 ? 5.533 19.298 3.192 1.00 0.00 118 GLN A C 10
ATOM 21199 O O . GLN A 1 97 ? 5.527 19.816 4.317 1.00 0.00 118 GLN A O 10
ATOM 21213 N N . ASP A 1 98 ? 5.002 19.830 2.192 1.00 0.00 119 ASP A N 10
ATOM 21214 C CA . ASP A 1 98 ? 4.216 20.976 2.300 1.00 0.00 119 ASP A CA 10
ATOM 21215 C C . ASP A 1 98 ? 2.787 20.563 2.574 1.00 0.00 119 ASP A C 10
ATOM 21216 O O . ASP A 1 98 ? 2.272 19.585 1.991 1.00 0.00 119 ASP A O 10
ATOM 21225 N N . ASP A 1 99 ? 2.173 21.267 3.455 1.00 0.00 120 ASP A N 10
ATOM 21226 C CA . ASP A 1 99 ? 0.817 21.012 3.893 1.00 0.00 120 ASP A CA 10
ATOM 21227 C C . ASP A 1 99 ? 0.511 22.073 4.919 1.00 0.00 120 ASP A C 10
ATOM 21228 O O . ASP A 1 99 ? 1.389 22.423 5.720 1.00 0.00 120 ASP A O 10
ATOM 21237 N N . ASP A 1 100 ? -0.658 22.658 4.858 1.00 0.00 121 ASP A N 10
ATOM 21238 C CA . ASP A 1 100 ? -0.988 23.698 5.811 1.00 0.00 121 ASP A CA 10
ATOM 21239 C C . ASP A 1 100 ? -2.082 23.237 6.736 1.00 0.00 121 ASP A C 10
ATOM 21240 O O . ASP A 1 100 ? -1.811 22.708 7.807 1.00 0.00 121 ASP A O 10
ATOM 21249 N N . GLU A 1 101 ? -3.315 23.400 6.318 1.00 0.00 122 GLU A N 10
ATOM 21250 C CA . GLU A 1 101 ? -4.430 22.994 7.101 1.00 0.00 122 GLU A CA 10
ATOM 21251 C C . GLU A 1 101 ? -5.063 21.782 6.452 1.00 0.00 122 GLU A C 10
ATOM 21252 O O . GLU A 1 101 ? -5.237 20.733 7.071 1.00 0.00 122 GLU A O 10
ATOM 21264 N N . ASP A 1 102 ? -5.414 21.929 5.205 1.00 0.00 123 ASP A N 10
ATOM 21265 C CA . ASP A 1 102 ? -5.979 20.856 4.445 1.00 0.00 123 ASP A CA 10
ATOM 21266 C C . ASP A 1 102 ? -4.973 20.346 3.468 1.00 0.00 123 ASP A C 10
ATOM 21267 O O . ASP A 1 102 ? -4.325 21.111 2.756 1.00 0.00 123 ASP A O 10
ATOM 21276 N N . LEU A 1 103 ? -4.780 19.068 3.503 1.00 0.00 124 LEU A N 10
ATOM 21277 C CA . LEU A 1 103 ? -3.932 18.378 2.592 1.00 0.00 124 LEU A CA 10
ATOM 21278 C C . LEU A 1 103 ? -4.715 17.259 1.928 1.00 0.00 124 LEU A C 10
ATOM 21279 O O . LEU A 1 103 ? -4.213 16.188 1.644 1.00 0.00 124 LEU A O 10
ATOM 21295 N N . VAL A 1 104 ? -5.937 17.583 1.618 1.00 0.00 125 VAL A N 10
ATOM 21296 C CA . VAL A 1 104 ? -6.899 16.665 1.038 1.00 0.00 125 VAL A CA 10
ATOM 21297 C C . VAL A 1 104 ? -6.648 16.537 -0.485 1.00 0.00 125 VAL A C 10
ATOM 21298 O O . VAL A 1 104 ? -7.166 15.644 -1.158 1.00 0.00 125 VAL A O 10
ATOM 21311 N N . ASP A 1 105 ? -5.821 17.420 -0.988 1.00 0.00 126 ASP A N 10
ATOM 21312 C CA . ASP A 1 105 ? -5.478 17.485 -2.419 1.00 0.00 126 ASP A CA 10
ATOM 21313 C C . ASP A 1 105 ? -4.508 16.367 -2.794 1.00 0.00 126 ASP A C 10
ATOM 21314 O O . ASP A 1 105 ? -4.389 15.970 -3.954 1.00 0.00 126 ASP A O 10
ATOM 21323 N N . THR A 1 106 ? -3.888 15.829 -1.796 1.00 0.00 127 THR A N 10
ATOM 21324 C CA . THR A 1 106 ? -2.881 14.824 -1.941 1.00 0.00 127 THR A CA 10
ATOM 21325 C C . THR A 1 106 ? -3.266 13.651 -1.060 1.00 0.00 127 THR A C 10
ATOM 21326 O O . THR A 1 106 ? -4.225 13.756 -0.285 1.00 0.00 127 THR A O 10
ATOM 21337 N N . CYS A 1 107 ? -2.558 12.552 -1.165 1.00 0.00 128 CYS A N 10
ATOM 21338 C CA . CYS A 1 107 ? -2.853 11.404 -0.341 1.00 0.00 128 CYS A CA 10
ATOM 21339 C C . CYS A 1 107 ? -1.615 11.000 0.422 1.00 0.00 128 CYS A C 10
ATOM 21340 O O . CYS A 1 107 ? -0.584 11.676 0.327 1.00 0.00 128 CYS A O 10
ATOM 21347 N N . ALA A 1 108 ? -1.666 9.851 1.086 1.00 0.00 129 ALA A N 10
ATOM 21348 C CA . ALA A 1 108 ? -0.542 9.416 1.836 1.00 0.00 129 ALA A CA 10
ATOM 21349 C C . ALA A 1 108 ? 0.017 8.211 1.181 1.00 0.00 129 ALA A C 10
ATOM 21350 O O . ALA A 1 108 ? -0.641 7.191 1.078 1.00 0.00 129 ALA A O 10
ATOM 21357 N N . PHE A 1 109 ? 1.231 8.290 0.779 1.00 0.00 130 PHE A N 10
ATOM 21358 C CA . PHE A 1 109 ? 1.853 7.156 0.194 1.00 0.00 130 PHE A CA 10
ATOM 21359 C C . PHE A 1 109 ? 3.167 6.988 0.806 1.00 0.00 130 PHE A C 10
ATOM 21360 O O . PHE A 1 109 ? 3.875 7.970 1.061 1.00 0.00 130 PHE A O 10
ATOM 21377 N N . LEU A 1 110 ? 3.451 5.801 1.110 1.00 0.00 131 LEU A N 10
ATOM 21378 C CA . LEU A 1 110 ? 4.762 5.421 1.506 1.00 0.00 131 LEU A CA 10
ATOM 21379 C C . LEU A 1 110 ? 5.694 5.309 0.297 1.00 0.00 131 LEU A C 10
ATOM 21380 O O . LEU A 1 110 ? 5.389 4.645 -0.688 1.00 0.00 131 LEU A O 10
ATOM 21396 N N . HIS A 1 111 ? 6.811 5.984 0.387 1.00 0.00 132 HIS A N 10
ATOM 21397 C CA . HIS A 1 111 ? 7.822 5.990 -0.657 1.00 0.00 132 HIS A CA 10
ATOM 21398 C C . HIS A 1 111 ? 8.603 4.707 -0.637 1.00 0.00 132 HIS A C 10
ATOM 21399 O O . HIS A 1 111 ? 9.290 4.431 0.302 1.00 0.00 132 HIS A O 10
ATOM 21414 N N . ILE A 1 112 ? 8.546 4.006 -1.717 1.00 0.00 133 ILE A N 10
ATOM 21415 C CA . ILE A 1 112 ? 9.235 2.757 -1.926 1.00 0.00 133 ILE A CA 10
ATOM 21416 C C . ILE A 1 112 ? 10.746 2.915 -1.883 1.00 0.00 133 ILE A C 10
ATOM 21417 O O . ILE A 1 112 ? 11.473 1.975 -1.536 1.00 0.00 133 ILE A O 10
ATOM 21433 N N . LYS A 1 113 ? 11.204 4.085 -2.225 1.00 0.00 134 LYS A N 10
ATOM 21434 C CA . LYS A 1 113 ? 12.636 4.327 -2.278 1.00 0.00 134 LYS A CA 10
ATOM 21435 C C . LYS A 1 113 ? 13.209 4.627 -0.911 1.00 0.00 134 LYS A C 10
ATOM 21436 O O . LYS A 1 113 ? 14.230 4.081 -0.530 1.00 0.00 134 LYS A O 10
ATOM 21455 N N . THR A 1 114 ? 12.553 5.483 -0.173 1.00 0.00 135 THR A N 10
ATOM 21456 C CA . THR A 1 114 ? 13.119 5.913 1.089 1.00 0.00 135 THR A CA 10
ATOM 21457 C C . THR A 1 114 ? 12.327 5.429 2.301 1.00 0.00 135 THR A C 10
ATOM 21458 O O . THR A 1 114 ? 12.896 5.142 3.345 1.00 0.00 135 THR A O 10
ATOM 21469 N N . GLY A 1 115 ? 11.036 5.297 2.145 1.00 0.00 136 GLY A N 10
ATOM 21470 C CA . GLY A 1 115 ? 10.198 4.892 3.251 1.00 0.00 136 GLY A CA 10
ATOM 21471 C C . GLY A 1 115 ? 9.698 6.059 4.003 1.00 0.00 136 GLY A C 10
ATOM 21472 O O . GLY A 1 115 ? 9.655 6.045 5.221 1.00 0.00 136 GLY A O 10
ATOM 21476 N N . GLU A 1 116 ? 9.285 7.038 3.269 1.00 0.00 137 GLU A N 10
ATOM 21477 C CA . GLU A 1 116 ? 8.793 8.276 3.806 1.00 0.00 137 GLU A CA 10
ATOM 21478 C C . GLU A 1 116 ? 7.372 8.427 3.401 1.00 0.00 137 GLU A C 10
ATOM 21479 O O . GLU A 1 116 ? 6.990 7.978 2.311 1.00 0.00 137 GLU A O 10
ATOM 21491 N N . TRP A 1 117 ? 6.586 8.983 4.265 1.00 0.00 138 TRP A N 10
ATOM 21492 C CA . TRP A 1 117 ? 5.187 9.121 4.012 1.00 0.00 138 TRP A CA 10
ATOM 21493 C C . TRP A 1 117 ? 4.823 10.529 3.645 1.00 0.00 138 TRP A C 10
ATOM 21494 O O . TRP A 1 117 ? 5.463 11.492 4.068 1.00 0.00 138 TRP A O 10
ATOM 21515 N N . LYS A 1 118 ? 3.775 10.618 2.912 1.00 0.00 139 LYS A N 10
ATOM 21516 C CA . LYS A 1 118 ? 3.181 11.841 2.466 1.00 0.00 139 LYS A CA 10
ATOM 21517 C C . LYS A 1 118 ? 1.885 11.986 3.107 1.00 0.00 139 LYS A C 10
ATOM 21518 O O . LYS A 1 118 ? 1.245 11.021 3.422 1.00 0.00 139 LYS A O 10
ATOM 21537 N N . LYS A 1 119 ? 1.549 13.169 3.360 1.00 0.00 140 LYS A N 10
ATOM 21538 C CA . LYS A 1 119 ? 0.310 13.492 4.002 1.00 0.00 140 LYS A CA 10
ATOM 21539 C C . LYS A 1 119 ? -0.787 13.616 2.998 1.00 0.00 140 LYS A C 10
ATOM 21540 O O . LYS A 1 119 ? -0.555 14.106 1.904 1.00 0.00 140 LYS A O 10
ATOM 21559 N N . GLY A 1 120 ? -1.959 13.152 3.363 1.00 0.00 141 GLY A N 10
ATOM 21560 C CA . GLY A 1 120 ? -3.116 13.314 2.557 1.00 0.00 141 GLY A CA 10
ATOM 21561 C C . GLY A 1 120 ? -4.089 12.164 2.686 1.00 0.00 141 GLY A C 10
ATOM 21562 O O . GLY A 1 120 ? -3.943 11.297 3.538 1.00 0.00 141 GLY A O 10
ATOM 21566 N N . ASN A 1 121 ? -5.055 12.176 1.819 1.00 0.00 142 ASN A N 10
ATOM 21567 C CA . ASN A 1 121 ? -6.069 11.152 1.682 1.00 0.00 142 ASN A CA 10
ATOM 21568 C C . ASN A 1 121 ? -6.347 10.976 0.213 1.00 0.00 142 ASN A C 10
ATOM 21569 O O . ASN A 1 121 ? -6.412 11.954 -0.517 1.00 0.00 142 ASN A O 10
ATOM 21580 N N . CYS A 1 122 ? -6.481 9.773 -0.248 1.00 0.00 143 CYS A N 10
ATOM 21581 C CA . CYS A 1 122 ? -6.638 9.574 -1.665 1.00 0.00 143 CYS A CA 10
ATOM 21582 C C . CYS A 1 122 ? -8.016 9.720 -2.159 1.00 0.00 143 CYS A C 10
ATOM 21583 O O . CYS A 1 122 ? -8.670 8.771 -2.524 1.00 0.00 143 CYS A O 10
ATOM 21590 N N . GLU A 1 123 ? -8.444 10.927 -2.143 1.00 0.00 144 GLU A N 10
ATOM 21591 C CA . GLU A 1 123 ? -9.724 11.322 -2.669 1.00 0.00 144 GLU A CA 10
ATOM 21592 C C . GLU A 1 123 ? -9.573 11.700 -4.153 1.00 0.00 144 GLU A C 10
ATOM 21593 O O . GLU A 1 123 ? -10.347 12.486 -4.711 1.00 0.00 144 GLU A O 10
ATOM 21605 N N . VAL A 1 124 ? -8.594 11.096 -4.770 1.00 0.00 145 VAL A N 10
ATOM 21606 C CA . VAL A 1 124 ? -8.273 11.293 -6.169 1.00 0.00 145 VAL A CA 10
ATOM 21607 C C . VAL A 1 124 ? -8.414 9.976 -6.884 1.00 0.00 145 VAL A C 10
ATOM 21608 O O . VAL A 1 124 ? -8.257 8.918 -6.281 1.00 0.00 145 VAL A O 10
ATOM 21621 N N . SER A 1 125 ? -8.661 10.027 -8.154 1.00 0.00 146 SER A N 10
ATOM 21622 C CA . SER A 1 125 ? -8.908 8.826 -8.914 1.00 0.00 146 SER A CA 10
ATOM 21623 C C . SER A 1 125 ? -7.645 8.136 -9.412 1.00 0.00 146 SER A C 10
ATOM 21624 O O . SER A 1 125 ? -7.707 7.036 -9.941 1.00 0.00 146 SER A O 10
ATOM 21632 N N . SER A 1 126 ? -6.509 8.753 -9.193 1.00 0.00 147 SER A N 10
ATOM 21633 C CA . SER A 1 126 ? -5.241 8.273 -9.716 1.00 0.00 147 SER A CA 10
ATOM 21634 C C . SER A 1 126 ? -4.618 7.090 -8.943 1.00 0.00 147 SER A C 10
ATOM 21635 O O . SER A 1 126 ? -3.418 6.847 -9.046 1.00 0.00 147 SER A O 10
ATOM 21643 N N . VAL A 1 127 ? -5.410 6.335 -8.219 1.00 0.00 148 VAL A N 10
ATOM 21644 C CA . VAL A 1 127 ? -4.839 5.206 -7.502 1.00 0.00 148 VAL A CA 10
ATOM 21645 C C . VAL A 1 127 ? -5.087 3.939 -8.268 1.00 0.00 148 VAL A C 10
ATOM 21646 O O . VAL A 1 127 ? -6.228 3.604 -8.596 1.00 0.00 148 VAL A O 10
ATOM 21659 N N . GLU A 1 128 ? -4.034 3.265 -8.551 1.00 0.00 149 GLU A N 10
ATOM 21660 C CA . GLU A 1 128 ? -4.062 2.071 -9.357 1.00 0.00 149 GLU A CA 10
ATOM 21661 C C . GLU A 1 128 ? -3.526 0.890 -8.608 1.00 0.00 149 GLU A C 10
ATOM 21662 O O . GLU A 1 128 ? -3.277 -0.138 -9.193 1.00 0.00 149 GLU A O 10
ATOM 21674 N N . GLY A 1 129 ? -3.309 1.043 -7.343 1.00 0.00 150 GLY A N 10
ATOM 21675 C CA . GLY A 1 129 ? -2.805 -0.046 -6.577 1.00 0.00 150 GLY A CA 10
ATOM 21676 C C . GLY A 1 129 ? -2.665 0.284 -5.133 1.00 0.00 150 GLY A C 10
ATOM 21677 O O . GLY A 1 129 ? -2.189 1.358 -4.773 1.00 0.00 150 GLY A O 10
ATOM 21681 N N . THR A 1 130 ? -3.082 -0.615 -4.313 1.00 0.00 151 THR A N 10
ATOM 21682 C CA . THR A 1 130 ? -2.973 -0.454 -2.907 1.00 0.00 151 THR A CA 10
ATOM 21683 C C . THR A 1 130 ? -2.423 -1.709 -2.302 1.00 0.00 151 THR A C 10
ATOM 21684 O O . THR A 1 130 ? -2.559 -2.809 -2.880 1.00 0.00 151 THR A O 10
ATOM 21695 N N . LEU A 1 131 ? -1.745 -1.556 -1.196 1.00 0.00 152 LEU A N 10
ATOM 21696 C CA . LEU A 1 131 ? -1.283 -2.672 -0.485 1.00 0.00 152 LEU A CA 10
ATOM 21697 C C . LEU A 1 131 ? -2.300 -2.988 0.550 1.00 0.00 152 LEU A C 10
ATOM 21698 O O . LEU A 1 131 ? -2.835 -2.091 1.211 1.00 0.00 152 LEU A O 10
ATOM 21714 N N . CYS A 1 132 ? -2.588 -4.204 0.681 1.00 0.00 153 CYS A N 10
ATOM 21715 C CA . CYS A 1 132 ? -3.549 -4.625 1.600 1.00 0.00 153 CYS A CA 10
ATOM 21716 C C . CYS A 1 132 ? -2.899 -5.364 2.709 1.00 0.00 153 CYS A C 10
ATOM 21717 O O . CYS A 1 132 ? -1.926 -6.091 2.502 1.00 0.00 153 CYS A O 10
ATOM 21724 N N . LYS A 1 133 ? -3.422 -5.170 3.856 1.00 0.00 154 LYS A N 10
ATOM 21725 C CA . LYS A 1 133 ? -2.987 -5.810 5.031 1.00 0.00 154 LYS A CA 10
ATOM 21726 C C . LYS A 1 133 ? -4.209 -6.366 5.738 1.00 0.00 154 LYS A C 10
ATOM 21727 O O . LYS A 1 133 ? -5.235 -5.699 5.845 1.00 0.00 154 LYS A O 10
ATOM 21746 N N . THR A 1 134 ? -4.125 -7.563 6.158 1.00 0.00 155 THR A N 10
ATOM 21747 C CA . THR A 1 134 ? -5.197 -8.193 6.856 1.00 0.00 155 THR A CA 10
ATOM 21748 C C . THR A 1 134 ? -4.605 -8.901 8.039 1.00 0.00 155 THR A C 10
ATOM 21749 O O . THR A 1 134 ? -3.497 -9.421 7.944 1.00 0.00 155 THR A O 10
ATOM 21760 N N . ALA A 1 135 ? -5.266 -8.861 9.144 1.00 0.00 156 ALA A N 10
ATOM 21761 C CA . ALA A 1 135 ? -4.845 -9.647 10.261 1.00 0.00 156 ALA A CA 10
ATOM 21762 C C . ALA A 1 135 ? -5.252 -11.040 9.971 1.00 0.00 156 ALA A C 10
ATOM 21763 O O . ALA A 1 135 ? -6.357 -11.261 9.465 1.00 0.00 156 ALA A O 10
ATOM 21770 N N . ILE A 1 136 ? -4.396 -11.975 10.211 1.00 0.00 157 ILE A N 10
ATOM 21771 C CA . ILE A 1 136 ? -4.768 -13.303 9.993 1.00 0.00 157 ILE A CA 10
ATOM 21772 C C . ILE A 1 136 ? -5.264 -13.976 11.265 1.00 0.00 157 ILE A C 10
ATOM 21773 O O . ILE A 1 136 ? -4.524 -14.163 12.228 1.00 0.00 157 ILE A O 10
ATOM 21789 N N . PRO A 1 137 ? -6.538 -14.345 11.262 1.00 0.00 158 PRO A N 10
ATOM 21790 C CA . PRO A 1 137 ? -7.224 -15.052 12.370 1.00 0.00 158 PRO A CA 10
ATOM 21791 C C . PRO A 1 137 ? -6.626 -16.414 12.629 1.00 0.00 158 PRO A C 10
ATOM 21792 O O . PRO A 1 137 ? -6.876 -17.058 13.636 1.00 0.00 158 PRO A O 10
ATOM 21803 N N . TYR A 1 138 ? -5.810 -16.791 11.724 1.00 0.00 159 TYR A N 10
ATOM 21804 C CA . TYR A 1 138 ? -5.103 -18.042 11.737 1.00 0.00 159 TYR A CA 10
ATOM 21805 C C . TYR A 1 138 ? -3.998 -17.986 12.777 1.00 0.00 159 TYR A C 10
ATOM 21806 O O . TYR A 1 138 ? -3.578 -19.000 13.321 1.00 0.00 159 TYR A O 10
ATOM 21824 N N . LYS A 1 139 ? -3.545 -16.769 13.047 1.00 0.00 160 LYS A N 10
ATOM 21825 C CA . LYS A 1 139 ? -2.463 -16.506 13.970 1.00 0.00 160 LYS A CA 10
ATOM 21826 C C . LYS A 1 139 ? -2.825 -15.320 14.862 1.00 0.00 160 LYS A C 10
ATOM 21827 O O . LYS A 1 139 ? -1.964 -14.538 15.278 1.00 0.00 160 LYS A O 10
ATOM 21846 N N . ARG A 1 140 ? -4.098 -15.213 15.177 1.00 0.00 161 ARG A N 10
ATOM 21847 C CA . ARG A 1 140 ? -4.573 -14.161 16.036 1.00 0.00 161 ARG A CA 10
ATOM 21848 C C . ARG A 1 140 ? -4.661 -14.695 17.446 1.00 0.00 161 ARG A C 10
ATOM 21849 O O . ARG A 1 140 ? -5.626 -15.409 17.753 1.00 0.00 161 ARG A O 10
#

Radius of gyration: 13.8 Å; Cα contacts (8 Å, |Δi|>4): 328; chains: 1; bounding box: 27×45×28 Å

Sequence (140 aa):
MDCPSSTWIQFQDSCYIFLQEAIKVESIEDVRNQCTDHGADMISIHNEEENAFILDTLKKQWKGPDDILLGMFYDTDDASFKWFDNSNMTFDKWTDQDDDEDLVDTCAFLHIKTGEWKKGNCEVSSVEGTLCKTAIPYKRMDCPSSTWIQFQDSCYIFLQEAIKVESIEDVRNQCTDHGADMISIHNEEENAFILDTLKKQWKGPDDILLGMFYDTDDASFKWFDNSNMTFDKWTDQDDDEDLVDTCAFLHIKTGEWKKGNCEVSSVEGTLCKTAIPYKRMDCPSSTWIQFQDSCYIFLQEAIKVESIEDVRNQCTDHGADMISIHNEEENAFILDTLKKQWKGPDDILLGMFYDTDDASFKWFDNSNMTFDKWTDQDDDEDLVDTCAFLHIKTGEWKKGNCEVSSVEGTLCKTAIPYKRMDCPSSTWIQFQDSCYIFLQEAIKVESIEDVRNQCTDHGADMISIHNEEENAFILDTLKKQWKGPDDILLGMFYDTDDASFKWFDNSNMTFDKWTDQDDDEDLVDTCAFLHIKTGEWKKGNCEVSSVEGTLCKTAIPYKRMDCPSSTWIQFQDSCYIFLQEAIKVESIEDVRNQCTDHGADMISIHNEEENAFILDTLKKQWKGPDDILLGMFYDTDDASFKWFDNSNMTFDKWTDQDDDEDLVDTCAFLHIKTGEWKKGNCEVSSVEGTLCKTAIPYKRMDCPSSTWIQFQDSCYIFLQEAIKVESIEDVRNQCTDHGADMISIHNEEENAFILDTLKKQWKGPDDILLGMFYDTDDASFKWFDNSNMTFDKWTDQDDDEDLVDTCAFLHIKTGEWKKGNCEVSSVEGTLCKTAIPYKRMDCPSSTWIQFQDSCYIFLQEAIKVESIEDVRNQCTDHGADMISIHNEEENAFILDTLKKQWKGPDDILLGMFYDTDDASFKWFDNSNMTFDKWTDQDDDEDLVDTCAFLHIKTGEWKKGNCEVSSVEGTLCKTAIPYKRMDCPSSTWIQFQDSCYIFLQEAIKVESIEDVRNQCTDHGADMISIHNEEENAFILDTLKKQWKGPDDILLGMFYDTDDASFKWFDNSNMTFDKWTDQDDDEDLVDTCAFLHIKTGEWKKGNCEVSSVEGTLCKTAIPYKRMDCPSSTWIQFQDSCYIFLQEAIKVESIEDVRNQCTDHGADMISIHNEEENAFILDTLKKQWKGPDDILLGMFYDTDDASFKWFDNSNMTFDKWTDQDDDEDLVDTCAFLHIKTGEWKKGNCEVSSVEGTLCKTAIPYKRMDCPSSTWIQFQDSCYIFLQEAIKVESIEDVRNQCTDHGADMISIHNEEENAFILDTLKKQWKGPDDILLGMFYDTDDASFKWFDNSNMTFDKWTDQDDDEDLVDTCAFLHIKTGEWKKGNCEVSSVEGTLCKTAIPYKR

Secondary structure (DSSP, 8-state):
--SSSTTSEEETTEEEEEE------SSHHHHHHHHHTTT-EE---SSHHHHHHHHHHHHHHS---SEEE-SEEEETTTTEEEETTSS------B------S--TTS--EEETTT--B------SS----EEEEEE-TT--

Foldseek 3Di:
DFDPDPQWDDDDQKIKHKDQAQDQAQWLVRVQVVQVVRVWGFAADQDVSSLLCCLCVCVVSHNDDQWAAGQWAQDLVVGDIAHRVRDDNNDFAADDDDDDNAPQVDGWTQGSVPRHIDHHIPSDSPGRMTMTMHGTPVRD

Solvent-accessible surface area: 7148 Å² total; per-residue (Å²): 200,31,9,83,64,110,61,17,28,82,26,107,61,2,0,3,12,12,14,61,79,76,69,141,1,100,32,4,71,32,0,57,65,11,0,53,117,74,61,7,31,1,0,0,0,49,68,101,94,5,1,52,28,0,17,75,4,0,82,143,93,31,156,27,42,78,36,1,0,0,0,0,40,28,44,84,143,87,59,30,33,57,2,8,49,135,47,109,35,87,55,72,64,73,47,147,44,126,76,109,148,85,14,47,131,41,7,0,33,0,50,9,147,78,0,57,0,71,56,0,4,0,67,48,48,91,2,111,10,0,0,0,24,26,38,4,76,152,115,222

InterPro domains:
  IPR001304 C-type lectin-like [PF00059] (47-154)
  IPR001304 C-type lectin-like [PS50041] (32-144)
  IPR001304 C-type lectin-like [SM00034] (24-154)
  IPR016186 C-type lectin-like/link domain superfamily [G3DSA:3.10.100.10] (17-158)
  IPR016187 C-type lectin fold [SSF56436] (18-154)
  IPR050111 C-type lectin and snaclec domain-containing protein [PTHR22803] (24-156)

Organism: Homo sapiens (NCBI:txid9606)